Protein AF-0000000074461617 (afdb_homodimer)

Radius of gyration: 36.19 Å; Cα contacts (8 Å, |Δi|>4): 1253; chains: 2; bounding box: 117×108×117 Å

Foldseek 3Di:
DDDPDDVPDDDDDDPPVPQPPAPFAFPPPSAHNDPPADPVCVVVVHDRDRDQDQQAQDDPPPPPPDDDDPDPDPDDPPPPPPCPPPPCVVPVVVVVVVPDPPPPDDPPPDDPDDPDPPDPPDPPDPPDPPPPVPPPPPPPPDQDFADDDPLLVLLLVCQLPPVLLLLCLLPPVSCSNPPLSVVCRRDVLSSLLSSLLSLLLQQLDDPVVQQVSQVVVVDVRGDHHHDVSNVVSVVSNSVVLNVCSRPSCLLQDLSSLLSLLSNVVVLCLVPLQDLPSVHSSLVVNQSSLQVHLQVLQQPVPDDPPPDDSNVSSNLSSLLVQLLSCLNNLAARSHDLVSLVSHDDDDPPDDLSSLLSVLSSLSNLLSCLQRPPPHDVDLVSLVVSVVVLVVSVVRRDPLLAFPDWAPQPDPPAQIAGHHPGSSSLSSLLSSLSSQLSSLVSNPVLPDPDDCNVVSVVVSLVSLLNSLSHLLNSCVNCVVRLSSLVSSLSSCQSSLLSDQDPVSLVVNLVSLVCSCVSVVSVCSVVSSVSSCVNRVVVVD/DDDPDDDDPPPPDPPVPPQPPAPFQFPPPSAHNDPPADPVCVVVVHDRDRDQPQQAQDDPPPPPPDDPPPDPDPDDDPPPCPCPPPPCVVVVVVVVVVPDPDPPDDPPPDDPDDPDPPDPPDPPDPDDPDPPPPPPPPPPPDQDFADDDPLLVLLLVCQLVPVLLLLCLLPPVSCSNPPLSVVCRRDVLSSLLSSLLSLLLQQLDDPVVQQVSQVVVVDVRGDGHHPVSNVVSVVSNSVVLNVCSRPSCSLQDLSSLLSLLSNVVVLCLVPLQDLPSPHSSLVVNQSSLQVHLQVLQQPPPDDPPDDDSNVSSNLSSLLVQLLSCLNNLAARSHDLVSLVSHDDDDPPDDLSSLLSVLSSLSNLLSCLQRPPPHDVDLVSLVVSVVVLVVSVVRRDPLLAFPDWDPQPDPPAQIAGHHPGSSSLSSLLSSLSSQLSSLVSNPVLPDPDDCNVVSVVVSLVSLLNSLSHLLNSCVNPVVRLSSLVSSLSSCQSSLLSDQDPVSLVVNLVSLVVSCVSSVSVCSVVSSVSSCVNRVVVVD

Structure (mmCIF, N/CA/C/O backbone):
data_AF-0000000074461617-model_v1
#
loop_
_entity.id
_entity.type
_entity.pdbx_description
1 polymer 'Zn(2)-C6 fungal-type domain-containing protein'
#
loop_
_atom_site.group_PDB
_atom_site.id
_atom_site.type_symbol
_atom_site.label_atom_id
_atom_site.label_alt_id
_atom_site.label_comp_id
_atom_site.label_asym_id
_atom_site.label_entity_id
_atom_site.label_seq_id
_atom_site.pdbx_PDB_ins_code
_atom_site.Cartn_x
_atom_site.Cartn_y
_atom_site.Cartn_z
_atom_site.occupancy
_atom_site.B_iso_or_equiv
_atom_site.auth_seq_id
_atom_site.auth_comp_id
_atom_site.auth_asym_id
_atom_site.auth_atom_id
_atom_site.pdbx_PDB_model_num
ATOM 1 N N . MET A 1 1 ? -35.188 -60 38.125 1 20.08 1 MET A N 1
ATOM 2 C CA . MET A 1 1 ? -34.5 -59.219 39.156 1 20.08 1 MET A CA 1
ATOM 3 C C . MET A 1 1 ? -33.406 -58.344 38.531 1 20.08 1 MET A C 1
ATOM 5 O O . MET A 1 1 ? -33.344 -57.156 38.781 1 20.08 1 MET A O 1
ATOM 9 N N . SER A 1 2 ? -32.188 -59 38.5 1 19.2 2 SER A N 1
ATOM 10 C CA . SER A 1 2 ? -30.984 -58.344 39 1 19.2 2 SER A CA 1
ATOM 11 C C . SER A 1 2 ? -30.547 -57.219 38.062 1 19.2 2 SER A C 1
ATOM 13 O O . SER A 1 2 ? -31.094 -57.062 36.969 1 19.2 2 SER A O 1
ATOM 15 N N . THR A 1 3 ? -29.203 -57.219 37.875 1 21.91 3 THR A N 1
ATOM 16 C CA . THR A 1 3 ? -28.031 -56.344 38.062 1 21.91 3 THR A CA 1
ATOM 17 C C . THR A 1 3 ? -27.703 -55.625 36.75 1 21.91 3 THR A C 1
ATOM 19 O O . THR A 1 3 ? -27.281 -56.219 35.781 1 21.91 3 THR A O 1
ATOM 22 N N . LEU A 1 4 ? -28.391 -54.562 36.5 1 23.88 4 LEU A N 1
ATOM 23 C CA . LEU A 1 4 ? -28.547 -53.688 35.312 1 23.88 4 LEU A CA 1
ATOM 24 C C . LEU A 1 4 ? -27.234 -53 35 1 23.88 4 LEU A C 1
ATOM 26 O O . LEU A 1 4 ? -26.844 -52.062 35.688 1 23.88 4 LEU A O 1
ATOM 30 N N . CYS A 1 5 ? -26.172 -53.844 34.844 1 21.27 5 CYS A N 1
ATOM 31 C CA . CYS A 1 5 ? -24.812 -53.344 34.875 1 21.27 5 CYS A CA 1
ATOM 32 C C . CYS A 1 5 ? -24.672 -52.125 33.938 1 21.27 5 CYS A C 1
ATOM 34 O O . CYS A 1 5 ? -25.312 -52.062 32.906 1 21.27 5 CYS A O 1
ATOM 36 N N . SER A 1 6 ? -23.969 -51.031 34.406 1 22.27 6 SER A N 1
ATOM 37 C CA . SER A 1 6 ? -23.609 -49.625 34.312 1 22.27 6 SER A CA 1
ATOM 38 C C . SER A 1 6 ? -22.812 -49.312 33.062 1 22.27 6 SER A C 1
ATOM 40 O O . SER A 1 6 ? -21.594 -49.5 33.031 1 22.27 6 SER A O 1
ATOM 42 N N . THR A 1 7 ? -23.297 -49.719 31.891 1 24.53 7 THR A N 1
ATOM 43 C CA . THR A 1 7 ? -22.438 -49.719 30.703 1 24.53 7 THR A CA 1
ATOM 44 C C . THR A 1 7 ? -21.953 -48.312 30.391 1 24.53 7 THR A C 1
ATOM 46 O O . THR A 1 7 ? -22.75 -47.438 30.078 1 24.53 7 THR A O 1
ATOM 49 N N . CYS A 1 8 ? -20.875 -47.875 31.203 1 22.62 8 CYS A N 1
ATOM 50 C CA . CYS A 1 8 ? -20.234 -46.562 31.281 1 22.62 8 CYS A CA 1
ATOM 51 C C . CYS A 1 8 ? -19.828 -46.062 29.906 1 22.62 8 CYS A C 1
ATOM 53 O O . CYS A 1 8 ? -19.016 -46.688 29.234 1 22.62 8 CYS A O 1
ATOM 55 N N . PRO A 1 9 ? -20.719 -45.375 29.281 1 22.5 9 PRO A N 1
ATOM 56 C CA . PRO A 1 9 ? -20.609 -45.125 27.844 1 22.5 9 PRO A CA 1
ATOM 57 C C . PRO A 1 9 ? -19.312 -44.406 27.469 1 22.5 9 PRO A C 1
ATOM 59 O O . PRO A 1 9 ? -18.734 -44.688 26.422 1 22.5 9 PRO A O 1
ATOM 62 N N . HIS A 1 10 ? -18.984 -43.25 28.297 1 21.36 10 HIS A N 1
ATOM 63 C CA . HIS A 1 10 ? -18.875 -42.031 27.531 1 21.36 10 HIS A CA 1
ATOM 64 C C . HIS A 1 10 ? -17.547 -41.938 26.797 1 21.36 10 HIS A C 1
ATOM 66 O O . HIS A 1 10 ? -16.578 -42.625 27.172 1 21.36 10 HIS A O 1
ATOM 72 N N . GLN A 1 11 ? -17.25 -40.719 26.125 1 20.42 11 GLN A N 1
ATOM 73 C CA . GLN A 1 11 ? -16.781 -40.25 24.828 1 20.42 11 GLN A CA 1
ATOM 74 C C . GLN A 1 11 ? -15.258 -40.125 24.797 1 20.42 11 GLN A C 1
ATOM 76 O O . GLN A 1 11 ? -14.609 -40.594 23.859 1 20.42 11 GLN A O 1
ATOM 81 N N . SER A 1 12 ? -14.766 -39.062 25.5 1 21.86 12 SER A N 1
ATOM 82 C CA . SER A 1 12 ? -14.047 -38 24.828 1 21.86 12 SER A CA 1
ATOM 83 C C . SER A 1 12 ? -12.547 -38.25 24.828 1 21.86 12 SER A C 1
ATOM 85 O O . SER A 1 12 ? -11.875 -38.062 25.844 1 21.86 12 SER A O 1
ATOM 87 N N . HIS A 1 13 ? -11.945 -39.219 24.359 1 19.83 13 HIS A N 1
ATOM 88 C CA . HIS A 1 13 ? -10.594 -39.719 24.594 1 19.83 13 HIS A CA 1
ATOM 89 C C . HIS A 1 13 ? -9.547 -38.781 24.031 1 19.83 13 HIS A C 1
ATOM 91 O O . HIS A 1 13 ? -8.383 -38.781 24.453 1 19.83 13 HIS A O 1
ATOM 97 N N . LYS A 1 14 ? -9.648 -38.312 22.75 1 23.22 14 LYS A N 1
ATOM 98 C CA . LYS A 1 14 ? -8.398 -38.531 22.031 1 23.22 14 LYS A CA 1
ATOM 99 C C . LYS A 1 14 ? -7.332 -37.531 22.469 1 23.22 14 LYS A C 1
ATOM 101 O O . LYS A 1 14 ? -7.504 -36.312 22.297 1 23.22 14 LYS A O 1
ATOM 106 N N . HIS A 1 15 ? -6.609 -37.656 23.5 1 21.31 15 HIS A N 1
ATOM 107 C CA . HIS A 1 15 ? -5.465 -36.844 23.891 1 21.31 15 HIS A CA 1
ATOM 108 C C . HIS A 1 15 ? -4.453 -36.719 22.75 1 21.31 15 HIS A C 1
ATOM 110 O O . HIS A 1 15 ? -3.721 -37.656 22.469 1 21.31 15 HIS A O 1
ATOM 116 N N . LEU A 1 16 ? -4.867 -36.062 21.578 1 22.48 16 LEU A N 1
ATOM 117 C CA . LEU A 1 16 ? -3.859 -35.844 20.547 1 22.48 16 LEU A CA 1
ATOM 118 C C . LEU A 1 16 ? -2.588 -35.25 21.141 1 22.48 16 LEU A C 1
ATOM 120 O O . LEU A 1 16 ? -2.594 -34.125 21.625 1 22.48 16 LEU A O 1
ATOM 124 N N . LEU A 1 17 ? -1.819 -36.062 21.812 1 22.77 17 LEU A N 1
ATOM 125 C CA . LEU A 1 17 ? -0.512 -35.75 22.375 1 22.77 17 LEU A CA 1
ATOM 126 C C . LEU A 1 17 ? 0.348 -35 21.359 1 22.77 17 LEU A C 1
ATOM 128 O O . LEU A 1 17 ? 0.674 -35.531 20.297 1 22.77 17 LEU A O 1
ATOM 132 N N . LEU A 1 18 ? 0.084 -33.719 21.188 1 24.7 18 LEU A N 1
ATOM 133 C CA . LEU A 1 18 ? 0.88 -32.75 20.453 1 24.7 18 LEU A CA 1
ATOM 134 C C . LEU A 1 18 ? 2.365 -32.906 20.766 1 24.7 18 LEU A C 1
ATOM 136 O O . LEU A 1 18 ? 2.795 -32.688 21.891 1 24.7 18 LEU A O 1
ATOM 140 N N . MET A 1 19 ? 2.967 -33.969 20.188 1 26.11 19 MET A N 1
ATOM 141 C CA . MET A 1 19 ? 4.391 -34.219 20.406 1 26.11 19 MET A CA 1
ATOM 142 C C . MET A 1 19 ? 5.207 -32.969 20.078 1 26.11 19 MET A C 1
ATOM 144 O O . MET A 1 19 ? 4.984 -32.344 19.047 1 26.11 19 MET A O 1
ATOM 148 N N . PRO A 1 20 ? 5.895 -32.344 20.984 1 27.81 20 PRO A N 1
ATOM 149 C CA . PRO A 1 20 ? 6.734 -31.141 20.891 1 27.81 20 PRO A CA 1
ATOM 150 C C . PRO A 1 20 ? 7.77 -31.234 19.766 1 27.81 20 PRO A C 1
ATOM 152 O O . PRO A 1 20 ? 8.289 -32.312 19.484 1 27.81 20 PRO A O 1
ATOM 155 N N . THR A 1 21 ? 7.617 -30.516 18.656 1 31.34 21 THR A N 1
ATOM 156 C CA . THR A 1 21 ? 8.453 -30.375 17.469 1 31.34 21 THR A CA 1
ATOM 157 C C . THR A 1 21 ? 9.914 -30.188 17.859 1 31.34 21 THR A C 1
ATOM 159 O O . THR A 1 21 ? 10.266 -29.234 18.547 1 31.34 21 THR A O 1
ATOM 162 N N . ARG A 1 22 ? 10.82 -31.234 17.828 1 36.44 22 ARG A N 1
ATOM 163 C CA . ARG A 1 22 ? 12.141 -31.562 18.359 1 36.44 22 ARG A CA 1
ATOM 164 C C . ARG A 1 22 ? 13.227 -30.75 17.656 1 36.44 22 ARG A C 1
ATOM 166 O O . ARG A 1 22 ? 13.234 -30.641 16.422 1 36.44 22 ARG A O 1
ATOM 173 N N . ARG A 1 23 ? 13.977 -29.859 18.281 1 39.16 23 ARG A N 1
ATOM 174 C CA . ARG A 1 23 ? 14.969 -28.859 17.906 1 39.16 23 ARG A CA 1
ATOM 175 C C . ARG A 1 23 ? 16.078 -29.469 17.078 1 39.16 23 ARG A C 1
ATOM 177 O O . ARG A 1 23 ? 16.609 -28.844 16.156 1 39.16 23 ARG A O 1
ATOM 184 N N . ASP A 1 24 ? 16.812 -30.547 17.609 1 41.47 24 ASP A N 1
ATOM 185 C CA . ASP A 1 24 ? 17.984 -31.25 17.109 1 41.47 24 ASP A CA 1
ATOM 186 C C . ASP A 1 24 ? 17.703 -32.75 16.969 1 41.47 24 ASP A C 1
ATOM 188 O O . ASP A 1 24 ? 17.953 -33.531 17.891 1 41.47 24 ASP A O 1
ATOM 192 N N . PRO A 1 25 ? 16.938 -33.25 15.977 1 44.81 25 PRO A N 1
ATOM 193 C CA . PRO A 1 25 ? 16.547 -34.656 16.016 1 44.81 25 PRO A CA 1
ATOM 194 C C . PRO A 1 25 ? 17.719 -35.594 15.797 1 44.81 25 PRO A C 1
ATOM 196 O O . PRO A 1 25 ? 18.719 -35.219 15.18 1 44.81 25 PRO A O 1
ATOM 199 N N . CYS A 1 26 ? 17.875 -36.656 16.453 1 51.97 26 CYS A N 1
ATOM 200 C CA . CYS A 1 26 ? 18.875 -37.719 16.375 1 51.97 26 CYS A CA 1
ATOM 201 C C . CYS A 1 26 ? 18.906 -38.344 14.977 1 51.97 26 CYS A C 1
ATOM 203 O O . CYS A 1 26 ? 17.875 -38.562 14.367 1 51.97 26 CYS A O 1
ATOM 205 N N . GLN A 1 27 ? 19.969 -38.281 14.164 1 53.84 27 GLN A N 1
ATOM 206 C CA . GLN A 1 27 ? 20.156 -38.75 12.805 1 53.84 27 GLN A CA 1
ATOM 207 C C . GLN A 1 27 ? 19.641 -40.188 12.656 1 53.84 27 GLN A C 1
ATOM 209 O O . GLN A 1 27 ? 19.25 -40.594 11.562 1 53.84 27 GLN A O 1
ATOM 214 N N . HIS A 1 28 ? 19.625 -41 13.773 1 50.78 28 HIS A N 1
ATOM 215 C CA . HIS A 1 28 ? 19.266 -42.406 13.672 1 50.78 28 HIS A CA 1
ATOM 216 C C . HIS A 1 28 ? 17.766 -42.594 13.844 1 50.78 28 HIS A C 1
ATOM 218 O O . HIS A 1 28 ? 17.172 -43.438 13.172 1 50.78 28 HIS A O 1
ATOM 224 N N . CYS A 1 29 ? 16.969 -42.125 14.961 1 48.44 29 CYS A N 1
ATOM 225 C CA . CYS A 1 29 ? 15.586 -42.5 15.242 1 48.44 29 CYS A CA 1
ATOM 226 C C . CYS A 1 29 ? 14.719 -41.25 15.344 1 48.44 29 CYS A C 1
ATOM 228 O O . CYS A 1 29 ? 13.516 -41.344 15.594 1 48.44 29 CYS A O 1
ATOM 230 N N . ARG A 1 30 ? 14.773 -40.219 14.703 1 48.31 30 ARG A N 1
ATOM 231 C CA . ARG A 1 30 ? 13.992 -38.969 14.578 1 48.31 30 ARG A CA 1
ATOM 232 C C . ARG A 1 30 ? 13.094 -38.781 15.781 1 48.31 30 ARG A C 1
ATOM 234 O O . ARG A 1 30 ? 11.969 -38.281 15.648 1 48.31 30 ARG A O 1
ATOM 241 N N . SER A 1 31 ? 13.398 -39.344 16.984 1 47.41 31 SER A N 1
ATOM 242 C CA . SER A 1 31 ? 12.469 -39.406 18.109 1 47.41 31 SER A CA 1
ATOM 243 C C . SER A 1 31 ? 12.453 -38.094 18.906 1 47.41 31 SER A C 1
ATOM 245 O O . SER A 1 31 ? 12.953 -37.094 18.438 1 47.41 31 SER A O 1
ATOM 247 N N . ASP A 1 32 ? 12.547 -38.031 20.5 1 54.69 32 ASP A N 1
ATOM 248 C CA . ASP A 1 32 ? 12.281 -36.969 21.484 1 54.69 32 ASP A CA 1
ATOM 249 C C . ASP A 1 32 ? 13.484 -36.031 21.641 1 54.69 32 ASP A C 1
ATOM 251 O O . ASP A 1 32 ? 14.586 -36.375 21.203 1 54.69 32 ASP A O 1
ATOM 255 N N . ASP A 1 33 ? 13.477 -34.688 22.031 1 53.91 33 ASP A N 1
ATOM 256 C CA . ASP A 1 33 ? 14.438 -33.625 22.219 1 53.91 33 ASP A CA 1
ATOM 257 C C . ASP A 1 33 ? 15.156 -33.75 23.562 1 53.91 33 ASP A C 1
ATOM 259 O O . ASP A 1 33 ? 15.703 -32.75 24.078 1 53.91 33 ASP A O 1
ATOM 263 N N . ASN A 1 34 ? 15.211 -34.844 24.234 1 61.09 34 ASN A N 1
ATOM 264 C CA . ASN A 1 34 ? 15.953 -34.969 25.484 1 61.09 34 ASN A CA 1
ATOM 265 C C . ASN A 1 34 ? 17.469 -34.938 25.25 1 61.09 34 ASN A C 1
ATOM 267 O O . ASN A 1 34 ? 17.953 -35.5 24.266 1 61.09 34 ASN A O 1
ATOM 271 N N . ARG A 1 35 ? 18.281 -33.938 25.922 1 63.94 35 ARG A N 1
ATOM 272 C CA . ARG A 1 35 ? 19.734 -33.781 25.922 1 63.94 35 ARG A CA 1
ATOM 273 C C . ARG A 1 35 ? 20.344 -34.5 27.109 1 63.94 35 ARG A C 1
ATOM 275 O O . ARG A 1 35 ? 19.688 -34.688 28.141 1 63.94 35 ARG A O 1
ATOM 282 N N . PRO A 1 36 ? 21.578 -34.969 26.781 1 63.28 36 PRO A N 1
ATOM 283 C CA . PRO A 1 36 ? 22.469 -34.875 25.625 1 63.28 36 PRO A CA 1
ATOM 284 C C . PRO A 1 36 ? 22.125 -35.906 24.547 1 63.28 36 PRO A C 1
ATOM 286 O O . PRO A 1 36 ? 22.609 -35.781 23.422 1 63.28 36 PRO A O 1
ATOM 289 N N . ALA A 1 37 ? 21.281 -36.938 24.766 1 64.19 37 ALA A N 1
ATOM 290 C CA . ALA A 1 37 ? 20.891 -37.969 23.828 1 64.19 37 ALA A CA 1
ATOM 291 C C . ALA A 1 37 ? 19.375 -38.156 23.828 1 64.19 37 ALA A C 1
ATOM 293 O O . ALA A 1 37 ? 18.719 -37.969 24.844 1 64.19 37 ALA A O 1
ATOM 294 N N . CYS A 1 38 ? 18.734 -38.344 22.609 1 63.41 38 CYS A N 1
ATOM 295 C CA . CYS A 1 38 ? 17.312 -38.625 22.562 1 63.41 38 CYS A CA 1
ATOM 296 C C . CYS A 1 38 ? 17 -39.938 23.266 1 63.41 38 CYS A C 1
ATOM 298 O O . CYS A 1 38 ? 17.875 -40.781 23.438 1 63.41 38 CYS A O 1
ATOM 300 N N . THR A 1 39 ? 15.758 -40.094 23.891 1 69.44 39 THR A N 1
ATOM 301 C CA . THR A 1 39 ? 15.359 -41.25 24.719 1 69.44 39 THR A CA 1
ATOM 302 C C . THR A 1 39 ? 15.562 -42.562 23.969 1 69.44 39 THR A C 1
ATOM 304 O O . THR A 1 39 ? 15.969 -43.562 24.562 1 69.44 39 THR A O 1
ATOM 307 N N . ARG A 1 40 ? 15.375 -42.531 22.672 1 64.62 40 ARG A N 1
ATOM 308 C CA . ARG A 1 40 ? 15.461 -43.75 21.922 1 64.62 40 ARG A CA 1
ATOM 309 C C . ARG A 1 40 ? 16.922 -44.156 21.688 1 64.62 40 ARG A C 1
ATOM 311 O O . ARG A 1 40 ? 17.266 -45.344 21.781 1 64.62 40 ARG A O 1
ATOM 318 N N . CYS A 1 41 ? 17.688 -43.125 21.328 1 66.06 41 CYS A N 1
ATOM 319 C CA . CYS A 1 41 ? 19.109 -43.406 21.188 1 66.06 41 CYS A CA 1
ATOM 320 C C . CYS A 1 41 ? 19.719 -43.844 22.516 1 66.06 41 CYS A C 1
ATOM 322 O O . CYS A 1 41 ? 20.547 -44.75 22.547 1 66.06 41 CYS A O 1
ATOM 324 N N . ARG A 1 42 ? 19.25 -43.312 23.656 1 69.69 42 ARG A N 1
ATOM 325 C CA . ARG A 1 42 ? 19.703 -43.719 25 1 69.69 42 ARG A CA 1
ATOM 326 C C . ARG A 1 42 ? 19.328 -45.156 25.281 1 69.69 42 ARG A C 1
ATOM 328 O O . ARG A 1 42 ? 20.141 -45.938 25.828 1 69.69 42 ARG A O 1
ATOM 335 N N . THR A 1 43 ? 18.094 -45.562 24.906 1 67.94 43 THR A N 1
ATOM 336 C CA . THR A 1 43 ? 17.625 -46.938 25.188 1 67.94 43 THR A CA 1
ATOM 337 C C . THR A 1 43 ? 18.281 -47.938 24.25 1 67.94 43 THR A C 1
ATOM 339 O O . THR A 1 43 ? 18.547 -49.062 24.656 1 67.94 43 THR A O 1
ATOM 342 N N . SER A 1 44 ? 18.438 -47.531 22.984 1 64.62 44 SER A N 1
ATOM 343 C CA . SER A 1 44 ? 18.969 -48.469 22 1 64.62 44 SER A CA 1
ATOM 344 C C . SER A 1 44 ? 20.5 -48.469 22.031 1 64.62 44 SER A C 1
ATOM 346 O O . SER A 1 44 ? 21.125 -49.312 21.391 1 64.62 44 SER A O 1
ATOM 348 N N . GLY A 1 45 ? 21.203 -47.812 22.797 1 64.69 45 GLY A N 1
ATOM 349 C CA . GLY A 1 45 ? 22.656 -47.812 23 1 64.69 45 GLY A CA 1
ATOM 350 C C . GLY A 1 45 ? 23.406 -47.188 21.844 1 64.69 45 GLY A C 1
ATOM 351 O O . GLY A 1 45 ? 24.594 -47.469 21.656 1 64.69 45 GLY A O 1
ATOM 352 N N . ARG A 1 46 ? 22.719 -46.562 20.812 1 58.97 46 ARG A N 1
ATOM 353 C CA . ARG A 1 46 ? 23.375 -45.969 19.656 1 58.97 46 ARG A CA 1
ATOM 354 C C . ARG A 1 46 ? 23.75 -44.531 19.938 1 58.97 46 ARG A C 1
ATOM 356 O O . ARG A 1 46 ? 23.141 -43.875 20.766 1 58.97 46 ARG A O 1
ATOM 363 N N . LYS A 1 47 ? 24.922 -43.969 19.438 1 64.25 47 LYS A N 1
ATOM 364 C CA . LYS A 1 47 ? 25.391 -42.594 19.578 1 64.25 47 LYS A CA 1
ATOM 365 C C . LYS A 1 47 ? 24.484 -41.625 18.828 1 64.25 47 LYS A C 1
ATOM 367 O O . LYS A 1 47 ? 24.312 -41.75 17.609 1 64.25 47 LYS A O 1
ATOM 372 N N . CYS A 1 48 ? 23.703 -40.75 19.438 1 55.44 48 CYS A N 1
ATOM 373 C CA . CYS A 1 48 ? 22.781 -39.75 18.891 1 55.44 48 CYS A CA 1
ATOM 374 C C . CYS A 1 48 ? 23.531 -38.688 18.109 1 55.44 48 CYS A C 1
ATOM 376 O O . CYS A 1 48 ? 24.328 -37.938 18.672 1 55.44 48 CYS A O 1
ATOM 378 N N . ILE A 1 49 ? 23.781 -38.812 16.766 1 56.62 49 ILE A N 1
ATOM 379 C CA . ILE A 1 49 ? 24.484 -37.844 15.938 1 56.62 49 ILE A CA 1
ATOM 380 C C . ILE A 1 49 ? 23.484 -36.812 15.391 1 56.62 49 ILE A C 1
ATOM 382 O O . ILE A 1 49 ? 22.5 -37.188 14.742 1 56.62 49 ILE A O 1
ATOM 386 N N . ARG A 1 50 ? 23.516 -35.688 15.859 1 45.38 50 ARG A N 1
ATOM 387 C CA . ARG A 1 50 ? 22.656 -34.594 15.453 1 45.38 50 ARG A CA 1
ATOM 388 C C . ARG A 1 50 ? 23.375 -33.656 14.469 1 45.38 50 ARG A C 1
ATOM 390 O O . ARG A 1 50 ? 24.5 -33.25 14.719 1 45.38 50 ARG A O 1
ATOM 397 N N . SER A 1 51 ? 23.359 -33.938 13.133 1 41.59 51 SER A N 1
ATOM 398 C CA . SER A 1 51 ? 24.078 -33.156 12.156 1 41.59 51 SER A CA 1
ATOM 399 C C . SER A 1 51 ? 23.281 -31.922 11.727 1 41.59 51 SER A C 1
ATOM 401 O O . SER A 1 51 ? 22.062 -32 11.539 1 41.59 51 SER A O 1
ATOM 403 N N . ARG A 1 52 ? 23.844 -30.812 11.906 1 38.53 52 ARG A N 1
ATOM 404 C CA . ARG A 1 52 ? 23.344 -29.531 11.398 1 38.53 52 ARG A CA 1
ATOM 405 C C . ARG A 1 52 ? 23.469 -29.469 9.883 1 38.53 52 ARG A C 1
ATOM 407 O O . ARG A 1 52 ? 24.531 -29.734 9.328 1 38.53 52 ARG A O 1
ATOM 414 N N . PRO A 1 53 ? 22.438 -29.453 9.102 1 33.75 53 PRO A N 1
ATOM 415 C CA . PRO A 1 53 ? 22.594 -29.406 7.645 1 33.75 53 PRO A CA 1
ATOM 416 C C . PRO A 1 53 ? 23.359 -28.172 7.172 1 33.75 53 PRO A C 1
ATOM 418 O O . PRO A 1 53 ? 23.125 -27.062 7.668 1 33.75 53 PRO A O 1
ATOM 421 N N . LYS A 1 54 ? 24.625 -28.297 6.633 1 30.98 54 LYS A N 1
ATOM 422 C CA . LYS A 1 54 ? 25.469 -27.25 6.062 1 30.98 54 LYS A CA 1
ATOM 423 C C . LYS A 1 54 ? 24.906 -26.75 4.738 1 30.98 54 LYS A C 1
ATOM 425 O O . LYS A 1 54 ? 24.656 -27.531 3.824 1 30.98 54 LYS A O 1
ATOM 430 N N . LEU A 1 55 ? 24.344 -25.609 4.629 1 34.53 55 LEU A N 1
ATOM 431 C CA . LEU A 1 55 ? 23.797 -24.922 3.461 1 34.53 55 LEU A CA 1
ATOM 432 C C . LEU A 1 55 ? 24.922 -24.344 2.611 1 34.53 55 LEU A C 1
ATOM 434 O O . LEU A 1 55 ? 25.734 -23.562 3.107 1 34.53 55 LEU A O 1
ATOM 438 N N . ARG A 1 56 ? 25.547 -25 1.521 1 30.89 56 ARG A N 1
ATOM 439 C CA . ARG A 1 56 ? 26.547 -24.391 0.648 1 30.89 56 ARG A CA 1
ATOM 440 C C . ARG A 1 56 ? 25.906 -23.766 -0.576 1 30.89 56 ARG A C 1
ATOM 442 O O . ARG A 1 56 ? 25.156 -24.422 -1.307 1 30.89 56 ARG A O 1
ATOM 449 N N . PHE A 1 57 ? 25.938 -22.422 -0.708 1 30.5 57 PHE A N 1
ATOM 450 C CA . PHE A 1 57 ? 25.438 -21.656 -1.845 1 30.5 57 PHE A CA 1
ATOM 451 C C . PHE A 1 57 ? 26.422 -21.719 -3.01 1 30.5 57 PHE A C 1
ATOM 453 O O . PHE A 1 57 ? 27.609 -21.469 -2.84 1 30.5 57 PHE A O 1
ATOM 460 N N . LEU A 1 58 ? 26.234 -22.5 -4.191 1 29.16 58 LEU A N 1
ATOM 461 C CA . LEU A 1 58 ? 27.125 -22.672 -5.344 1 29.16 58 LEU A CA 1
ATOM 462 C C . LEU A 1 58 ? 26.969 -21.5 -6.316 1 29.16 58 LEU A C 1
ATOM 464 O O . LEU A 1 58 ? 25.891 -20.906 -6.418 1 29.16 58 LEU A O 1
ATOM 468 N N . ASN A 1 59 ? 28.094 -20.875 -6.887 1 26.78 59 ASN A N 1
ATOM 469 C CA . ASN A 1 59 ? 28.281 -19.781 -7.832 1 26.78 59 ASN A CA 1
ATOM 470 C C . ASN A 1 59 ? 27.844 -20.172 -9.242 1 26.78 59 ASN A C 1
ATOM 472 O O . ASN A 1 59 ? 28.484 -21.016 -9.883 1 26.78 59 ASN A O 1
ATOM 476 N N . SER A 1 60 ? 26.797 -20.453 -9.852 1 28.95 60 SER A N 1
ATOM 477 C CA . SER A 1 60 ? 26.609 -20.797 -11.258 1 28.95 60 SER A CA 1
ATOM 478 C C . SER A 1 60 ? 26.406 -19.547 -12.102 1 28.95 60 SER A C 1
ATOM 480 O O . SER A 1 60 ? 25.344 -18.906 -12.039 1 28.95 60 SER A O 1
ATOM 482 N N . THR A 1 61 ? 27.438 -18.641 -12.477 1 26.95 61 THR A N 1
ATOM 483 C CA . THR A 1 61 ? 27.297 -17.484 -13.352 1 26.95 61 THR A CA 1
ATOM 484 C C . THR A 1 61 ? 27.141 -17.922 -14.805 1 26.95 61 THR A C 1
ATOM 486 O O . THR A 1 61 ? 28.109 -18.359 -15.438 1 26.95 61 THR A O 1
ATOM 489 N N . SER A 1 62 ? 26.203 -18.422 -15.508 1 27.61 62 SER A N 1
ATOM 490 C CA . SER A 1 62 ? 26.188 -18.656 -16.953 1 27.61 62 SER A CA 1
ATOM 491 C C . SER A 1 62 ? 25.984 -17.344 -17.719 1 27.61 62 SER A C 1
ATOM 493 O O . SER A 1 62 ? 25.719 -17.359 -18.922 1 27.61 62 SER A O 1
ATOM 495 N N . ALA A 1 63 ? 25.953 -16.047 -17.375 1 29.58 63 ALA A N 1
ATOM 496 C CA . ALA A 1 63 ? 25.562 -14.969 -18.281 1 29.58 63 ALA A CA 1
ATOM 497 C C . ALA A 1 63 ? 26.656 -14.695 -19.297 1 29.58 63 ALA A C 1
ATOM 499 O O . ALA A 1 63 ? 27.672 -14.062 -18.984 1 29.58 63 ALA A O 1
ATOM 500 N N . GLU A 1 64 ? 27.047 -15.508 -20.328 1 26.95 64 GLU A N 1
ATOM 501 C CA . GLU A 1 64 ? 27.812 -15.008 -21.469 1 26.95 64 GLU A CA 1
ATOM 502 C C . GLU A 1 64 ? 27.016 -13.984 -22.266 1 26.95 64 GLU A C 1
ATOM 504 O O . GLU A 1 64 ? 26.016 -14.328 -22.906 1 26.95 64 GLU A O 1
ATOM 509 N N . TYR A 1 65 ? 26.875 -12.789 -21.906 1 25.12 65 TYR A N 1
ATOM 510 C CA . TYR A 1 65 ? 26.25 -11.727 -22.672 1 25.12 65 TYR A CA 1
ATOM 511 C C . TYR A 1 65 ? 27.062 -11.398 -23.922 1 25.12 65 TYR A C 1
ATOM 513 O O . TYR A 1 65 ? 28.266 -11.133 -23.828 1 25.12 65 TYR A O 1
ATOM 521 N N . GLU A 1 66 ? 26.828 -11.805 -25.266 1 25.03 66 GLU A N 1
ATOM 522 C CA . GLU A 1 66 ? 27.391 -11.523 -26.578 1 25.03 66 GLU A CA 1
ATOM 523 C C . GLU A 1 66 ? 27.406 -10.031 -26.875 1 25.03 66 GLU A C 1
ATOM 525 O O . GLU A 1 66 ? 26.375 -9.359 -26.703 1 25.03 66 GLU A O 1
ATOM 530 N N . HIS A 1 67 ? 28.516 -9.344 -26.953 1 22.3 67 HIS A N 1
ATOM 531 C CA . HIS A 1 67 ? 28.922 -8.016 -27.391 1 22.3 67 HIS A CA 1
ATOM 532 C C . HIS A 1 67 ? 28.547 -7.773 -28.844 1 22.3 67 HIS A C 1
ATOM 534 O O . HIS A 1 67 ? 28.875 -8.578 -29.719 1 22.3 67 HIS A O 1
ATOM 540 N N . ALA A 1 68 ? 27.547 -6.957 -29.234 1 24.56 68 ALA A N 1
ATOM 541 C CA . ALA A 1 68 ? 27.156 -6.48 -30.562 1 24.56 68 ALA A CA 1
ATOM 542 C C . ALA A 1 68 ? 28.281 -5.664 -31.188 1 24.56 68 ALA A C 1
ATOM 544 O O . ALA A 1 68 ? 28.609 -4.57 -30.719 1 24.56 68 ALA A O 1
ATOM 545 N N . SER A 1 69 ? 29.359 -6.27 -32.062 1 24.22 69 SER A N 1
ATOM 546 C CA . SER A 1 69 ? 30.391 -5.688 -32.938 1 24.22 69 SER A CA 1
ATOM 547 C C . SER A 1 69 ? 29.766 -4.859 -34.031 1 24.22 69 SER A C 1
ATOM 549 O O . SER A 1 69 ? 28.906 -5.348 -34.781 1 24.22 69 SER A O 1
ATOM 551 N N . GLY A 1 70 ? 29.812 -3.615 -34.188 1 23.83 70 GLY A N 1
ATOM 552 C CA . GLY A 1 70 ? 29.453 -2.654 -35.219 1 23.83 70 GLY A CA 1
ATOM 553 C C . GLY A 1 70 ? 30.344 -2.725 -36.438 1 23.83 70 GLY A C 1
ATOM 554 O O . GLY A 1 70 ? 30.391 -1.778 -37.219 1 23.83 70 GLY A O 1
ATOM 555 N N . GLY A 1 71 ? 31.266 -3.779 -36.812 1 21.69 71 GLY A N 1
ATOM 556 C CA . GLY A 1 71 ? 32.156 -3.557 -37.938 1 21.69 71 GLY A CA 1
ATOM 557 C C . GLY A 1 71 ? 31.406 -3.465 -39.25 1 21.69 71 GLY A C 1
ATOM 558 O O . GLY A 1 71 ? 30.266 -3.934 -39.375 1 21.69 71 GLY A O 1
ATOM 559 N N . GLN A 1 72 ? 31.719 -2.512 -40.281 1 24.73 72 GLN A N 1
ATOM 560 C CA . GLN A 1 72 ? 31.5 -2.25 -41.719 1 24.73 72 GLN A CA 1
ATOM 561 C C . GLN A 1 72 ? 31.906 -3.443 -42.562 1 24.73 72 GLN A C 1
ATOM 563 O O . GLN A 1 72 ? 31.547 -3.529 -43.75 1 24.73 72 GLN A O 1
ATOM 568 N N . LYS A 1 73 ? 33.062 -4.172 -42.375 1 23.88 73 LYS A N 1
ATOM 569 C CA . LYS A 1 73 ? 33.781 -4.793 -43.5 1 23.88 73 LYS A CA 1
ATOM 570 C C . LYS A 1 73 ? 32.875 -5.789 -44.219 1 23.88 73 LYS A C 1
ATOM 572 O O . LYS A 1 73 ? 31.922 -6.309 -43.656 1 23.88 73 LYS A O 1
ATOM 577 N N . HIS A 1 74 ? 33.031 -5.969 -45.688 1 23.86 74 HIS A N 1
ATOM 578 C CA . HIS A 1 74 ? 32.844 -6.918 -46.781 1 23.86 74 HIS A CA 1
ATOM 579 C C . HIS A 1 74 ? 33.312 -8.312 -46.406 1 23.86 74 HIS A C 1
ATOM 581 O O . HIS A 1 74 ? 33.562 -9.156 -47.281 1 23.86 74 HIS A O 1
ATOM 587 N N . ARG A 1 75 ? 33.375 -8.703 -45.094 1 20.55 75 ARG A N 1
ATOM 588 C CA . ARG A 1 75 ? 34.062 -9.953 -44.781 1 20.55 75 ARG A CA 1
ATOM 589 C C . ARG A 1 75 ? 33.438 -11.125 -45.531 1 20.55 75 ARG A C 1
ATOM 591 O O . ARG A 1 75 ? 32.219 -11.242 -45.594 1 20.55 75 ARG A O 1
ATOM 598 N N . SER A 1 76 ? 34.25 -11.688 -46.562 1 22.56 76 SER A N 1
ATOM 599 C CA . SER A 1 76 ? 34.375 -12.961 -47.281 1 22.56 76 SER A CA 1
ATOM 600 C C . SER A 1 76 ? 34 -14.133 -46.375 1 22.56 76 SER A C 1
ATOM 602 O O . SER A 1 76 ? 34.188 -14.07 -45.156 1 22.56 76 SER A O 1
ATOM 604 N N . PRO A 1 77 ? 33.312 -15.219 -46.938 1 23.33 77 PRO A N 1
ATOM 605 C CA . PRO A 1 77 ? 32.562 -16.328 -46.375 1 23.33 77 PRO A CA 1
ATOM 606 C C . PRO A 1 77 ? 33.406 -17.234 -45.5 1 23.33 77 PRO A C 1
ATOM 608 O O . PRO A 1 77 ? 32.969 -18.312 -45.094 1 23.33 77 PRO A O 1
ATOM 611 N N . THR A 1 78 ? 34.719 -16.891 -45.25 1 20.66 78 THR A N 1
ATOM 612 C CA . THR A 1 78 ? 35.531 -18.047 -44.906 1 20.66 78 THR A CA 1
ATOM 613 C C . THR A 1 78 ? 34.969 -18.75 -43.688 1 20.66 78 THR A C 1
ATOM 615 O O . THR A 1 78 ? 34.562 -18.094 -42.719 1 20.66 78 THR A O 1
ATOM 618 N N . THR A 1 79 ? 34.75 -20.125 -43.781 1 21.52 79 THR A N 1
ATOM 619 C CA . THR A 1 79 ? 34.125 -21.25 -43.094 1 21.52 79 THR A CA 1
ATOM 620 C C . THR A 1 79 ? 34.75 -21.484 -41.719 1 21.52 79 THR A C 1
ATOM 622 O O . THR A 1 79 ? 34.438 -22.484 -41.062 1 21.52 79 THR A O 1
ATOM 625 N N . SER A 1 80 ? 35.562 -20.531 -41.188 1 21.61 80 SER A N 1
ATOM 626 C CA . SER A 1 80 ? 36.531 -21.078 -40.219 1 21.61 80 SER A CA 1
ATOM 627 C C . SER A 1 80 ? 35.812 -21.797 -39.062 1 21.61 80 SER A C 1
ATOM 629 O O . SER A 1 80 ? 34.844 -21.281 -38.5 1 21.61 80 SER A O 1
ATOM 631 N N . ASP A 1 81 ? 36 -23.188 -39 1 21.27 81 ASP A N 1
ATOM 632 C CA . ASP A 1 81 ? 35.594 -24.375 -38.25 1 21.27 81 ASP A CA 1
ATOM 633 C C . ASP A 1 81 ? 35.906 -24.234 -36.781 1 21.27 81 ASP A C 1
ATOM 635 O O . ASP A 1 81 ? 37.062 -24.453 -36.375 1 21.27 81 ASP A O 1
ATOM 639 N N . VAL A 1 82 ? 35.812 -23.141 -36.25 1 23.58 82 VAL A N 1
ATOM 640 C CA . VAL A 1 82 ? 36.406 -23.016 -34.938 1 23.58 82 VAL A CA 1
ATOM 641 C C . VAL A 1 82 ? 35.844 -24.078 -34 1 23.58 82 VAL A C 1
ATOM 643 O O . VAL A 1 82 ? 34.625 -24.094 -33.719 1 23.58 82 VAL A O 1
ATOM 646 N N . SER A 1 83 ? 36.469 -25.359 -34 1 20.8 83 SER A N 1
ATOM 647 C CA . SER A 1 83 ? 36.125 -26.594 -33.281 1 20.8 83 SER A CA 1
ATOM 648 C C . SER A 1 83 ? 36.156 -26.375 -31.781 1 20.8 83 SER A C 1
ATOM 650 O O . SER A 1 83 ? 37.188 -26.094 -31.203 1 20.8 83 SER A O 1
ATOM 652 N N . LEU A 1 84 ? 35.406 -25.578 -31.359 1 22.22 84 LEU A N 1
ATOM 653 C CA . LEU A 1 84 ? 35.438 -25.328 -29.922 1 22.22 84 LEU A CA 1
ATOM 654 C C . LEU A 1 84 ? 35.188 -26.609 -29.141 1 22.22 84 LEU A C 1
ATOM 656 O O . LEU A 1 84 ? 34.156 -27.266 -29.312 1 22.22 84 LEU A O 1
ATOM 660 N N . GLU A 1 85 ? 36.312 -27.406 -29.031 1 22.3 85 GLU A N 1
ATOM 661 C CA . GLU A 1 85 ? 36.281 -28.703 -28.359 1 22.3 85 GLU A CA 1
ATOM 662 C C . GLU A 1 85 ? 35.812 -28.578 -26.922 1 22.3 85 GLU A C 1
ATOM 664 O O . GLU A 1 85 ? 36.344 -27.75 -26.156 1 22.3 85 GLU A O 1
ATOM 669 N N . TYR A 1 86 ? 34.688 -28.828 -26.812 1 23.14 86 TYR A N 1
ATOM 670 C CA . TYR A 1 86 ? 33.969 -28.891 -25.547 1 23.14 86 TYR A CA 1
ATOM 671 C C . TYR A 1 86 ? 34.594 -29.938 -24.609 1 23.14 86 TYR A C 1
ATOM 673 O O . TYR A 1 86 ? 34.625 -31.125 -24.953 1 23.14 86 TYR A O 1
ATOM 681 N N . VAL A 1 87 ? 35.812 -29.609 -24.078 1 25.92 87 VAL A N 1
ATOM 682 C CA . VAL A 1 87 ? 36.406 -30.672 -23.281 1 25.92 87 VAL A CA 1
ATOM 683 C C . VAL A 1 87 ? 35.438 -31.047 -22.141 1 25.92 87 VAL A C 1
ATOM 685 O O . VAL A 1 87 ? 35 -30.172 -21.375 1 25.92 87 VAL A O 1
ATOM 688 N N . ASP A 1 88 ? 34.719 -32.094 -22.312 1 25.64 88 ASP A N 1
ATOM 689 C CA . ASP A 1 88 ? 33.812 -32.875 -21.5 1 25.64 88 ASP A CA 1
ATOM 690 C C . ASP A 1 88 ? 34.469 -33.281 -20.172 1 25.64 88 ASP A C 1
ATOM 692 O O . ASP A 1 88 ? 35.344 -34.156 -20.156 1 25.64 88 ASP A O 1
ATOM 696 N N . GLU A 1 89 ? 34.969 -32.25 -19.5 1 26.78 89 GLU A N 1
ATOM 697 C CA . GLU A 1 89 ? 35.781 -32.719 -18.359 1 26.78 89 GLU A CA 1
ATOM 698 C C . GLU A 1 89 ? 34.938 -33.531 -17.391 1 26.78 89 GLU A C 1
ATOM 700 O O . GLU A 1 89 ? 35.312 -33.75 -16.234 1 26.78 89 GLU A O 1
ATOM 705 N N . THR A 1 90 ? 33.938 -34.156 -17.891 1 26.91 90 THR A N 1
ATOM 706 C CA . THR A 1 90 ? 33.062 -35.031 -17.094 1 26.91 90 THR A CA 1
ATOM 707 C C . THR A 1 90 ? 33.875 -36.094 -16.375 1 26.91 90 THR A C 1
ATOM 709 O O . THR A 1 90 ? 33.5 -36.562 -15.297 1 26.91 90 THR A O 1
ATOM 712 N N . PRO A 1 91 ? 34.875 -36.562 -17.219 1 25.56 91 PRO A N 1
ATOM 713 C CA . PRO A 1 91 ? 35.312 -37.844 -16.625 1 25.56 91 PRO A CA 1
ATOM 714 C C . PRO A 1 91 ? 36 -37.656 -15.273 1 25.56 91 PRO A C 1
ATOM 716 O O . PRO A 1 91 ? 35.969 -38.531 -14.422 1 25.56 91 PRO A O 1
ATOM 719 N N . ALA A 1 92 ? 36.812 -36.562 -15.305 1 26.25 92 ALA A N 1
ATOM 720 C CA . ALA A 1 92 ? 37.812 -36.531 -14.219 1 26.25 92 ALA A CA 1
ATOM 721 C C . ALA A 1 92 ? 37.125 -36.375 -12.867 1 26.25 92 ALA A C 1
ATOM 723 O O . ALA A 1 92 ? 37.594 -36.906 -11.859 1 26.25 92 ALA A O 1
ATOM 724 N N . LEU A 1 93 ? 36.125 -35.438 -12.914 1 24.56 93 LEU A N 1
ATOM 725 C CA . LEU A 1 93 ? 35.562 -35.25 -11.578 1 24.56 93 LEU A CA 1
ATOM 726 C C . LEU A 1 93 ? 34.875 -36.531 -11.086 1 24.56 93 LEU A C 1
ATOM 728 O O . LEU A 1 93 ? 34.594 -36.656 -9.898 1 24.56 93 LEU A O 1
ATOM 732 N N . ALA A 1 94 ? 34.531 -37.281 -12.117 1 24.16 94 ALA A N 1
ATOM 733 C CA . ALA A 1 94 ? 34 -38.594 -11.766 1 24.16 94 ALA A CA 1
ATOM 734 C C . ALA A 1 94 ? 35 -39.438 -11 1 24.16 94 ALA A C 1
ATOM 736 O O . ALA A 1 94 ? 34.656 -40.281 -10.188 1 24.16 94 ALA A O 1
ATOM 737 N N . ALA A 1 95 ? 36.281 -39.25 -11.586 1 24.22 95 ALA A N 1
ATOM 738 C CA . ALA A 1 95 ? 37.312 -40.188 -11.109 1 24.22 95 ALA A CA 1
ATOM 739 C C . ALA A 1 95 ? 37.594 -39.969 -9.633 1 24.22 95 ALA A C 1
ATOM 741 O O . ALA A 1 95 ? 38.188 -40.812 -8.984 1 24.22 95 ALA A O 1
ATOM 742 N N . LEU A 1 96 ? 37.531 -38.594 -9.414 1 23.98 96 LEU A N 1
ATOM 743 C CA . LEU A 1 96 ? 38.062 -38.344 -8.086 1 23.98 96 LEU A CA 1
ATOM 744 C C . LEU A 1 96 ? 37.25 -39.125 -7.027 1 23.98 96 LEU A C 1
ATOM 746 O O . LEU A 1 96 ? 37.75 -39.312 -5.906 1 23.98 96 LEU A O 1
ATOM 750 N N . TYR A 1 97 ? 35.906 -39.188 -7.434 1 22.94 97 TYR A N 1
ATOM 751 C CA . TYR A 1 97 ? 35.188 -39.781 -6.312 1 22.94 97 TYR A CA 1
ATOM 752 C C . TYR A 1 97 ? 35.562 -41.25 -6.164 1 22.94 97 TYR A C 1
ATOM 754 O O . TYR A 1 97 ? 34.938 -41.969 -5.375 1 22.94 97 TYR A O 1
ATOM 762 N N . GLN A 1 98 ? 36.188 -41.656 -7.285 1 22.28 98 GLN A N 1
ATOM 763 C CA . GLN A 1 98 ? 36.281 -43.094 -7.168 1 22.28 98 GLN A CA 1
ATOM 764 C C . GLN A 1 98 ? 37.25 -43.5 -6.059 1 22.28 98 GLN A C 1
ATOM 766 O O . GLN A 1 98 ? 37.625 -44.656 -5.938 1 22.28 98 GLN A O 1
ATOM 771 N N . HIS A 1 99 ? 38.062 -42.375 -5.598 1 22.23 99 HIS A N 1
ATOM 772 C CA . HIS A 1 99 ? 39.219 -42.969 -4.949 1 22.23 99 HIS A CA 1
ATOM 773 C C . HIS A 1 99 ? 38.844 -43.875 -3.793 1 22.23 99 HIS A C 1
ATOM 775 O O . HIS A 1 99 ? 38.094 -43.469 -2.898 1 22.23 99 HIS A O 1
ATOM 781 N N . GLY A 1 100 ? 38.625 -45.094 -4.07 1 19.97 100 GLY A N 1
ATOM 782 C CA . GLY A 1 100 ? 38.438 -46.156 -3.123 1 19.97 100 GLY A CA 1
ATOM 783 C C . GLY A 1 100 ? 39.469 -46.156 -1.992 1 19.97 100 GLY A C 1
ATOM 784 O O . GLY A 1 100 ? 40.562 -45.562 -2.135 1 19.97 100 GLY A O 1
ATOM 785 N N . PRO A 1 101 ? 38.969 -46.125 -0.736 1 22.38 101 PRO A N 1
ATOM 786 C CA . PRO A 1 101 ? 39.75 -46.031 0.511 1 22.38 101 PRO A CA 1
ATOM 787 C C . PRO A 1 101 ? 40.969 -46.969 0.5 1 22.38 101 PRO A C 1
ATOM 789 O O . PRO A 1 101 ? 40.844 -48.188 0.379 1 22.38 101 PRO A O 1
ATOM 792 N N . SER A 1 102 ? 41.875 -46.75 -0.428 1 19.56 102 SER A N 1
ATOM 793 C CA . SER A 1 102 ? 42.906 -47.75 -0.188 1 19.56 102 SER A CA 1
ATOM 794 C C . SER A 1 102 ? 43.375 -47.688 1.259 1 19.56 102 SER A C 1
ATOM 796 O O . SER A 1 102 ? 43.406 -46.625 1.883 1 19.56 102 SER A O 1
ATOM 798 N N . HIS A 1 103 ? 43.438 -48.875 1.913 1 19.83 103 HIS A N 1
ATOM 799 C CA . HIS A 1 103 ? 43.719 -49.375 3.254 1 19.83 103 HIS A CA 1
ATOM 800 C C . HIS A 1 103 ? 45.094 -48.906 3.738 1 19.83 103 HIS A C 1
ATOM 802 O O . HIS A 1 103 ? 45.625 -49.438 4.73 1 19.83 103 HIS A O 1
ATOM 808 N N . PRO A 1 104 ? 45.438 -47.594 3.367 1 20.14 104 PRO A N 1
ATOM 809 C CA . PRO A 1 104 ? 46.875 -47.625 3.66 1 20.14 104 PRO A CA 1
ATOM 810 C C . PRO A 1 104 ? 47.188 -48.094 5.078 1 20.14 104 PRO A C 1
ATOM 812 O O . PRO A 1 104 ? 46.312 -48.031 5.957 1 20.14 104 PRO A O 1
ATOM 815 N N . ALA A 1 105 ? 48.344 -48.844 5.18 1 19.78 105 ALA A N 1
ATOM 816 C CA . ALA A 1 105 ? 49.031 -49.625 6.215 1 19.78 105 ALA A CA 1
ATOM 817 C C . ALA A 1 105 ? 49.281 -48.781 7.457 1 19.78 105 ALA A C 1
ATOM 819 O O . ALA A 1 105 ? 49.406 -47.531 7.371 1 19.78 105 ALA A O 1
ATOM 820 N N . THR A 1 106 ? 49.094 -49.312 8.648 1 20.06 106 THR A N 1
ATOM 821 C CA . THR A 1 106 ? 49 -49.125 10.094 1 20.06 106 THR A CA 1
ATOM 822 C C . THR A 1 106 ? 50.219 -48.469 10.664 1 20.06 106 THR A C 1
ATOM 824 O O . THR A 1 106 ? 50.375 -48.344 11.883 1 20.06 106 THR A O 1
ATOM 827 N N . SER A 1 107 ? 51.062 -47.625 9.797 1 19.36 107 SER A N 1
ATOM 828 C CA . SER A 1 107 ? 52.312 -47.625 10.516 1 19.36 107 SER A CA 1
ATOM 829 C C . SER A 1 107 ? 52.156 -46.969 11.891 1 19.36 107 SER A C 1
ATOM 831 O O . SER A 1 107 ? 51.281 -46.125 12.086 1 19.36 107 SER A O 1
ATOM 833 N N . THR A 1 108 ? 52.875 -47.531 12.875 1 20.3 108 THR A N 1
ATOM 834 C CA . THR A 1 108 ? 52.969 -47.625 14.336 1 20.3 108 THR A CA 1
ATOM 835 C C . THR A 1 108 ? 53.438 -46.281 14.93 1 20.3 108 THR A C 1
ATOM 837 O O . THR A 1 108 ? 53.594 -46.156 16.141 1 20.3 108 THR A O 1
ATOM 840 N N . PRO A 1 109 ? 52.906 -45.125 14.297 1 20.09 109 PRO A N 1
ATOM 841 C CA . PRO A 1 109 ? 53.812 -44.031 14.688 1 20.09 109 PRO A CA 1
ATOM 842 C C . PRO A 1 109 ? 54 -43.906 16.203 1 20.09 109 PRO A C 1
ATOM 844 O O . PRO A 1 109 ? 53.125 -44.344 16.953 1 20.09 109 PRO A O 1
ATOM 847 N N . GLN A 1 110 ? 55.25 -43.594 16.656 1 20.31 110 GLN A N 1
ATOM 848 C CA . GLN A 1 110 ? 55.969 -43.594 17.922 1 20.31 110 GLN A CA 1
ATOM 849 C C . GLN A 1 110 ? 55.344 -42.656 18.922 1 20.31 110 GLN A C 1
ATOM 851 O O . GLN A 1 110 ? 54.719 -41.656 18.547 1 20.31 110 GLN A O 1
ATOM 856 N N . PRO A 1 111 ? 55.438 -43.031 20.25 1 20.3 111 PRO A N 1
ATOM 857 C CA . PRO A 1 111 ? 54.781 -42.656 21.5 1 20.3 111 PRO A CA 1
ATOM 858 C C . PRO A 1 111 ? 55.094 -41.219 21.922 1 20.3 111 PRO A C 1
ATOM 860 O O . PRO A 1 111 ? 56.25 -40.906 22.188 1 20.3 111 PRO A O 1
ATOM 863 N N . ILE A 1 112 ? 54.812 -40.219 21.016 1 19.94 112 ILE A N 1
ATOM 864 C CA . ILE A 1 112 ? 55.438 -38.938 21.344 1 19.94 112 ILE A CA 1
ATOM 865 C C . ILE A 1 112 ? 55.156 -38.594 22.812 1 19.94 112 ILE A C 1
ATOM 867 O O . ILE A 1 112 ? 54.031 -38.781 23.312 1 19.94 112 ILE A O 1
ATOM 871 N N . THR A 1 113 ? 56.219 -38.219 23.5 1 19.69 113 THR A N 1
ATOM 872 C CA . THR A 1 113 ? 56.656 -38 24.875 1 19.69 113 THR A CA 1
ATOM 873 C C . THR A 1 113 ? 55.75 -36.938 25.547 1 19.69 113 THR A C 1
ATOM 875 O O . THR A 1 113 ? 55.125 -36.125 24.875 1 19.69 113 THR A O 1
ATOM 878 N N . SER A 1 114 ? 55.562 -37.156 26.875 1 19.5 114 SER A N 1
ATOM 879 C CA . SER A 1 114 ? 54.688 -36.781 27.984 1 19.5 114 SER A CA 1
ATOM 880 C C . SER A 1 114 ? 54.781 -35.312 28.328 1 19.5 114 SER A C 1
ATOM 882 O O . SER A 1 114 ? 55.812 -34.844 28.812 1 19.5 114 SER A O 1
ATOM 884 N N . PRO A 1 115 ? 54.438 -34.375 27.297 1 20.45 115 PRO A N 1
ATOM 885 C CA . PRO A 1 115 ? 54.844 -33 27.641 1 20.45 115 PRO A CA 1
ATOM 886 C C . PRO A 1 115 ? 54.438 -32.625 29.062 1 20.45 115 PRO A C 1
ATOM 888 O O . PRO A 1 115 ? 53.5 -33.188 29.625 1 20.45 115 PRO A O 1
ATOM 891 N N . THR A 1 116 ? 55.344 -31.969 29.766 1 20.16 116 THR A N 1
ATOM 892 C CA . THR A 1 116 ? 55.594 -31.516 31.141 1 20.16 116 THR A CA 1
ATOM 893 C C . THR A 1 116 ? 54.438 -30.625 31.625 1 20.16 116 THR A C 1
ATOM 895 O O . THR A 1 116 ? 53.938 -29.797 30.875 1 20.16 116 THR A O 1
ATOM 898 N N . THR A 1 117 ? 53.969 -30.938 32.844 1 20.31 117 THR A N 1
ATOM 899 C CA . THR A 1 117 ? 52.844 -30.625 33.719 1 20.31 117 THR A CA 1
ATOM 900 C C . THR A 1 117 ? 52.875 -29.156 34.125 1 20.31 117 THR A C 1
ATOM 902 O O . THR A 1 117 ? 53.719 -28.734 34.938 1 20.31 117 THR A O 1
ATOM 905 N N . THR A 1 118 ? 53.125 -28.156 33.188 1 22.19 118 THR A N 1
ATOM 906 C CA . THR A 1 118 ? 53.438 -26.875 33.812 1 22.19 118 THR A CA 1
ATOM 907 C C . THR A 1 118 ? 52.375 -26.469 34.812 1 22.19 118 THR A C 1
ATOM 909 O O . THR A 1 118 ? 51.188 -26.578 34.5 1 22.19 118 THR A O 1
ATOM 912 N N . PRO A 1 119 ? 52.781 -26.172 36.062 1 22.16 119 PRO A N 1
ATOM 913 C CA . PRO A 1 119 ? 52.062 -25.969 37.344 1 22.16 119 PRO A CA 1
ATOM 914 C C . PRO A 1 119 ? 51 -24.891 37.25 1 22.16 119 PRO A C 1
ATOM 916 O O . PRO A 1 119 ? 51.188 -23.859 36.594 1 22.16 119 PRO A O 1
ATOM 919 N N . LEU A 1 120 ? 49.75 -25.297 37.312 1 20.83 120 LEU A N 1
ATOM 920 C CA . LEU A 1 120 ? 48.562 -24.5 37.188 1 20.83 120 LEU A CA 1
ATOM 921 C C . LEU A 1 120 ? 48.531 -23.391 38.25 1 20.83 120 LEU A C 1
ATOM 923 O O . LEU A 1 120 ? 48.656 -23.656 39.438 1 20.83 120 LEU A O 1
ATOM 927 N N . ILE A 1 121 ? 49.156 -22.234 37.938 1 22.38 121 ILE A N 1
ATOM 928 C CA . ILE A 1 121 ? 49.281 -21.094 38.844 1 22.38 121 ILE A CA 1
ATOM 929 C C . ILE A 1 121 ? 47.938 -20.797 39.5 1 22.38 121 ILE A C 1
ATOM 931 O O . ILE A 1 121 ? 46.906 -20.781 38.812 1 22.38 121 ILE A O 1
ATOM 935 N N . PRO A 1 122 ? 47.875 -20.812 40.812 1 21.38 122 PRO A N 1
ATOM 936 C CA . PRO A 1 122 ? 46.719 -20.75 41.719 1 21.38 122 PRO A CA 1
ATOM 937 C C . PRO A 1 122 ? 45.844 -19.531 41.469 1 21.38 122 PRO A C 1
ATOM 939 O O . PRO A 1 122 ? 46.344 -18.453 41.156 1 21.38 122 PRO A O 1
ATOM 942 N N . CYS A 1 123 ? 44.656 -19.75 40.938 1 20.45 123 CYS A N 1
ATOM 943 C CA . CYS A 1 123 ? 43.656 -18.766 40.531 1 20.45 123 CYS A CA 1
ATOM 944 C C . CYS A 1 123 ? 43.281 -17.844 41.688 1 20.45 123 CYS A C 1
ATOM 946 O O . CYS A 1 123 ? 42.75 -18.312 42.719 1 20.45 123 CYS A O 1
ATOM 948 N N . ALA A 1 124 ? 44.125 -16.875 42 1 22.28 124 ALA A N 1
ATOM 949 C CA . ALA A 1 124 ? 43.906 -15.898 43.062 1 22.28 124 ALA A CA 1
ATOM 950 C C . ALA A 1 124 ? 42.438 -15.438 43.125 1 22.28 124 ALA A C 1
ATOM 952 O O . ALA A 1 124 ? 41.781 -15.43 42.094 1 22.28 124 ALA A O 1
ATOM 953 N N . ALA A 1 125 ? 41.844 -15.375 44.281 1 23.14 125 ALA A N 1
ATOM 954 C CA . ALA A 1 125 ? 40.531 -15.172 44.844 1 23.14 125 ALA A CA 1
ATOM 955 C C . ALA A 1 125 ? 39.906 -13.867 44.344 1 23.14 125 ALA A C 1
ATOM 957 O O . ALA A 1 125 ? 40.5 -12.797 44.531 1 23.14 125 ALA A O 1
ATOM 958 N N . PRO A 1 126 ? 39.25 -13.82 43.188 1 21.81 126 PRO A N 1
ATOM 959 C CA . PRO A 1 126 ? 38.906 -12.5 42.656 1 21.81 126 PRO A CA 1
ATOM 960 C C . PRO A 1 126 ? 38.156 -11.633 43.656 1 21.81 126 PRO A C 1
ATOM 962 O O . PRO A 1 126 ? 37.469 -12.156 44.531 1 21.81 126 PRO A O 1
ATOM 965 N N . SER A 1 127 ? 38.688 -10.57 44.094 1 23.33 127 SER A N 1
ATOM 966 C CA . SER A 1 127 ? 38.219 -9.57 45.062 1 23.33 127 SER A CA 1
ATOM 967 C C . SER A 1 127 ? 36.781 -9.164 44.75 1 23.33 127 SER A C 1
ATOM 969 O O . SER A 1 127 ? 36.344 -9.273 43.594 1 23.33 127 SER A O 1
ATOM 971 N N . PRO A 1 128 ? 35.906 -8.914 45.812 1 25.12 128 PRO A N 1
ATOM 972 C CA . PRO A 1 128 ? 34.469 -8.672 45.812 1 25.12 128 PRO A CA 1
ATOM 973 C C . PRO A 1 128 ? 34.062 -7.496 44.938 1 25.12 128 PRO A C 1
ATOM 975 O O . PRO A 1 128 ? 34.562 -6.383 45.094 1 25.12 128 PRO A O 1
ATOM 978 N N . ASN A 1 129 ? 33.906 -7.637 43.688 1 23.03 129 ASN A N 1
ATOM 979 C CA . ASN A 1 129 ? 33.688 -6.566 42.719 1 23.03 129 ASN A CA 1
ATOM 980 C C . ASN A 1 129 ? 32.531 -5.652 43.125 1 23.03 129 ASN A C 1
ATOM 982 O O . ASN A 1 129 ? 31.453 -6.125 43.438 1 23.03 129 ASN A O 1
ATOM 986 N N . THR A 1 130 ? 32.781 -4.602 43.781 1 25.11 130 THR A N 1
ATOM 987 C CA . THR A 1 130 ? 31.922 -3.477 44.094 1 25.11 130 THR A CA 1
ATOM 988 C C . THR A 1 130 ? 31.062 -3.119 42.875 1 25.11 130 THR A C 1
ATOM 990 O O . THR A 1 130 ? 31.594 -2.766 41.812 1 25.11 130 THR A O 1
ATOM 993 N N . PHE A 1 131 ? 29.891 -3.668 42.812 1 24.55 131 PHE A N 1
ATOM 994 C CA . PHE A 1 131 ? 28.844 -3.486 41.812 1 24.55 131 PHE A CA 1
ATOM 995 C C . PHE A 1 131 ? 28.562 -2.008 41.594 1 24.55 131 PHE A C 1
ATOM 997 O O . PHE A 1 131 ? 27.953 -1.358 42.438 1 24.55 131 PHE A O 1
ATOM 1004 N N . LEU A 1 132 ? 29.516 -1.214 41.219 1 26.23 132 LEU A N 1
ATOM 1005 C CA . LEU A 1 132 ? 29.078 0.123 40.844 1 26.23 132 LEU A CA 1
ATOM 1006 C C . LEU A 1 132 ? 27.891 0.051 39.875 1 26.23 132 LEU A C 1
ATOM 1008 O O . LEU A 1 132 ? 27.938 -0.662 38.875 1 26.23 132 LEU A O 1
ATOM 1012 N N . GLU A 1 133 ? 26.734 0.288 40.375 1 27.7 133 GLU A N 1
ATOM 1013 C CA . GLU A 1 133 ? 25.469 0.491 39.656 1 27.7 133 GLU A CA 1
ATOM 1014 C C . GLU A 1 133 ? 25.656 1.374 38.438 1 27.7 13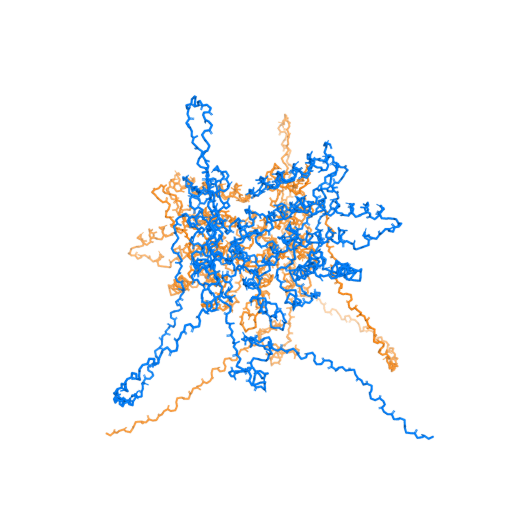3 GLU A C 1
ATOM 1016 O O . GLU A 1 133 ? 25.859 2.584 38.562 1 27.7 133 GLU A O 1
ATOM 1021 N N . THR A 1 134 ? 26.516 0.974 37.562 1 28.03 134 THR A N 1
ATOM 1022 C CA . THR A 1 134 ? 26.703 1.785 36.344 1 28.03 134 THR A CA 1
ATOM 1023 C C . THR A 1 134 ? 25.375 2.055 35.656 1 28.03 134 THR A C 1
ATOM 1025 O O . THR A 1 134 ? 24.688 1.122 35.25 1 28.03 134 THR A O 1
ATOM 1028 N N . ASN A 1 135 ? 24.672 3.057 36.062 1 28.27 135 ASN A N 1
ATOM 1029 C CA . ASN A 1 135 ? 23.562 3.703 35.375 1 28.27 135 ASN A CA 1
ATOM 1030 C C . ASN A 1 135 ? 23.797 3.781 33.875 1 28.27 135 ASN A C 1
ATOM 1032 O O . ASN A 1 135 ? 24.375 4.758 33.375 1 28.27 135 ASN A O 1
ATOM 1036 N N . THR A 1 136 ? 24.375 2.721 33.312 1 30.58 136 THR A N 1
ATOM 1037 C CA . THR A 1 136 ? 24.516 2.689 31.875 1 30.58 136 THR A CA 1
ATOM 1038 C C . THR A 1 136 ? 23.188 2.977 31.188 1 30.58 136 THR A C 1
ATOM 1040 O O . THR A 1 136 ? 22.234 2.197 31.312 1 30.58 136 THR A O 1
ATOM 1043 N N . SER A 1 137 ? 22.844 4.168 31.094 1 33.88 137 SER A N 1
ATOM 1044 C CA . SER A 1 137 ? 21.766 4.496 30.156 1 33.88 137 SER A CA 1
ATOM 1045 C C . SER A 1 137 ? 21.859 3.662 28.891 1 33.88 137 SER A C 1
ATOM 1047 O O . SER A 1 137 ? 22.906 3.639 28.234 1 33.88 137 SER A O 1
ATOM 1049 N N . PRO A 1 138 ? 21.344 2.49 28.875 1 34.59 138 PRO A N 1
ATOM 1050 C CA . PRO A 1 138 ? 21.438 1.673 27.672 1 34.59 138 PRO A CA 1
ATOM 1051 C C . PRO A 1 138 ? 21.359 2.506 26.391 1 34.59 138 PRO A C 1
ATOM 1053 O O . PRO A 1 138 ? 20.359 3.176 26.141 1 34.59 138 PRO A O 1
ATOM 1056 N N . THR A 1 139 ? 22.375 3.156 26.016 1 35.81 139 THR A N 1
ATOM 1057 C CA . THR A 1 139 ? 22.422 3.697 24.672 1 35.81 139 THR A CA 1
ATOM 1058 C C . THR A 1 139 ? 21.828 2.711 23.672 1 35.81 139 THR A C 1
ATOM 1060 O O . THR A 1 139 ? 22.344 1.608 23.484 1 35.81 139 THR A O 1
ATOM 1063 N N . THR A 1 140 ? 20.578 2.605 23.562 1 39.53 140 THR A N 1
ATOM 1064 C CA . THR A 1 140 ? 19.969 1.856 22.469 1 39.53 140 THR A CA 1
ATOM 1065 C C . THR A 1 140 ? 20.797 1.989 21.188 1 39.53 140 THR A C 1
ATOM 1067 O O . THR A 1 140 ? 20.875 3.074 20.609 1 39.53 140 THR A O 1
ATOM 1070 N N . ILE A 1 141 ? 21.938 1.301 21.094 1 37.66 141 ILE A N 1
ATOM 1071 C CA . ILE A 1 141 ? 22.719 1.243 19.859 1 37.66 141 ILE A CA 1
ATOM 1072 C C . ILE A 1 141 ? 21.812 0.845 18.703 1 37.66 141 ILE A C 1
ATOM 1074 O O . ILE A 1 141 ? 21.328 -0.285 18.641 1 37.66 141 ILE A O 1
ATOM 1078 N N . HIS A 1 142 ? 21.188 1.734 18.109 1 51.22 142 HIS A N 1
ATOM 1079 C CA . HIS A 1 142 ? 20.5 1.466 16.859 1 51.22 142 HIS A CA 1
ATOM 1080 C C . HIS A 1 142 ? 21.484 0.976 15.789 1 51.22 142 HIS A C 1
ATOM 1082 O O . HIS A 1 142 ? 22.594 1.502 15.672 1 51.22 142 HIS A O 1
ATOM 1088 N N . PRO A 1 143 ? 21.406 -0.241 15.32 1 54.16 143 PRO A N 1
ATOM 1089 C CA . PRO A 1 143 ? 22.297 -0.67 14.25 1 54.16 143 PRO A CA 1
ATOM 1090 C C . PRO A 1 143 ? 22.531 0.419 13.203 1 54.16 143 PRO A C 1
ATOM 1092 O O . PRO A 1 143 ? 21.625 1.212 12.922 1 54.16 143 PRO A O 1
ATOM 1095 N N . PRO A 1 144 ? 23.781 0.638 12.883 1 58.16 144 PRO A N 1
ATOM 1096 C CA . PRO A 1 144 ? 24.078 1.711 11.938 1 58.16 144 PRO A CA 1
ATOM 1097 C C . PRO A 1 144 ? 23.391 1.522 10.586 1 58.16 144 PRO A C 1
ATOM 1099 O O . PRO A 1 144 ? 23.266 0.394 10.102 1 58.16 144 PRO A O 1
ATOM 1102 N N . GLN A 1 145 ? 22.719 2.537 10.078 1 70.12 145 GLN A N 1
ATOM 1103 C CA . GLN A 1 145 ? 22.094 2.545 8.758 1 70.12 145 GLN A CA 1
ATOM 1104 C C . GLN A 1 145 ? 23.141 2.488 7.652 1 70.12 145 GLN A C 1
ATOM 1106 O O . GLN A 1 145 ? 24.219 3.059 7.781 1 70.12 145 GLN A O 1
ATOM 1111 N N . ALA A 1 146 ? 22.875 1.734 6.645 1 74.62 146 ALA A N 1
ATOM 1112 C CA . ALA A 1 146 ? 23.766 1.595 5.504 1 74.62 146 ALA A CA 1
ATOM 1113 C C . ALA A 1 146 ? 24 2.939 4.824 1 74.62 146 ALA A C 1
ATOM 1115 O O . ALA A 1 146 ? 23.078 3.746 4.691 1 74.62 146 ALA A O 1
ATOM 1116 N N . HIS A 1 147 ? 25.188 3.234 4.566 1 82.44 147 HIS A N 1
ATOM 1117 C CA . HIS A 1 147 ? 25.516 4.359 3.695 1 82.44 147 HIS A CA 1
ATOM 1118 C C . HIS A 1 147 ? 25.344 3.988 2.227 1 82.44 147 HIS A C 1
ATOM 1120 O O . HIS A 1 147 ? 26.062 3.143 1.701 1 82.44 147 HIS A O 1
ATOM 1126 N N . LEU A 1 148 ? 24.375 4.512 1.624 1 91.12 148 LEU A N 1
ATOM 1127 C CA . LEU A 1 148 ? 24.016 4.137 0.259 1 91.12 148 LEU A CA 1
ATOM 1128 C C . LEU A 1 148 ? 24.562 5.148 -0.741 1 91.12 148 LEU A C 1
ATOM 1130 O O . LEU A 1 148 ? 24.531 6.355 -0.488 1 91.12 148 LEU A O 1
ATOM 1134 N N . THR A 1 149 ? 25.172 4.621 -1.803 1 91.75 149 THR A N 1
ATOM 1135 C CA . THR A 1 149 ? 25.438 5.484 -2.947 1 91.75 149 THR A CA 1
ATOM 1136 C C . THR A 1 149 ? 24.141 5.969 -3.572 1 91.75 149 THR A C 1
ATOM 1138 O O . THR A 1 149 ? 23.062 5.438 -3.273 1 91.75 149 THR A O 1
ATOM 1141 N N . LEU A 1 150 ? 24.234 6.965 -4.406 1 92.38 150 LEU A N 1
ATOM 1142 C CA . LEU A 1 150 ? 23.047 7.477 -5.082 1 92.38 150 LEU A CA 1
ATOM 1143 C C . LEU A 1 150 ? 22.359 6.383 -5.895 1 92.38 150 LEU A C 1
ATOM 1145 O O . LEU A 1 150 ? 21.141 6.262 -5.875 1 92.38 150 LEU A O 1
ATOM 1149 N N . GLU A 1 151 ? 23.172 5.57 -6.582 1 93.94 151 GLU A N 1
ATOM 1150 C CA . GLU A 1 151 ? 22.641 4.473 -7.379 1 93.94 151 GLU A CA 1
ATOM 1151 C C . GLU A 1 151 ? 21.906 3.461 -6.504 1 93.94 151 GLU A C 1
ATOM 1153 O O . GLU A 1 151 ? 20.797 3.021 -6.844 1 93.94 151 GLU A O 1
ATOM 1158 N N . GLU A 1 152 ? 22.531 3.135 -5.418 1 95.44 152 GLU A N 1
ATOM 1159 C CA . GLU A 1 152 ? 21.922 2.176 -4.496 1 95.44 152 GLU A CA 1
ATOM 1160 C C . GLU A 1 152 ? 20.641 2.73 -3.885 1 95.44 152 GLU A C 1
ATOM 1162 O O . GLU A 1 152 ? 19.656 2.006 -3.734 1 95.44 152 GLU A O 1
ATOM 1167 N N . ALA A 1 153 ? 20.656 4.008 -3.555 1 95.31 153 ALA A N 1
ATOM 1168 C CA . ALA A 1 153 ? 19.453 4.648 -3.006 1 95.31 153 ALA A CA 1
ATOM 1169 C C . ALA A 1 153 ? 18.312 4.641 -4.02 1 95.31 153 ALA A C 1
ATOM 1171 O O . ALA A 1 153 ? 17.156 4.402 -3.658 1 95.31 153 ALA A O 1
ATOM 1172 N N . CYS A 1 154 ? 18.656 4.863 -5.273 1 95.31 154 CYS A N 1
ATOM 1173 C CA . CYS A 1 154 ? 17.656 4.844 -6.34 1 95.31 154 CYS A CA 1
ATOM 1174 C C . CYS A 1 154 ? 17.047 3.455 -6.488 1 95.31 154 CYS A C 1
ATOM 1176 O O . CYS A 1 154 ? 15.836 3.322 -6.633 1 95.31 154 CYS A O 1
ATOM 1178 N N . LEU A 1 155 ? 17.906 2.467 -6.43 1 96.25 155 LEU A N 1
ATOM 1179 C CA . LEU A 1 155 ? 17.438 1.096 -6.602 1 96.25 155 LEU A CA 1
ATOM 1180 C C . LEU A 1 155 ? 16.594 0.657 -5.418 1 96.25 155 LEU A C 1
ATOM 1182 O O . LEU A 1 155 ? 15.586 -0.04 -5.59 1 96.25 155 LEU A O 1
ATOM 1186 N N . LEU A 1 156 ? 17.031 1.062 -4.23 1 96.94 156 LEU A N 1
ATOM 1187 C CA . LEU A 1 156 ? 16.234 0.771 -3.041 1 96.94 156 LEU A CA 1
ATOM 1188 C C . LEU A 1 156 ? 14.875 1.448 -3.119 1 96.94 156 LEU A C 1
ATOM 1190 O O . LEU A 1 156 ? 13.852 0.842 -2.779 1 96.94 156 LEU A O 1
ATOM 1194 N N . ARG A 1 157 ? 14.836 2.674 -3.547 1 95.94 157 ARG A N 1
ATOM 1195 C CA . ARG A 1 157 ? 13.594 3.418 -3.719 1 95.94 157 ARG A CA 1
ATOM 1196 C C . ARG A 1 157 ? 12.719 2.781 -4.793 1 95.94 157 ARG A C 1
ATOM 1198 O O . ARG A 1 157 ? 11.5 2.682 -4.629 1 95.94 157 ARG A O 1
ATOM 1205 N N . TYR A 1 158 ? 13.328 2.41 -5.863 1 95.88 158 TYR A N 1
ATOM 1206 C CA . TYR A 1 158 ? 12.609 1.727 -6.93 1 95.88 158 TYR A CA 1
ATOM 1207 C C . TYR A 1 158 ? 11.93 0.467 -6.406 1 95.88 158 TYR A C 1
ATOM 1209 O O . TYR A 1 158 ? 10.789 0.166 -6.777 1 95.88 158 TYR A O 1
ATOM 1217 N N . PHE A 1 159 ? 12.664 -0.287 -5.566 1 96.56 159 PHE A N 1
ATOM 1218 C CA . PHE A 1 159 ? 12.07 -1.473 -4.953 1 96.56 159 PHE A CA 1
ATOM 1219 C C . PHE A 1 159 ? 10.852 -1.104 -4.125 1 96.56 159 PHE A C 1
ATOM 1221 O O . PHE A 1 159 ? 9.789 -1.72 -4.266 1 96.56 159 PHE A O 1
ATOM 1228 N N . SER A 1 160 ? 10.953 -0.151 -3.324 1 94.94 160 SER A N 1
ATOM 1229 C CA . SER A 1 160 ? 9.898 0.249 -2.398 1 94.94 160 SER A CA 1
ATOM 1230 C C . SER A 1 160 ? 8.672 0.76 -3.145 1 94.94 160 SER A C 1
ATOM 1232 O O . SER A 1 160 ? 7.535 0.499 -2.74 1 94.94 160 SER A O 1
ATOM 1234 N N . GLU A 1 161 ? 8.859 1.422 -4.227 1 93.25 161 GLU A N 1
ATOM 1235 C CA . GLU A 1 161 ? 7.75 2.086 -4.91 1 93.25 161 GLU A CA 1
ATOM 1236 C C . GLU A 1 161 ? 7.141 1.185 -5.977 1 93.25 161 GLU A C 1
ATOM 1238 O O . GLU A 1 161 ? 5.961 1.323 -6.312 1 93.25 161 GLU A O 1
ATOM 1243 N N . THR A 1 162 ? 7.934 0.246 -6.477 1 92.31 162 THR A N 1
ATOM 1244 C CA . THR A 1 162 ? 7.449 -0.468 -7.652 1 92.31 162 THR A CA 1
ATOM 1245 C C . THR A 1 162 ? 7.469 -1.975 -7.418 1 92.31 162 THR A C 1
ATOM 1247 O O . THR A 1 162 ? 6.438 -2.641 -7.535 1 92.31 162 THR A O 1
ATOM 1250 N N . LEU A 1 163 ? 8.578 -2.533 -7.02 1 92.69 163 LEU A N 1
ATOM 1251 C CA . LEU A 1 163 ? 8.742 -3.982 -7.047 1 92.69 163 LEU A CA 1
ATOM 1252 C C . LEU A 1 163 ? 8.117 -4.625 -5.812 1 92.69 163 LEU A C 1
ATOM 1254 O O . LEU A 1 163 ? 7.652 -5.766 -5.871 1 92.69 163 LEU A O 1
ATOM 1258 N N . GLY A 1 164 ? 8.203 -3.889 -4.688 1 93.44 164 GLY A N 1
ATOM 1259 C CA . GLY A 1 164 ? 7.637 -4.445 -3.467 1 93.44 164 GLY A CA 1
ATOM 1260 C C . GLY A 1 164 ? 6.215 -4.941 -3.639 1 93.44 164 GLY A C 1
ATOM 1261 O O . GLY A 1 164 ? 5.84 -5.977 -3.086 1 93.44 164 GLY A O 1
ATOM 1262 N N . LYS A 1 165 ? 5.438 -4.324 -4.469 1 90.56 165 LYS A N 1
ATOM 1263 C CA . LYS A 1 165 ? 4.023 -4.629 -4.684 1 90.56 165 LYS A CA 1
ATOM 1264 C C . LYS A 1 165 ? 3.852 -5.992 -5.348 1 90.56 165 LYS A C 1
ATOM 1266 O O . LYS A 1 165 ? 2.809 -6.633 -5.203 1 90.56 165 LYS A O 1
ATOM 1271 N N . TRP A 1 166 ? 4.828 -6.395 -6.051 1 89.62 166 TRP A N 1
ATOM 1272 C CA . TRP A 1 166 ? 4.777 -7.691 -6.719 1 89.62 166 TRP A CA 1
ATOM 1273 C C . TRP A 1 166 ? 4.734 -8.828 -5.703 1 89.62 166 TRP A C 1
ATOM 1275 O O . TRP A 1 166 ? 4.129 -9.867 -5.953 1 89.62 166 TRP A O 1
ATOM 1285 N N . PHE A 1 167 ? 5.355 -8.562 -4.613 1 92.56 167 PHE A N 1
ATOM 1286 C CA . PHE A 1 167 ? 5.438 -9.578 -3.574 1 92.56 167 PHE A CA 1
ATOM 1287 C C . PHE A 1 167 ? 4.23 -9.508 -2.648 1 92.56 167 PHE A C 1
ATOM 1289 O O . PHE A 1 167 ? 3.838 -10.516 -2.053 1 92.56 167 PHE A O 1
ATOM 1296 N N . ASP A 1 168 ? 3.613 -8.352 -2.57 1 92.25 168 ASP A N 1
ATOM 1297 C CA . ASP A 1 168 ? 2.652 -8.062 -1.512 1 92.25 168 ASP A CA 1
ATOM 1298 C C . ASP A 1 168 ? 1.233 -8.422 -1.942 1 92.25 168 ASP A C 1
ATOM 1300 O O . ASP A 1 168 ? 0.278 -8.219 -1.19 1 92.25 168 ASP A O 1
ATOM 1304 N N . ILE A 1 169 ? 0.903 -8.883 -3.094 1 89.62 169 ILE A N 1
ATOM 1305 C CA . ILE A 1 169 ? -0.443 -9.102 -3.613 1 89.62 169 ILE A CA 1
ATOM 1306 C C . ILE A 1 169 ? -1.233 -9.977 -2.645 1 89.62 169 ILE A C 1
ATOM 1308 O O . ILE A 1 169 ? -2.443 -9.797 -2.48 1 89.62 169 ILE A O 1
ATOM 1312 N N . GLY A 1 170 ? -0.749 -10.836 -1.87 1 86.94 170 GLY A N 1
ATOM 1313 C CA . GLY A 1 170 ? -1.455 -11.672 -0.915 1 86.94 170 GLY A CA 1
ATOM 1314 C C . GLY A 1 170 ? -1.083 -11.383 0.526 1 86.94 170 GLY A C 1
ATOM 1315 O O . GLY A 1 170 ? -1.442 -12.133 1.433 1 86.94 170 GLY A O 1
ATOM 1316 N N . ASP A 1 171 ? -0.394 -10.289 0.704 1 88.38 171 ASP A N 1
ATOM 1317 C CA . ASP A 1 171 ? 0.119 -9.938 2.025 1 88.38 171 ASP A CA 1
ATOM 1318 C C . ASP A 1 171 ? -0.71 -8.828 2.66 1 88.38 171 ASP A C 1
ATOM 1320 O O . ASP A 1 171 ? -0.744 -7.703 2.15 1 88.38 171 ASP A O 1
ATOM 1324 N N . PRO A 1 172 ? -1.263 -9.094 3.803 1 82.81 172 PRO A N 1
ATOM 1325 C CA . PRO A 1 172 ? -2.104 -8.078 4.438 1 82.81 172 PRO A CA 1
ATOM 1326 C C . PRO A 1 172 ? -1.301 -6.875 4.93 1 82.81 172 PRO A C 1
ATOM 1328 O O . PRO A 1 172 ? -1.852 -5.781 5.09 1 82.81 172 PRO A O 1
ATOM 1331 N N . SER A 1 173 ? -0.01 -7.016 5.133 1 83.81 173 SER A N 1
ATOM 1332 C CA . SER A 1 173 ? 0.797 -5.957 5.73 1 83.81 173 SER A CA 1
ATOM 1333 C C . SER A 1 173 ? 1.676 -5.273 4.688 1 83.81 173 SER A C 1
ATOM 1335 O O . SER A 1 173 ? 2.439 -4.363 5.008 1 83.81 173 SER A O 1
ATOM 1337 N N . GLN A 1 174 ? 1.607 -5.668 3.494 1 89.25 174 GLN A N 1
ATOM 1338 C CA . GLN A 1 174 ? 2.455 -5.125 2.438 1 89.25 174 GLN A CA 1
ATOM 1339 C C . GLN A 1 174 ? 3.904 -5.008 2.902 1 89.25 174 GLN A C 1
ATOM 1341 O O . GLN A 1 174 ? 4.516 -3.943 2.787 1 89.25 174 GLN A O 1
ATOM 1346 N N . SER A 1 175 ? 4.43 -6.062 3.404 1 92.62 175 SER A N 1
ATOM 1347 C CA . SER A 1 175 ? 5.711 -6.094 4.105 1 92.62 175 SER A CA 1
ATOM 1348 C C . SER A 1 175 ? 6.867 -5.805 3.156 1 92.62 175 SER A C 1
ATOM 1350 O O . SER A 1 175 ? 7.859 -5.188 3.549 1 92.62 175 SER A O 1
ATOM 1352 N N . PHE A 1 176 ? 6.789 -6.184 2 1 95 176 PHE A N 1
ATOM 1353 C CA . PHE A 1 176 ? 7.91 -6.004 1.083 1 95 176 PHE A CA 1
ATOM 1354 C C . PHE A 1 176 ? 7.984 -4.562 0.595 1 95 176 PHE A C 1
ATOM 1356 O O . PHE A 1 176 ? 9.055 -4.086 0.209 1 95 176 PHE A O 1
ATOM 1363 N N . THR A 1 177 ? 6.906 -3.891 0.641 1 92.38 177 THR A N 1
ATOM 1364 C CA . THR A 1 177 ? 6.887 -2.477 0.283 1 92.38 177 THR A CA 1
ATOM 1365 C C . THR A 1 177 ? 7.289 -1.612 1.475 1 92.38 177 THR A C 1
ATOM 1367 O O . THR A 1 177 ? 7.973 -0.6 1.311 1 92.38 177 THR A O 1
ATOM 1370 N N . THR A 1 178 ? 6.91 -2.062 2.652 1 89 178 THR A N 1
ATOM 1371 C CA . THR A 1 178 ? 7.008 -1.141 3.777 1 89 178 THR A CA 1
ATOM 1372 C C . THR A 1 178 ? 8.109 -1.581 4.742 1 89 178 THR A C 1
ATOM 1374 O O . THR A 1 178 ? 8.812 -0.745 5.316 1 89 178 THR A O 1
ATOM 1377 N N . ILE A 1 179 ? 8.297 -2.844 4.926 1 92.12 179 ILE A N 1
ATOM 1378 C CA . ILE A 1 179 ? 9.188 -3.34 5.969 1 92.12 179 ILE A CA 1
ATOM 1379 C C . ILE A 1 179 ? 10.539 -3.701 5.363 1 92.12 179 ILE A C 1
ATOM 1381 O O . ILE A 1 179 ? 11.586 -3.328 5.902 1 92.12 179 ILE A O 1
ATOM 1385 N N . VAL A 1 180 ? 10.562 -4.34 4.266 1 96.19 180 VAL A N 1
ATOM 1386 C CA . VAL A 1 180 ? 11.789 -4.879 3.676 1 96.19 180 VAL A CA 1
ATOM 1387 C C . VAL A 1 180 ? 12.758 -3.742 3.357 1 96.19 180 VAL A C 1
ATOM 1389 O O . VAL A 1 180 ? 13.938 -3.811 3.701 1 96.19 180 VAL A O 1
ATOM 1392 N N . PRO A 1 181 ? 12.266 -2.643 2.756 1 95 181 PRO A N 1
ATOM 1393 C CA . PRO A 1 181 ? 13.219 -1.568 2.475 1 95 181 PRO A CA 1
ATOM 1394 C C . PRO A 1 181 ? 13.844 -0.987 3.74 1 95 181 PRO A C 1
ATOM 1396 O O . PRO A 1 181 ? 15.031 -0.641 3.746 1 95 181 PRO A O 1
ATOM 1399 N N . GLN A 1 182 ? 13.102 -0.932 4.773 1 91.75 182 GLN A N 1
ATOM 1400 C CA . GLN A 1 182 ? 13.625 -0.421 6.035 1 91.75 182 GLN A CA 1
ATOM 1401 C C . GLN A 1 182 ? 14.633 -1.394 6.648 1 91.75 182 GLN A C 1
ATOM 1403 O O . GLN A 1 182 ? 15.695 -0.981 7.121 1 91.75 182 GLN A O 1
ATOM 1408 N N . ARG A 1 183 ? 14.289 -2.645 6.613 1 93.5 183 ARG A N 1
ATOM 1409 C CA . ARG A 1 183 ? 15.18 -3.67 7.152 1 93.5 183 ARG A CA 1
ATOM 1410 C C . ARG A 1 183 ? 16.453 -3.777 6.324 1 93.5 183 ARG A C 1
ATOM 1412 O O . ARG A 1 183 ? 17.516 -4.09 6.855 1 93.5 183 ARG A O 1
ATOM 1419 N N . ALA A 1 184 ? 16.328 -3.562 5.055 1 95.5 184 ALA A N 1
ATOM 1420 C CA . ALA A 1 184 ? 17.469 -3.648 4.145 1 95.5 184 ALA A CA 1
ATOM 1421 C C . ALA A 1 184 ? 18.547 -2.643 4.523 1 95.5 184 ALA A C 1
ATOM 1423 O O . ALA A 1 184 ? 19.734 -2.867 4.262 1 95.5 184 ALA A O 1
ATOM 1424 N N . ARG A 1 185 ? 18.156 -1.573 5.133 1 93.19 185 ARG A N 1
ATOM 1425 C CA . ARG A 1 185 ? 19.125 -0.548 5.52 1 93.19 185 ARG A CA 1
ATOM 1426 C C . ARG A 1 185 ? 20.047 -1.051 6.625 1 93.19 185 ARG A C 1
ATOM 1428 O O . ARG A 1 185 ? 21.125 -0.503 6.832 1 93.19 185 ARG A O 1
ATOM 1435 N N . THR A 1 186 ? 19.641 -2.098 7.398 1 91.56 186 THR A N 1
ATOM 1436 C CA . THR A 1 186 ? 20.438 -2.596 8.516 1 91.56 186 THR A CA 1
ATOM 1437 C C . THR A 1 186 ? 20.844 -4.051 8.289 1 91.56 186 THR A C 1
ATOM 1439 O O . THR A 1 186 ? 21.469 -4.668 9.156 1 91.56 186 THR A O 1
ATOM 1442 N N . SER A 1 187 ? 20.422 -4.707 7.23 1 91.69 187 SER A N 1
ATOM 1443 C CA . SER A 1 187 ? 20.781 -6.074 6.859 1 91.69 187 SER A CA 1
ATOM 1444 C C . SER A 1 187 ? 21.438 -6.125 5.488 1 91.69 187 SER A C 1
ATOM 1446 O O . SER A 1 187 ? 20.75 -6.141 4.461 1 91.69 187 SER A O 1
ATOM 1448 N N . PRO A 1 188 ? 22.734 -6.312 5.5 1 91.62 188 PRO A N 1
ATOM 1449 C CA . PRO A 1 188 ? 23.453 -6.27 4.227 1 91.62 188 PRO A CA 1
ATOM 1450 C C . PRO A 1 188 ? 22.984 -7.336 3.242 1 91.62 188 PRO A C 1
ATOM 1452 O O . PRO A 1 188 ? 22.781 -7.047 2.062 1 91.62 188 PRO A O 1
ATOM 1455 N N . PRO A 1 189 ? 22.75 -8.586 3.688 1 90.25 189 PRO A N 1
ATOM 1456 C CA . PRO A 1 189 ? 22.266 -9.57 2.715 1 90.25 189 PRO A CA 1
ATOM 1457 C C . PRO A 1 189 ? 20.906 -9.195 2.113 1 90.25 189 PRO A C 1
ATOM 1459 O O . PRO A 1 189 ? 20.672 -9.422 0.922 1 90.25 189 PRO A O 1
ATOM 1462 N N . LEU A 1 190 ? 20.031 -8.68 2.936 1 94.5 190 LEU A N 1
ATOM 1463 C CA . LEU A 1 190 ? 18.734 -8.258 2.436 1 94.5 190 LEU A CA 1
ATOM 1464 C C . LEU A 1 190 ? 18.859 -7.062 1.498 1 94.5 190 LEU A C 1
ATOM 1466 O O . LEU A 1 190 ? 18.203 -6.996 0.464 1 94.5 190 LEU A O 1
ATOM 1470 N N . LEU A 1 191 ? 19.781 -6.129 1.851 1 96.5 191 LEU A N 1
ATOM 1471 C CA . LEU A 1 191 ? 20.031 -4.98 0.99 1 96.5 191 LEU A CA 1
ATOM 1472 C C . LEU A 1 191 ? 20.531 -5.43 -0.38 1 96.5 191 LEU A C 1
ATOM 1474 O O . LEU A 1 191 ? 20.047 -4.961 -1.408 1 96.5 191 LEU A O 1
ATOM 1478 N N . ASP A 1 192 ? 21.422 -6.344 -0.375 1 94.62 192 ASP A N 1
ATOM 1479 C CA . ASP A 1 192 ? 22.016 -6.809 -1.626 1 94.62 192 ASP A CA 1
ATOM 1480 C C . ASP A 1 192 ? 20.969 -7.523 -2.492 1 94.62 192 ASP A C 1
ATOM 1482 O O . ASP A 1 192 ? 21 -7.402 -3.719 1 94.62 192 ASP A O 1
ATOM 1486 N N . ALA A 1 193 ? 20.125 -8.297 -1.867 1 94.12 193 ALA A N 1
ATOM 1487 C CA . ALA A 1 193 ? 19.062 -8.969 -2.615 1 94.12 193 ALA A CA 1
ATOM 1488 C C . ALA A 1 193 ? 18.125 -7.957 -3.268 1 94.12 193 ALA A C 1
ATOM 1490 O O . ALA A 1 193 ? 17.75 -8.109 -4.43 1 94.12 193 ALA A O 1
ATOM 1491 N N . VAL A 1 194 ? 17.766 -6.918 -2.498 1 96.31 194 VAL A N 1
ATOM 1492 C CA . VAL A 1 194 ? 16.875 -5.871 -2.982 1 96.31 194 VAL A CA 1
ATOM 1493 C C . VAL A 1 194 ? 17.531 -5.121 -4.137 1 96.31 194 VAL A C 1
ATOM 1495 O O . VAL A 1 194 ? 16.922 -4.902 -5.18 1 96.31 194 VAL A O 1
ATOM 1498 N N . LEU A 1 195 ? 18.812 -4.824 -3.967 1 96.12 195 LEU A N 1
ATOM 1499 C CA . LEU A 1 195 ? 19.547 -4.094 -5 1 96.12 195 LEU A CA 1
ATOM 1500 C C . LEU A 1 195 ? 19.688 -4.941 -6.258 1 96.12 195 LEU A C 1
ATOM 1502 O O . LEU A 1 195 ? 19.516 -4.441 -7.371 1 96.12 195 LEU A O 1
ATOM 1506 N N . SER A 1 196 ? 19.984 -6.18 -6.066 1 93.19 196 SER A N 1
ATOM 1507 C CA . SER A 1 196 ? 20.156 -7.086 -7.195 1 93.19 196 SER A CA 1
ATOM 1508 C C . SER A 1 196 ? 18.875 -7.203 -8.008 1 93.19 196 SER A C 1
ATOM 1510 O O . SER A 1 196 ? 18.891 -7.059 -9.227 1 93.19 196 SER A O 1
ATOM 1512 N N . THR A 1 197 ? 17.812 -7.426 -7.344 1 92.5 197 THR A N 1
ATOM 1513 C CA . THR A 1 197 ? 16.516 -7.609 -8 1 92.5 197 THR A CA 1
ATOM 1514 C C . THR A 1 197 ? 16.062 -6.316 -8.672 1 92.5 197 THR A C 1
ATOM 1516 O O . THR A 1 197 ? 15.57 -6.34 -9.805 1 92.5 197 THR A O 1
ATOM 1519 N N . SER A 1 198 ? 16.219 -5.199 -7.992 1 94.12 198 SER A N 1
ATOM 1520 C CA . SER A 1 198 ? 15.859 -3.902 -8.547 1 94.12 198 SER A CA 1
ATOM 1521 C C . SER A 1 198 ? 16.688 -3.578 -9.781 1 94.12 198 SER A C 1
ATOM 1523 O O . SER A 1 198 ? 16.172 -3.1 -10.789 1 94.12 198 SER A O 1
ATOM 1525 N N . ALA A 1 199 ? 17.984 -3.846 -9.656 1 93.25 199 ALA A N 1
ATOM 1526 C CA . ALA A 1 199 ? 18.875 -3.551 -10.781 1 93.25 199 ALA A CA 1
ATOM 1527 C C . ALA A 1 199 ? 18.5 -4.375 -12.008 1 93.25 199 ALA A C 1
ATOM 1529 O O . ALA A 1 199 ? 18.5 -3.861 -13.133 1 93.25 199 ALA A O 1
ATOM 1530 N N . ARG A 1 200 ? 18.188 -5.586 -11.789 1 88.81 200 ARG A N 1
ATOM 1531 C CA . ARG A 1 200 ? 17.828 -6.465 -12.898 1 88.81 200 ARG A CA 1
ATOM 1532 C C . ARG A 1 200 ? 16.562 -5.977 -13.594 1 88.81 200 ARG A C 1
ATOM 1534 O O . ARG A 1 200 ? 16.531 -5.844 -14.82 1 88.81 200 ARG A O 1
ATOM 1541 N N . HIS A 1 201 ? 15.516 -5.719 -12.898 1 89.44 201 HIS A N 1
ATOM 1542 C CA . HIS A 1 201 ? 14.273 -5.262 -13.5 1 89.44 201 HIS A CA 1
ATOM 1543 C C . HIS A 1 201 ? 14.438 -3.883 -14.125 1 89.44 201 HIS A C 1
ATOM 1545 O O . HIS A 1 201 ? 13.945 -3.633 -15.227 1 89.44 201 HIS A O 1
ATOM 1551 N N . PHE A 1 202 ? 15.117 -3.033 -13.375 1 92.06 202 PHE A N 1
ATOM 1552 C CA . PHE A 1 202 ? 15.312 -1.663 -13.836 1 92.06 202 PHE A CA 1
ATOM 1553 C C . PHE A 1 202 ? 16.078 -1.639 -15.156 1 92.06 202 PHE A C 1
ATOM 1555 O O . PHE A 1 202 ? 15.766 -0.833 -16.047 1 92.06 202 PHE A O 1
ATOM 1562 N N . SER A 1 203 ? 17 -2.504 -15.312 1 89.12 203 SER A N 1
ATOM 1563 C CA . SER A 1 203 ? 17.844 -2.541 -16.5 1 89.12 203 SER A CA 1
ATOM 1564 C C . SER A 1 203 ? 17.062 -3.008 -17.719 1 89.12 203 SER A C 1
ATOM 1566 O O . SER A 1 203 ? 17.484 -2.779 -18.859 1 89.12 203 SER A O 1
ATOM 1568 N N . THR A 1 204 ? 15.969 -3.693 -17.484 1 83.75 204 THR A N 1
ATOM 1569 C CA . THR A 1 204 ? 15.164 -4.184 -18.594 1 83.75 204 THR A CA 1
ATOM 1570 C C . THR A 1 204 ? 14.25 -3.084 -19.125 1 83.75 204 THR A C 1
ATOM 1572 O O . THR A 1 204 ? 13.695 -3.205 -20.234 1 83.75 204 THR A O 1
ATOM 1575 N N . LEU A 1 205 ? 14.062 -2.029 -18.359 1 89.56 205 LEU A N 1
ATOM 1576 C CA . LEU A 1 205 ? 13.234 -0.917 -18.812 1 89.56 205 LEU A CA 1
ATOM 1577 C C . LEU A 1 205 ? 13.906 -0.162 -19.938 1 89.56 205 LEU A C 1
ATOM 1579 O O . LEU A 1 205 ? 15.133 -0.037 -19.969 1 89.56 205 LEU A O 1
ATOM 1583 N N . PRO A 1 206 ? 13.055 0.333 -20.859 1 88.56 206 PRO A N 1
ATOM 1584 C CA . PRO A 1 206 ? 13.641 1.239 -21.844 1 88.56 206 PRO A CA 1
ATOM 1585 C C . PRO A 1 206 ? 14.367 2.42 -21.219 1 88.56 206 PRO A C 1
ATOM 1587 O O . PRO A 1 206 ? 13.961 2.904 -20.156 1 88.56 206 PRO A O 1
ATOM 1590 N N . ARG A 1 207 ? 15.406 2.869 -21.859 1 90.31 207 ARG A N 1
ATOM 1591 C CA . ARG A 1 207 ? 16.266 3.932 -21.328 1 90.31 207 ARG A CA 1
ATOM 1592 C C . ARG A 1 207 ? 15.438 5.168 -20.984 1 90.31 207 ARG A C 1
ATOM 1594 O O . ARG A 1 207 ? 15.68 5.812 -19.969 1 90.31 207 ARG A O 1
ATOM 1601 N N . ASP A 1 208 ? 14.531 5.484 -21.812 1 92.56 208 ASP A N 1
ATOM 1602 C CA . ASP A 1 208 ? 13.703 6.668 -21.578 1 92.56 208 ASP A CA 1
ATOM 1603 C C . ASP A 1 208 ? 12.883 6.523 -20.297 1 92.56 208 ASP A C 1
ATOM 1605 O O . ASP A 1 208 ? 12.68 7.5 -19.578 1 92.56 208 ASP A O 1
ATOM 1609 N N . GLN A 1 209 ? 12.422 5.352 -20.031 1 92.75 209 GLN A N 1
ATOM 1610 C CA . GLN A 1 209 ? 11.641 5.105 -18.828 1 92.75 209 GLN A CA 1
ATOM 1611 C C . GLN A 1 209 ? 12.516 5.176 -17.578 1 92.75 209 GLN A C 1
ATOM 1613 O O . GLN A 1 209 ? 12.078 5.668 -16.531 1 92.75 209 GLN A O 1
ATOM 1618 N N . GLN A 1 210 ? 13.719 4.656 -17.672 1 93.75 210 GLN A N 1
ATOM 1619 C CA . GLN A 1 210 ? 14.656 4.762 -16.562 1 93.75 210 GLN A CA 1
ATOM 1620 C C . GLN A 1 210 ? 14.898 6.223 -16.188 1 93.75 210 GLN A C 1
ATOM 1622 O O . GLN A 1 210 ? 14.852 6.586 -15.016 1 93.75 210 GLN A O 1
ATOM 1627 N N . LEU A 1 211 ? 15.109 7.035 -17.219 1 94.5 211 LEU A N 1
ATOM 1628 C CA . LEU A 1 211 ? 15.383 8.453 -17 1 94.5 211 LEU A CA 1
ATOM 1629 C C . LEU A 1 211 ? 14.156 9.156 -16.422 1 94.5 211 LEU A C 1
ATOM 1631 O O . LEU A 1 211 ? 14.289 10 -15.531 1 94.5 211 LEU A O 1
ATOM 1635 N N . GLN A 1 212 ? 13.031 8.844 -16.938 1 92.69 212 GLN A N 1
ATOM 1636 C CA . GLN A 1 212 ? 11.812 9.461 -16.438 1 92.69 212 GLN A CA 1
ATOM 1637 C C . GLN A 1 212 ? 11.594 9.141 -14.953 1 92.69 212 GLN A C 1
ATOM 1639 O O . GLN A 1 212 ? 11.227 10.023 -14.172 1 92.69 212 GLN A O 1
ATOM 1644 N N . ILE A 1 213 ? 11.836 7.887 -14.578 1 93.12 213 ILE A N 1
ATOM 1645 C CA . ILE A 1 213 ? 11.648 7.445 -13.195 1 93.12 213 ILE A CA 1
ATOM 1646 C C . ILE A 1 213 ? 12.617 8.195 -12.281 1 93.12 213 ILE A C 1
ATOM 1648 O O . ILE A 1 213 ? 12.211 8.719 -11.242 1 93.12 213 ILE A O 1
ATOM 1652 N N . THR A 1 214 ? 13.844 8.375 -12.641 1 92.62 214 THR A N 1
ATOM 1653 C CA . THR A 1 214 ? 14.836 8.992 -11.773 1 92.62 214 THR A CA 1
ATOM 1654 C C . THR A 1 214 ? 14.703 10.508 -11.781 1 92.62 214 THR A C 1
ATOM 1656 O O . THR A 1 214 ? 15.07 11.172 -10.805 1 92.62 214 THR A O 1
ATOM 1659 N N . ARG A 1 215 ? 14.164 11.031 -12.828 1 89.38 215 ARG A N 1
ATOM 1660 C CA . ARG A 1 215 ? 13.844 12.461 -12.82 1 89.38 215 ARG A CA 1
ATOM 1661 C C . ARG A 1 215 ? 12.719 12.758 -11.836 1 89.38 215 ARG A C 1
ATOM 1663 O O . ARG A 1 215 ? 12.727 13.805 -11.18 1 89.38 215 ARG A O 1
ATOM 1670 N N . ARG A 1 216 ? 11.852 11.867 -11.75 1 87.81 216 ARG A N 1
ATOM 1671 C CA . ARG A 1 216 ? 10.766 12.023 -10.789 1 87.81 216 ARG A CA 1
ATOM 1672 C C . ARG A 1 216 ? 11.289 11.961 -9.352 1 87.81 216 ARG A C 1
ATOM 1674 O O . ARG A 1 216 ? 10.656 12.484 -8.43 1 87.81 216 ARG A O 1
ATOM 1681 N N . TYR A 1 217 ? 12.461 11.312 -9.219 1 88.94 217 TYR A N 1
ATOM 1682 C CA . TYR A 1 217 ? 13.094 11.273 -7.91 1 88.94 217 TYR A CA 1
ATOM 1683 C C . TYR A 1 217 ? 13.766 12.602 -7.586 1 88.94 217 TYR A C 1
ATOM 1685 O O . TYR A 1 217 ? 14.281 12.789 -6.484 1 88.94 217 TYR A O 1
ATOM 1693 N N . GLY A 1 218 ? 13.797 13.5 -8.531 1 85.19 218 GLY A N 1
ATOM 1694 C CA . GLY A 1 218 ? 14.414 14.805 -8.336 1 85.19 218 GLY A CA 1
ATOM 1695 C C . GLY A 1 218 ? 15.797 14.906 -8.945 1 85.19 218 GLY A C 1
ATOM 1696 O O . GLY A 1 218 ? 16.516 15.875 -8.695 1 85.19 218 GLY A O 1
ATOM 1697 N N . LEU A 1 219 ? 16.172 13.883 -9.734 1 87.5 219 LEU A N 1
ATOM 1698 C CA . LEU A 1 219 ? 17.469 13.906 -10.383 1 87.5 219 LEU A CA 1
ATOM 1699 C C . LEU A 1 219 ? 17.375 14.523 -11.773 1 87.5 219 LEU A C 1
ATOM 1701 O O . LEU A 1 219 ? 16.906 13.875 -12.711 1 87.5 219 LEU A O 1
ATOM 1705 N N . SER A 1 220 ? 17.812 15.688 -11.898 1 82.81 220 SER A N 1
ATOM 1706 C CA . SER A 1 220 ? 17.656 16.469 -13.117 1 82.81 220 SER A CA 1
ATOM 1707 C C . SER A 1 220 ? 18.281 15.758 -14.312 1 82.81 220 SER A C 1
ATOM 1709 O O . SER A 1 220 ? 17.719 15.773 -15.414 1 82.81 220 SER A O 1
ATOM 1711 N N . HIS A 1 221 ? 19.406 15.156 -14.086 1 85.88 221 HIS A N 1
ATOM 1712 C CA . HIS A 1 221 ? 20.109 14.516 -15.203 1 85.88 221 HIS A CA 1
ATOM 1713 C C . HIS A 1 221 ? 19.719 13.047 -15.312 1 85.8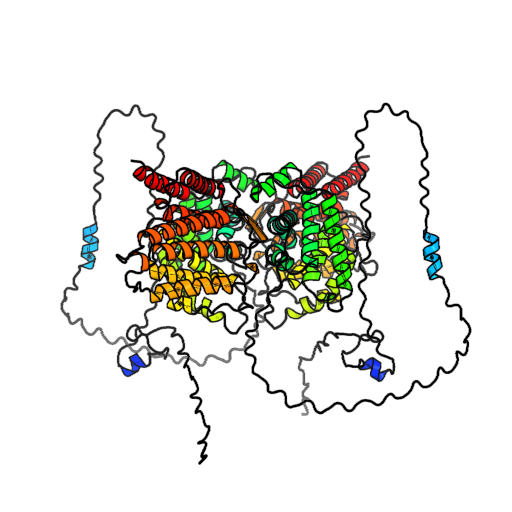8 221 HIS A C 1
ATOM 1715 O O . HIS A 1 221 ? 20.141 12.352 -16.25 1 85.88 221 HIS A O 1
ATOM 1721 N N . GLY A 1 222 ? 18.922 12.586 -14.438 1 86.06 222 GLY A N 1
ATOM 1722 C CA . GLY A 1 222 ? 18.484 11.195 -14.43 1 86.06 222 GLY A CA 1
ATOM 1723 C C . GLY A 1 222 ? 19.609 10.219 -14.141 1 86.06 222 GLY A C 1
ATOM 1724 O O . GLY A 1 222 ? 20.75 10.633 -13.906 1 86.06 222 GLY A O 1
ATOM 1725 N N . LEU A 1 223 ? 19.328 8.945 -14 1 89 223 LEU A N 1
ATOM 1726 C CA . LEU A 1 223 ? 20.266 7.855 -13.766 1 89 223 LEU A CA 1
ATOM 1727 C C . LEU A 1 223 ? 19.828 6.59 -14.5 1 89 223 LEU A C 1
ATOM 1729 O O . LEU A 1 223 ? 18.641 6.273 -14.547 1 89 223 LEU A O 1
ATOM 1733 N N . THR A 1 224 ? 20.797 5.961 -15.125 1 89.5 224 THR A N 1
ATOM 1734 C CA . THR A 1 224 ? 20.531 4.699 -15.805 1 89.5 224 THR A CA 1
ATOM 1735 C C . THR A 1 224 ? 21.375 3.574 -15.219 1 89.5 224 THR A C 1
ATOM 1737 O O . THR A 1 224 ? 22.453 3.822 -14.68 1 89.5 224 THR A O 1
ATOM 1740 N N . ILE A 1 225 ? 20.812 2.449 -15.25 1 90.31 225 ILE A N 1
ATOM 1741 C CA . ILE A 1 225 ? 21.5 1.256 -14.781 1 90.31 225 ILE A CA 1
ATOM 1742 C C . ILE A 1 225 ? 21.703 0.289 -15.945 1 90.31 225 ILE A C 1
ATOM 1744 O O . ILE A 1 225 ? 20.781 0.009 -16.703 1 90.31 225 ILE A O 1
ATOM 1748 N N . ASP A 1 226 ? 22.953 -0.179 -16.047 1 85.12 226 ASP A N 1
ATOM 1749 C CA . ASP A 1 226 ? 23.297 -1.059 -17.156 1 85.12 226 ASP A CA 1
ATOM 1750 C C . ASP A 1 226 ? 23.531 -2.488 -16.672 1 85.12 226 ASP A C 1
ATOM 1752 O O . ASP A 1 226 ? 23.391 -2.779 -15.484 1 85.12 226 ASP A O 1
ATOM 1756 N N . GLU A 1 227 ? 23.859 -3.357 -17.594 1 85.25 227 GLU A N 1
ATOM 1757 C CA . GLU A 1 227 ? 24 -4.785 -17.328 1 85.25 227 GLU A CA 1
ATOM 1758 C C . GLU A 1 227 ? 25.188 -5.059 -16.406 1 85.25 227 GLU A C 1
ATOM 1760 O O . GLU A 1 227 ? 25.094 -5.891 -15.5 1 85.25 227 GLU A O 1
ATOM 1765 N N . PRO A 1 228 ? 26.25 -4.355 -16.5 1 86 228 PRO A N 1
ATOM 1766 C CA . PRO A 1 228 ? 27.359 -4.594 -15.578 1 86 228 PRO A CA 1
ATOM 1767 C C . PRO A 1 228 ? 26.984 -4.293 -14.133 1 86 228 PRO A C 1
ATOM 1769 O O . PRO A 1 228 ? 27.391 -5.023 -13.219 1 86 228 PRO A O 1
ATOM 1772 N N . SER A 1 229 ? 26.266 -3.248 -13.977 1 88.19 229 SER A N 1
ATOM 1773 C CA . SER A 1 229 ? 25.828 -2.934 -12.625 1 88.19 229 SER A CA 1
ATOM 1774 C C . SER A 1 229 ? 24.922 -4.031 -12.062 1 88.19 229 SER A C 1
ATOM 1776 O O . SER A 1 229 ? 25 -4.363 -10.883 1 88.19 229 SER A O 1
ATOM 1778 N N . THR A 1 230 ? 24.125 -4.523 -12.875 1 88.81 230 THR A N 1
ATOM 1779 C CA . THR A 1 230 ? 23.219 -5.602 -12.469 1 88.81 230 THR A CA 1
ATOM 1780 C C . THR A 1 230 ? 24.016 -6.82 -12.008 1 88.81 230 THR A C 1
ATOM 1782 O O . THR A 1 230 ? 23.703 -7.418 -10.977 1 88.81 230 THR A O 1
ATOM 1785 N N . LEU A 1 231 ? 25.016 -7.164 -12.766 1 88.81 231 LEU A N 1
ATOM 1786 C CA . LEU A 1 231 ? 25.859 -8.305 -12.43 1 88.81 231 LEU A CA 1
ATOM 1787 C C . LEU A 1 231 ? 26.625 -8.055 -11.133 1 88.81 231 LEU A C 1
ATOM 1789 O O . LEU A 1 231 ? 26.812 -8.969 -10.328 1 88.81 231 LEU A O 1
ATOM 1793 N N . HIS A 1 232 ? 27 -6.867 -11.008 1 91.75 232 HIS A N 1
ATOM 1794 C CA . HIS A 1 232 ? 27.719 -6.492 -9.797 1 91.75 232 HIS A CA 1
ATOM 1795 C C . HIS A 1 232 ? 26.875 -6.73 -8.555 1 91.75 232 HIS A C 1
ATOM 1797 O O . HIS A 1 232 ? 27.344 -7.367 -7.602 1 91.75 232 HIS A O 1
ATOM 1803 N N . TYR A 1 233 ? 25.688 -6.211 -8.539 1 90.88 233 TYR A N 1
ATOM 1804 C CA . TYR A 1 233 ? 24.812 -6.359 -7.379 1 90.88 233 TYR A CA 1
ATOM 1805 C C . TYR A 1 233 ? 24.453 -7.824 -7.16 1 90.88 233 TYR A C 1
ATOM 1807 O O . TYR A 1 233 ? 24.328 -8.273 -6.02 1 90.88 233 TYR A O 1
ATOM 1815 N N . HIS A 1 234 ? 24.266 -8.539 -8.195 1 87.56 234 HIS A N 1
ATOM 1816 C CA . HIS A 1 234 ? 23.938 -9.953 -8.07 1 87.56 234 HIS A CA 1
ATOM 1817 C C . HIS A 1 234 ? 25.078 -10.727 -7.414 1 87.56 234 HIS A C 1
ATOM 1819 O O . HIS A 1 234 ? 24.859 -11.508 -6.492 1 87.56 234 HIS A O 1
ATOM 1825 N N . ASN A 1 235 ? 26.266 -10.469 -7.906 1 87.94 235 ASN A N 1
ATOM 1826 C CA . ASN A 1 235 ? 27.422 -11.141 -7.355 1 87.94 235 ASN A CA 1
ATOM 1827 C C . ASN A 1 235 ? 27.641 -10.797 -5.883 1 87.94 235 ASN A C 1
ATOM 1829 O O . ASN A 1 235 ? 27.984 -11.664 -5.078 1 87.94 235 ASN A O 1
ATOM 1833 N N . ARG A 1 236 ? 27.422 -9.594 -5.633 1 90.25 236 ARG A N 1
ATOM 1834 C CA . ARG A 1 236 ? 27.516 -9.148 -4.246 1 90.25 236 ARG A CA 1
ATOM 1835 C C . ARG A 1 236 ? 26.5 -9.867 -3.365 1 90.25 236 ARG A C 1
ATOM 1837 O O . ARG A 1 236 ? 26.812 -10.258 -2.238 1 90.25 236 ARG A O 1
ATOM 1844 N N . CYS A 1 237 ? 25.328 -10.008 -3.848 1 87.75 237 CYS A N 1
ATOM 1845 C CA . CYS A 1 237 ? 24.266 -10.68 -3.119 1 87.75 237 CYS A CA 1
ATOM 1846 C C . CYS A 1 237 ? 24.625 -12.141 -2.854 1 87.75 237 CYS A C 1
ATOM 1848 O O . CYS A 1 237 ? 24.516 -12.609 -1.723 1 87.75 237 CYS A O 1
ATOM 1850 N N . ILE A 1 238 ? 25.062 -12.773 -3.834 1 84.06 238 ILE A N 1
ATOM 1851 C CA . ILE A 1 238 ? 25.422 -14.188 -3.721 1 84.06 238 ILE A CA 1
ATOM 1852 C C . ILE A 1 238 ? 26.562 -14.359 -2.729 1 84.06 238 ILE A C 1
ATOM 1854 O O . ILE A 1 238 ? 26.547 -15.266 -1.899 1 84.06 238 ILE A O 1
ATOM 1858 N N . ALA A 1 239 ? 27.562 -13.484 -2.83 1 83.94 239 ALA A N 1
ATOM 1859 C CA . ALA A 1 239 ? 28.703 -13.531 -1.937 1 83.94 239 ALA A CA 1
ATOM 1860 C C . ALA A 1 239 ? 28.281 -13.375 -0.48 1 83.94 239 ALA A C 1
ATOM 1862 O O . ALA A 1 239 ? 28.75 -14.102 0.396 1 83.94 239 ALA A O 1
ATOM 1863 N N . HIS A 1 240 ? 27.406 -12.461 -0.277 1 84 240 HIS A N 1
ATOM 1864 C CA . HIS A 1 240 ? 26.938 -12.211 1.083 1 84 240 HIS A CA 1
ATOM 1865 C C . HIS A 1 240 ? 26.109 -13.375 1.605 1 84 240 HIS A C 1
ATOM 1867 O O . HIS A 1 240 ? 26.234 -13.758 2.773 1 84 240 HIS A O 1
ATOM 1873 N N . LEU A 1 241 ? 25.234 -13.867 0.823 1 81.06 241 LEU A N 1
ATOM 1874 C CA . LEU A 1 241 ? 24.406 -15 1.232 1 81.06 241 LEU A CA 1
ATOM 1875 C C . LEU A 1 241 ? 25.266 -16.219 1.546 1 81.06 241 LEU A C 1
ATOM 1877 O O . LEU A 1 241 ? 24.984 -16.953 2.502 1 81.06 241 LEU A O 1
ATOM 1881 N N . ARG A 1 242 ? 26.297 -16.391 0.798 1 77.25 242 ARG A N 1
ATOM 1882 C CA . ARG A 1 242 ? 27.219 -17.484 1.032 1 77.25 242 ARG A CA 1
ATOM 1883 C C . ARG A 1 242 ? 27.938 -17.328 2.365 1 77.25 242 ARG A C 1
ATOM 1885 O O . ARG A 1 242 ? 28.141 -18.297 3.096 1 77.25 242 ARG A O 1
ATOM 1892 N N . SER A 1 243 ? 28.281 -16.156 2.613 1 81.81 243 SER A N 1
ATOM 1893 C CA . SER A 1 243 ? 29.031 -15.883 3.832 1 81.81 243 SER A CA 1
ATOM 1894 C C . SER A 1 243 ? 28.188 -16.141 5.074 1 81.81 243 SER A C 1
ATOM 1896 O O . SER A 1 243 ? 28.703 -16.594 6.098 1 81.81 243 SER A O 1
ATOM 1898 N N . VAL A 1 244 ? 26.859 -15.883 5.004 1 79.38 244 VAL A N 1
ATOM 1899 C CA . VAL A 1 244 ? 26.016 -16 6.184 1 79.38 244 VAL A CA 1
ATOM 1900 C C . VAL A 1 244 ? 25.438 -17.406 6.262 1 79.38 244 VAL A C 1
ATOM 1902 O O . VAL A 1 244 ? 24.969 -17.828 7.324 1 79.38 244 VAL A O 1
ATOM 1905 N N . SER A 1 245 ? 25.453 -18.094 5.168 1 72.5 245 SER A N 1
ATOM 1906 C CA . SER A 1 245 ? 24.859 -19.422 5.098 1 72.5 245 SER A CA 1
ATOM 1907 C C . SER A 1 245 ? 25.547 -20.391 6.043 1 72.5 245 SER A C 1
ATOM 1909 O O . SER A 1 245 ? 24.969 -21.406 6.426 1 72.5 245 SER A O 1
ATOM 1911 N N . THR A 1 246 ? 26.719 -19.984 6.469 1 71 246 THR A N 1
ATOM 1912 C CA . THR A 1 246 ? 27.5 -20.859 7.336 1 71 246 THR A CA 1
ATOM 1913 C C . THR A 1 246 ? 27.141 -20.625 8.805 1 71 246 THR A C 1
ATOM 1915 O O . THR A 1 246 ? 27.5 -21.422 9.672 1 71 246 THR A O 1
ATOM 1918 N N . GLU A 1 247 ? 26.375 -19.625 9 1 74.75 247 GLU A N 1
ATOM 1919 C CA . GLU A 1 247 ? 25.984 -19.328 10.375 1 74.75 247 GLU A CA 1
ATOM 1920 C C . GLU A 1 247 ? 24.812 -20.203 10.82 1 74.75 247 GLU A C 1
ATOM 1922 O O . GLU A 1 247 ? 23.828 -20.359 10.102 1 74.75 247 GLU A O 1
ATOM 1927 N N . PRO A 1 248 ? 24.922 -20.891 11.93 1 68.81 248 PRO A N 1
ATOM 1928 C CA . PRO A 1 248 ? 23.906 -21.844 12.375 1 68.81 248 PRO A CA 1
ATOM 1929 C C . PRO A 1 248 ? 22.516 -21.234 12.477 1 68.81 248 PRO A C 1
ATOM 1931 O O . PRO A 1 248 ? 21.531 -21.859 12.086 1 68.81 248 PRO A O 1
ATOM 1934 N N . ASN A 1 249 ? 22.359 -20.031 12.969 1 79.19 249 ASN A N 1
ATOM 1935 C CA . ASN A 1 249 ? 21.016 -19.484 13.18 1 79.19 249 ASN A CA 1
ATOM 1936 C C . ASN A 1 249 ? 20.547 -18.656 11.977 1 79.19 249 ASN A C 1
ATOM 1938 O O . ASN A 1 249 ? 19.484 -18.047 12.023 1 79.19 249 ASN A O 1
ATOM 1942 N N . ALA A 1 250 ? 21.203 -18.891 10.945 1 79.69 250 ALA A N 1
ATOM 1943 C CA . ALA A 1 250 ? 20.891 -18.094 9.75 1 79.69 250 ALA A CA 1
ATOM 1944 C C . ALA A 1 250 ? 19.609 -18.578 9.086 1 79.69 250 ALA A C 1
ATOM 1946 O O . ALA A 1 250 ? 18.844 -17.781 8.531 1 79.69 250 ALA A O 1
ATOM 1947 N N . ILE A 1 251 ? 19.375 -19.844 9.266 1 79.19 251 ILE A N 1
ATOM 1948 C CA . ILE A 1 251 ? 18.25 -20.438 8.562 1 79.19 251 ILE A CA 1
ATOM 1949 C C . ILE A 1 251 ? 16.938 -19.969 9.195 1 79.19 251 ILE A C 1
ATOM 1951 O O . ILE A 1 251 ? 15.891 -20.016 8.555 1 79.19 251 ILE A O 1
ATOM 1955 N N . LEU A 1 252 ? 17.031 -19.453 10.352 1 83.19 252 LEU A N 1
ATOM 1956 C CA . LEU A 1 252 ? 15.82 -19 11.023 1 83.19 252 LEU A CA 1
ATOM 1957 C C . LEU A 1 252 ? 15.68 -17.484 10.93 1 83.19 252 LEU A C 1
ATOM 1959 O O . LEU A 1 252 ? 14.711 -16.922 11.43 1 83.19 252 LEU A O 1
ATOM 1963 N N . ASP A 1 253 ? 16.594 -16.906 10.312 1 87.5 253 ASP A N 1
ATOM 1964 C CA . ASP A 1 253 ? 16.578 -15.445 10.172 1 87.5 253 ASP A CA 1
ATOM 1965 C C . ASP A 1 253 ? 15.555 -15.008 9.125 1 87.5 253 ASP A C 1
ATOM 1967 O O . ASP A 1 253 ? 15.664 -15.367 7.953 1 87.5 253 ASP A O 1
ATOM 1971 N N . GLU A 1 254 ? 14.602 -14.18 9.555 1 89.88 254 GLU A N 1
ATOM 1972 C CA . GLU A 1 254 ? 13.531 -13.75 8.656 1 89.88 254 GLU A CA 1
ATOM 1973 C C . GLU A 1 254 ? 14.062 -12.82 7.566 1 89.88 254 GLU A C 1
ATOM 1975 O O . GLU A 1 254 ? 13.523 -12.789 6.457 1 89.88 254 GLU A O 1
ATOM 1980 N N . ASN A 1 255 ? 15.164 -12.086 7.824 1 91.75 255 ASN A N 1
ATOM 1981 C CA . ASN A 1 255 ? 15.758 -11.219 6.812 1 91.75 255 ASN A CA 1
ATOM 1982 C C . ASN A 1 255 ? 16.406 -12.023 5.695 1 91.75 255 ASN A C 1
ATOM 1984 O O . ASN A 1 255 ? 16.344 -11.641 4.527 1 91.75 255 ASN A O 1
ATOM 1988 N N . LEU A 1 256 ? 16.969 -13.133 6.09 1 89.94 256 LEU A N 1
ATOM 1989 C CA . LEU A 1 256 ? 17.594 -13.992 5.09 1 89.94 256 LEU A CA 1
ATOM 1990 C C . LEU A 1 256 ? 16.531 -14.695 4.242 1 89.94 256 LEU A C 1
ATOM 1992 O O . LEU A 1 256 ? 16.719 -14.867 3.035 1 89.94 256 LEU A O 1
ATOM 1996 N N . LEU A 1 257 ? 15.484 -15.07 4.867 1 90.31 257 LEU A N 1
ATOM 1997 C CA . LEU A 1 257 ? 14.383 -15.648 4.102 1 90.31 257 LEU A CA 1
ATOM 1998 C C . LEU A 1 257 ? 13.844 -14.648 3.084 1 90.31 257 LEU A C 1
ATOM 2000 O O . LEU A 1 257 ? 13.633 -14.992 1.919 1 90.31 257 LEU A O 1
ATOM 2004 N N . ALA A 1 258 ? 13.633 -13.414 3.566 1 93.31 258 ALA A N 1
ATOM 2005 C CA . ALA A 1 258 ? 13.164 -12.359 2.668 1 93.31 258 ALA A CA 1
ATOM 2006 C C . ALA A 1 258 ? 14.156 -12.125 1.53 1 93.31 258 ALA A C 1
ATOM 2008 O O . ALA A 1 258 ? 13.758 -11.875 0.392 1 93.31 258 ALA A O 1
ATOM 2009 N N . ALA A 1 259 ? 15.453 -12.258 1.84 1 92.31 259 ALA A N 1
ATOM 2010 C CA . ALA A 1 259 ? 16.484 -12.07 0.826 1 92.31 259 ALA A CA 1
ATOM 2011 C C . ALA A 1 259 ? 16.422 -13.164 -0.238 1 92.31 259 ALA A C 1
ATOM 2013 O O . ALA A 1 259 ? 16.469 -12.875 -1.436 1 92.31 259 ALA A O 1
ATOM 2014 N N . VAL A 1 260 ? 16.219 -14.336 0.15 1 89.19 260 VAL A N 1
ATOM 2015 C CA . VAL A 1 260 ? 16.203 -15.461 -0.773 1 89.19 260 VAL A CA 1
ATOM 2016 C C . VAL A 1 260 ? 14.945 -15.406 -1.64 1 89.19 260 VAL A C 1
ATOM 2018 O O . VAL A 1 260 ? 15.008 -15.641 -2.848 1 89.19 260 VAL A O 1
ATOM 2021 N N . VAL A 1 261 ? 13.836 -15.07 -1.001 1 90.88 261 VAL A N 1
ATOM 2022 C CA . VAL A 1 261 ? 12.578 -14.938 -1.734 1 90.88 261 VAL A CA 1
ATOM 2023 C C . VAL A 1 261 ? 12.703 -13.82 -2.775 1 90.88 261 VAL A C 1
ATOM 2025 O O . VAL A 1 261 ? 12.211 -13.961 -3.898 1 90.88 261 VAL A O 1
ATOM 2028 N N . THR A 1 262 ? 13.32 -12.742 -2.42 1 92.06 262 THR A N 1
ATOM 2029 C CA . THR A 1 262 ? 13.523 -11.602 -3.311 1 92.06 262 THR A CA 1
ATOM 2030 C C . THR A 1 262 ? 14.43 -11.984 -4.473 1 92.06 262 THR A C 1
ATOM 2032 O O . THR A 1 262 ? 14.148 -11.648 -5.625 1 92.06 262 THR A O 1
ATOM 2035 N N . LEU A 1 263 ? 15.438 -12.711 -4.148 1 87.31 263 LEU A N 1
ATOM 2036 C CA . LEU A 1 263 ? 16.391 -13.117 -5.18 1 87.31 263 LEU A CA 1
ATOM 2037 C C . LEU A 1 263 ? 15.758 -14.125 -6.129 1 87.31 263 LEU A C 1
ATOM 2039 O O . LEU A 1 263 ? 16.047 -14.125 -7.328 1 87.31 263 LEU A O 1
ATOM 2043 N N . ARG A 1 264 ? 14.938 -15 -5.574 1 83.94 264 ARG A N 1
ATOM 2044 C CA . ARG A 1 264 ? 14.266 -16.016 -6.387 1 83.94 264 ARG A CA 1
ATOM 2045 C C . ARG A 1 264 ? 13.375 -15.359 -7.441 1 83.94 264 ARG A C 1
ATOM 2047 O O . ARG A 1 264 ? 13.227 -15.891 -8.547 1 83.94 264 ARG A O 1
ATOM 2054 N N . PHE A 1 265 ? 12.711 -14.367 -7.078 1 79.06 265 PHE A N 1
ATOM 2055 C CA . PHE A 1 265 ? 11.906 -13.617 -8.047 1 79.06 265 PHE A CA 1
ATOM 2056 C C . PHE A 1 265 ? 12.727 -13.289 -9.289 1 79.06 265 PHE A C 1
ATOM 2058 O O . PHE A 1 265 ? 12.242 -13.422 -10.414 1 79.06 265 PHE A O 1
ATOM 2065 N N . TYR A 1 266 ? 13.922 -13.055 -9.047 1 66.06 266 TYR A N 1
ATOM 2066 C CA . TYR A 1 266 ? 14.867 -12.719 -10.109 1 66.06 266 TYR A CA 1
ATOM 2067 C C . TYR A 1 266 ? 15.141 -13.922 -11 1 66.06 266 TYR A C 1
ATOM 2069 O O . TYR A 1 266 ? 15.148 -13.812 -12.227 1 66.06 266 TYR A O 1
ATOM 2077 N N . GLU A 1 267 ? 15.359 -14.945 -10.305 1 66.69 267 GLU A N 1
ATOM 2078 C CA . GLU A 1 267 ? 15.719 -16.141 -11.047 1 66.69 267 GLU A CA 1
ATOM 2079 C C . GLU A 1 267 ? 14.531 -16.656 -11.859 1 66.69 267 GLU A C 1
ATOM 2081 O O . GLU A 1 267 ? 14.711 -17.219 -12.945 1 66.69 267 GLU A O 1
ATOM 2086 N N . GLU A 1 268 ? 13.375 -16.391 -11.266 1 63.06 268 GLU A N 1
ATOM 2087 C CA . GLU A 1 268 ? 12.148 -16.719 -11.992 1 63.06 268 GLU A CA 1
ATOM 2088 C C . GLU A 1 268 ? 11.977 -15.836 -13.219 1 63.06 268 GLU A C 1
ATOM 2090 O O . GLU A 1 268 ? 11.477 -16.281 -14.25 1 63.06 268 GLU A O 1
ATOM 2095 N N . LEU A 1 269 ? 12.359 -14.688 -13.047 1 58.06 269 LEU A N 1
ATOM 2096 C CA . LEU A 1 269 ? 12.25 -13.734 -14.148 1 58.06 269 LEU A CA 1
ATOM 2097 C C . LEU A 1 269 ? 13.141 -14.156 -15.32 1 58.06 269 LEU A C 1
ATOM 2099 O O . LEU A 1 269 ? 12.82 -13.867 -16.469 1 58.06 269 LEU A O 1
ATOM 2103 N N . ASP A 1 270 ? 14.047 -14.961 -14.992 1 58.62 270 ASP A N 1
ATOM 2104 C CA . ASP A 1 270 ? 14.969 -15.289 -16.078 1 58.62 270 ASP A CA 1
ATOM 2105 C C . ASP A 1 270 ? 14.547 -16.578 -16.766 1 58.62 270 ASP A C 1
ATOM 2107 O O . ASP A 1 270 ? 14.703 -16.719 -17.984 1 58.62 270 ASP A O 1
ATOM 2111 N N . THR A 1 271 ? 14.008 -17.594 -16.031 1 61.69 271 THR A N 1
ATOM 2112 C CA . THR A 1 271 ? 13.727 -18.844 -16.734 1 61.69 271 THR A CA 1
ATOM 2113 C C . THR A 1 271 ? 12.562 -19.578 -16.094 1 61.69 271 THR A C 1
ATOM 2115 O O . THR A 1 271 ? 12.719 -20.703 -15.602 1 61.69 271 THR A O 1
ATOM 2118 N N . PRO A 1 272 ? 11.328 -19.016 -16.266 1 55.59 272 PRO A N 1
ATOM 2119 C CA . PRO A 1 272 ? 10.227 -19.656 -15.539 1 55.59 272 PRO A CA 1
ATOM 2120 C C . PRO A 1 272 ? 9.875 -21.031 -16.109 1 55.59 272 PRO A C 1
ATOM 2122 O O . PRO A 1 272 ? 9.273 -21.859 -15.406 1 55.59 272 PRO A O 1
ATOM 2125 N N . PHE A 1 273 ? 10.242 -21.312 -17.266 1 57.31 273 PHE A N 1
ATOM 2126 C CA . PHE A 1 273 ? 9.758 -22.531 -17.922 1 57.31 273 PHE A CA 1
ATOM 2127 C C . PHE A 1 273 ? 10.867 -23.562 -18.062 1 57.31 273 PHE A C 1
ATOM 2129 O O . PHE A 1 273 ? 10.68 -24.594 -18.703 1 57.31 273 PHE A O 1
ATOM 2136 N N . HIS A 1 274 ? 12.047 -23.203 -17.438 1 58.56 274 HIS A N 1
ATOM 2137 C CA . HIS A 1 274 ? 13.125 -24.188 -17.484 1 58.56 274 HIS A CA 1
ATOM 2138 C C . HIS A 1 274 ? 13.078 -25.125 -16.297 1 58.56 274 HIS A C 1
ATOM 2140 O O . HIS A 1 274 ? 13.094 -24.672 -15.148 1 58.56 274 HIS A O 1
ATOM 2146 N N . PRO A 1 275 ? 12.68 -26.438 -16.484 1 55.38 275 PRO A N 1
ATOM 2147 C CA . PRO A 1 275 ? 12.445 -27.406 -15.422 1 55.38 275 PRO A CA 1
ATOM 2148 C C . PRO A 1 275 ? 13.602 -27.484 -14.438 1 55.38 275 PRO A C 1
ATOM 2150 O O . PRO A 1 275 ? 13.414 -27.891 -13.281 1 55.38 275 PRO A O 1
ATOM 2153 N N . HIS A 1 276 ? 14.898 -27.484 -14.859 1 52.59 276 HIS A N 1
ATOM 2154 C CA . HIS A 1 276 ? 16.031 -27.75 -13.977 1 52.59 276 HIS A CA 1
ATOM 2155 C C . HIS A 1 276 ? 16.75 -26.453 -13.609 1 52.59 276 HIS A C 1
ATOM 2157 O O . HIS A 1 276 ? 17.844 -26.188 -14.109 1 52.59 276 HIS A O 1
ATOM 2163 N N . PRO A 1 277 ? 15.922 -25.625 -12.93 1 52.19 277 PRO A N 1
ATOM 2164 C CA . PRO A 1 277 ? 16.672 -24.375 -12.68 1 52.19 277 PRO A CA 1
ATOM 2165 C C . PRO A 1 277 ? 17.859 -24.594 -11.742 1 52.19 277 PRO A C 1
ATOM 2167 O O . PRO A 1 277 ? 17.719 -25.203 -10.688 1 52.19 277 PRO A O 1
ATOM 2170 N N . THR A 1 278 ? 19.062 -24.844 -12.18 1 47.44 278 THR A N 1
ATOM 2171 C CA . THR A 1 278 ? 20.297 -25 -11.422 1 47.44 278 THR A CA 1
ATOM 2172 C C . THR A 1 278 ? 20.531 -23.781 -10.523 1 47.44 278 THR A C 1
ATOM 2174 O O . 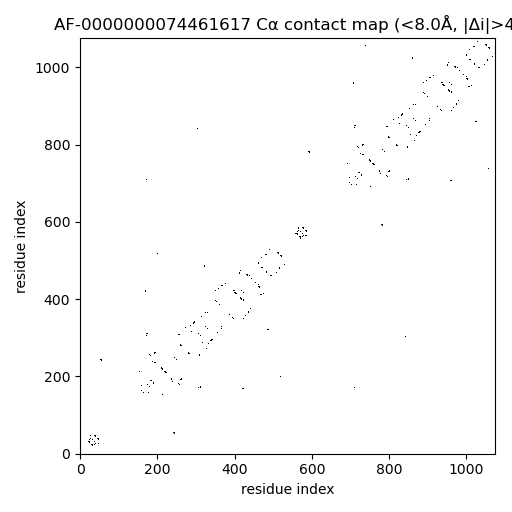THR A 1 278 ? 21.656 -23.547 -10.07 1 47.44 278 THR A O 1
ATOM 2177 N N . THR A 1 279 ? 19.469 -22.969 -10.211 1 56.34 279 THR A N 1
ATOM 2178 C CA . THR A 1 279 ? 19.969 -21.719 -9.656 1 56.34 279 THR A CA 1
ATOM 2179 C C . THR A 1 279 ? 19.969 -21.766 -8.133 1 56.34 279 THR A C 1
ATOM 2181 O O . THR A 1 279 ? 19.172 -22.469 -7.527 1 56.34 279 THR A O 1
ATOM 2184 N N . THR A 1 280 ? 21.078 -21.328 -7.508 1 56.72 280 THR A N 1
ATOM 2185 C CA . THR A 1 280 ? 21.484 -21.203 -6.109 1 56.72 280 THR A CA 1
ATOM 2186 C C . THR A 1 280 ? 20.328 -20.703 -5.254 1 56.72 280 THR A C 1
ATOM 2188 O O . THR A 1 280 ? 20.062 -21.25 -4.176 1 56.72 280 THR A O 1
ATOM 2191 N N . ALA A 1 281 ? 19.531 -19.844 -5.75 1 60 281 ALA A N 1
ATOM 2192 C CA . ALA A 1 281 ? 18.547 -19.234 -4.875 1 60 281 ALA A CA 1
ATOM 2193 C C . ALA A 1 281 ? 17.312 -20.125 -4.711 1 60 281 ALA A C 1
ATOM 2195 O O . ALA A 1 281 ? 16.688 -20.141 -3.652 1 60 281 ALA A O 1
ATOM 2196 N N . ILE A 1 282 ? 17.203 -21.031 -5.582 1 60.62 282 ILE A N 1
ATOM 2197 C CA . ILE A 1 282 ? 16.047 -21.906 -5.535 1 60.62 282 ILE A CA 1
ATOM 2198 C C . ILE A 1 282 ? 16.25 -22.969 -4.461 1 60.62 282 ILE A C 1
ATOM 2200 O O . ILE A 1 282 ? 15.359 -23.219 -3.639 1 60.62 282 ILE A O 1
ATOM 2204 N N . ARG A 1 283 ? 17.422 -23.5 -4.527 1 65.38 283 ARG A N 1
ATOM 2205 C CA . ARG A 1 283 ? 17.719 -24.5 -3.506 1 65.38 283 ARG A CA 1
ATOM 2206 C C . ARG A 1 283 ? 17.781 -23.875 -2.119 1 65.38 283 ARG A C 1
ATOM 2208 O O . ARG A 1 283 ? 17.312 -24.469 -1.142 1 65.38 283 ARG A O 1
ATOM 2215 N N . GLY A 1 284 ? 18.312 -22.766 -2.139 1 65.25 284 GLY A N 1
ATOM 2216 C CA . GLY A 1 284 ? 18.359 -22.031 -0.882 1 65.25 284 GLY A CA 1
ATOM 2217 C C . GLY A 1 284 ? 16.984 -21.734 -0.314 1 65.25 284 GLY A C 1
ATOM 2218 O O . GLY A 1 284 ? 16.766 -21.891 0.888 1 65.25 284 GLY A O 1
ATOM 2219 N N . LEU A 1 285 ? 16.125 -21.438 -1.141 1 71.69 285 LEU A N 1
ATOM 2220 C CA . LEU A 1 285 ? 14.789 -21.094 -0.69 1 71.69 285 LEU A CA 1
ATOM 2221 C C . LEU A 1 285 ? 14.117 -22.297 -0.02 1 71.69 285 LEU A C 1
ATOM 2223 O O . LEU A 1 285 ? 13.461 -22.141 1.011 1 71.69 285 LEU A O 1
ATOM 2227 N N . GLN A 1 286 ? 14.336 -23.422 -0.595 1 74.94 286 GLN A N 1
ATOM 2228 C CA . GLN A 1 286 ? 13.703 -24.625 -0.047 1 74.94 286 GLN A CA 1
ATOM 2229 C C . GLN A 1 286 ? 14.164 -24.891 1.384 1 74.94 286 GLN A C 1
ATOM 2231 O O . GLN A 1 286 ? 13.352 -25.203 2.256 1 74.94 286 GLN A O 1
ATOM 2236 N N . VAL A 1 287 ? 15.406 -24.672 1.541 1 75.44 287 VAL A N 1
ATOM 2237 C CA . VAL A 1 287 ? 15.984 -24.938 2.859 1 75.44 287 VAL A CA 1
ATOM 2238 C C . VAL A 1 287 ? 15.422 -23.938 3.867 1 75.44 287 VAL A C 1
ATOM 2240 O O . VAL A 1 287 ? 15.047 -24.312 4.98 1 75.44 287 VAL A O 1
ATOM 2243 N N . PHE A 1 288 ? 15.312 -22.734 3.436 1 77.69 288 PHE A N 1
ATOM 2244 C CA . PHE A 1 288 ? 14.805 -21.703 4.328 1 77.69 288 PHE A CA 1
ATOM 2245 C C . PHE A 1 288 ? 13.328 -21.922 4.625 1 77.69 288 PHE A C 1
ATOM 2247 O O . PHE A 1 288 ? 12.891 -21.766 5.77 1 77.69 288 PHE A O 1
ATOM 2254 N N . LEU A 1 289 ? 12.594 -22.281 3.705 1 76.81 289 LEU A N 1
ATOM 2255 C CA . LEU A 1 289 ? 11.164 -22.5 3.879 1 76.81 289 LEU A CA 1
ATOM 2256 C C . LEU A 1 289 ? 10.891 -23.656 4.824 1 76.81 289 LEU A C 1
ATOM 2258 O O . LEU A 1 289 ? 10.039 -23.562 5.707 1 76.81 289 LEU A O 1
ATOM 2262 N N . GLU A 1 290 ? 11.617 -24.625 4.582 1 77.5 290 GLU A N 1
ATOM 2263 C CA . GLU A 1 290 ? 11.438 -25.797 5.441 1 77.5 290 GLU A CA 1
ATOM 2264 C C . GLU A 1 290 ? 11.781 -25.484 6.891 1 77.5 290 GLU A C 1
ATOM 2266 O O . GLU A 1 290 ? 11.055 -25.859 7.809 1 77.5 290 GLU A O 1
ATOM 2271 N N . ALA A 1 291 ? 12.828 -24.766 7.016 1 76.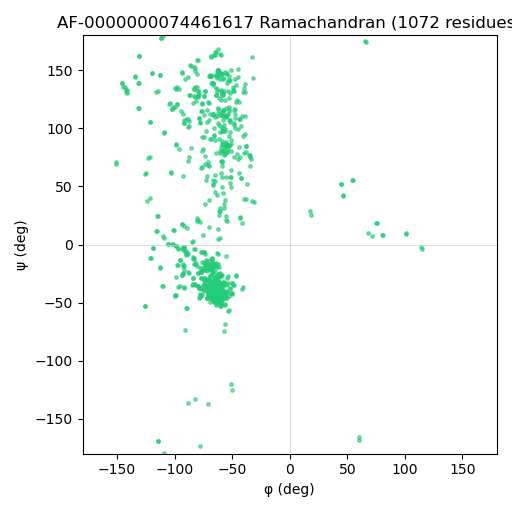12 291 ALA A N 1
ATOM 2272 C CA . ALA A 1 291 ? 13.305 -24.453 8.359 1 76.12 291 ALA A CA 1
ATOM 2273 C C . ALA A 1 291 ? 12.344 -23.5 9.07 1 76.12 291 ALA A C 1
ATOM 2275 O O . ALA A 1 291 ? 12.141 -23.625 10.281 1 76.12 291 ALA A O 1
ATOM 2276 N N . GLN A 1 292 ? 11.758 -22.672 8.336 1 77.94 292 GLN A N 1
ATOM 2277 C CA . GLN A 1 292 ? 10.961 -21.625 8.969 1 77.94 292 GLN A CA 1
ATOM 2278 C C . GLN A 1 292 ? 9.477 -22 8.953 1 77.94 292 GLN A C 1
ATOM 2280 O O . GLN A 1 292 ? 8.648 -21.281 9.523 1 77.94 292 GLN A O 1
ATOM 2285 N N . ALA A 1 293 ? 9.133 -23.031 8.438 1 79.06 293 ALA A N 1
ATOM 2286 C CA . ALA A 1 293 ? 7.738 -23.422 8.289 1 79.06 293 ALA A CA 1
ATOM 2287 C C . ALA A 1 293 ? 7.09 -23.672 9.648 1 79.06 293 ALA A C 1
ATOM 2289 O O . ALA A 1 293 ? 6.035 -23.094 9.953 1 79.06 293 ALA A O 1
ATOM 2290 N N . ARG A 1 294 ? 7.715 -24.391 10.453 1 77 294 ARG A N 1
ATOM 2291 C CA . ARG A 1 294 ? 7.109 -24.766 11.727 1 77 294 ARG A CA 1
ATOM 2292 C C . ARG A 1 294 ? 6.91 -23.547 12.617 1 77 294 ARG A C 1
ATOM 2294 O O . ARG A 1 294 ? 5.812 -23.328 13.133 1 77 294 ARG A O 1
ATOM 2301 N N . PRO A 1 295 ? 7.926 -22.797 12.75 1 76.38 295 PRO A N 1
ATOM 2302 C CA . PRO A 1 295 ? 7.711 -21.609 13.594 1 76.38 295 PRO A CA 1
ATOM 2303 C C . PRO A 1 295 ? 6.664 -20.656 13.016 1 76.38 295 PRO A C 1
ATOM 2305 O O . PRO A 1 295 ? 6.02 -19.922 13.766 1 76.38 295 PRO A O 1
ATOM 2308 N N . THR A 1 296 ? 6.527 -20.625 11.734 1 79.25 296 THR A N 1
ATOM 2309 C CA . THR A 1 296 ? 5.602 -19.703 11.07 1 79.25 296 THR A CA 1
ATOM 2310 C C . THR A 1 296 ? 4.168 -20.234 11.156 1 79.25 296 THR A C 1
ATOM 2312 O O . THR A 1 296 ? 3.23 -19.453 11.359 1 79.25 296 THR A O 1
ATOM 2315 N N . LEU A 1 297 ? 4.047 -21.547 11.039 1 79.94 297 LEU A N 1
ATOM 2316 C CA . LEU A 1 297 ? 2.719 -22.125 10.898 1 79.94 297 LEU A CA 1
ATOM 2317 C C . LEU A 1 297 ? 2.143 -22.5 12.258 1 79.94 297 LEU A C 1
ATOM 2319 O O . LEU A 1 297 ? 0.923 -22.578 12.422 1 79.94 297 LEU A O 1
ATOM 2323 N N . SER A 1 298 ? 3.008 -23 13.211 1 62.09 298 SER A N 1
ATOM 2324 C CA . SER A 1 298 ? 2.537 -23.391 14.531 1 62.09 298 SER A CA 1
ATOM 2325 C C . SER A 1 298 ? 2.01 -22.203 15.32 1 62.09 298 SER A C 1
ATOM 2327 O O . SER A 1 298 ? 1.245 -22.359 16.266 1 62.09 298 SER A O 1
ATOM 2329 N N . LEU A 1 299 ? 2.48 -21.109 15.188 1 51.97 299 LEU A N 1
ATOM 2330 C CA . LEU A 1 299 ? 2.168 -19.953 16.016 1 51.97 299 LEU A CA 1
ATOM 2331 C C . LEU A 1 299 ? 0.739 -19.469 15.766 1 51.97 299 LEU A C 1
ATOM 2333 O O . LEU A 1 299 ? 0.273 -18.531 16.406 1 51.97 299 LEU A O 1
ATOM 2337 N N . THR A 1 300 ? 0.111 -19.828 14.695 1 48.91 300 THR A N 1
ATOM 2338 C CA . THR A 1 300 ? -1.234 -19.281 14.555 1 48.91 300 THR A CA 1
ATOM 2339 C C . THR A 1 300 ? -2.123 -19.734 15.711 1 48.91 300 THR A C 1
ATOM 2341 O O . THR A 1 300 ? -3.287 -19.344 15.797 1 48.91 300 THR A O 1
ATOM 2344 N N . GLY A 1 301 ? -1.904 -20.828 16.406 1 40.31 301 GLY A N 1
ATOM 2345 C CA . GLY A 1 301 ? -2.848 -21.125 17.484 1 40.31 301 GLY A CA 1
ATOM 2346 C C . GLY A 1 301 ? -3.078 -19.953 18.406 1 40.31 301 GLY A C 1
ATOM 2347 O O . GLY A 1 301 ? -2.812 -18.797 18.047 1 40.31 301 GLY A O 1
ATOM 2348 N N . GLY A 1 302 ? -2.85 -20.203 19.844 1 39.72 302 GLY A N 1
ATOM 2349 C CA . GLY A 1 302 ? -3.346 -19.406 20.953 1 39.72 302 GLY A CA 1
ATOM 2350 C C . GLY A 1 302 ? -2.93 -17.938 20.875 1 39.72 302 GLY A C 1
ATOM 2351 O O . GLY A 1 302 ? -3.658 -17.062 21.328 1 39.72 302 GLY A O 1
ATOM 2352 N N . GLY A 1 303 ? -1.602 -17.594 21.047 1 39.34 303 GLY A N 1
ATOM 2353 C CA . GLY A 1 303 ? -1.25 -16.219 21.359 1 39.34 303 GLY A CA 1
ATOM 2354 C C . GLY A 1 303 ? -1.233 -15.305 20.141 1 39.34 303 GLY A C 1
ATOM 2355 O O . GLY A 1 303 ? -1.211 -15.789 19.016 1 39.34 303 GLY A O 1
ATOM 2356 N N . SER A 1 304 ? -1.812 -14.172 20.125 1 45.12 304 SER A N 1
ATOM 2357 C CA . SER A 1 304 ? -1.991 -13.008 19.266 1 45.12 304 SER A CA 1
ATOM 2358 C C . SER A 1 304 ? -0.751 -12.758 18.422 1 45.12 304 SER A C 1
ATOM 2360 O O . SER A 1 304 ? 0.146 -12.016 18.812 1 45.12 304 SER A O 1
ATOM 2362 N N . THR A 1 305 ? 0.047 -13.789 17.859 1 51.34 305 THR A N 1
ATOM 2363 C CA . THR A 1 305 ? 1.309 -13.352 17.281 1 51.34 305 THR A CA 1
ATOM 2364 C C . THR A 1 305 ? 1.061 -12.445 16.078 1 51.34 305 THR A C 1
ATOM 2366 O O . THR A 1 305 ? 0.233 -12.75 15.219 1 51.34 305 THR A O 1
ATOM 2369 N N . SER A 1 306 ? 1.332 -11.156 16.125 1 62.94 306 SER A N 1
ATOM 2370 C CA . SER A 1 306 ? 1.284 -10.07 15.148 1 62.94 306 SER A CA 1
ATOM 2371 C C . SER A 1 306 ? 1.951 -10.477 13.844 1 62.94 306 SER A C 1
ATOM 2373 O O . SER A 1 306 ? 2.951 -11.203 13.844 1 62.94 306 SER A O 1
ATOM 2375 N N . TRP A 1 307 ? 1.271 -10.57 12.664 1 70.88 307 TRP A N 1
ATOM 2376 C CA . TRP A 1 307 ? 1.786 -10.797 11.32 1 70.88 307 TRP A CA 1
ATOM 2377 C C . TRP A 1 307 ? 3.027 -9.953 11.062 1 70.88 307 TRP A C 1
ATOM 2379 O O . TRP A 1 307 ? 2.973 -8.719 11.125 1 70.88 307 TRP A O 1
ATOM 2389 N N . GLY A 1 308 ? 4.184 -10.664 11.016 1 81.94 308 GLY A N 1
ATOM 2390 C CA . GLY A 1 308 ? 5.438 -9.969 10.773 1 81.94 308 GLY A CA 1
ATOM 2391 C C . GLY A 1 308 ? 6.09 -10.344 9.453 1 81.94 308 GLY A C 1
ATOM 2392 O O . GLY A 1 308 ? 5.445 -10.938 8.594 1 81.94 308 GLY A O 1
ATOM 2393 N N . LEU A 1 309 ? 7.246 -9.977 9.242 1 89.25 309 LEU A N 1
ATOM 2394 C CA . LEU A 1 309 ? 7.996 -10.188 8.008 1 89.25 309 LEU A CA 1
ATOM 2395 C C . LEU A 1 309 ? 8.203 -11.672 7.746 1 89.25 309 LEU A C 1
ATOM 2397 O O . LEU A 1 309 ? 8.18 -12.109 6.594 1 89.25 309 LEU A O 1
ATOM 2401 N N . ARG A 1 310 ? 8.352 -12.469 8.727 1 90.31 310 ARG A N 1
ATOM 2402 C CA . ARG A 1 310 ? 8.555 -13.906 8.57 1 90.31 310 ARG A CA 1
ATOM 2403 C C . ARG A 1 310 ? 7.363 -14.547 7.871 1 90.31 310 ARG A C 1
ATOM 2405 O O . ARG A 1 310 ? 7.539 -15.32 6.922 1 90.31 310 ARG A O 1
ATOM 2412 N N . GLN A 1 311 ? 6.207 -14.211 8.406 1 90.88 311 GLN A N 1
ATOM 2413 C CA . GLN A 1 311 ? 4.996 -14.766 7.809 1 90.88 311 GLN A CA 1
ATOM 2414 C C . GLN A 1 311 ? 4.84 -14.32 6.359 1 90.88 311 GLN A C 1
ATOM 2416 O O . GLN A 1 311 ? 4.527 -15.133 5.484 1 90.88 311 GLN A O 1
ATOM 2421 N N . SER A 1 312 ? 5.082 -13.07 6.141 1 93 312 SER A N 1
ATOM 2422 C CA . SER A 1 312 ? 4.945 -12.531 4.793 1 93 312 SER A CA 1
ATOM 2423 C C . SER A 1 312 ? 5.91 -13.211 3.824 1 93 312 SER A C 1
ATOM 2425 O O . SER A 1 312 ? 5.504 -13.672 2.758 1 93 312 SER A O 1
ATOM 2427 N N . ALA A 1 313 ? 7.191 -13.305 4.234 1 93.06 313 ALA A N 1
ATOM 2428 C CA . ALA A 1 313 ? 8.211 -13.898 3.375 1 93.06 313 ALA A CA 1
ATOM 2429 C C . ALA A 1 313 ? 7.926 -15.375 3.131 1 93.06 313 ALA A C 1
ATOM 2431 O O . ALA A 1 313 ? 8.102 -15.875 2.016 1 93.06 313 ALA A O 1
ATOM 2432 N N . PHE A 1 314 ? 7.469 -16.062 4.105 1 92.88 314 PHE A N 1
ATOM 2433 C CA . PHE A 1 314 ? 7.168 -17.484 3.994 1 92.88 314 PHE A CA 1
ATOM 2434 C C . PHE A 1 314 ? 6.086 -17.734 2.949 1 92.88 314 PHE A C 1
ATOM 2436 O O . PHE A 1 314 ? 6.246 -18.578 2.066 1 92.88 314 PHE A O 1
ATOM 2443 N N . TRP A 1 315 ? 5.047 -17.031 3.037 1 93.56 315 TRP A N 1
ATOM 2444 C CA . TRP A 1 315 ? 3.91 -17.281 2.158 1 93.56 315 TRP A CA 1
ATOM 2445 C C . TRP A 1 315 ? 4.191 -16.781 0.748 1 93.56 315 TRP A C 1
ATOM 2447 O O . TRP A 1 315 ? 3.658 -17.312 -0.227 1 93.56 315 TRP A O 1
ATOM 2457 N N . VAL A 1 316 ? 5 -15.719 0.601 1 93.12 316 VAL A N 1
ATOM 2458 C CA . VAL A 1 316 ? 5.465 -15.344 -0.731 1 93.12 316 VAL A CA 1
ATOM 2459 C C . VAL A 1 316 ? 6.242 -16.5 -1.351 1 93.12 316 VAL A C 1
ATOM 2461 O O . VAL A 1 316 ? 6.059 -16.812 -2.529 1 93.12 316 VAL A O 1
ATOM 2464 N N . GLY A 1 317 ? 7.098 -17.141 -0.504 1 90.88 317 GLY A N 1
ATOM 2465 C CA . GLY A 1 317 ? 7.84 -18.297 -0.969 1 90.88 317 GLY A CA 1
ATOM 2466 C C . GLY A 1 317 ? 6.945 -19.453 -1.402 1 90.88 317 GLY A C 1
ATOM 2467 O O . GLY A 1 317 ? 7.195 -20.078 -2.432 1 90.88 317 GLY A O 1
ATOM 2468 N N . VAL A 1 318 ? 5.91 -19.672 -0.679 1 92.31 318 VAL A N 1
ATOM 2469 C CA . VAL A 1 318 ? 4.973 -20.75 -0.995 1 92.31 318 VAL A CA 1
ATOM 2470 C C . VAL A 1 318 ? 4.262 -20.453 -2.312 1 92.31 318 VAL A C 1
ATOM 2472 O O . VAL A 1 318 ? 4.109 -21.328 -3.158 1 92.31 318 VAL A O 1
ATOM 2475 N N . ARG A 1 319 ? 3.789 -19.25 -2.453 1 92.81 319 ARG A N 1
ATOM 2476 C CA . ARG A 1 319 ? 3.107 -18.844 -3.68 1 92.81 319 ARG A CA 1
ATOM 2477 C C . ARG A 1 319 ? 4.035 -18.969 -4.887 1 92.81 319 ARG A C 1
ATOM 2479 O O . ARG A 1 319 ? 3.625 -19.453 -5.941 1 92.81 319 ARG A O 1
ATOM 2486 N N . GLN A 1 320 ? 5.27 -18.531 -4.723 1 89.38 320 GLN A N 1
ATOM 2487 C CA . GLN A 1 320 ? 6.25 -18.656 -5.797 1 89.38 320 GLN A CA 1
ATOM 2488 C C . GLN A 1 320 ? 6.477 -20.125 -6.164 1 89.38 320 GLN A C 1
ATOM 2490 O O . GLN A 1 320 ? 6.551 -20.469 -7.344 1 89.38 320 GLN A O 1
ATOM 2495 N N . GLU A 1 321 ? 6.586 -20.922 -5.156 1 89.12 321 GLU A N 1
ATOM 2496 C CA . GLU A 1 321 ? 6.77 -22.344 -5.387 1 89.12 321 GLU A CA 1
ATOM 2497 C C . GLU A 1 321 ? 5.582 -22.938 -6.145 1 89.12 321 GLU A C 1
ATOM 2499 O O . GLU A 1 321 ? 5.758 -23.75 -7.051 1 89.12 321 GLU A O 1
ATOM 2504 N N . PHE A 1 322 ? 4.426 -22.578 -5.766 1 93 322 PHE A N 1
ATOM 2505 C CA . PHE A 1 322 ? 3.227 -23.047 -6.445 1 93 322 PHE A CA 1
ATOM 2506 C C . PHE A 1 322 ? 3.281 -22.719 -7.93 1 93 322 PHE A C 1
ATOM 2508 O O . PHE A 1 322 ? 3.047 -23.594 -8.773 1 93 322 PHE A O 1
ATOM 2515 N N . HIS A 1 323 ? 3.535 -21.5 -8.266 1 90.75 323 HIS A N 1
ATOM 2516 C CA . HIS A 1 323 ? 3.545 -21.078 -9.664 1 90.75 323 HIS A CA 1
ATOM 2517 C C . HIS A 1 323 ? 4.656 -21.766 -10.445 1 90.75 323 HIS A C 1
ATOM 2519 O O . HIS A 1 323 ? 4.457 -22.172 -11.594 1 90.75 323 HIS A O 1
ATOM 2525 N N . MET A 1 324 ? 5.773 -21.953 -9.781 1 87.38 324 MET A N 1
ATOM 2526 C CA . MET A 1 324 ? 6.871 -22.641 -10.461 1 87.38 324 MET A CA 1
ATOM 2527 C C . MET A 1 324 ? 6.535 -24.109 -10.68 1 87.38 324 MET A C 1
ATOM 2529 O O . MET A 1 324 ? 6.812 -24.656 -11.75 1 87.38 324 MET A O 1
ATOM 2533 N N . ALA A 1 325 ? 6.016 -24.672 -9.633 1 90.12 325 ALA A N 1
ATOM 2534 C CA . ALA A 1 325 ? 5.621 -26.078 -9.773 1 90.12 325 ALA A CA 1
ATOM 2535 C C . ALA A 1 325 ? 4.574 -26.234 -10.875 1 90.12 325 ALA A C 1
ATOM 2537 O O . ALA A 1 325 ? 4.602 -27.219 -11.617 1 90.12 325 ALA A O 1
ATOM 2538 N N . PHE A 1 326 ? 3.674 -25.359 -11.016 1 93.12 326 PHE A N 1
ATOM 2539 C CA . PHE A 1 326 ? 2.645 -25.391 -12.047 1 93.12 326 PHE A CA 1
ATOM 2540 C C . PHE A 1 326 ? 3.266 -25.266 -13.43 1 93.12 326 PHE A C 1
ATOM 2542 O O . PHE A 1 326 ? 2.957 -26.047 -14.328 1 93.12 326 PHE A O 1
ATOM 2549 N N . THR A 1 327 ? 4.148 -24.281 -13.586 1 88.75 327 THR A N 1
ATOM 2550 C CA . THR A 1 327 ? 4.711 -23.984 -14.898 1 88.75 327 THR A CA 1
ATOM 2551 C C . THR A 1 327 ? 5.688 -25.062 -15.328 1 88.75 327 THR A C 1
ATOM 2553 O O . THR A 1 327 ? 5.75 -25.422 -16.516 1 88.75 327 THR A O 1
ATOM 2556 N N . GLN A 1 328 ? 6.414 -25.594 -14.336 1 86.5 328 GLN A N 1
ATOM 2557 C CA . GLN A 1 328 ? 7.414 -26.609 -14.648 1 86.5 328 GLN A CA 1
ATOM 2558 C C . GLN A 1 328 ? 6.812 -28 -14.586 1 86.5 328 GLN A C 1
ATOM 2560 O O . GLN A 1 328 ? 7.477 -28.984 -14.922 1 86.5 328 GLN A O 1
ATOM 2565 N N . GLN A 1 329 ? 5.602 -28.109 -14.125 1 90.25 329 GLN A N 1
ATOM 2566 C CA . GLN A 1 329 ? 4.887 -29.375 -14.023 1 90.25 329 GLN A CA 1
ATOM 2567 C C . GLN A 1 329 ? 5.695 -30.406 -13.227 1 90.25 329 GLN A C 1
ATOM 2569 O O . GLN A 1 329 ? 5.941 -31.516 -13.703 1 90.25 329 GLN A O 1
ATOM 2574 N N . ARG A 1 330 ? 6.031 -30 -12.07 1 89.94 330 ARG A N 1
ATOM 2575 C CA . ARG A 1 330 ? 6.789 -30.844 -11.141 1 89.94 330 ARG A CA 1
ATOM 2576 C C . ARG A 1 330 ? 6.133 -30.844 -9.758 1 89.94 330 ARG A C 1
ATOM 2578 O O . ARG A 1 330 ? 5.281 -30.016 -9.469 1 89.94 330 ARG A O 1
ATOM 2585 N N . PRO A 1 331 ? 6.492 -31.812 -8.969 1 91.19 331 PRO A N 1
ATOM 2586 C CA . PRO A 1 331 ? 5.902 -31.875 -7.629 1 91.19 331 PRO A CA 1
ATOM 2587 C C . PRO A 1 331 ? 6.305 -30.688 -6.754 1 91.19 331 PRO A C 1
ATOM 2589 O O . PRO A 1 331 ? 7.238 -29.953 -7.09 1 91.19 331 PRO A O 1
ATOM 2592 N N . PHE A 1 332 ? 5.555 -30.531 -5.734 1 88.75 332 PHE A N 1
ATOM 2593 C CA . PHE A 1 332 ? 5.785 -29.438 -4.793 1 88.75 332 PHE A CA 1
ATOM 2594 C C . PHE A 1 332 ? 7.016 -29.719 -3.936 1 88.75 332 PHE A C 1
ATOM 2596 O O . PHE A 1 332 ? 7.18 -30.812 -3.41 1 88.75 332 PHE A O 1
ATOM 2603 N N . ARG A 1 333 ? 7.926 -28.766 -3.775 1 82.38 333 ARG A N 1
ATOM 2604 C CA . ARG A 1 333 ? 9.211 -29 -3.121 1 82.38 333 ARG A CA 1
ATOM 2605 C C . ARG A 1 333 ? 9.078 -28.891 -1.606 1 82.38 333 ARG A C 1
ATOM 2607 O O . ARG A 1 333 ? 9.875 -29.484 -0.867 1 82.38 333 ARG A O 1
ATOM 2614 N N . ILE A 1 334 ? 8.156 -28.109 -1.139 1 83.62 334 ILE A N 1
ATOM 2615 C CA . ILE A 1 334 ? 7.938 -27.984 0.298 1 83.62 334 ILE A CA 1
ATOM 2616 C C . ILE A 1 334 ? 7.129 -29.172 0.802 1 83.62 334 ILE A C 1
ATOM 2618 O O . ILE A 1 334 ? 6.086 -29.516 0.238 1 83.62 334 ILE A O 1
ATOM 2622 N N . PRO A 1 335 ? 7.613 -29.828 1.853 1 85.94 335 PRO A N 1
ATOM 2623 C CA . PRO A 1 335 ? 6.863 -30.984 2.367 1 85.94 335 PRO A CA 1
ATOM 2624 C C . PRO A 1 335 ? 5.445 -30.609 2.797 1 85.94 335 PRO A C 1
ATOM 2626 O O . PRO A 1 335 ? 5.258 -29.703 3.617 1 85.94 335 PRO A O 1
ATOM 2629 N N . LEU A 1 336 ? 4.5 -31.375 2.314 1 90.56 336 LEU A N 1
ATOM 2630 C CA . LEU A 1 336 ? 3.092 -31.062 2.539 1 90.56 336 LEU A CA 1
ATOM 2631 C C . LEU A 1 336 ? 2.707 -31.297 3.996 1 90.56 336 LEU A C 1
ATOM 2633 O O . LEU A 1 336 ? 1.806 -30.641 4.52 1 90.56 336 LEU A O 1
ATOM 2637 N N . GLY A 1 337 ? 3.42 -32.281 4.59 1 87.12 337 GLY A N 1
ATOM 2638 C CA . GLY A 1 337 ? 3.156 -32.531 5.992 1 87.12 337 GLY A CA 1
ATOM 2639 C C . GLY A 1 337 ? 3.344 -31.312 6.879 1 87.12 337 GLY A C 1
ATOM 2640 O O . GLY A 1 337 ? 2.59 -31.109 7.832 1 87.12 337 GLY A O 1
ATOM 2641 N N . ILE A 1 338 ? 4.262 -30.516 6.484 1 85.75 338 ILE A N 1
ATOM 2642 C CA . ILE A 1 338 ? 4.535 -29.297 7.258 1 85.75 338 ILE A CA 1
ATOM 2643 C C . ILE A 1 338 ? 3.465 -28.25 6.969 1 85.75 338 ILE A C 1
ATOM 2645 O O . ILE A 1 338 ? 3.006 -27.562 7.879 1 85.75 338 ILE A O 1
ATOM 2649 N N . LEU A 1 339 ? 3.068 -28.062 5.727 1 90.38 339 LEU A N 1
ATOM 2650 C CA . LEU A 1 339 ? 2.059 -27.094 5.344 1 90.38 339 LEU A CA 1
ATOM 2651 C C . LEU A 1 339 ? 0.716 -27.406 5.992 1 90.38 339 LEU A C 1
ATOM 2653 O O . LEU A 1 339 ? -0.063 -26.5 6.301 1 90.38 339 LEU A O 1
ATOM 2657 N N . ASP A 1 340 ? 0.525 -28.703 6.277 1 91.12 340 ASP A N 1
ATOM 2658 C CA . ASP A 1 340 ? -0.749 -29.156 6.832 1 91.12 340 ASP A CA 1
ATOM 2659 C C . ASP A 1 340 ? -0.876 -28.766 8.305 1 91.12 340 ASP A C 1
ATOM 2661 O O . ASP A 1 340 ? -1.95 -28.891 8.891 1 91.12 340 ASP A O 1
ATOM 2665 N N . LEU A 1 341 ? 0.187 -28.234 8.836 1 86.56 341 LEU A N 1
ATOM 2666 C CA . LEU A 1 341 ? 0.133 -27.75 10.211 1 86.56 341 LEU A CA 1
ATOM 2667 C C . LEU A 1 341 ? -0.664 -26.453 10.297 1 86.56 341 LEU A C 1
ATOM 2669 O O . LEU A 1 341 ? -1.063 -26.031 11.383 1 86.56 341 LEU A O 1
ATOM 2673 N N . TYR A 1 342 ? -0.855 -25.812 9.172 1 89.88 342 TYR A N 1
ATOM 2674 C CA . TYR A 1 342 ? -1.621 -24.562 9.133 1 89.88 342 TYR A CA 1
ATOM 2675 C C . TYR A 1 342 ? -3.072 -24.812 9.531 1 89.88 342 TYR A C 1
ATOM 2677 O O . TYR A 1 342 ? -3.738 -25.688 8.977 1 89.88 342 TYR A O 1
ATOM 2685 N N . PRO A 1 343 ? -3.564 -24.078 10.438 1 88.12 343 PRO A N 1
ATOM 2686 C CA . PRO A 1 343 ? -4.938 -24.312 10.891 1 88.12 343 PRO A CA 1
ATOM 2687 C C . PRO A 1 343 ? -5.977 -23.969 9.828 1 88.12 343 PRO A C 1
ATOM 2689 O O . PRO A 1 343 ? -5.777 -23.031 9.047 1 88.12 343 PRO A O 1
ATOM 2692 N N . ALA A 1 344 ? -7.047 -24.75 9.812 1 89.25 344 ALA A N 1
ATOM 2693 C CA . ALA A 1 344 ? -8.156 -24.438 8.914 1 89.25 344 ALA A CA 1
ATOM 2694 C C . ALA A 1 344 ? -8.789 -23.094 9.258 1 89.25 344 ALA A C 1
ATOM 2696 O O . ALA A 1 344 ? -8.977 -22.766 10.43 1 89.25 344 ALA A O 1
ATOM 2697 N N . PRO A 1 345 ? -8.992 -22.359 8.172 1 91.88 345 PRO A N 1
ATOM 2698 C CA . PRO A 1 345 ? -9.594 -21.062 8.445 1 91.88 345 PRO A CA 1
ATOM 2699 C C . PRO A 1 345 ? -11.008 -21.172 9.023 1 91.88 345 PRO A C 1
ATOM 2701 O O . PRO A 1 345 ? -11.742 -22.094 8.688 1 91.88 345 PRO A O 1
ATOM 2704 N N . ARG A 1 346 ? -11.305 -20.203 9.93 1 88.19 346 ARG A N 1
ATOM 2705 C CA . ARG A 1 346 ? -12.617 -20.078 10.547 1 88.19 346 ARG A CA 1
ATOM 2706 C C . ARG A 1 346 ? -13.32 -18.812 10.07 1 88.19 346 ARG A C 1
ATOM 2708 O O . ARG A 1 346 ? -12.758 -18.031 9.289 1 88.19 346 ARG A O 1
ATOM 2715 N N . ALA A 1 347 ? -14.492 -18.641 10.531 1 83.19 347 ALA A N 1
ATOM 2716 C CA . ALA A 1 347 ? -15.305 -17.5 10.125 1 83.19 347 ALA A CA 1
ATOM 2717 C C . ALA A 1 347 ? -14.656 -16.188 10.562 1 83.19 347 ALA A C 1
ATOM 2719 O O . ALA A 1 347 ? -14.812 -15.156 9.898 1 83.19 347 ALA A O 1
ATOM 2720 N N . THR A 1 348 ? -13.883 -16.219 11.586 1 84.12 348 THR A N 1
ATOM 2721 C CA . THR A 1 348 ? -13.281 -15.016 12.141 1 84.12 348 THR A CA 1
ATOM 2722 C C . THR A 1 348 ? -11.891 -14.789 11.547 1 84.12 348 THR A C 1
ATOM 2724 O O . THR A 1 348 ? -11.242 -13.781 11.836 1 84.12 348 THR A O 1
ATOM 2727 N N . SER A 1 349 ? -11.484 -15.797 10.703 1 89.12 349 SER A N 1
ATOM 2728 C CA . SER A 1 349 ? -10.156 -15.672 10.094 1 89.12 349 SER A CA 1
ATOM 2729 C C . SER A 1 349 ? -10.125 -14.547 9.07 1 89.12 349 SER A C 1
ATOM 2731 O O . SER A 1 349 ? -11.133 -14.273 8.406 1 89.12 349 SER A O 1
ATOM 2733 N N . GLY A 1 350 ? -9 -13.906 9.016 1 88.06 350 GLY A N 1
ATOM 2734 C CA . GLY A 1 350 ? -8.828 -12.898 7.98 1 88.06 350 GLY A CA 1
ATOM 2735 C C . GLY A 1 350 ? -8.758 -13.477 6.582 1 88.06 350 GLY A C 1
ATOM 2736 O O . GLY A 1 350 ? -8.562 -14.68 6.414 1 88.06 350 GLY A O 1
ATOM 2737 N N . ASP A 1 351 ? -8.969 -12.703 5.617 1 91.81 351 ASP A N 1
ATOM 2738 C CA . ASP A 1 351 ? -8.984 -13.148 4.227 1 91.81 351 ASP A CA 1
ATOM 2739 C C . ASP A 1 351 ? -7.648 -13.789 3.844 1 91.81 351 ASP A C 1
ATOM 2741 O O . ASP A 1 351 ? -7.613 -14.742 3.062 1 91.81 351 ASP A O 1
ATOM 2745 N N . HIS A 1 352 ? -6.531 -13.203 4.348 1 92.44 352 HIS A N 1
ATOM 2746 C CA . HIS A 1 352 ? -5.223 -13.75 4.008 1 92.44 352 HIS A CA 1
ATOM 2747 C C . HIS A 1 352 ? -5.082 -15.188 4.504 1 92.44 352 HIS A C 1
ATOM 2749 O O . HIS A 1 352 ? -4.41 -16 3.871 1 92.44 352 HIS A O 1
ATOM 2755 N N . GLU A 1 353 ? -5.691 -15.516 5.582 1 93.5 353 GLU A N 1
ATOM 2756 C CA . GLU A 1 353 ? -5.648 -16.875 6.109 1 93.5 353 GLU A CA 1
ATOM 2757 C C . GLU A 1 353 ? -6.387 -17.844 5.188 1 93.5 353 GLU A C 1
ATOM 2759 O O . GLU A 1 353 ? -5.957 -18.984 5.008 1 93.5 353 GLU A O 1
ATOM 2764 N N . TRP A 1 354 ? -7.496 -17.375 4.652 1 95.81 354 TRP A N 1
ATOM 2765 C CA . TRP A 1 354 ? -8.242 -18.172 3.686 1 95.81 354 TRP A CA 1
ATOM 2766 C C . TRP A 1 354 ? -7.418 -18.422 2.428 1 95.81 354 TRP A C 1
ATOM 2768 O O . TRP A 1 354 ? -7.434 -19.531 1.872 1 95.81 354 TRP A O 1
ATOM 2778 N N . VAL A 1 355 ? -6.742 -17.406 1.999 1 96.56 355 VAL A N 1
ATOM 2779 C CA . VAL A 1 355 ? -5.91 -17.531 0.808 1 96.56 355 VAL A CA 1
ATOM 2780 C C . VAL A 1 355 ? -4.773 -18.516 1.072 1 96.56 355 VAL A C 1
ATOM 2782 O O . VAL A 1 355 ? -4.445 -19.344 0.214 1 96.56 355 VAL A O 1
ATOM 2785 N N . ASN A 1 356 ? -4.152 -18.422 2.266 1 94.94 356 ASN A N 1
ATOM 2786 C CA . ASN A 1 356 ? -3.098 -19.375 2.623 1 94.94 356 ASN A CA 1
ATOM 2787 C C . ASN A 1 356 ? -3.605 -20.812 2.6 1 94.94 356 ASN A C 1
ATOM 2789 O O . ASN A 1 356 ? -2.918 -21.703 2.107 1 94.94 356 ASN A O 1
ATOM 2793 N N . ALA A 1 357 ? -4.754 -21.016 3.102 1 96.69 357 ALA A N 1
ATOM 2794 C CA . ALA A 1 357 ? -5.352 -22.344 3.076 1 96.69 357 ALA A CA 1
ATOM 2795 C C . ALA A 1 357 ? -5.574 -22.828 1.644 1 96.69 357 ALA A C 1
ATOM 2797 O O . ALA A 1 357 ? -5.402 -24.016 1.341 1 96.69 357 ALA A O 1
ATOM 2798 N N . LEU A 1 358 ? -6.023 -21.953 0.841 1 97.94 358 LEU A N 1
ATOM 2799 C CA . LEU A 1 358 ? -6.219 -22.281 -0.565 1 97.94 358 LEU A CA 1
ATOM 2800 C C . LEU A 1 358 ? -4.898 -22.672 -1.222 1 97.94 358 LEU A C 1
ATOM 2802 O O . LEU A 1 358 ? -4.852 -23.594 -2.033 1 97.94 358 LEU A O 1
ATOM 2806 N N . LEU A 1 359 ? -3.836 -21.984 -0.888 1 97.06 359 LEU A N 1
ATOM 2807 C CA . LEU A 1 359 ? -2.518 -22.297 -1.432 1 97.06 359 LEU A CA 1
ATOM 2808 C C . LEU A 1 359 ? -2.053 -23.672 -0.981 1 97.06 359 LEU A C 1
ATOM 2810 O O . LEU A 1 359 ? -1.392 -24.391 -1.738 1 97.06 359 LEU A O 1
ATOM 2814 N N . ILE A 1 360 ? -2.365 -24.016 0.207 1 96.88 360 ILE A N 1
ATOM 2815 C CA . ILE A 1 360 ? -2.039 -25.359 0.694 1 96.88 360 ILE A CA 1
ATOM 2816 C C . ILE A 1 360 ? -2.82 -26.406 -0.102 1 96.88 360 ILE A C 1
ATOM 2818 O O . ILE A 1 360 ? -2.27 -27.438 -0.493 1 96.88 360 ILE A O 1
ATOM 2822 N N . LEU A 1 361 ? -4.09 -26.125 -0.294 1 98.12 361 LEU A N 1
ATOM 2823 C CA . LEU A 1 361 ? -4.871 -27.016 -1.152 1 98.12 361 LEU A CA 1
ATOM 2824 C C . LEU A 1 361 ? -4.238 -27.125 -2.535 1 98.12 361 LEU A C 1
ATOM 2826 O O . LEU A 1 361 ? -4.16 -28.219 -3.1 1 98.12 361 LEU A O 1
ATOM 2830 N N . ALA A 1 362 ? -3.814 -26 -3.055 1 98.19 362 ALA A N 1
ATOM 2831 C CA . ALA A 1 362 ? -3.156 -25.984 -4.359 1 98.19 362 ALA A CA 1
ATOM 2832 C C . ALA A 1 362 ? -1.899 -26.844 -4.352 1 98.19 362 ALA A C 1
ATOM 2834 O O . ALA A 1 362 ? -1.604 -27.531 -5.332 1 98.19 362 ALA A O 1
ATOM 2835 N N . ALA A 1 363 ? -1.194 -26.781 -3.271 1 97 363 ALA A N 1
ATOM 2836 C CA . ALA A 1 363 ? -0.006 -27.625 -3.133 1 97 363 ALA A CA 1
ATOM 2837 C C . ALA A 1 363 ? -0.37 -29.109 -3.197 1 97 363 ALA A C 1
ATOM 2839 O O . ALA A 1 363 ? 0.319 -29.891 -3.852 1 97 363 ALA A O 1
ATOM 2840 N N . HIS A 1 364 ? -1.374 -29.469 -2.555 1 97.06 364 HIS A N 1
ATOM 2841 C CA . HIS A 1 364 ? -1.842 -30.859 -2.594 1 97.06 364 HIS A CA 1
ATOM 2842 C C . HIS A 1 364 ? -2.252 -31.266 -4.008 1 97.06 364 HIS A C 1
ATOM 2844 O O . HIS A 1 364 ? -2 -32.375 -4.434 1 97.06 364 HIS A O 1
ATOM 2850 N N . VAL A 1 365 ? -2.9 -30.391 -4.672 1 97.75 365 VAL A N 1
ATOM 2851 C CA . VAL A 1 365 ? -3.322 -30.656 -6.043 1 97.75 365 VAL A CA 1
ATOM 2852 C C . VAL A 1 365 ? -2.098 -30.844 -6.938 1 97.75 365 VAL A C 1
ATOM 2854 O O . VAL A 1 365 ? -2.053 -31.766 -7.754 1 97.75 365 VAL A O 1
ATOM 2857 N N . ILE A 1 366 ? -1.116 -29.984 -6.754 1 97.19 366 ILE A N 1
ATOM 2858 C CA . ILE A 1 366 ? 0.128 -30.109 -7.504 1 97.19 366 ILE A CA 1
ATOM 2859 C C . ILE A 1 366 ? 0.764 -31.469 -7.246 1 97.19 366 ILE A C 1
ATOM 2861 O O . ILE A 1 366 ? 1.208 -32.156 -8.18 1 97.19 366 ILE A O 1
ATOM 2865 N N . GLN A 1 367 ? 0.74 -31.812 -6.02 1 95.19 367 GLN A N 1
ATOM 2866 C CA . GLN A 1 367 ? 1.333 -33.094 -5.641 1 95.19 367 GLN A CA 1
ATOM 2867 C C . GLN A 1 367 ? 0.591 -34.25 -6.289 1 95.19 367 GLN A C 1
ATOM 2869 O O . GLN A 1 367 ? 1.214 -35.219 -6.762 1 95.19 367 GLN A O 1
ATOM 2874 N N . PHE A 1 368 ? -0.63 -34.25 -6.305 1 95.88 368 PHE A N 1
ATOM 2875 C CA . PHE A 1 368 ? -1.454 -35.281 -6.922 1 95.88 368 PHE A CA 1
ATOM 2876 C C . PHE A 1 368 ? -1.166 -35.375 -8.414 1 95.88 368 PHE A C 1
ATOM 2878 O O . PHE A 1 368 ? -1.062 -36.469 -8.961 1 95.88 368 PHE A O 1
ATOM 2885 N N . CYS A 1 369 ? -0.974 -34.281 -9.039 1 95 369 CYS A N 1
ATOM 2886 C CA . CYS A 1 369 ? -0.841 -34.219 -10.492 1 95 369 CYS A CA 1
ATOM 2887 C C . CYS A 1 369 ? 0.559 -34.625 -10.93 1 95 369 CYS A C 1
ATOM 2889 O O . CYS A 1 369 ? 0.719 -35.344 -11.93 1 95 369 CYS A O 1
ATOM 2891 N N . PHE A 1 370 ? 1.566 -34.281 -10.164 1 93.88 370 PHE A N 1
ATOM 2892 C CA . PHE A 1 370 ? 2.896 -34.344 -10.758 1 93.88 370 PHE A CA 1
ATOM 2893 C C . PHE A 1 370 ? 3.789 -35.312 -9.977 1 93.88 370 PHE A C 1
ATOM 2895 O O . PHE A 1 370 ? 4.902 -35.625 -10.406 1 93.88 370 PHE A O 1
ATOM 2902 N N . ASP A 1 371 ? 3.318 -35.688 -8.852 1 90.5 371 ASP A N 1
ATOM 2903 C CA . ASP A 1 371 ? 4.105 -36.656 -8.125 1 90.5 371 ASP A CA 1
ATOM 2904 C C . ASP A 1 371 ? 3.934 -38.062 -8.727 1 90.5 371 ASP A C 1
ATOM 2906 O O . ASP A 1 371 ? 2.844 -38.625 -8.68 1 90.5 371 ASP A O 1
ATOM 2910 N N . GLU A 1 372 ? 4.938 -38.625 -9.258 1 83.25 372 GLU A N 1
ATOM 2911 C CA . GLU A 1 372 ? 4.895 -39.906 -9.922 1 83.25 372 GLU A CA 1
ATOM 2912 C C . GLU A 1 372 ? 4.555 -41.031 -8.93 1 83.25 372 GLU A C 1
ATOM 2914 O O . GLU A 1 372 ? 3.973 -42.031 -9.312 1 83.25 372 GLU A O 1
ATOM 2919 N N . GLY A 1 373 ? 4.918 -40.812 -7.73 1 76.88 373 GLY A N 1
ATOM 2920 C CA . GLY A 1 373 ? 4.668 -41.812 -6.719 1 76.88 373 GLY A CA 1
ATOM 2921 C C . GLY A 1 373 ? 3.271 -41.75 -6.129 1 76.88 373 GLY A C 1
ATOM 2922 O O . GLY A 1 373 ? 2.838 -42.656 -5.422 1 76.88 373 GLY A O 1
ATOM 2923 N N . ALA A 1 374 ? 2.623 -40.75 -6.43 1 69.06 374 ALA A N 1
ATOM 2924 C CA . ALA A 1 374 ? 1.304 -40.562 -5.828 1 69.06 374 ALA A CA 1
ATOM 2925 C C . ALA A 1 374 ? 0.255 -41.406 -6.547 1 69.06 374 ALA A C 1
ATOM 2927 O O . ALA A 1 374 ? 0.338 -41.625 -7.762 1 69.06 374 ALA A O 1
ATOM 2928 N N . ALA A 1 375 ? -0.433 -42.156 -5.824 1 69.12 375 ALA A N 1
ATOM 2929 C CA . ALA A 1 375 ? -1.547 -42.906 -6.375 1 69.12 375 ALA A CA 1
ATOM 2930 C C . ALA A 1 375 ? -2.619 -42 -6.945 1 69.12 375 ALA A C 1
ATOM 2932 O O . ALA A 1 375 ? -3.188 -41.156 -6.227 1 69.12 375 ALA A O 1
ATOM 2933 N N . ARG A 1 376 ? -2.707 -41.844 -8.195 1 82.75 376 ARG A N 1
ATOM 2934 C CA . ARG A 1 376 ? -3.758 -41.062 -8.852 1 82.75 376 ARG A CA 1
ATOM 2935 C C . ARG A 1 376 ? -5.074 -41.844 -8.875 1 82.75 376 ARG A C 1
ATOM 2937 O O . ARG A 1 376 ? -5.602 -42.125 -9.953 1 82.75 376 ARG A O 1
ATOM 2944 N N . SER A 1 377 ? -5.5 -41.969 -7.602 1 89.81 377 SER A N 1
ATOM 2945 C CA . SER A 1 377 ? -6.75 -42.719 -7.453 1 89.81 377 SER A CA 1
ATOM 2946 C C . SER A 1 377 ? -7.957 -41.812 -7.609 1 89.81 377 SER A C 1
ATOM 2948 O O . SER A 1 377 ? -7.852 -40.594 -7.414 1 89.81 377 SER A O 1
ATOM 2950 N N . VAL A 1 378 ? -9.008 -42.406 -8 1 92 378 VAL A N 1
ATOM 2951 C CA . VAL A 1 378 ? -10.258 -41.688 -8.156 1 92 378 VAL A CA 1
ATOM 2952 C C . VAL A 1 378 ? -10.703 -41.125 -6.809 1 92 378 VAL A C 1
ATOM 2954 O O . VAL A 1 378 ? -11.242 -40 -6.73 1 92 378 VAL A O 1
ATOM 2957 N N . SER A 1 379 ? -10.484 -41.844 -5.781 1 94.25 379 SER A N 1
ATOM 2958 C CA . SER A 1 379 ? -10.867 -41.406 -4.445 1 94.25 379 SER A CA 1
ATOM 2959 C C . SER A 1 379 ? -10.086 -40.156 -4.023 1 94.25 379 SER A C 1
ATOM 2961 O O . SER A 1 379 ? -10.664 -39.219 -3.469 1 94.25 379 SER A O 1
ATOM 2963 N N . ALA A 1 380 ? -8.789 -40.188 -4.27 1 94.81 380 ALA A N 1
ATOM 2964 C CA . ALA A 1 380 ? -7.965 -39 -3.947 1 94.81 380 ALA A CA 1
ATOM 2965 C C . ALA A 1 380 ? -8.398 -37.781 -4.75 1 94.81 380 ALA A C 1
ATOM 2967 O O . ALA A 1 380 ? -8.445 -36.688 -4.219 1 94.81 380 ALA A O 1
ATOM 2968 N N . TYR A 1 381 ? -8.688 -38 -5.98 1 95.75 381 TYR A N 1
ATOM 2969 C CA . TYR A 1 381 ? -9.172 -36.938 -6.859 1 95.75 381 TYR A CA 1
ATOM 2970 C C . TYR A 1 381 ? -10.461 -36.344 -6.32 1 95.75 381 TYR A C 1
ATOM 2972 O O . TYR A 1 381 ? -10.586 -35.125 -6.215 1 95.75 381 TYR A O 1
ATOM 2980 N N . LYS A 1 382 ? -11.398 -37.188 -6.02 1 96.44 382 LYS A N 1
ATOM 2981 C CA . LYS A 1 382 ? -12.695 -36.75 -5.531 1 96.44 382 LYS A CA 1
ATOM 2982 C C . LYS A 1 382 ? -12.555 -35.969 -4.223 1 96.44 382 LYS A C 1
ATOM 2984 O O . LYS A 1 382 ? -13.289 -35 -3.982 1 96.44 382 LYS A O 1
ATOM 2989 N N . ARG A 1 383 ? -11.656 -36.344 -3.416 1 96.88 383 ARG A N 1
ATOM 2990 C CA . ARG A 1 383 ? -11.406 -35.656 -2.16 1 96.88 383 ARG A CA 1
ATOM 2991 C C . ARG A 1 383 ? -10.898 -34.25 -2.416 1 96.88 383 ARG A C 1
ATOM 2993 O O . ARG A 1 383 ? -11.305 -33.281 -1.731 1 96.88 383 ARG A O 1
ATOM 3000 N N . LEU A 1 384 ? -9.977 -34.094 -3.359 1 97.75 384 LEU A N 1
ATOM 3001 C CA . LEU A 1 384 ? -9.43 -32.781 -3.693 1 97.75 384 LEU A CA 1
ATOM 3002 C C . LEU A 1 384 ? -10.508 -31.875 -4.281 1 97.75 384 LEU A C 1
ATOM 3004 O O . LEU A 1 384 ? -10.57 -30.688 -3.959 1 97.75 384 LEU A O 1
ATOM 3008 N N . VAL A 1 385 ? -11.359 -32.438 -5.117 1 97.88 385 VAL A N 1
ATOM 3009 C CA . VAL A 1 385 ? -12.469 -31.688 -5.695 1 97.88 385 VAL A CA 1
ATOM 3010 C C . VAL A 1 385 ? -13.406 -31.234 -4.586 1 97.88 385 VAL A C 1
ATOM 3012 O O . VAL A 1 385 ? -13.859 -30.078 -4.59 1 97.88 385 VAL A O 1
ATOM 3015 N N . GLU A 1 386 ? -13.656 -32.094 -3.691 1 98.06 386 GLU A N 1
ATOM 3016 C CA . GLU A 1 386 ? -14.539 -31.75 -2.576 1 98.06 386 GLU A CA 1
ATOM 3017 C C . GLU A 1 386 ? -13.938 -30.641 -1.713 1 98.06 386 GLU A C 1
ATOM 3019 O O . GLU A 1 386 ? -14.648 -29.75 -1.246 1 98.06 386 GLU A O 1
ATOM 3024 N N . ARG A 1 387 ? -12.688 -30.75 -1.465 1 97.69 387 ARG A N 1
ATOM 3025 C CA . ARG A 1 387 ? -12 -29.719 -0.677 1 97.69 387 ARG A CA 1
ATOM 3026 C C . ARG A 1 387 ? -12.07 -28.359 -1.366 1 97.69 387 ARG A C 1
ATOM 3028 O O . ARG A 1 387 ? -12.266 -27.344 -0.711 1 97.69 387 ARG A O 1
ATOM 3035 N N . ARG A 1 388 ? -11.852 -28.359 -2.666 1 98.19 388 ARG A N 1
ATOM 3036 C CA . ARG A 1 388 ? -11.977 -27.125 -3.43 1 98.19 388 ARG A CA 1
ATOM 3037 C C . ARG A 1 388 ? -13.383 -26.547 -3.311 1 98.19 388 ARG A C 1
ATOM 3039 O O . ARG A 1 388 ? -13.547 -25.359 -3.055 1 98.19 388 ARG A O 1
ATOM 3046 N N . ASP A 1 389 ? -14.367 -27.391 -3.504 1 97.94 389 ASP A N 1
ATOM 3047 C CA . ASP A 1 389 ? -15.758 -26.953 -3.447 1 97.94 389 ASP A CA 1
ATOM 3048 C C . ASP A 1 389 ? -16.109 -26.438 -2.053 1 97.94 389 ASP A C 1
ATOM 3050 O O . ASP A 1 389 ? -16.875 -25.484 -1.917 1 97.94 389 ASP A O 1
ATOM 3054 N N . GLU A 1 390 ? -15.609 -27.109 -1.113 1 96.94 390 GLU A N 1
ATOM 3055 C CA . GLU A 1 390 ? -15.836 -26.672 0.261 1 96.94 390 GLU A CA 1
ATOM 3056 C C . GLU A 1 390 ? -15.234 -25.297 0.517 1 96.94 390 GLU A C 1
ATOM 3058 O O . GLU A 1 390 ? -15.852 -24.453 1.166 1 96.94 390 GLU A O 1
ATOM 3063 N N . TRP A 1 391 ? -14.023 -25.078 0.091 1 97.12 391 TRP A N 1
ATOM 3064 C CA . TRP A 1 391 ? -13.391 -23.781 0.233 1 97.12 391 TRP A CA 1
ATOM 3065 C C . TRP A 1 391 ? -14.234 -22.688 -0.41 1 97.12 391 TRP A C 1
ATOM 3067 O O . TRP A 1 391 ? -14.461 -21.625 0.189 1 97.12 391 TRP A O 1
ATOM 3077 N N . VAL A 1 392 ? -14.773 -22.906 -1.618 1 96.81 392 VAL A N 1
ATOM 3078 C CA . VAL A 1 392 ? -15.57 -21.922 -2.355 1 96.81 392 VAL A CA 1
ATOM 3079 C C . VAL A 1 392 ? -16.859 -21.641 -1.597 1 96.81 392 VAL A C 1
ATOM 3081 O O . VAL A 1 392 ? -17.297 -20.484 -1.521 1 96.81 392 VAL A O 1
ATOM 3084 N N . ARG A 1 393 ? -17.375 -22.641 -1.041 1 95.12 393 ARG A N 1
ATOM 3085 C CA . ARG A 1 393 ? -18.641 -22.5 -0.331 1 95.12 393 ARG A CA 1
ATOM 3086 C C . ARG A 1 393 ? -18.453 -21.766 0.985 1 95.12 393 ARG A C 1
ATOM 3088 O O . ARG A 1 393 ? -19.312 -20.969 1.388 1 95.12 393 ARG A O 1
ATOM 3095 N N . MET A 1 394 ? -17.312 -21.953 1.605 1 94.81 394 MET A N 1
ATOM 3096 C CA . MET A 1 394 ? -17.141 -21.469 2.977 1 94.81 394 MET A CA 1
ATOM 3097 C C . MET A 1 394 ? -16.438 -20.125 3.002 1 94.81 394 MET A C 1
ATOM 3099 O O . MET A 1 394 ? -16.438 -19.438 4.023 1 94.81 394 MET A O 1
ATOM 3103 N N . CYS A 1 395 ? -15.773 -19.75 1.914 1 93.75 395 CYS A N 1
ATOM 3104 C CA . CYS A 1 395 ? -15.016 -18.5 1.947 1 93.75 395 CYS A CA 1
ATOM 3105 C C . CYS A 1 395 ? -15.93 -17.312 2.205 1 93.75 395 CYS A C 1
ATOM 3107 O O . CYS A 1 395 ? -17.094 -17.312 1.801 1 93.75 395 CYS A O 1
ATOM 3109 N N . PRO A 1 396 ? -15.453 -16.281 2.936 1 92.12 396 PRO A N 1
ATOM 3110 C CA . PRO A 1 396 ? -16.266 -15.117 3.279 1 92.12 396 PRO A CA 1
ATOM 3111 C C . PRO A 1 396 ? -16.766 -14.359 2.051 1 92.12 396 PRO A C 1
ATOM 3113 O O . PRO A 1 396 ? -16.203 -14.523 0.958 1 92.12 396 PRO A O 1
ATOM 3116 N N . GLY A 1 397 ? -17.75 -13.523 2.266 1 90.25 397 GLY A N 1
ATOM 3117 C CA . GLY A 1 397 ? -18.344 -12.727 1.198 1 90.25 397 GLY A CA 1
ATOM 3118 C C . GLY A 1 397 ? -17.391 -11.695 0.626 1 90.25 397 GLY A C 1
ATOM 3119 O O . GLY A 1 397 ? -17.594 -11.195 -0.482 1 90.25 397 GLY A O 1
ATOM 3120 N N . SER A 1 398 ? -16.344 -11.406 1.364 1 90.12 398 SER A N 1
ATOM 3121 C CA . SER A 1 398 ? -15.359 -10.438 0.908 1 90.12 398 SER A CA 1
ATOM 3122 C C . SER A 1 398 ? -14.672 -10.906 -0.375 1 90.12 398 SER A C 1
ATOM 3124 O O . SER A 1 398 ? -14.094 -10.094 -1.104 1 90.12 398 SER A O 1
ATOM 3126 N N . PHE A 1 399 ? -14.75 -12.211 -0.679 1 94.25 399 PHE A N 1
ATOM 3127 C CA . PHE A 1 399 ? -14.07 -12.766 -1.845 1 94.25 399 PHE A CA 1
ATOM 3128 C C . PHE A 1 399 ? -14.898 -12.562 -3.104 1 94.25 399 PHE A C 1
ATOM 3130 O O . PHE A 1 399 ? -14.438 -12.844 -4.211 1 94.25 399 PHE A O 1
ATOM 3137 N N . GLU A 1 400 ? -16.047 -12.023 -2.945 1 91.88 400 GLU A N 1
ATOM 3138 C CA . GLU A 1 400 ? -16.875 -11.688 -4.105 1 91.88 400 GLU A CA 1
ATOM 3139 C C . GLU A 1 400 ? -16.469 -10.344 -4.707 1 91.88 400 GLU A C 1
ATOM 3141 O O . GLU A 1 400 ? -16.281 -9.367 -3.98 1 91.88 400 GLU A O 1
ATOM 3146 N N . GLY A 1 401 ? -16.344 -10.32 -6.004 1 92.25 401 GLY A N 1
ATOM 3147 C CA . GLY A 1 401 ? -16 -9.07 -6.668 1 92.25 401 GLY A CA 1
ATOM 3148 C C . GLY A 1 401 ? -17.047 -7.984 -6.473 1 92.25 401 GLY A C 1
ATOM 3149 O O . GLY A 1 401 ? -18.234 -8.281 -6.324 1 92.25 401 GLY A O 1
ATOM 3150 N N . VAL A 1 402 ? -16.641 -6.73 -6.469 1 92.75 402 VAL A N 1
ATOM 3151 C CA . VAL A 1 402 ? -17.562 -5.609 -6.281 1 92.75 402 VAL A CA 1
ATOM 3152 C C . VAL A 1 402 ? -18.328 -5.352 -7.574 1 92.75 402 VAL A C 1
ATOM 3154 O O . VAL A 1 402 ? -19.391 -4.715 -7.555 1 92.75 402 VAL A O 1
ATOM 3157 N N . TYR A 1 403 ? -17.719 -5.797 -8.633 1 91.62 403 TYR A N 1
ATOM 3158 C CA . TYR A 1 403 ? -18.344 -5.727 -9.945 1 91.62 403 TYR A CA 1
ATOM 3159 C C . TYR A 1 403 ? -17.969 -6.926 -10.805 1 91.62 403 TYR A C 1
ATOM 3161 O O . TYR A 1 403 ? -16.828 -7.395 -10.742 1 91.62 403 TYR A O 1
ATOM 3169 N N . SER A 1 404 ? -18.938 -7.453 -11.523 1 90.69 404 SER A N 1
ATOM 3170 C CA . SER A 1 404 ? -18.688 -8.57 -12.422 1 90.69 404 SER A CA 1
ATOM 3171 C C . SER A 1 404 ? -19.484 -8.438 -13.719 1 90.69 404 SER A C 1
ATOM 3173 O O . SER A 1 404 ? -20.656 -8.031 -13.695 1 90.69 404 SER A O 1
ATOM 3175 N N . ASP A 1 405 ? -18.719 -8.664 -14.789 1 87.12 405 ASP A N 1
ATOM 3176 C CA . ASP A 1 405 ? -19.297 -8.688 -16.125 1 87.12 405 ASP A CA 1
ATOM 3177 C C . ASP A 1 405 ? -18.672 -9.773 -17 1 87.12 405 ASP A C 1
ATOM 3179 O O . ASP A 1 405 ? -17.438 -9.898 -17.047 1 87.12 405 ASP A O 1
ATOM 3183 N N . ASP A 1 406 ? -19.406 -10.602 -17.656 1 83.25 406 ASP A N 1
ATOM 3184 C CA . ASP A 1 406 ? -18.906 -11.758 -18.391 1 83.25 406 ASP A CA 1
ATOM 3185 C C . ASP A 1 406 ? -18.344 -11.344 -19.75 1 83.25 406 ASP A C 1
ATOM 3187 O O . ASP A 1 406 ? -18.016 -12.195 -20.578 1 83.25 406 ASP A O 1
ATOM 3191 N N . GLY A 1 407 ? -17.938 -10.062 -20.016 1 72.19 407 GLY A N 1
ATOM 3192 C CA . GLY A 1 407 ? -17.219 -9.617 -21.203 1 72.19 407 GLY A CA 1
ATOM 3193 C C . GLY A 1 407 ? -18.109 -9.391 -22.391 1 72.19 407 GLY A C 1
ATOM 3194 O O . GLY A 1 407 ? -17.656 -8.914 -23.438 1 72.19 407 GLY A O 1
ATOM 3195 N N . GLY A 1 408 ? -19.344 -9.438 -22.281 1 64.31 408 GLY A N 1
ATOM 3196 C CA . GLY A 1 408 ? -20.297 -9.18 -23.344 1 64.31 408 GLY A CA 1
ATOM 3197 C C . GLY A 1 408 ? -20.156 -10.117 -24.531 1 64.31 408 GLY A C 1
ATOM 3198 O O . GLY A 1 408 ? -19.438 -11.117 -24.453 1 64.31 408 GLY A O 1
ATOM 3199 N N . ASP A 1 409 ? -20.781 -9.836 -25.625 1 61.53 409 ASP A N 1
ATOM 3200 C CA . ASP A 1 409 ? -20.891 -10.641 -26.844 1 61.53 409 ASP A CA 1
ATOM 3201 C C . ASP A 1 409 ? -19.594 -10.625 -27.641 1 61.53 409 ASP A C 1
ATOM 3203 O O . ASP A 1 409 ? -19.422 -11.445 -28.547 1 61.53 409 ASP A O 1
ATOM 3207 N N . GLY A 1 410 ? -18.672 -9.758 -27.422 1 61.59 410 GLY A N 1
ATOM 3208 C CA . GLY A 1 410 ? -17.531 -9.594 -28.312 1 61.59 410 GLY A CA 1
ATOM 3209 C C . GLY A 1 410 ? -16.359 -10.469 -27.953 1 61.59 410 GLY A C 1
ATOM 3210 O O . GLY A 1 410 ? -15.273 -10.344 -28.531 1 61.59 410 GLY A O 1
ATOM 3211 N N . GLY A 1 411 ? -16.594 -11.438 -27.109 1 66.69 411 GLY A N 1
ATOM 3212 C CA . GLY A 1 411 ? -15.539 -12.398 -26.844 1 66.69 411 GLY A CA 1
ATOM 3213 C C . GLY A 1 411 ? -14.453 -11.859 -25.953 1 66.69 411 GLY A C 1
ATOM 3214 O O . GLY A 1 411 ? -13.312 -12.336 -25.984 1 66.69 411 GLY A O 1
ATOM 3215 N N . GLY A 1 412 ? -14.633 -10.859 -25.234 1 84.38 412 GLY A N 1
ATOM 3216 C CA . GLY A 1 412 ? -13.625 -10.312 -24.344 1 84.38 412 GLY A CA 1
ATOM 3217 C C . GLY A 1 412 ? -13.516 -11.062 -23.031 1 84.38 412 GLY A C 1
ATOM 3218 O O . GLY A 1 412 ? -14.336 -11.938 -22.75 1 84.38 412 GLY A O 1
ATOM 3219 N N . PHE A 1 413 ? -12.383 -10.93 -22.359 1 92.25 413 PHE A N 1
ATOM 3220 C CA . PHE A 1 413 ? -12.203 -11.539 -21.047 1 92.25 413 PHE A CA 1
ATOM 3221 C C . PHE A 1 413 ? -13.258 -11.039 -20.078 1 92.25 413 PHE A C 1
ATOM 3223 O O . PHE A 1 413 ? -13.711 -9.898 -20.172 1 92.25 413 PHE A O 1
ATOM 3230 N N . PRO A 1 414 ? -13.75 -11.859 -19.203 1 92.69 414 PRO A N 1
ATOM 3231 C CA . PRO A 1 414 ? -14.695 -11.383 -18.188 1 92.69 414 PRO A CA 1
ATOM 3232 C C . PRO A 1 414 ? -14.102 -10.305 -17.281 1 92.69 414 PRO A C 1
ATOM 3234 O O . PRO A 1 414 ? -12.891 -10.289 -17.047 1 92.69 414 PRO A O 1
ATOM 3237 N N . ASN A 1 415 ? -14.953 -9.398 -16.844 1 91.12 415 ASN A N 1
ATOM 3238 C CA . ASN A 1 415 ? -14.531 -8.328 -15.945 1 91.12 415 ASN A CA 1
ATOM 3239 C C . ASN A 1 415 ? -14.898 -8.641 -14.492 1 91.12 415 ASN A C 1
ATOM 3241 O O . ASN A 1 415 ? -16.062 -8.891 -14.195 1 91.12 415 ASN A O 1
ATOM 3245 N N . ARG A 1 416 ? -13.945 -8.742 -13.656 1 93.81 416 ARG A N 1
ATOM 3246 C CA . ARG A 1 416 ? -14.125 -8.945 -12.219 1 93.81 416 ARG A CA 1
ATOM 3247 C C . ARG A 1 416 ? -13.273 -7.965 -11.422 1 93.81 416 ARG A C 1
ATOM 3249 O O . ARG A 1 416 ? -12.047 -8.008 -11.492 1 93.81 416 ARG A O 1
ATOM 3256 N N . TRP A 1 417 ? -13.953 -7.062 -10.617 1 95.19 417 TRP A N 1
ATOM 3257 C CA . TRP A 1 417 ? -13.219 -6.066 -9.836 1 95.19 417 TRP A CA 1
ATOM 3258 C C . TRP A 1 417 ? -13.031 -6.531 -8.398 1 95.19 417 TRP A C 1
ATOM 3260 O O . TRP A 1 417 ? -14.008 -6.824 -7.699 1 95.19 417 TRP A O 1
ATOM 3270 N N . TYR A 1 418 ? -11.789 -6.625 -8 1 94.44 418 TYR A N 1
ATOM 3271 C CA . TYR A 1 418 ? -11.469 -6.934 -6.613 1 94.44 418 TYR A CA 1
ATOM 3272 C C . TYR A 1 418 ? -10.805 -5.742 -5.93 1 94.44 418 TYR A C 1
ATOM 3274 O O . TYR A 1 418 ? -10.047 -5.004 -6.559 1 94.44 418 TYR A O 1
ATOM 3282 N N . LEU A 1 419 ? -11.062 -5.547 -4.648 1 91.69 419 LEU A N 1
ATOM 3283 C CA . LEU A 1 419 ? -10.547 -4.391 -3.922 1 91.69 419 LEU A CA 1
ATOM 3284 C C . LEU A 1 419 ? -9.25 -4.738 -3.193 1 91.69 419 LEU A C 1
ATOM 3286 O O . LEU A 1 419 ? -8.539 -3.846 -2.729 1 91.69 419 LEU A O 1
ATOM 3290 N N . ASP A 1 420 ? -8.992 -6.031 -3.117 1 91.25 420 ASP A N 1
ATOM 3291 C CA . ASP A 1 420 ? -7.82 -6.488 -2.371 1 91.25 420 ASP A CA 1
ATOM 3292 C C . ASP A 1 420 ? -7.043 -7.535 -3.16 1 91.25 420 ASP A C 1
ATOM 3294 O O . ASP A 1 420 ? -7.633 -8.383 -3.838 1 91.25 420 ASP A O 1
ATOM 3298 N N . GLY A 1 421 ? -5.723 -7.473 -3.012 1 92.81 421 GLY A N 1
ATOM 3299 C CA . GLY A 1 421 ? -4.867 -8.422 -3.715 1 92.81 421 GLY A CA 1
ATOM 3300 C C . GLY A 1 421 ? -5.109 -9.859 -3.307 1 92.81 421 GLY A C 1
ATOM 3301 O O . GLY A 1 421 ? -4.945 -10.773 -4.113 1 92.81 421 GLY A O 1
ATOM 3302 N N . CYS A 1 422 ? -5.531 -10.062 -2.068 1 93 422 CYS A N 1
ATOM 3303 C CA . CYS A 1 422 ? -5.836 -11.406 -1.591 1 93 422 CYS A CA 1
ATOM 3304 C C . CYS A 1 422 ? -6.914 -12.062 -2.445 1 93 422 CYS A C 1
ATOM 3306 O O . CYS A 1 422 ? -6.848 -13.258 -2.73 1 93 422 CYS A O 1
ATOM 3308 N N . HIS A 1 423 ? -7.82 -11.312 -2.836 1 95.75 423 HIS A N 1
ATOM 3309 C CA . HIS A 1 423 ? -8.93 -11.844 -3.611 1 95.75 423 HIS A CA 1
ATOM 3310 C C . HIS A 1 423 ? -8.508 -12.164 -5.039 1 95.75 423 HIS A C 1
ATOM 3312 O O . HIS A 1 423 ? -8.992 -13.125 -5.641 1 95.75 423 HIS A O 1
ATOM 3318 N N . ILE A 1 424 ? -7.613 -11.352 -5.562 1 96.44 424 ILE A N 1
ATOM 3319 C CA . ILE A 1 424 ? -7.059 -11.617 -6.883 1 96.44 424 ILE A CA 1
ATOM 3320 C C . ILE A 1 424 ? -6.293 -12.938 -6.863 1 96.44 424 ILE A C 1
ATOM 3322 O O . ILE A 1 424 ? -6.504 -13.797 -7.723 1 96.44 424 ILE A O 1
ATOM 3326 N N . VAL A 1 425 ? -5.426 -13.086 -5.816 1 96.88 425 VAL A N 1
ATOM 3327 C CA . VAL A 1 425 ? -4.633 -14.305 -5.672 1 96.88 425 VAL A CA 1
ATOM 3328 C C . VAL A 1 425 ? -5.555 -15.508 -5.535 1 96.88 425 VAL A C 1
ATOM 3330 O O . VAL A 1 425 ? -5.305 -16.562 -6.133 1 96.88 425 VAL A O 1
ATOM 3333 N N . ALA A 1 426 ? -6.57 -15.344 -4.758 1 97.81 426 ALA A N 1
ATOM 3334 C CA . ALA A 1 426 ? -7.508 -16.438 -4.559 1 97.81 426 ALA A CA 1
ATOM 3335 C C . ALA A 1 426 ? -8.188 -16.828 -5.871 1 97.81 426 ALA A C 1
ATOM 3337 O O . ALA A 1 426 ? -8.25 -18.016 -6.219 1 97.81 426 ALA A O 1
ATOM 3338 N N . ALA A 1 427 ? -8.688 -15.875 -6.594 1 97.5 427 ALA A N 1
ATOM 3339 C CA . ALA A 1 427 ? -9.391 -16.141 -7.848 1 97.5 427 ALA A CA 1
ATOM 3340 C C . ALA A 1 427 ? -8.477 -16.828 -8.852 1 97.5 427 ALA A C 1
ATOM 3342 O O . ALA A 1 427 ? -8.883 -17.781 -9.516 1 97.5 427 ALA A O 1
ATOM 3343 N N . GLN A 1 428 ? -7.301 -16.375 -8.938 1 97.56 428 GLN A N 1
ATOM 3344 C CA . GLN A 1 428 ? -6.367 -16.953 -9.891 1 97.56 428 GLN A CA 1
ATOM 3345 C C . GLN A 1 428 ? -5.926 -18.344 -9.453 1 97.56 428 GLN A C 1
ATOM 3347 O O . GLN A 1 428 ? -5.82 -19.266 -10.273 1 97.56 428 GLN A O 1
ATOM 3352 N N . SER A 1 429 ? -5.648 -18.516 -8.156 1 98.19 429 SER A N 1
ATOM 3353 C CA . SER A 1 429 ? -5.277 -19.828 -7.648 1 98.19 429 SER A CA 1
ATOM 3354 C C . SER A 1 429 ? -6.387 -20.844 -7.875 1 98.19 429 SER A C 1
ATOM 3356 O O . SER A 1 429 ? -6.121 -22 -8.227 1 98.19 429 SER A O 1
ATOM 3358 N N . LEU A 1 430 ? -7.594 -20.422 -7.676 1 98.31 430 LEU A N 1
ATOM 3359 C CA . LEU A 1 430 ? -8.727 -21.297 -7.973 1 98.31 430 LEU A CA 1
ATOM 3360 C C . LEU A 1 430 ? -8.742 -21.672 -9.445 1 98.31 430 LEU A C 1
ATOM 3362 O O . LEU A 1 430 ? -9.055 -22.812 -9.789 1 98.31 430 LEU A O 1
ATOM 3366 N N . GLY A 1 431 ? -8.469 -20.688 -10.281 1 98.31 431 GLY A N 1
ATOM 3367 C CA . GLY A 1 431 ? -8.367 -20.984 -11.695 1 98.31 431 GLY A CA 1
ATOM 3368 C C . GLY A 1 431 ? -7.332 -22.047 -12.016 1 98.31 431 GLY A C 1
ATOM 3369 O O . GLY A 1 431 ? -7.594 -22.969 -12.797 1 98.31 431 GLY A O 1
ATOM 3370 N N . PHE A 1 432 ? -6.172 -21.969 -11.398 1 98.44 432 PHE A N 1
ATOM 3371 C CA . PHE A 1 432 ? -5.105 -22.938 -11.602 1 98.44 432 PHE A CA 1
ATOM 3372 C C . PHE A 1 432 ? -5.516 -24.312 -11.102 1 98.44 432 PHE A C 1
ATOM 3374 O O . PHE A 1 432 ? -5.242 -25.328 -11.75 1 98.44 432 PHE A O 1
ATOM 3381 N N . ILE A 1 433 ? -6.145 -24.312 -9.961 1 98.5 433 ILE A N 1
ATOM 3382 C CA . ILE A 1 433 ? -6.621 -25.578 -9.391 1 98.5 433 ILE A CA 1
ATOM 3383 C C . ILE A 1 433 ? -7.625 -26.219 -10.344 1 98.5 433 ILE A C 1
ATOM 3385 O O . ILE A 1 433 ? -7.566 -27.438 -10.586 1 98.5 433 ILE A O 1
ATOM 3389 N N . ARG A 1 434 ? -8.531 -25.438 -10.914 1 98.06 434 ARG A N 1
ATOM 3390 C CA . ARG A 1 434 ? -9.516 -25.922 -11.875 1 98.06 434 ARG A CA 1
ATOM 3391 C C . ARG A 1 434 ? -8.836 -26.531 -13.102 1 98.06 434 ARG A C 1
ATOM 3393 O O . ARG A 1 434 ? -9.227 -27.594 -13.578 1 98.06 434 ARG A O 1
ATOM 3400 N N . ILE A 1 435 ? -7.875 -25.891 -13.57 1 98 435 ILE A N 1
ATOM 3401 C CA . ILE A 1 435 ? -7.129 -26.344 -14.734 1 98 435 ILE A CA 1
ATOM 3402 C C . ILE A 1 435 ? -6.496 -27.703 -14.438 1 98 435 ILE A C 1
ATOM 3404 O O . ILE A 1 435 ? -6.676 -28.672 -15.195 1 98 435 ILE A O 1
ATOM 3408 N N . LEU A 1 436 ? -5.82 -27.828 -13.305 1 97.75 436 LEU A N 1
ATOM 3409 C CA . LEU A 1 436 ? -5.09 -29.031 -12.938 1 97.75 436 LEU A CA 1
ATOM 3410 C C . LEU A 1 436 ? -6.043 -30.203 -12.695 1 97.75 436 LEU A C 1
ATOM 3412 O O . LEU A 1 436 ? -5.816 -31.297 -13.188 1 97.75 436 LEU A O 1
ATOM 3416 N N . LEU A 1 437 ? -7.098 -29.922 -11.969 1 97.12 437 LEU A N 1
ATOM 3417 C CA . LEU A 1 437 ? -8.039 -30.984 -11.664 1 97.12 437 LEU A CA 1
ATOM 3418 C C . LEU A 1 437 ? -8.758 -31.453 -12.922 1 97.12 437 LEU A C 1
ATOM 3420 O O . LEU A 1 437 ? -9.078 -32.656 -13.055 1 97.12 437 LEU A O 1
ATOM 3424 N N . ALA A 1 438 ? -8.992 -30.547 -13.836 1 96 438 ALA A N 1
ATOM 3425 C CA . ALA A 1 438 ? -9.617 -30.938 -15.094 1 96 438 ALA A CA 1
ATOM 3426 C C . ALA A 1 438 ? -8.664 -31.781 -15.938 1 96 438 ALA A C 1
ATOM 3428 O O . ALA A 1 438 ? -9.047 -32.844 -16.438 1 96 438 ALA A O 1
ATOM 3429 N N . MET A 1 439 ? -7.449 -31.438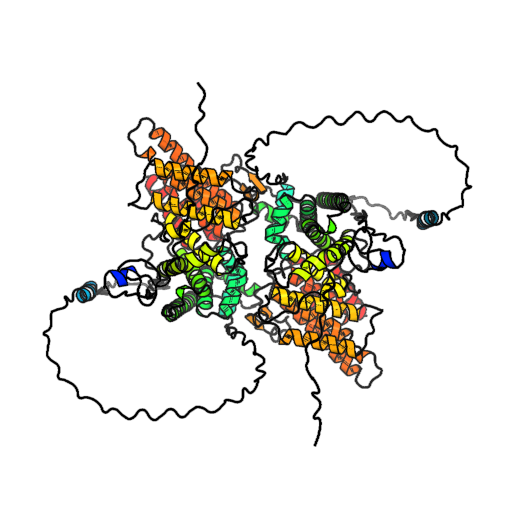 -16.047 1 93.62 439 MET A N 1
ATOM 3430 C CA . MET A 1 439 ? -6.469 -32.062 -16.922 1 93.62 439 MET A CA 1
ATOM 3431 C C . MET A 1 439 ? -6.051 -33.438 -16.359 1 93.62 439 MET A C 1
ATOM 3433 O O . MET A 1 439 ? -5.754 -34.344 -17.125 1 93.62 439 MET A O 1
ATOM 3437 N N . TYR A 1 440 ? -6.086 -33.594 -15.078 1 93.12 440 TYR A N 1
ATOM 3438 C CA . TYR A 1 440 ? -5.531 -34.781 -14.477 1 93.12 440 TYR A CA 1
ATOM 3439 C C . TYR A 1 440 ? -6.625 -35.594 -13.797 1 93.12 440 TYR A C 1
ATOM 3441 O O . TYR A 1 440 ? -6.352 -36.344 -12.844 1 93.12 440 TYR A O 1
ATOM 3449 N N . ASN A 1 441 ? -7.781 -35.406 -14.25 1 91.75 441 ASN A N 1
ATOM 3450 C CA . ASN A 1 441 ? -8.898 -36.25 -13.828 1 91.75 441 ASN A CA 1
ATOM 3451 C C . ASN A 1 441 ? -8.68 -37.719 -14.219 1 91.75 441 ASN A C 1
ATOM 3453 O O . ASN A 1 441 ? -8.633 -38.031 -15.406 1 91.75 441 ASN A O 1
ATOM 3457 N N . PRO A 1 442 ? -8.578 -38.594 -13.234 1 90.06 442 PRO A N 1
ATOM 3458 C CA . PRO A 1 442 ? -8.297 -39.969 -13.555 1 90.06 442 PRO A CA 1
ATOM 3459 C C . PRO A 1 442 ? -9.422 -40.656 -14.352 1 90.06 442 PRO A C 1
ATOM 3461 O O . PRO A 1 442 ? -9.203 -41.656 -14.992 1 90.06 442 PRO A O 1
ATOM 3464 N N . LEU A 1 443 ? -10.539 -40.094 -14.352 1 85.31 443 LEU A N 1
ATOM 3465 C CA . LEU A 1 443 ? -11.672 -40.656 -15.086 1 85.31 443 LEU A CA 1
ATOM 3466 C C . LEU A 1 443 ? -11.477 -40.5 -16.594 1 85.31 443 LEU A C 1
ATOM 3468 O O . LEU A 1 443 ? -12.156 -41.188 -17.375 1 85.31 443 LEU A O 1
ATOM 3472 N N . LEU A 1 444 ? -10.602 -39.656 -16.984 1 84.81 444 LEU A N 1
ATOM 3473 C CA . LEU A 1 444 ? -10.312 -39.438 -18.406 1 84.81 444 LEU A CA 1
ATOM 3474 C C . LEU A 1 444 ? -9.492 -40.625 -18.969 1 84.81 444 LEU A C 1
ATOM 3476 O O . LEU A 1 444 ? -9.453 -40.812 -20.188 1 84.81 444 LEU A O 1
ATOM 3480 N N . LEU A 1 445 ? -8.648 -41.375 -18.297 1 74.31 445 LEU A N 1
ATOM 3481 C CA . LEU A 1 445 ? -7.754 -42.438 -18.766 1 74.31 445 LEU A CA 1
ATOM 3482 C C . LEU A 1 445 ? -8.531 -43.688 -19.078 1 74.31 445 LEU A C 1
ATOM 3484 O O . LEU A 1 445 ? -8.109 -44.5 -19.922 1 74.31 445 LEU A O 1
ATOM 3488 N N . GLY A 1 446 ? -9.664 -44 -18.656 1 60.91 446 GLY A N 1
ATOM 3489 C CA . GLY A 1 446 ? -10.344 -45.281 -18.891 1 60.91 446 GLY A CA 1
ATOM 3490 C C . GLY A 1 446 ? -11.125 -45.312 -20.188 1 60.91 446 GLY A C 1
ATOM 3491 O O . GLY A 1 446 ? -11.406 -44.25 -20.766 1 60.91 446 GLY A O 1
ATOM 3492 N N . VAL A 1 447 ? -10.898 -46.438 -21.141 1 57.03 447 VAL A N 1
ATOM 3493 C CA . VAL A 1 447 ? -11.531 -46.812 -22.406 1 57.03 447 VAL A CA 1
ATOM 3494 C C . VAL A 1 447 ? -13.039 -46.656 -22.297 1 57.03 447 VAL A C 1
ATOM 3496 O O . VAL A 1 447 ? -13.797 -47.219 -23.109 1 57.03 447 VAL A O 1
ATOM 3499 N N . ARG A 1 448 ? -13.508 -45.938 -21.5 1 57.69 448 ARG A N 1
ATOM 3500 C CA . ARG A 1 448 ? -14.945 -46.062 -21.266 1 57.69 448 ARG A CA 1
ATOM 3501 C C . ARG A 1 448 ? -15.75 -45.312 -22.297 1 57.69 448 ARG A C 1
ATOM 3503 O O . ARG A 1 448 ? -15.25 -44.344 -22.891 1 57.69 448 ARG A O 1
ATOM 3510 N N . VAL A 1 449 ? -16.781 -45.688 -22.594 1 62.28 449 VAL A N 1
ATOM 3511 C CA . VAL A 1 449 ? -17.922 -45.062 -23.266 1 62.28 449 VAL A CA 1
ATOM 3512 C C . VAL A 1 449 ? -18.109 -43.625 -22.719 1 62.28 449 VAL A C 1
ATOM 3514 O O . VAL A 1 449 ? -18.219 -43.438 -21.516 1 62.28 449 VAL A O 1
ATOM 3517 N N . GLY A 1 450 ? -17.844 -42.531 -23.531 1 72.44 450 GLY A N 1
ATOM 3518 C CA . GLY A 1 450 ? -18.094 -41.156 -23.156 1 72.44 450 GLY A CA 1
ATOM 3519 C C . GLY A 1 450 ? -16.828 -40.312 -23 1 72.44 450 GLY A C 1
ATOM 3520 O O . GLY A 1 450 ? -16.891 -39.156 -22.641 1 72.44 450 GLY A O 1
ATOM 3521 N N . ARG A 1 451 ? -15.648 -41.062 -23.203 1 77.19 451 ARG A N 1
ATOM 3522 C CA . ARG A 1 451 ? -14.359 -40.406 -23.078 1 77.19 451 ARG A CA 1
ATOM 3523 C C . ARG A 1 451 ? -14.297 -39.125 -23.938 1 77.19 451 ARG A C 1
ATOM 3525 O O . ARG A 1 451 ? -13.766 -38.094 -23.5 1 77.19 451 ARG A O 1
ATOM 3532 N N . SER A 1 452 ? -14.938 -39.312 -25.094 1 82 452 SER A N 1
ATOM 3533 C CA . SER A 1 452 ? -14.93 -38.156 -26 1 82 452 SER A CA 1
ATOM 3534 C C . SER A 1 452 ? -15.664 -36.969 -25.375 1 82 452 SER A C 1
ATOM 3536 O O . SER A 1 452 ? -15.195 -35.844 -25.453 1 82 452 SER A O 1
ATOM 3538 N N . VAL A 1 453 ? -16.75 -37.312 -24.797 1 84.88 453 VAL A N 1
ATOM 3539 C CA . VAL A 1 453 ? -17.547 -36.281 -24.172 1 84.88 453 VAL A CA 1
ATOM 3540 C C . VAL A 1 453 ? -16.781 -35.688 -22.984 1 84.88 453 VAL A C 1
ATOM 3542 O O . VAL A 1 453 ? -16.781 -34.469 -22.797 1 84.88 453 VAL A O 1
ATOM 3545 N N . MET A 1 454 ? -16.125 -36.531 -22.281 1 86.25 454 MET A N 1
ATOM 3546 C CA . MET A 1 454 ? -15.359 -36.094 -21.109 1 86.25 454 MET A CA 1
ATOM 3547 C C . MET A 1 454 ? -14.172 -35.219 -21.531 1 86.25 454 MET A C 1
ATOM 3549 O O . MET A 1 454 ? -13.812 -34.281 -20.844 1 86.25 454 MET A O 1
ATOM 3553 N N . MET A 1 455 ? -13.656 -35.625 -22.625 1 88.19 455 MET A N 1
ATOM 3554 C CA . MET A 1 455 ? -12.516 -34.844 -23.141 1 88.19 455 MET A CA 1
ATOM 3555 C C . MET A 1 455 ? -12.953 -33.469 -23.594 1 88.19 455 MET A C 1
ATOM 3557 O O . MET A 1 455 ? -12.234 -32.469 -23.375 1 88.19 455 MET A O 1
ATOM 3561 N N . VAL A 1 456 ? -14.102 -33.406 -24.172 1 90.44 456 VAL A N 1
ATOM 3562 C CA . VAL A 1 456 ? -14.641 -32.125 -24.609 1 90.44 456 VAL A CA 1
ATOM 3563 C C . VAL A 1 456 ? -14.945 -31.266 -23.391 1 90.44 456 VAL A C 1
ATOM 3565 O O . VAL A 1 456 ? -14.68 -30.062 -23.406 1 90.44 456 VAL A O 1
ATOM 3568 N N . GLU A 1 457 ? -15.492 -31.875 -22.422 1 91 457 GLU A N 1
ATOM 3569 C CA . GLU A 1 457 ? -15.812 -31.141 -21.203 1 91 457 GLU A CA 1
ATOM 3570 C C . GLU A 1 457 ? -14.547 -30.656 -20.5 1 91 457 GLU A C 1
ATOM 3572 O O . GLU A 1 457 ? -14.523 -29.547 -19.938 1 91 457 GLU A O 1
ATOM 3577 N N . MET A 1 458 ? -13.57 -31.5 -20.469 1 92.5 458 MET A N 1
ATOM 3578 C CA . MET A 1 458 ? -12.281 -31.125 -19.891 1 92.5 458 MET A CA 1
ATOM 3579 C C . MET A 1 458 ? -11.68 -29.938 -20.641 1 92.5 458 MET A C 1
ATOM 3581 O O . MET A 1 458 ? -11.219 -28.984 -20.016 1 92.5 458 MET A O 1
ATOM 3585 N N . GLU A 1 459 ? -11.695 -29.984 -21.938 1 93.25 459 GLU A N 1
ATOM 3586 C CA . GLU A 1 459 ? -11.172 -28.891 -22.766 1 93.25 459 GLU A CA 1
ATOM 3587 C C . GLU A 1 459 ? -11.922 -27.594 -22.484 1 93.25 459 GLU A C 1
ATOM 3589 O O . GLU A 1 459 ? -11.312 -26.531 -22.375 1 93.25 459 GLU A O 1
ATOM 3594 N N . LYS A 1 460 ? -13.195 -27.719 -22.375 1 94.94 460 LYS A N 1
ATOM 3595 C CA . LYS A 1 460 ? -14.031 -26.547 -22.094 1 94.94 460 LYS A CA 1
ATOM 3596 C C . LYS A 1 460 ? -13.688 -25.953 -20.719 1 94.94 460 LYS A C 1
ATOM 3598 O O . LYS A 1 460 ? -13.609 -24.734 -20.578 1 94.94 460 LYS A O 1
ATOM 3603 N N . GLU A 1 461 ? -13.492 -26.828 -19.766 1 96 461 GLU A N 1
ATOM 3604 C CA . GLU A 1 461 ? -13.172 -26.391 -18.422 1 96 461 GLU A CA 1
ATOM 3605 C C . GLU A 1 461 ? -11.82 -25.672 -18.375 1 96 461 GLU A C 1
ATOM 3607 O O . GLU A 1 461 ? -11.688 -24.625 -17.734 1 96 461 GLU A O 1
ATOM 3612 N N . VAL A 1 462 ? -10.875 -26.219 -19.031 1 96.88 462 VAL A N 1
ATOM 3613 C CA . VAL A 1 462 ? -9.531 -25.641 -19.062 1 96.88 462 VAL A CA 1
ATOM 3614 C C . VAL A 1 462 ? -9.57 -24.281 -19.75 1 96.88 462 VAL A C 1
ATOM 3616 O O . VAL A 1 462 ? -9.031 -23.312 -19.234 1 96.88 462 VAL A O 1
ATOM 3619 N N . LYS A 1 463 ? -10.25 -24.203 -20.891 1 96.25 463 LYS A N 1
ATOM 3620 C CA . LYS A 1 463 ? -10.344 -22.953 -21.641 1 96.25 463 LYS A CA 1
ATOM 3621 C C . LYS A 1 463 ? -11.062 -21.875 -20.828 1 96.25 463 LYS A C 1
ATOM 3623 O O . LYS A 1 463 ? -10.617 -20.719 -20.781 1 96.25 463 LYS A O 1
ATOM 3628 N N . GLN A 1 464 ? -12.117 -22.312 -20.188 1 95.62 464 GLN A N 1
ATOM 3629 C CA . GLN A 1 464 ? -12.883 -21.359 -19.391 1 95.62 464 GLN A CA 1
ATOM 3630 C C . GLN A 1 464 ? -12.062 -20.844 -18.203 1 95.62 464 GLN A C 1
ATOM 3632 O O . GLN A 1 464 ? -12.117 -19.672 -17.859 1 95.62 464 GLN A O 1
ATOM 3637 N N . ALA A 1 465 ? -11.352 -21.703 -17.578 1 97.56 465 ALA A N 1
ATOM 3638 C CA . ALA A 1 465 ? -10.523 -21.328 -16.438 1 97.56 465 ALA A CA 1
ATOM 3639 C C . ALA A 1 465 ? -9.438 -20.344 -16.844 1 97.56 465 ALA A C 1
ATOM 3641 O O . ALA A 1 465 ? -9.188 -19.359 -16.156 1 97.56 465 ALA A O 1
ATOM 3642 N N . VAL A 1 466 ? -8.773 -20.641 -17.969 1 97.88 466 VAL A N 1
ATOM 3643 C CA . VAL A 1 466 ? -7.73 -19.75 -18.469 1 97.88 466 VAL A CA 1
ATOM 3644 C C . VAL A 1 466 ? -8.328 -18.375 -18.797 1 97.88 466 VAL A C 1
ATOM 3646 O O . VAL A 1 466 ? -7.754 -17.344 -18.453 1 97.88 466 VAL A O 1
ATOM 3649 N N . TRP A 1 467 ? -9.508 -18.406 -19.422 1 96.12 467 TRP A N 1
ATOM 3650 C CA . TRP A 1 467 ? -10.18 -17.172 -19.797 1 96.12 467 TRP A CA 1
ATOM 3651 C C . TRP A 1 467 ? -10.523 -16.328 -18.562 1 96.12 467 TRP A C 1
ATOM 3653 O O . TRP A 1 467 ? -10.359 -15.109 -18.562 1 96.12 467 TRP A O 1
ATOM 3663 N N . GLU A 1 468 ? -10.945 -16.969 -17.531 1 96.12 468 GLU A N 1
ATOM 3664 C CA . GLU A 1 468 ? -11.305 -16.297 -16.281 1 96.12 468 GLU A CA 1
ATOM 3665 C C . GLU A 1 468 ? -10.07 -15.742 -15.586 1 96.12 468 GLU A C 1
ATOM 3667 O O . GLU A 1 468 ? -10.102 -14.633 -15.047 1 96.12 468 GLU A O 1
ATOM 3672 N N . VAL A 1 469 ? -9.008 -16.516 -15.547 1 97.62 469 VAL A N 1
ATOM 3673 C CA . VAL A 1 469 ? -7.766 -16.078 -14.922 1 97.62 469 VAL A CA 1
ATOM 3674 C C . VAL A 1 469 ? -7.246 -14.828 -15.633 1 97.62 469 VAL A C 1
ATOM 3676 O O . VAL A 1 469 ? -6.805 -13.875 -14.984 1 97.62 469 VAL A O 1
ATOM 3679 N N . CYS A 1 470 ? -7.324 -14.828 -16.969 1 96.94 470 CYS A N 1
ATOM 3680 C CA . CYS A 1 470 ? -6.922 -13.656 -17.734 1 96.94 470 CYS A CA 1
ATOM 3681 C C . CYS A 1 470 ? -7.852 -12.477 -17.469 1 96.94 470 CYS A C 1
ATOM 3683 O O . CYS A 1 470 ? -7.395 -11.344 -17.328 1 96.94 470 CYS A O 1
ATOM 3685 N N . GLY A 1 471 ? -9.148 -12.766 -17.422 1 95.62 471 GLY A N 1
ATOM 3686 C CA . GLY A 1 471 ? -10.117 -11.727 -17.109 1 95.62 471 GLY A CA 1
ATOM 3687 C C . GLY A 1 471 ? -9.859 -11.055 -15.773 1 95.62 471 GLY A C 1
ATOM 3688 O O . GLY A 1 471 ? -9.945 -9.828 -15.656 1 95.62 471 GLY A O 1
ATOM 3689 N N . VAL A 1 472 ? -9.539 -11.812 -14.734 1 96.12 472 VAL A N 1
ATOM 3690 C CA . VAL A 1 472 ? -9.211 -11.289 -13.406 1 96.12 472 VAL A CA 1
ATOM 3691 C C . VAL A 1 472 ? -7.992 -10.375 -13.5 1 96.12 472 VAL A C 1
ATOM 3693 O O . VAL A 1 472 ? -7.965 -9.297 -12.906 1 96.12 472 VAL A O 1
ATOM 3696 N N . ALA A 1 473 ? -7.008 -10.758 -14.258 1 95.62 473 ALA A N 1
ATOM 3697 C CA . ALA A 1 473 ? -5.777 -9.992 -14.406 1 95.62 473 ALA A CA 1
ATOM 3698 C C . ALA A 1 473 ? -6.035 -8.664 -15.109 1 95.62 473 ALA A C 1
ATOM 3700 O O . ALA A 1 473 ? -5.633 -7.605 -14.625 1 95.62 473 ALA A O 1
ATOM 3701 N N . VAL A 1 474 ? -6.785 -8.688 -16.234 1 93.38 474 VAL A N 1
ATOM 3702 C CA . VAL A 1 474 ? -7.023 -7.5 -17.047 1 93.38 474 VAL A CA 1
ATOM 3703 C C . VAL A 1 474 ? -7.922 -6.523 -16.297 1 93.38 474 VAL A C 1
ATOM 3705 O O . VAL A 1 474 ? -7.766 -5.305 -16.422 1 93.38 474 VAL A O 1
ATOM 3708 N N . SER A 1 475 ? -8.82 -7.105 -15.492 1 93.25 475 SER A N 1
ATOM 3709 C CA . SER A 1 475 ? -9.766 -6.277 -14.75 1 93.25 475 SER A CA 1
ATOM 3710 C C . SER A 1 475 ? -9.094 -5.617 -13.547 1 93.25 475 SER A C 1
ATOM 3712 O O . SER A 1 475 ? -9.625 -4.66 -12.984 1 93.25 475 SER A O 1
ATOM 3714 N N . ASN A 1 476 ? -8.016 -6.117 -13.109 1 93.56 476 ASN A N 1
ATOM 3715 C CA . ASN A 1 476 ? -7.316 -5.621 -11.93 1 93.56 476 ASN A CA 1
ATOM 3716 C C . ASN A 1 476 ? -5.863 -5.281 -12.242 1 93.56 476 ASN A C 1
ATOM 3718 O O . ASN A 1 476 ? -4.949 -5.738 -11.555 1 93.56 476 ASN A O 1
ATOM 3722 N N . ARG A 1 477 ? -5.641 -4.367 -13.125 1 89.31 477 ARG A N 1
ATOM 3723 C CA . ARG A 1 477 ? -4.336 -4.051 -13.695 1 89.31 477 ARG A CA 1
ATOM 3724 C C . ARG A 1 477 ? -3.449 -3.334 -12.688 1 89.31 477 ARG A C 1
ATOM 3726 O O . ARG A 1 477 ? -2.234 -3.248 -12.867 1 89.31 477 ARG A O 1
ATOM 3733 N N . GLN A 1 478 ? -4.094 -2.885 -11.617 1 87.31 478 GLN A N 1
ATOM 3734 C CA . GLN A 1 478 ? -3.295 -2.223 -10.594 1 87.31 478 GLN A CA 1
ATOM 3735 C C . GLN A 1 478 ? -2.361 -3.211 -9.898 1 87.31 478 GLN A C 1
ATOM 3737 O O . GLN A 1 478 ? -1.425 -2.809 -9.203 1 87.31 478 GLN A O 1
ATOM 3742 N N . SER A 1 479 ? -2.59 -4.512 -10.133 1 88.88 479 SER A N 1
ATOM 3743 C CA . SER A 1 479 ? -1.727 -5.566 -9.609 1 88.88 479 SER A CA 1
ATOM 3744 C C . SER A 1 479 ? -0.914 -6.219 -10.727 1 88.88 479 SER A C 1
ATOM 3746 O O . SER A 1 479 ? -1.342 -7.215 -11.312 1 88.88 479 SER A O 1
ATOM 3748 N N . PRO A 1 480 ? 0.261 -5.777 -10.898 1 87.38 480 PRO A N 1
ATOM 3749 C CA . PRO A 1 480 ? 1.073 -6.336 -11.977 1 87.38 480 PRO A CA 1
ATOM 3750 C C . PRO A 1 480 ? 1.359 -7.824 -11.789 1 87.38 480 PRO A C 1
ATOM 3752 O O . PRO A 1 480 ? 1.444 -8.57 -12.773 1 87.38 480 PRO A O 1
ATOM 3755 N N . ALA A 1 481 ? 1.5 -8.25 -10.602 1 90.19 481 ALA A N 1
ATOM 3756 C CA . ALA A 1 481 ? 1.738 -9.664 -10.336 1 90.19 481 ALA A CA 1
ATOM 3757 C C . ALA A 1 481 ? 0.619 -10.523 -10.906 1 90.19 481 ALA A C 1
ATOM 3759 O O . ALA A 1 481 ? 0.87 -11.625 -11.406 1 90.19 481 ALA A O 1
ATOM 3760 N N . GLY A 1 482 ? -0.611 -9.984 -10.859 1 92.75 482 GLY A N 1
ATOM 3761 C CA . GLY A 1 482 ? -1.739 -10.727 -11.406 1 92.75 482 GLY A CA 1
ATOM 3762 C C . GLY A 1 482 ? -1.62 -10.992 -12.891 1 92.75 482 GLY A C 1
ATOM 3763 O O . GLY A 1 482 ? -2.012 -12.055 -13.375 1 92.75 482 GLY A O 1
ATOM 3764 N N . MET A 1 483 ? -1.078 -10.039 -13.641 1 92.88 483 MET A N 1
ATOM 3765 C CA . MET A 1 483 ? -0.884 -10.172 -15.086 1 92.88 483 MET A CA 1
ATOM 3766 C C . MET A 1 483 ? 0.15 -11.25 -15.391 1 92.88 483 MET A C 1
ATOM 3768 O O . MET A 1 483 ? -0.058 -12.086 -16.281 1 92.88 483 MET A O 1
ATOM 3772 N N . VAL A 1 484 ? 1.187 -11.227 -14.648 1 90.75 484 VAL A N 1
ATOM 3773 C CA . VAL A 1 484 ? 2.266 -12.188 -14.859 1 90.75 484 VAL A CA 1
ATOM 3774 C C . VAL A 1 484 ? 1.777 -13.594 -14.531 1 90.75 484 VAL A C 1
ATOM 3776 O O . VAL A 1 484 ? 2.002 -14.531 -15.297 1 90.75 484 VAL A O 1
ATOM 3779 N N . ILE A 1 485 ? 1.125 -13.734 -13.453 1 92.12 485 ILE A N 1
ATOM 3780 C CA . ILE A 1 485 ? 0.624 -15.031 -13.008 1 92.12 485 ILE A CA 1
ATOM 378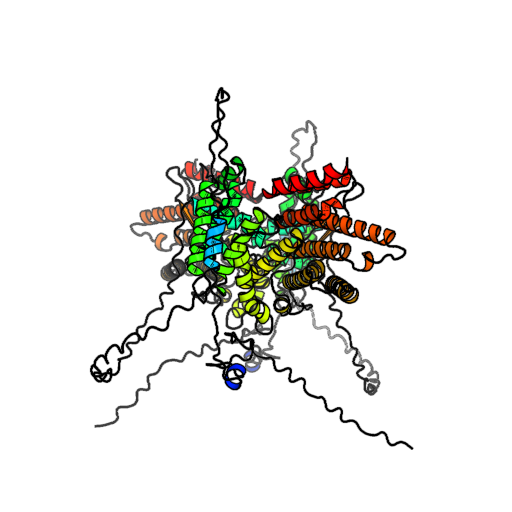1 C C . ILE A 1 485 ? -0.351 -15.586 -14.047 1 92.12 485 ILE A C 1
ATOM 3783 O O . ILE A 1 485 ? -0.295 -16.766 -14.383 1 92.12 485 ILE A O 1
ATOM 3787 N N . ALA A 1 486 ? -1.226 -14.75 -14.547 1 96 486 ALA A N 1
ATOM 3788 C CA . ALA A 1 486 ? -2.191 -15.188 -15.547 1 96 486 ALA A CA 1
ATOM 3789 C C . ALA A 1 486 ? -1.485 -15.672 -16.812 1 96 486 ALA A C 1
ATOM 3791 O O . ALA A 1 486 ? -1.966 -16.578 -17.484 1 96 486 ALA A O 1
ATOM 3792 N N . SER A 1 487 ? -0.391 -15.094 -17.141 1 94.31 487 SER A N 1
ATOM 3793 C CA . SER A 1 487 ? 0.349 -15.469 -18.344 1 94.31 487 SER A CA 1
ATOM 3794 C C . SER A 1 487 ? 0.891 -16.891 -18.25 1 94.31 487 SER A C 1
ATOM 3796 O O . SER A 1 487 ? 1.046 -17.578 -19.266 1 94.31 487 SER A O 1
ATOM 3798 N N . PHE A 1 488 ? 1.19 -17.344 -17.031 1 92.56 488 PHE A N 1
ATOM 3799 C CA . PHE A 1 488 ? 1.623 -18.734 -16.844 1 92.56 488 PHE A CA 1
ATOM 3800 C C . PHE A 1 488 ? 0.551 -19.703 -17.312 1 92.56 488 PHE A C 1
ATOM 3802 O O . PHE A 1 488 ? 0.857 -20.703 -17.969 1 92.56 488 PHE A O 1
ATOM 3809 N N . ALA A 1 489 ? -0.671 -19.391 -16.938 1 95.88 489 ALA A N 1
ATOM 3810 C CA . ALA A 1 489 ? -1.776 -20.25 -17.359 1 95.88 489 ALA A CA 1
ATOM 3811 C C . ALA A 1 489 ? -1.914 -20.266 -18.875 1 95.88 489 ALA A C 1
ATOM 3813 O O . ALA A 1 489 ? -2.174 -21.328 -19.469 1 95.88 489 ALA A O 1
ATOM 3814 N N . VAL A 1 490 ? -1.731 -19.125 -19.484 1 96.38 490 VAL A N 1
ATOM 3815 C CA . VAL A 1 490 ? -1.849 -19.016 -20.922 1 96.38 490 VAL A CA 1
ATOM 3816 C C . VAL A 1 490 ? -0.799 -19.891 -21.609 1 96.38 490 VAL A C 1
ATOM 3818 O O . VAL A 1 490 ? -1.116 -20.656 -22.516 1 96.38 490 VAL A O 1
ATOM 3821 N N . VAL A 1 491 ? 0.399 -19.844 -21.141 1 93.38 491 VAL A N 1
ATOM 3822 C CA . VAL A 1 491 ? 1.507 -20.547 -21.781 1 93.38 491 VAL A CA 1
ATOM 3823 C C . VAL A 1 491 ? 1.364 -22.047 -21.547 1 93.38 491 VAL A C 1
ATOM 3825 O O . VAL A 1 491 ? 1.51 -22.844 -22.469 1 93.38 491 VAL A O 1
ATOM 3828 N N . VAL A 1 492 ? 1.081 -22.453 -20.359 1 93.44 492 VAL A N 1
ATOM 3829 C CA . VAL A 1 492 ? 0.996 -23.875 -20 1 93.44 492 VAL A CA 1
ATOM 3830 C C . VAL A 1 492 ? -0.171 -24.531 -20.734 1 93.44 492 VAL A C 1
ATOM 3832 O O . VAL A 1 492 ? -0.083 -25.688 -21.141 1 93.44 492 VAL A O 1
ATOM 3835 N N . CYS A 1 493 ? -1.289 -23.797 -20.953 1 95.94 493 CYS A N 1
ATOM 3836 C CA . CYS A 1 493 ? -2.494 -24.375 -21.531 1 95.94 493 CYS A CA 1
ATOM 3837 C C . CYS A 1 493 ? -2.611 -24.016 -23.016 1 95.94 493 CYS A C 1
ATOM 3839 O O . CYS A 1 493 ? -3.664 -24.219 -23.625 1 95.94 493 CYS A O 1
ATOM 3841 N N . ALA A 1 494 ? -1.628 -23.516 -23.625 1 95.19 494 ALA A N 1
ATOM 3842 C CA . ALA A 1 494 ? -1.652 -23.016 -25 1 95.19 494 ALA A CA 1
ATOM 3843 C C . ALA A 1 494 ? -2.139 -24.078 -25.969 1 95.19 494 ALA A C 1
ATOM 3845 O O . ALA A 1 494 ? -2.857 -23.781 -26.922 1 95.19 494 ALA A O 1
ATOM 3846 N N . GLU A 1 495 ? -1.866 -25.312 -25.766 1 92.12 495 GLU A N 1
ATOM 3847 C CA . GLU A 1 495 ? -2.143 -26.406 -26.688 1 92.12 495 GLU A CA 1
ATOM 3848 C C . GLU A 1 495 ? -3.643 -26.656 -26.812 1 92.12 495 GLU A C 1
ATOM 3850 O O . GLU A 1 495 ? -4.102 -27.234 -27.797 1 92.12 495 GLU A O 1
ATOM 3855 N N . TRP A 1 496 ? -4.355 -26.188 -25.922 1 93.12 496 TRP A N 1
ATOM 3856 C CA . TRP A 1 496 ? -5.781 -26.5 -25.891 1 93.12 496 TRP A CA 1
ATOM 3857 C C . TRP A 1 496 ? -6.578 -25.469 -26.672 1 93.12 496 TRP A C 1
ATOM 3859 O O . TRP A 1 496 ? -7.789 -25.625 -26.859 1 93.12 496 TRP A O 1
ATOM 3869 N N . PHE A 1 497 ? -5.906 -24.453 -27.125 1 94.12 497 PHE A N 1
ATOM 3870 C CA . PHE A 1 497 ? -6.598 -23.422 -27.859 1 94.12 497 PHE A CA 1
ATOM 3871 C C . PHE A 1 497 ? -6.355 -23.562 -29.359 1 94.12 497 PHE A C 1
ATOM 3873 O O . PHE A 1 497 ? -5.23 -23.375 -29.844 1 94.12 497 PHE A O 1
ATOM 3880 N N . ASP A 1 498 ? -7.496 -23.828 -30.047 1 90.31 498 ASP A N 1
ATOM 3881 C CA . ASP A 1 498 ? -7.391 -24.062 -31.484 1 90.31 498 ASP A CA 1
ATOM 3882 C C . ASP A 1 498 ? -8.055 -22.953 -32.281 1 90.31 498 ASP A C 1
ATOM 3884 O O . ASP A 1 498 ? -7.777 -22.766 -33.469 1 90.31 498 ASP A O 1
ATOM 3888 N N . ASP A 1 499 ? -8.883 -22.25 -31.672 1 91.62 499 ASP A N 1
ATOM 3889 C CA . ASP A 1 499 ? -9.555 -21.141 -32.344 1 91.62 499 ASP A CA 1
ATOM 3890 C C . ASP A 1 499 ? -8.609 -19.953 -32.531 1 91.62 499 ASP A C 1
ATOM 3892 O O . ASP A 1 499 ? -7.992 -19.484 -31.578 1 91.62 499 ASP A O 1
ATOM 3896 N N . GLU A 1 500 ? -8.531 -19.484 -33.781 1 92.19 500 GLU A N 1
ATOM 3897 C CA . GLU A 1 500 ? -7.59 -18.422 -34.094 1 92.19 500 GLU A CA 1
ATOM 3898 C C . GLU A 1 500 ? -7.941 -17.125 -33.375 1 92.19 500 GLU A C 1
ATOM 3900 O O . GLU A 1 500 ? -7.055 -16.375 -32.969 1 92.19 500 GLU A O 1
ATOM 3905 N N . GLY A 1 501 ? -9.195 -16.859 -33.25 1 92.06 501 GLY A N 1
ATOM 3906 C CA . GLY A 1 501 ? -9.602 -15.688 -32.5 1 92.06 501 GLY A CA 1
ATOM 3907 C C . GLY A 1 501 ? -9.125 -15.711 -31.062 1 92.06 501 GLY A C 1
ATOM 3908 O O . GLY A 1 501 ? -8.656 -14.695 -30.547 1 92.06 501 GLY A O 1
ATOM 3909 N N . GLU A 1 502 ? -9.266 -16.875 -30.438 1 93.5 502 GLU A N 1
ATOM 3910 C CA . GLU A 1 502 ? -8.805 -17.047 -29.062 1 93.5 502 GLU A CA 1
ATOM 3911 C C . GLU A 1 502 ? -7.285 -16.922 -28.969 1 93.5 502 GLU A C 1
ATOM 3913 O O . GLU A 1 502 ? -6.766 -16.281 -28.047 1 93.5 502 GLU A O 1
ATOM 3918 N N . ARG A 1 503 ? -6.602 -17.484 -29.938 1 94.75 503 ARG A N 1
ATOM 3919 C CA . ARG A 1 503 ? -5.141 -17.438 -29.953 1 94.75 503 ARG A CA 1
ATOM 3920 C C . ARG A 1 503 ? -4.641 -16.016 -30.094 1 94.75 503 ARG A C 1
ATOM 3922 O O . ARG A 1 503 ? -3.695 -15.609 -29.406 1 94.75 503 ARG A O 1
ATOM 3929 N N . VAL A 1 504 ? -5.316 -15.234 -30.922 1 94.44 504 VAL A N 1
ATOM 3930 C CA . VAL A 1 504 ? -4.938 -13.844 -31.141 1 94.44 504 VAL A CA 1
ATOM 3931 C C . VAL A 1 504 ? -5.141 -13.047 -29.844 1 94.44 504 VAL A C 1
ATOM 3933 O O . VAL A 1 504 ? -4.301 -12.227 -29.484 1 94.44 504 VAL A O 1
ATOM 3936 N N . ARG A 1 505 ? -6.164 -13.297 -29.188 1 94.56 505 ARG A N 1
ATOM 3937 C CA . ARG A 1 505 ? -6.465 -12.594 -27.938 1 94.56 505 ARG A CA 1
ATOM 3938 C C . ARG A 1 505 ? -5.461 -12.961 -26.844 1 94.56 505 ARG A C 1
ATOM 3940 O O . ARG A 1 505 ? -5.016 -12.094 -26.094 1 94.56 505 ARG A O 1
ATOM 3947 N N . LEU A 1 506 ? -5.16 -14.219 -26.75 1 96.69 506 LEU A N 1
ATOM 3948 C CA . LEU A 1 506 ? -4.215 -14.672 -25.734 1 96.69 506 LEU A CA 1
ATOM 3949 C C . LEU A 1 506 ? -2.811 -14.164 -26.031 1 96.69 506 LEU A C 1
ATOM 3951 O O . LEU A 1 506 ? -2.076 -13.781 -25.125 1 96.69 506 LEU A O 1
ATOM 3955 N N . ARG A 1 507 ? -2.422 -14.141 -27.312 1 95.31 507 ARG A N 1
ATOM 3956 C CA . ARG A 1 507 ? -1.151 -13.539 -27.703 1 95.31 507 ARG A CA 1
ATOM 3957 C C . ARG A 1 507 ? -1.106 -12.062 -27.328 1 95.31 507 ARG A C 1
ATOM 3959 O O . ARG A 1 507 ? -0.082 -11.57 -26.859 1 95.31 507 ARG A O 1
ATOM 3966 N N . GLY A 1 508 ? -2.211 -11.422 -27.609 1 94.88 508 GLY A N 1
ATOM 3967 C CA . GLY A 1 508 ? -2.324 -10.016 -27.234 1 94.88 508 GLY A CA 1
ATOM 3968 C C . GLY A 1 508 ? -2.193 -9.781 -25.734 1 94.88 508 GLY A C 1
ATOM 3969 O O . GLY A 1 508 ? -1.572 -8.812 -25.312 1 94.88 508 GLY A O 1
ATOM 3970 N N . PHE A 1 509 ? -2.74 -10.695 -25 1 95.44 509 PHE A N 1
ATOM 3971 C CA . PHE A 1 509 ? -2.656 -10.609 -23.547 1 95.44 509 PHE A CA 1
ATOM 3972 C C . PHE A 1 509 ? -1.205 -10.68 -23.078 1 95.44 509 PHE A C 1
ATOM 3974 O O . PHE A 1 509 ? -0.769 -9.867 -22.266 1 95.44 509 PHE A O 1
ATOM 3981 N N . VAL A 1 510 ? -0.464 -11.633 -23.562 1 95.5 510 VAL A N 1
ATOM 3982 C CA . VAL A 1 510 ? 0.922 -11.828 -23.156 1 95.5 510 VAL A CA 1
ATOM 3983 C C . VAL A 1 510 ? 1.77 -10.641 -23.609 1 95.5 510 VAL A C 1
ATOM 3985 O O . VAL A 1 510 ? 2.641 -10.18 -22.859 1 95.5 510 VAL A O 1
ATOM 3988 N N . ARG A 1 511 ? 1.497 -10.109 -24.734 1 94.19 511 ARG A N 1
ATOM 3989 C CA . ARG A 1 511 ? 2.205 -8.93 -25.234 1 94.19 511 ARG A CA 1
ATOM 3990 C C . ARG A 1 511 ? 1.945 -7.723 -24.359 1 94.19 511 ARG A C 1
ATOM 3992 O O . ARG A 1 511 ? 2.865 -6.961 -24.047 1 94.19 511 ARG A O 1
ATOM 3999 N N . GLU A 1 512 ? 0.738 -7.594 -23.984 1 92.69 512 GLU A N 1
ATOM 4000 C CA . GLU A 1 512 ? 0.366 -6.484 -23.109 1 92.69 512 GLU A CA 1
ATOM 4001 C C . GLU A 1 512 ? 1.026 -6.617 -21.734 1 92.69 512 GLU A C 1
ATOM 4003 O O . GLU A 1 512 ? 1.497 -5.629 -21.172 1 92.69 512 GLU A O 1
ATOM 4008 N N . MET A 1 513 ? 0.952 -7.812 -21.234 1 92.38 513 MET A N 1
ATOM 4009 C CA . MET A 1 513 ? 1.614 -8.078 -19.953 1 92.38 513 MET A CA 1
ATOM 4010 C C . MET A 1 513 ? 3.096 -7.723 -20.031 1 92.38 513 MET A C 1
ATOM 4012 O O . MET A 1 513 ? 3.619 -7.047 -19.141 1 92.38 513 MET A O 1
ATOM 4016 N N . ARG A 1 514 ? 3.791 -8.117 -21.078 1 89.62 514 ARG A N 1
ATOM 4017 C CA . ARG A 1 514 ? 5.211 -7.832 -21.266 1 89.62 514 ARG A CA 1
ATOM 4018 C C . ARG A 1 514 ? 5.465 -6.332 -21.328 1 89.62 514 ARG A C 1
ATOM 4020 O O . ARG A 1 514 ? 6.383 -5.82 -20.688 1 89.62 514 ARG A O 1
ATOM 4027 N N . ARG A 1 515 ? 4.652 -5.66 -22 1 88.31 515 ARG A N 1
ATOM 4028 C CA . ARG A 1 515 ? 4.824 -4.227 -22.219 1 88.31 515 ARG A CA 1
ATOM 4029 C C . ARG A 1 515 ? 4.547 -3.449 -20.938 1 88.31 515 ARG A C 1
ATOM 4031 O O . ARG A 1 515 ? 5.332 -2.586 -20.547 1 88.31 515 ARG A O 1
ATOM 4038 N N . GLU A 1 516 ? 3.471 -3.811 -20.312 1 86.5 516 GLU A N 1
ATOM 4039 C CA . GLU A 1 516 ? 3.021 -3.039 -19.156 1 86.5 516 GLU A CA 1
ATOM 4040 C C . GLU A 1 516 ? 3.863 -3.354 -17.922 1 86.5 516 GLU A C 1
ATOM 4042 O O . GLU A 1 516 ? 4.117 -2.475 -17.094 1 86.5 516 GLU A O 1
ATOM 4047 N N . CYS A 1 517 ? 4.23 -4.59 -17.766 1 82.88 517 CYS A N 1
ATOM 4048 C CA . CYS A 1 517 ? 4.941 -5.008 -16.562 1 82.88 517 CYS A CA 1
ATOM 4049 C C . CYS A 1 517 ? 6.445 -5.043 -16.812 1 82.88 517 CYS A C 1
ATOM 4051 O O . CYS A 1 517 ? 7.227 -5.227 -15.867 1 82.88 517 CYS A O 1
ATOM 4053 N N . ASN A 1 518 ? 6.883 -4.754 -18.078 1 74.94 518 ASN A N 1
ATOM 4054 C CA . ASN A 1 518 ? 8.289 -4.883 -18.453 1 74.94 518 ASN A CA 1
ATOM 4055 C C . ASN A 1 518 ? 8.875 -6.199 -17.953 1 74.94 518 ASN A C 1
ATOM 4057 O O . ASN A 1 518 ? 9.953 -6.215 -17.344 1 74.94 518 ASN A O 1
ATOM 4061 N N . TYR A 1 519 ? 8.078 -7.215 -18.109 1 75.81 519 TYR A N 1
ATOM 4062 C CA . TYR A 1 519 ? 8.461 -8.578 -17.75 1 75.81 519 TYR A CA 1
ATOM 4063 C C . TYR A 1 519 ? 9.172 -9.266 -18.906 1 75.81 519 TYR A C 1
ATOM 4065 O O . TYR A 1 519 ? 8.523 -9.781 -19.828 1 75.81 519 TYR A O 1
ATOM 4073 N N . TRP A 1 520 ? 10.445 -9.359 -18.859 1 71.19 520 TRP A N 1
ATOM 4074 C CA . TRP A 1 520 ? 11.258 -9.727 -20.031 1 71.19 520 TRP A CA 1
ATOM 4075 C C . TRP A 1 520 ? 11.062 -11.195 -20.391 1 71.19 520 TRP A C 1
ATOM 4077 O O . TRP A 1 520 ? 11.133 -11.57 -21.562 1 71.19 520 TRP A O 1
ATOM 4087 N N . PRO A 1 521 ? 10.805 -11.992 -19.422 1 75.56 521 PRO A N 1
ATOM 4088 C CA . PRO A 1 521 ? 10.539 -13.359 -19.875 1 75.56 521 PRO A CA 1
ATOM 4089 C C . PRO A 1 521 ? 9.312 -13.469 -20.766 1 75.56 521 PRO A C 1
ATOM 4091 O O . PRO A 1 521 ? 9.07 -14.516 -21.375 1 75.56 521 PRO A O 1
ATOM 4094 N N . GLY A 1 522 ? 8.664 -12.391 -20.844 1 82.5 522 GLY A N 1
ATOM 4095 C CA . GLY A 1 522 ? 7.52 -12.336 -21.734 1 82.5 522 GLY A CA 1
ATOM 4096 C C . GLY A 1 522 ? 7.875 -12.609 -23.188 1 82.5 522 GLY A C 1
ATOM 4097 O O . GLY A 1 522 ? 7.047 -13.109 -23.953 1 82.5 522 GLY A O 1
ATOM 4098 N N . VAL A 1 523 ? 9.109 -12.312 -23.5 1 83.69 523 VAL A N 1
ATOM 4099 C CA . VAL A 1 523 ? 9.555 -12.578 -24.859 1 83.69 523 VAL A CA 1
ATOM 4100 C C . VAL A 1 523 ? 9.578 -14.078 -25.109 1 83.69 523 VAL A C 1
ATOM 4102 O O . VAL A 1 523 ? 9.094 -14.547 -26.156 1 83.69 523 VAL A O 1
ATOM 4105 N N . GLU A 1 524 ? 10.133 -14.766 -24.156 1 84.81 524 GLU A N 1
ATOM 4106 C CA . GLU A 1 524 ? 10.18 -16.219 -24.281 1 84.81 524 GLU A CA 1
ATOM 4107 C C . GLU A 1 524 ? 8.773 -16.828 -24.25 1 84.81 524 GLU A C 1
ATOM 4109 O O . GLU A 1 524 ? 8.508 -17.828 -24.906 1 84.81 524 GLU A O 1
ATOM 4114 N N . MET A 1 525 ? 7.914 -16.234 -23.516 1 89 525 MET A N 1
ATOM 4115 C CA . MET A 1 525 ? 6.535 -16.703 -23.453 1 89 525 MET A CA 1
ATOM 4116 C C . MET A 1 525 ? 5.844 -16.562 -24.797 1 89 525 MET A C 1
ATOM 4118 O O . MET A 1 525 ? 5.145 -17.469 -25.25 1 89 525 MET A O 1
ATOM 4122 N N . GLU A 1 526 ? 6.09 -15.469 -25.438 1 91.38 526 GLU A N 1
ATOM 4123 C CA . GLU A 1 526 ? 5.52 -15.242 -26.766 1 91.38 526 GLU A CA 1
ATOM 4124 C C . GLU A 1 526 ? 6.07 -16.25 -27.766 1 91.38 526 GLU A C 1
ATOM 4126 O O . GLU A 1 526 ? 5.328 -16.75 -28.609 1 91.38 526 GLU A O 1
ATOM 4131 N N . ARG A 1 527 ? 7.316 -16.547 -27.688 1 89.56 527 ARG A N 1
ATOM 4132 C CA . ARG A 1 527 ? 7.945 -17.516 -28.594 1 89.56 527 ARG A CA 1
ATOM 4133 C C . ARG A 1 527 ? 7.367 -18.906 -28.391 1 89.56 527 ARG A C 1
ATOM 4135 O O . ARG A 1 527 ? 7.156 -19.641 -29.359 1 89.56 527 ARG A O 1
ATOM 4142 N N . ARG A 1 528 ? 7.172 -19.203 -27.219 1 89.12 528 ARG A N 1
ATOM 4143 C CA . ARG A 1 528 ? 6.613 -20.516 -26.906 1 89.12 528 ARG A CA 1
ATOM 4144 C C . ARG A 1 528 ? 5.203 -20.656 -27.469 1 89.12 528 ARG A C 1
ATOM 4146 O O . ARG A 1 528 ? 4.832 -21.719 -27.969 1 89.12 528 ARG A O 1
ATOM 4153 N N . LEU A 1 529 ? 4.43 -19.578 -27.328 1 93.31 529 LEU A N 1
ATOM 4154 C CA . LEU A 1 529 ? 3.084 -19.609 -27.891 1 93.31 529 LEU A CA 1
ATOM 4155 C C . LEU A 1 529 ? 3.129 -19.766 -29.406 1 93.31 529 LEU A C 1
ATOM 4157 O O . LEU A 1 529 ? 2.367 -20.562 -29.969 1 93.31 529 LEU A O 1
ATOM 4161 N N . GLU A 1 530 ? 4.066 -19.109 -30.016 1 91.88 530 GLU A N 1
ATOM 4162 C CA . GLU A 1 530 ? 4.203 -19.188 -31.469 1 91.88 530 GLU A CA 1
ATOM 4163 C C . GLU A 1 530 ? 4.621 -20.594 -31.906 1 91.88 530 GLU A C 1
ATOM 4165 O O . GLU A 1 530 ? 4.098 -21.109 -32.875 1 91.88 530 GLU A O 1
ATOM 4170 N N . ARG A 1 531 ? 5.527 -21.156 -31.219 1 90.38 531 ARG A N 1
ATOM 4171 C CA . ARG A 1 531 ? 5.98 -22.516 -31.547 1 90.38 531 ARG A CA 1
ATOM 4172 C C . ARG A 1 531 ? 4.84 -23.516 -31.406 1 90.38 531 ARG A C 1
ATOM 4174 O O . ARG A 1 531 ? 4.672 -24.391 -32.25 1 90.38 531 ARG A O 1
ATOM 4181 N N . MET A 1 532 ? 4.078 -23.328 -30.391 1 90.69 532 MET A N 1
ATOM 4182 C CA . MET A 1 532 ? 2.988 -24.25 -30.125 1 90.69 532 MET A CA 1
ATOM 4183 C C . MET A 1 532 ? 1.871 -24.109 -31.141 1 90.69 532 MET A C 1
ATOM 4185 O O . MET A 1 532 ? 1.264 -25.094 -31.562 1 90.69 532 MET A O 1
ATOM 4189 N N . TRP A 1 533 ? 1.615 -22.938 -31.578 1 91.88 533 TRP A N 1
ATOM 4190 C CA . TRP A 1 533 ? 0.473 -22.688 -32.438 1 91.88 533 TRP A CA 1
ATOM 4191 C C . TRP A 1 533 ? 0.882 -22.75 -33.906 1 91.88 533 TRP A C 1
ATOM 4193 O O . TRP A 1 533 ? 0.036 -22.922 -34.781 1 91.88 533 TRP A O 1
ATOM 4203 N N . SER A 1 534 ? 2.131 -22.5 -34.312 1 84.44 534 SER A N 1
ATOM 4204 C CA . SER A 1 534 ? 2.59 -22.688 -35.656 1 84.44 534 SER A CA 1
ATOM 4205 C C . SER A 1 534 ? 2.676 -24.172 -36.031 1 84.44 534 SER A C 1
ATOM 4207 O O . SER A 1 534 ? 2.494 -24.547 -37.188 1 84.44 534 SER A O 1
ATOM 4209 N N . SER A 1 535 ? 3.119 -25 -35.188 1 70.38 535 SER A N 1
ATOM 4210 C CA . SER A 1 535 ? 3.24 -26.438 -35.438 1 70.38 535 SER A CA 1
ATOM 4211 C C . SER A 1 535 ? 1.878 -27.062 -35.719 1 70.38 535 SER A C 1
ATOM 4213 O O . SER A 1 535 ? 1.777 -28.047 -36.438 1 70.38 535 SER A O 1
ATOM 4215 N N . ARG A 1 536 ? 0.797 -26.594 -35.281 1 59.78 536 ARG A N 1
ATOM 4216 C CA . ARG A 1 536 ? -0.513 -27.219 -35.438 1 59.78 536 ARG A CA 1
ATOM 4217 C C . ARG A 1 536 ? -1.197 -26.688 -36.719 1 59.78 536 ARG A C 1
ATOM 4219 O O . ARG A 1 536 ? -2.197 -27.25 -37.156 1 59.78 536 ARG A O 1
ATOM 4226 N N . GLY A 1 537 ? -0.931 -25.594 -37.312 1 49.75 537 GLY A N 1
ATOM 4227 C CA . GLY A 1 537 ? -1.442 -25.203 -38.625 1 49.75 537 GLY A CA 1
ATOM 4228 C C . GLY A 1 537 ? -0.822 -25.984 -39.781 1 49.75 537 GLY A C 1
ATOM 4229 O O . GLY A 1 537 ? -1.233 -25.844 -40.938 1 49.75 537 GLY A O 1
ATOM 4230 N N . GLY A 1 538 ? 0.362 -26.594 -39.688 1 38.5 538 GLY A N 1
ATOM 4231 C CA . GLY A 1 538 ? 0.693 -27.438 -40.812 1 38.5 538 GLY A CA 1
ATOM 4232 C C . GLY A 1 538 ? 0.002 -28.797 -40.75 1 38.5 538 GLY A C 1
ATOM 4233 O O . GLY A 1 538 ? -0.452 -29.219 -39.688 1 38.5 538 GLY A O 1
ATOM 4234 N N . MET B 1 1 ? 33.344 11.602 69.5 1 20.3 1 MET B N 1
ATOM 4235 C CA . MET B 1 1 ? 32.562 10.359 69.625 1 20.3 1 MET B CA 1
ATOM 4236 C C . MET B 1 1 ? 31.469 10.312 68.562 1 20.3 1 MET B C 1
ATOM 4238 O O . MET B 1 1 ? 30.906 11.352 68.188 1 20.3 1 MET B O 1
ATOM 4242 N N . SER B 1 2 ? 31.062 9.047 68.062 1 20.22 2 SER B N 1
ATOM 4243 C CA . SER B 1 2 ? 30.828 8.172 66.938 1 20.22 2 SER B CA 1
ATOM 4244 C C . SER B 1 2 ? 29.344 8.148 66.562 1 20.22 2 SER B C 1
ATOM 4246 O O . SER B 1 2 ? 28.969 7.535 65.562 1 20.22 2 SER B O 1
ATOM 4248 N N . THR B 1 3 ? 28.453 8.359 67.438 1 23.31 3 THR B N 1
ATOM 4249 C CA . THR B 1 3 ? 27.312 7.469 67.375 1 23.31 3 THR B CA 1
ATOM 4250 C C . THR B 1 3 ? 26.438 7.797 66.188 1 23.31 3 THR B C 1
ATOM 4252 O O . THR B 1 3 ? 25.891 8.906 66.062 1 23.31 3 THR B O 1
ATOM 4255 N N . LEU B 1 4 ? 26.594 7.043 65 1 24.2 4 LEU B N 1
ATOM 4256 C CA . LEU B 1 4 ? 26.25 7.02 63.625 1 24.2 4 LEU B CA 1
ATOM 4257 C C . LEU B 1 4 ? 24.766 6.691 63.406 1 24.2 4 LEU B C 1
ATOM 4259 O O . LEU B 1 4 ? 24.344 5.559 63.656 1 24.2 4 LEU B O 1
ATOM 4263 N N . CYS B 1 5 ? 23.906 7.566 64 1 22.41 5 CYS B N 1
ATOM 4264 C CA . CYS B 1 5 ? 22.516 7.152 64.188 1 22.41 5 CYS B CA 1
ATOM 4265 C C . CYS B 1 5 ? 21.938 6.656 62.844 1 22.41 5 CYS B C 1
ATOM 4267 O O . CYS B 1 5 ? 22.297 7.16 61.781 1 22.41 5 CYS B O 1
ATOM 4269 N N . SER B 1 6 ? 21.094 5.586 62.812 1 21.38 6 SER B N 1
ATOM 4270 C CA . SER B 1 6 ? 20.453 4.484 62.094 1 21.38 6 SER B CA 1
ATOM 4271 C C . SER B 1 6 ? 19.578 4.992 60.969 1 21.38 6 SER B C 1
ATOM 4273 O O . SER B 1 6 ? 19.156 6.152 61 1 21.38 6 SER B O 1
ATOM 4275 N N . THR B 1 7 ? 19.078 4.066 60 1 21.23 7 THR B N 1
ATOM 4276 C CA . THR B 1 7 ? 18.859 3.588 58.656 1 21.23 7 THR B CA 1
ATOM 4277 C C . THR B 1 7 ? 17.453 3.92 58.188 1 21.23 7 THR B C 1
ATOM 4279 O O . THR B 1 7 ? 17.203 4.109 57 1 21.23 7 THR B O 1
ATOM 4282 N N . CYS B 1 8 ? 16.266 3.775 58.906 1 22.45 8 CYS B N 1
ATOM 4283 C CA . CYS B 1 8 ? 15.219 2.963 58.281 1 22.45 8 CYS B CA 1
ATOM 4284 C C . CYS B 1 8 ? 14.375 3.795 57.344 1 22.45 8 CYS B C 1
ATOM 4286 O O . CYS B 1 8 ? 13.703 4.738 57.75 1 22.45 8 CYS B O 1
ATOM 4288 N N . PRO B 1 9 ? 14.75 4.062 56.031 1 24.55 9 PRO B N 1
ATOM 4289 C CA . PRO B 1 9 ? 14.062 5.051 55.219 1 24.55 9 PRO B CA 1
ATOM 4290 C C . PRO B 1 9 ? 12.648 4.625 54.844 1 24.55 9 PRO B C 1
ATOM 4292 O O . PRO B 1 9 ? 12.43 3.477 54.438 1 24.55 9 PRO B O 1
ATOM 4295 N N . HIS B 1 10 ? 11.57 4.945 55.625 1 22.11 10 HIS B N 1
ATOM 4296 C CA . HIS B 1 10 ? 10.172 4.574 55.469 1 22.11 10 HIS B CA 1
ATOM 4297 C C . HIS B 1 10 ? 9.68 4.926 54.062 1 22.11 10 HIS B C 1
ATOM 4299 O O . HIS B 1 10 ? 9.711 6.09 53.656 1 22.11 10 HIS B O 1
ATOM 4305 N N . GLN B 1 11 ? 9.891 4.012 53.062 1 21.39 11 GLN B N 1
ATOM 4306 C CA . GLN B 1 11 ? 9.547 4.055 51.656 1 21.39 11 GLN B CA 1
ATOM 4307 C C . GLN B 1 11 ? 8.039 4.199 51.469 1 21.39 11 GLN B C 1
ATOM 4309 O O . GLN B 1 11 ? 7.273 3.303 51.812 1 21.39 11 GLN B O 1
ATOM 4314 N N . SER B 1 12 ? 7.41 5.352 51.75 1 21.41 12 SER B N 1
ATOM 4315 C CA . SER B 1 12 ? 5.98 5.59 51.594 1 21.41 12 SER B CA 1
ATOM 4316 C C . SER B 1 12 ? 5.508 5.207 50.188 1 21.41 12 SER B C 1
ATOM 4318 O O . SER B 1 12 ? 6.125 5.59 49.188 1 21.41 12 SER B O 1
ATOM 4320 N N . HIS B 1 13 ? 4.961 3.979 50.031 1 19.91 13 HIS B N 1
ATOM 4321 C CA . HIS B 1 13 ? 4.312 3.295 48.906 1 19.91 13 HIS B CA 1
ATOM 4322 C C . HIS B 1 13 ? 3.27 4.191 48.25 1 19.91 13 HIS B C 1
ATOM 4324 O O . HIS B 1 13 ? 2.445 4.801 48.938 1 19.91 13 HIS B O 1
ATOM 4330 N N . LYS B 1 14 ? 3.537 4.621 46.969 1 23.06 14 LYS B N 1
ATOM 4331 C CA . LYS B 1 14 ? 2.91 5.434 45.938 1 23.06 14 LYS B CA 1
ATOM 4332 C C . LYS B 1 14 ? 1.538 4.887 45.562 1 23.06 14 LYS B C 1
ATOM 4334 O O . LYS B 1 14 ? 1.427 4.023 44.688 1 23.06 14 LYS B O 1
ATOM 4339 N N . HIS B 1 15 ? 0.643 4.473 46.469 1 21.44 15 HIS B N 1
ATOM 4340 C CA . HIS B 1 15 ? -0.602 3.906 45.969 1 21.44 15 HIS B CA 1
ATOM 4341 C C . HIS B 1 15 ? -1.31 4.879 45.031 1 21.44 15 HIS B C 1
ATOM 4343 O O . HIS B 1 15 ? -1.946 5.832 45.469 1 21.44 15 HIS B O 1
ATOM 4349 N N . LEU B 1 16 ? -0.659 5.312 43.938 1 21.42 16 LEU B N 1
ATOM 4350 C CA . LEU B 1 16 ? -1.371 6.16 43 1 21.42 16 LEU B CA 1
ATOM 4351 C C . LEU B 1 16 ? -2.67 5.5 42.531 1 21.42 16 LEU B C 1
ATOM 4353 O O . LEU B 1 16 ? -2.645 4.445 41.906 1 21.42 16 LEU B O 1
ATOM 4357 N N . LEU B 1 17 ? -3.723 5.566 43.375 1 22.55 17 LEU B N 1
ATOM 4358 C CA . LEU B 1 17 ? -5.105 5.152 43.156 1 22.55 17 LEU B CA 1
ATOM 4359 C C . LEU B 1 17 ? -5.598 5.605 41.781 1 22.55 17 LEU B C 1
ATOM 4361 O O . LEU B 1 17 ? -5.617 6.801 41.469 1 22.55 17 LEU B O 1
ATOM 4365 N N . LEU B 1 18 ? -5.312 4.84 40.75 1 24.88 18 LEU B N 1
ATOM 4366 C CA . LEU B 1 18 ? -5.844 4.863 39.406 1 24.88 18 LEU B CA 1
ATOM 4367 C C . LEU B 1 18 ? -7.363 5.008 39.406 1 24.88 18 LEU B C 1
ATOM 4369 O O . LEU B 1 18 ? -8.07 4.117 39.875 1 24.88 18 LEU B O 1
ATOM 4373 N N . MET B 1 19 ? -7.863 6.203 39.719 1 26.08 19 MET B N 1
ATOM 4374 C CA . MET B 1 19 ? -9.312 6.395 39.719 1 26.08 19 MET B CA 1
ATOM 4375 C C . MET B 1 19 ? -9.922 5.965 38.406 1 26.08 19 MET B C 1
ATOM 4377 O O . MET B 1 19 ? -9.422 6.336 37.344 1 26.08 19 MET B O 1
ATOM 4381 N N . PRO B 1 20 ? -10.727 4.898 38.281 1 27.94 20 PRO B N 1
ATOM 4382 C CA . PRO B 1 20 ? -11.438 4.316 37.156 1 27.94 20 PRO B CA 1
ATOM 4383 C C . PRO B 1 20 ? -12.211 5.352 36.344 1 27.94 20 PRO B C 1
ATOM 4385 O O . PRO B 1 20 ? -12.719 6.328 36.906 1 27.94 20 PRO B O 1
ATOM 4388 N N . THR B 1 21 ? -11.797 5.672 35.156 1 31.02 21 THR B N 1
ATOM 4389 C CA . THR B 1 21 ? -12.375 6.578 34.188 1 31.02 21 THR B CA 1
ATOM 4390 C C . THR B 1 21 ? -13.867 6.305 34 1 31.02 21 THR B C 1
ATOM 4392 O O . THR B 1 21 ? -14.266 5.184 33.688 1 31.02 21 THR B O 1
ATOM 4395 N N . ARG B 1 22 ? -14.836 7.109 34.531 1 35.78 22 ARG B N 1
ATOM 4396 C CA . ARG B 1 22 ? -16.25 7.055 34.906 1 35.78 22 ARG B CA 1
ATOM 4397 C C . ARG B 1 22 ? -17.125 7.082 33.656 1 35.78 22 ARG B C 1
ATOM 4399 O O . ARG B 1 22 ? -16.938 7.918 32.75 1 35.78 22 ARG B O 1
ATOM 4406 N N . ARG B 1 23 ? -17.859 6.012 33.25 1 39.53 23 ARG B N 1
ATOM 4407 C CA . ARG B 1 23 ? -18.688 5.703 32.062 1 39.53 23 ARG B CA 1
ATOM 4408 C C . ARG B 1 23 ? -19.719 6.789 31.844 1 39.53 23 ARG B C 1
ATOM 4410 O O . ARG B 1 23 ? -20.062 7.098 30.688 1 39.53 23 ARG B O 1
ATOM 4417 N N . ASP B 1 24 ? -20.578 7.086 32.875 1 41.47 24 ASP B N 1
ATOM 4418 C CA . ASP B 1 24 ? -21.734 7.977 32.906 1 41.47 24 ASP B CA 1
ATOM 4419 C C . ASP B 1 24 ? -21.547 9.055 33.969 1 41.47 24 ASP B C 1
ATOM 4421 O O . ASP B 1 24 ? -21.953 8.875 35.125 1 41.47 24 ASP B O 1
ATOM 4425 N N . PRO B 1 25 ? -20.734 10.086 33.781 1 44.59 25 PRO B N 1
ATOM 4426 C CA . PRO B 1 25 ? -20.5 10.992 34.906 1 44.59 25 PRO B CA 1
ATOM 4427 C C . PRO B 1 25 ? -21.734 11.781 35.312 1 44.59 25 PRO B C 1
ATOM 4429 O O . PRO B 1 25 ? -22.625 12 34.5 1 44.59 25 PRO B O 1
ATOM 4432 N N . CYS B 1 26 ? -22.062 11.969 36.531 1 51.53 26 CYS B N 1
ATOM 4433 C CA . CYS B 1 26 ? -23.141 12.742 37.125 1 51.53 26 CYS B CA 1
ATOM 4434 C C . CYS B 1 26 ? -23.094 14.195 36.656 1 51.53 26 CYS B C 1
ATOM 4436 O O . CYS B 1 26 ? -22.016 14.797 36.594 1 51.53 26 CYS B O 1
ATOM 4438 N N . GLN B 1 27 ? -24.016 14.797 35.969 1 54.56 27 GLN B N 1
ATOM 4439 C CA . GLN B 1 27 ? -24.109 16.156 35.438 1 54.56 27 GLN B CA 1
ATOM 4440 C C . GLN B 1 27 ? -23.719 17.188 36.469 1 54.56 27 GLN B C 1
ATOM 4442 O O . GLN B 1 27 ? -23.25 18.281 36.125 1 54.56 27 GLN B O 1
ATOM 4447 N N . HIS B 1 28 ? -23.906 16.859 37.781 1 52.84 28 HIS B N 1
ATOM 4448 C CA . HIS B 1 28 ? -23.688 17.859 38.812 1 52.84 28 HIS B CA 1
ATOM 4449 C C . HIS B 1 28 ? -22.234 17.844 39.312 1 52.84 28 HIS B C 1
ATOM 4451 O O . HIS B 1 28 ? -21.656 18.906 39.562 1 52.84 28 HIS B O 1
ATOM 4457 N N . CYS B 1 29 ? -21.578 16.672 39.812 1 50.62 29 CYS B N 1
ATOM 4458 C CA . CYS B 1 29 ? -20.266 16.703 40.438 1 50.62 29 CYS B CA 1
ATOM 4459 C C . CYS B 1 29 ? -19.266 15.82 39.719 1 50.62 29 CYS B C 1
ATOM 4461 O O . CYS B 1 29 ? -18.109 15.727 40.094 1 50.62 29 CYS B O 1
ATOM 4463 N N . ARG B 1 30 ? -19.141 15.672 38.469 1 49.5 30 ARG B N 1
ATOM 4464 C CA . ARG B 1 30 ? -18.203 14.977 37.594 1 49.5 30 ARG B CA 1
ATOM 4465 C C . ARG B 1 30 ? -17.406 13.938 38.375 1 49.5 30 ARG B C 1
ATOM 4467 O O . ARG B 1 30 ? -16.203 13.766 38.125 1 49.5 30 ARG B O 1
ATOM 4474 N N . SER B 1 31 ? -17.891 13.273 39.531 1 47.75 31 SER B N 1
ATOM 4475 C CA . SER B 1 31 ? -17.125 12.453 40.438 1 47.75 31 SER B CA 1
ATOM 4476 C C . SER B 1 31 ? -17.094 10.992 40 1 47.75 31 SER B C 1
ATOM 4478 O O . SER B 1 31 ? -17.438 10.68 38.844 1 47.75 31 SER B O 1
ATOM 4480 N N . ASP B 1 32 ? -17.297 9.742 41 1 54.81 32 ASP B N 1
ATOM 4481 C CA . ASP B 1 32 ? -17.016 8.312 40.906 1 54.81 32 ASP B CA 1
ATOM 4482 C C . ASP B 1 32 ? -18.125 7.594 40.156 1 54.81 32 ASP B C 1
ATOM 4484 O O . ASP B 1 32 ? -19.203 8.141 39.938 1 54.81 32 ASP B O 1
ATOM 4488 N N . ASP B 1 33 ? -18.031 6.387 39.375 1 53.16 33 ASP B N 1
ATOM 4489 C CA . ASP B 1 33 ? -18.875 5.547 38.562 1 53.16 33 ASP B CA 1
ATOM 4490 C C . ASP B 1 33 ? -19.766 4.648 39.406 1 53.16 33 ASP B C 1
ATOM 4492 O O . ASP B 1 33 ? -20.266 3.621 38.938 1 53.16 33 ASP B O 1
ATOM 4496 N N . ASN B 1 34 ? -20.016 4.898 40.625 1 61.22 34 ASN B N 1
ATOM 4497 C CA . ASN B 1 34 ? -20.922 4.078 41.438 1 61.22 34 ASN B CA 1
ATOM 4498 C C . ASN B 1 34 ? -22.375 4.25 41 1 61.22 34 ASN B C 1
ATOM 4500 O O . ASN B 1 34 ? -22.797 5.359 40.688 1 61.22 34 ASN B O 1
ATOM 4504 N N . ARG B 1 35 ? -23.141 3.068 40.562 1 63.72 35 ARG B N 1
ATOM 4505 C CA . ARG B 1 35 ? -24.562 3.004 40.25 1 63.72 35 ARG B CA 1
ATOM 4506 C C . ARG B 1 35 ? -25.375 2.578 41.469 1 63.72 35 ARG B C 1
ATOM 4508 O O . ARG B 1 35 ? -24.859 1.903 42.375 1 63.72 35 ARG B O 1
ATOM 4515 N N . PRO B 1 36 ? -26.578 3.164 41.406 1 63.34 36 PRO B N 1
ATOM 4516 C CA . PRO B 1 36 ? -27.328 3.994 40.438 1 63.34 36 PRO B CA 1
ATOM 4517 C C . PRO B 1 36 ? -26.969 5.473 40.562 1 63.34 36 PRO B C 1
ATOM 4519 O O . PRO B 1 36 ? -27.312 6.258 39.656 1 63.34 36 PRO B O 1
ATOM 4522 N N . ALA B 1 37 ? -26.266 5.965 41.594 1 64.12 37 ALA B N 1
ATOM 4523 C CA . ALA B 1 37 ? -25.875 7.352 41.812 1 64.12 37 ALA B CA 1
ATOM 4524 C C . ALA B 1 37 ? -24.391 7.453 42.156 1 64.12 37 ALA B C 1
ATOM 4526 O O . ALA B 1 37 ? -23.828 6.535 42.781 1 64.12 37 ALA B O 1
ATOM 4527 N N . CYS B 1 38 ? -23.672 8.477 41.594 1 63.5 38 CYS B N 1
ATOM 4528 C CA . CYS B 1 38 ? -22.281 8.68 42 1 63.5 38 CYS B CA 1
ATOM 4529 C C . CYS B 1 38 ? -22.188 9.023 43.469 1 63.5 38 CYS B C 1
ATOM 4531 O O . CYS B 1 38 ? -23.156 9.453 44.094 1 63.5 38 CYS B O 1
ATOM 4533 N N . THR B 1 39 ? -21.031 8.633 44.188 1 69.19 39 THR B N 1
ATOM 4534 C CA . THR B 1 39 ? -20.844 8.758 45.656 1 69.19 39 THR B CA 1
ATOM 4535 C C . THR B 1 39 ? -21.094 10.195 46.094 1 69.19 39 THR B C 1
ATOM 4537 O O . THR B 1 39 ? -21.672 10.422 47.156 1 69.19 39 THR B O 1
ATOM 4540 N N . ARG B 1 40 ? -20.734 11.141 45.25 1 64.62 40 ARG B N 1
ATOM 4541 C CA . ARG B 1 40 ? -20.859 12.531 45.656 1 64.62 40 ARG B CA 1
ATOM 4542 C C . ARG B 1 40 ? -22.312 12.992 45.594 1 64.62 40 ARG B C 1
ATOM 4544 O O . ARG B 1 40 ? -22.781 13.703 46.5 1 64.62 40 ARG B O 1
ATOM 4551 N N . CYS B 1 41 ? -22.922 12.578 44.5 1 66.25 41 CYS B N 1
ATOM 4552 C CA . CYS B 1 41 ? -24.344 12.906 44.406 1 66.25 41 CYS B CA 1
ATOM 4553 C C . CYS B 1 41 ? -25.125 12.195 45.5 1 66.25 41 CYS B C 1
ATOM 4555 O O . CYS B 1 41 ? -26.047 12.773 46.094 1 66.25 41 CYS B O 1
ATOM 4557 N N . ARG B 1 42 ? -24.75 10.992 45.875 1 69.5 42 ARG B N 1
ATOM 4558 C CA . ARG B 1 42 ? -25.375 10.258 47 1 69.5 42 ARG B CA 1
ATOM 4559 C C . ARG B 1 42 ? -25.188 10.992 48.312 1 69.5 42 ARG B C 1
ATOM 4561 O O . ARG B 1 42 ? -26.109 11.094 49.094 1 69.5 42 ARG B O 1
ATOM 4568 N N . THR B 1 43 ? -23.969 11.516 48.531 1 68.19 43 THR B N 1
ATOM 4569 C CA . THR B 1 43 ? -23.656 12.188 49.781 1 68.19 43 THR B CA 1
ATOM 4570 C C . THR B 1 43 ? -24.312 13.57 49.844 1 68.19 43 THR B C 1
ATOM 4572 O O . THR B 1 43 ? -24.719 14.031 50.906 1 68.19 43 THR B O 1
ATOM 4575 N N . SER B 1 44 ? -24.281 14.25 48.656 1 65.31 44 SER B N 1
ATOM 4576 C CA . SER B 1 44 ? -24.797 15.609 48.625 1 65.31 44 SER B CA 1
ATOM 4577 C C . SER B 1 44 ? -26.312 15.617 48.438 1 65.31 44 SER B C 1
ATOM 4579 O O . SER B 1 44 ? -26.953 16.656 48.562 1 65.31 44 SER B O 1
ATOM 4581 N N . GLY B 1 45 ? -27.031 14.602 48.375 1 64.31 45 GLY B N 1
ATOM 4582 C CA . GLY B 1 45 ? -28.469 14.461 48.281 1 64.31 45 GLY B CA 1
ATOM 4583 C C . GLY B 1 45 ? -29.047 14.945 46.969 1 64.31 45 GLY B C 1
ATOM 4584 O O . GLY B 1 45 ? -30.219 15.297 46.875 1 64.31 45 GLY B O 1
ATOM 4585 N N . ARG B 1 46 ? -28.188 15.258 45.938 1 59.25 46 ARG B N 1
ATOM 4586 C CA . ARG B 1 46 ? -28.656 15.75 44.656 1 59.25 46 ARG B CA 1
ATOM 4587 C C . ARG B 1 46 ? -28.906 14.602 43.688 1 59.25 46 ARG B C 1
ATOM 4589 O O . ARG B 1 46 ? -28.312 13.531 43.812 1 59.25 46 ARG B O 1
ATOM 4596 N N . LYS B 1 47 ? -29.938 14.602 42.812 1 64.19 47 LYS B N 1
ATOM 4597 C CA . LYS B 1 47 ? -30.281 13.602 41.812 1 64.19 47 LYS B CA 1
ATOM 4598 C C . LYS B 1 47 ? -29.203 13.539 40.719 1 64.19 47 LYS B C 1
ATOM 4600 O O . LYS B 1 47 ? -28.922 14.531 40.062 1 64.19 47 LYS B O 1
ATOM 4605 N N . CYS B 1 48 ? -28.422 12.43 40.594 1 55.5 48 CYS B N 1
ATOM 4606 C CA . CYS B 1 48 ? -27.344 12.203 39.625 1 55.5 48 CYS B CA 1
ATOM 4607 C C . CYS B 1 48 ? -27.891 12.078 38.219 1 55.5 48 CYS B C 1
ATOM 4609 O O . CYS B 1 48 ? -28.672 11.172 37.906 1 55.5 48 CYS B O 1
ATOM 4611 N N . ILE B 1 49 ? -28.016 13.156 37.438 1 56.97 49 ILE B N 1
ATOM 4612 C CA . ILE B 1 49 ? -28.516 13.156 36.062 1 56.97 49 ILE B CA 1
ATOM 4613 C C . ILE B 1 49 ? -27.375 12.891 35.094 1 56.97 49 ILE B C 1
ATOM 4615 O O . ILE B 1 49 ? -26.375 13.609 35.094 1 56.97 49 ILE B O 1
ATOM 4619 N N . ARG B 1 50 ? -27.344 11.773 34.562 1 44.97 50 ARG B N 1
ATOM 4620 C CA . ARG B 1 50 ? -26.328 11.352 33.594 1 44.97 50 ARG B CA 1
ATOM 4621 C C . ARG B 1 50 ? -26.844 11.484 32.156 1 44.97 50 ARG B C 1
ATOM 4623 O O . ARG B 1 50 ? -27.953 11.039 31.859 1 44.97 50 ARG B O 1
ATOM 4630 N N . SER B 1 51 ? -26.734 12.648 31.547 1 39.88 51 SER B N 1
ATOM 4631 C CA . SER B 1 51 ? -27.266 12.844 30.203 1 39.88 51 SER B CA 1
ATOM 4632 C C . SER B 1 51 ? -26.312 12.312 29.141 1 39.88 51 SER B C 1
ATOM 4634 O O . SER B 1 51 ? -25.109 12.492 29.234 1 39.88 51 SER B O 1
ATOM 4636 N N . ARG B 1 52 ? -26.797 11.438 28.344 1 39.66 52 ARG B N 1
ATOM 4637 C CA . ARG B 1 52 ? -26.125 10.992 27.125 1 39.66 52 ARG B CA 1
ATOM 4638 C C . ARG B 1 52 ? -26.047 12.117 26.109 1 39.66 52 ARG B C 1
ATOM 4640 O O . ARG B 1 52 ? -27.047 12.766 25.812 1 39.66 52 ARG B O 1
ATOM 4647 N N . PRO B 1 53 ? -24.859 12.68 25.75 1 31.69 53 PRO B N 1
ATOM 4648 C CA . PRO B 1 53 ? -24.812 13.758 24.766 1 31.69 53 PRO B CA 1
ATOM 4649 C C . PRO B 1 53 ? -25.469 13.375 23.438 1 31.69 53 PRO B C 1
ATOM 4651 O O . PRO B 1 53 ? -25.234 12.273 22.938 1 31.69 53 PRO B O 1
ATOM 4654 N N . LYS B 1 54 ? -26.656 13.961 23.047 1 30.7 54 LYS B N 1
ATOM 4655 C CA . LYS B 1 54 ? -27.344 13.75 21.781 1 30.7 54 LYS B CA 1
ATOM 4656 C C . LYS B 1 54 ? -26.594 14.422 20.641 1 30.7 54 LYS B C 1
ATOM 4658 O O . LYS B 1 54 ? -26.312 15.617 20.688 1 30.7 54 LYS B O 1
ATOM 4663 N N . LEU B 1 55 ? -25.922 13.766 19.812 1 34.59 55 LEU B N 1
ATOM 4664 C CA . LEU B 1 55 ? -25.203 14.195 18.609 1 34.59 55 LEU B CA 1
ATOM 4665 C C . LEU B 1 55 ? -26.172 14.508 17.484 1 34.59 55 LEU B C 1
ATOM 4667 O O . LEU B 1 55 ? -27 13.664 17.109 1 34.59 55 LEU B O 1
ATOM 4671 N N . ARG B 1 56 ? -26.719 15.766 17.203 1 30.88 56 ARG B N 1
ATOM 4672 C CA . ARG B 1 56 ? -27.578 16.062 16.047 1 30.88 56 ARG B CA 1
ATOM 4673 C C . ARG B 1 56 ? -26.75 16.609 14.883 1 30.88 56 ARG B C 1
ATOM 4675 O O . ARG B 1 56 ? -25.984 17.547 15.039 1 30.88 56 ARG B O 1
ATOM 4682 N N . PHE B 1 57 ? -26.672 15.891 13.758 1 30.45 57 PHE B N 1
ATOM 4683 C CA . PHE B 1 57 ? -26 16.266 12.523 1 30.45 57 PHE B CA 1
ATOM 4684 C C . PHE B 1 57 ? -26.828 17.25 11.727 1 30.45 57 PHE B C 1
ATOM 4686 O O . PHE B 1 57 ? -28.016 17.031 11.477 1 30.45 57 PHE B O 1
ATOM 4693 N N . LEU B 1 58 ? -26.547 18.641 11.648 1 29.16 58 LEU B N 1
ATOM 4694 C CA . LEU B 1 58 ? -27.281 19.672 10.938 1 29.16 58 LEU B CA 1
ATOM 4695 C C . LEU B 1 58 ? -26.922 19.688 9.453 1 29.16 58 LEU B C 1
ATOM 4697 O O . LEU B 1 58 ? -25.797 19.344 9.086 1 29.16 58 LEU B O 1
ATOM 4701 N N . ASN B 1 59 ? -27.875 19.797 8.477 1 26.83 59 ASN B N 1
ATOM 4702 C CA . ASN B 1 59 ? -27.844 19.844 7.023 1 26.83 59 ASN B CA 1
ATOM 4703 C C . ASN B 1 59 ? -27.266 21.172 6.523 1 26.83 59 ASN B C 1
ATOM 4705 O O . ASN B 1 59 ? -27.875 22.219 6.695 1 26.83 59 ASN B O 1
ATOM 4709 N N . SER B 1 60 ? -26.172 21.734 6.527 1 28.77 60 SER B N 1
ATOM 4710 C CA . SER B 1 60 ? -25.828 23.047 5.965 1 28.77 60 SER B CA 1
ATOM 4711 C C . SER B 1 60 ? -25.422 22.922 4.5 1 28.77 60 SER B C 1
ATOM 4713 O O . SER B 1 60 ? -24.344 22.422 4.184 1 28.77 60 SER B O 1
ATOM 4715 N N . THR B 1 61 ? -26.281 22.641 3.439 1 27.61 61 THR B N 1
ATOM 4716 C CA . THR B 1 61 ? -25.938 22.609 2.023 1 27.61 61 THR B CA 1
ATOM 4717 C C . THR B 1 61 ? -25.672 24.016 1.5 1 27.61 61 THR B C 1
ATOM 4719 O O . THR B 1 61 ? -26.594 24.812 1.336 1 27.61 61 THR B O 1
ATOM 4722 N N . SER B 1 62 ? -24.688 24.828 1.71 1 28.97 62 SER B N 1
ATOM 4723 C CA . SER B 1 62 ? -24.547 26.141 1.08 1 28.97 62 SER B CA 1
ATOM 4724 C C . SER B 1 62 ? -24.141 26 -0.384 1 28.97 62 SER B C 1
ATOM 4726 O O . SER B 1 62 ? -23.875 27 -1.053 1 28.97 62 SER B O 1
ATOM 4728 N N . ALA B 1 63 ? -23.781 24.969 -1.103 1 28.62 63 ALA B N 1
ATOM 4729 C CA . ALA B 1 63 ? -23.125 25.156 -2.387 1 28.62 63 ALA B CA 1
ATOM 4730 C C . ALA B 1 63 ? -24.109 25.578 -3.465 1 28.62 63 ALA B C 1
ATOM 4732 O O . ALA B 1 63 ? -24.969 24.781 -3.881 1 28.62 63 ALA B O 1
ATOM 4733 N N . GLU B 1 64 ? -24.531 26.828 -3.615 1 27.36 64 GLU B N 1
ATOM 4734 C CA . GLU B 1 64 ? -25.109 27.375 -4.836 1 27.36 64 GLU B CA 1
ATOM 4735 C C . GLU B 1 64 ? -24.172 27.219 -6.02 1 27.36 64 GLU B C 1
ATOM 4737 O O . GLU B 1 64 ? -23.094 27.828 -6.051 1 27.36 64 GLU B O 1
ATOM 4742 N N . TYR B 1 65 ? -24.016 26.094 -6.633 1 25.36 65 TYR B N 1
ATOM 4743 C CA . TYR B 1 65 ? -23.25 25.938 -7.867 1 25.36 65 TYR B CA 1
ATOM 4744 C C . TYR B 1 65 ? -23.844 26.781 -8.992 1 25.36 65 TYR B C 1
ATOM 4746 O O . TYR B 1 65 ? -25.047 26.672 -9.289 1 25.36 65 TYR B O 1
ATOM 4754 N N . GLU B 1 66 ? -23.438 28.016 -9.375 1 25.22 66 GLU B N 1
ATOM 4755 C CA . GLU B 1 66 ? -23.797 28.906 -10.484 1 25.22 66 GLU B CA 1
ATOM 4756 C C . GLU B 1 66 ? -23.688 28.188 -11.82 1 25.22 66 GLU B C 1
ATOM 4758 O O . GLU B 1 66 ? -22.656 27.562 -12.117 1 25.22 66 GLU B O 1
ATOM 4763 N N . HIS B 1 67 ? -24.734 27.828 -12.492 1 22.89 67 HIS B N 1
ATOM 4764 C CA . HIS B 1 67 ? -24.969 27.391 -13.859 1 22.89 67 HIS B CA 1
ATOM 4765 C C . HIS B 1 67 ? -24.375 28.359 -14.875 1 22.89 67 HIS B C 1
ATOM 4767 O O . HIS B 1 67 ? -24.594 29.562 -14.781 1 22.89 67 HIS B O 1
ATOM 4773 N N . ALA B 1 68 ? -23.266 28.062 -15.547 1 23.94 68 ALA B N 1
ATOM 4774 C CA . ALA B 1 68 ? -22.75 28.781 -16.703 1 23.94 68 ALA B CA 1
ATOM 4775 C C . ALA B 1 68 ? -23.797 28.859 -17.812 1 23.94 68 ALA B C 1
ATOM 4777 O O . ALA B 1 68 ? -24.156 27.844 -18.406 1 23.94 68 ALA B O 1
ATOM 4778 N N . SER B 1 69 ? -24.844 29.922 -17.969 1 25.03 69 SER B N 1
ATOM 4779 C CA . SER B 1 69 ? -25.75 30.312 -19.047 1 25.03 69 SER B CA 1
ATOM 4780 C C . SER B 1 69 ? -24.969 30.641 -20.312 1 25.03 69 SER B C 1
ATOM 4782 O O . SER B 1 69 ? -24.047 31.453 -20.297 1 25.03 69 SER B O 1
ATOM 4784 N N . GLY B 1 70 ? -24.875 29.859 -21.312 1 23.75 70 GLY B N 1
ATOM 4785 C CA . GLY B 1 70 ? -24.516 30.141 -22.688 1 23.75 70 GLY B CA 1
ATOM 4786 C C . GLY B 1 70 ? -25.438 31.141 -23.344 1 23.75 70 GLY B C 1
ATOM 4787 O O . GLY B 1 70 ? -25.703 31.062 -24.547 1 23.75 70 GLY B O 1
ATOM 4788 N N . GLY B 1 71 ? -25.859 32.438 -22.828 1 23.52 71 GLY B N 1
ATOM 4789 C CA . GLY B 1 71 ? -26.688 33.375 -23.562 1 23.52 71 GLY B CA 1
ATOM 4790 C C . GLY B 1 71 ? -26.047 33.875 -24.844 1 23.52 71 GLY B C 1
ATOM 4791 O O . GLY B 1 71 ? -24.828 34.031 -24.906 1 23.52 71 GLY B O 1
ATOM 4792 N N . GLN B 1 72 ? -26.469 33.625 -26.078 1 25.14 72 GLN B N 1
ATOM 4793 C CA . GLN B 1 72 ? -26.438 34.531 -27.234 1 25.14 72 GLN B CA 1
ATOM 4794 C C . GLN B 1 72 ? -27.156 35.844 -26.922 1 25.14 72 GLN B C 1
ATOM 4796 O O . GLN B 1 72 ? -27.234 36.719 -27.781 1 25.14 72 GLN B O 1
ATOM 4801 N N . LYS B 1 73 ? -27.891 36.25 -25.969 1 22.73 73 LYS B N 1
ATOM 4802 C CA . LYS B 1 73 ? -28.781 37.375 -26.141 1 22.73 73 LYS B CA 1
ATOM 4803 C C . LYS B 1 73 ? -28 38.656 -26.484 1 22.73 73 LYS B C 1
ATOM 4805 O O . LYS B 1 73 ? -26.828 38.781 -26.109 1 22.73 73 LYS B O 1
ATOM 4810 N N . HIS B 1 74 ? -28.375 39.469 -27.75 1 23.28 74 HIS B N 1
ATOM 4811 C CA . HIS B 1 74 ? -28.594 40.906 -27.812 1 23.28 74 HIS B CA 1
ATOM 4812 C C . HIS B 1 74 ? -29.297 41.438 -26.562 1 23.28 74 HIS B C 1
ATOM 4814 O O . HIS B 1 74 ? -30.516 41.312 -26.438 1 23.28 74 HIS B O 1
ATOM 4820 N N . ARG B 1 75 ? -28.906 41.219 -25.453 1 20.75 75 ARG B N 1
ATOM 4821 C CA . ARG B 1 75 ? -29.531 41.656 -24.203 1 20.75 75 ARG B CA 1
ATOM 4822 C C . ARG B 1 75 ? -29.594 43.156 -24.141 1 20.75 75 ARG B C 1
ATOM 4824 O O . ARG B 1 75 ? -28.562 43.844 -24.219 1 20.75 75 ARG B O 1
ATOM 4831 N N . SER B 1 76 ? -30.688 43.812 -24.891 1 21.72 76 SER B N 1
ATOM 4832 C CA . SER B 1 76 ? -31.25 45.094 -24.453 1 21.72 76 SER B CA 1
ATOM 4833 C C . SER B 1 76 ? -31.219 45.219 -22.938 1 21.72 76 SER B C 1
ATOM 4835 O O . SER B 1 76 ? -31.172 44.219 -22.219 1 21.72 76 SER B O 1
ATOM 4837 N N . PRO B 1 77 ? -31.344 46.562 -22.359 1 23.69 77 PRO B N 1
ATOM 4838 C CA . PRO B 1 77 ? -31.062 47.125 -21.031 1 23.69 77 PRO B CA 1
ATOM 4839 C C . PRO B 1 77 ? -32 46.562 -19.953 1 23.69 77 PRO B C 1
ATOM 4841 O O . PRO B 1 77 ? -31.797 46.844 -18.766 1 23.69 77 PRO B O 1
ATOM 4844 N N . THR B 1 78 ? -33.125 45.938 -20.281 1 20.98 78 THR B N 1
ATOM 4845 C CA . THR B 1 78 ? -34.219 46.188 -19.328 1 20.98 78 THR B CA 1
ATOM 4846 C C . THR B 1 78 ? -33.812 45.719 -17.922 1 20.98 78 THR B C 1
ATOM 4848 O O . THR B 1 78 ? -33.219 44.656 -17.75 1 20.98 78 THR B O 1
ATOM 4851 N N . THR B 1 79 ? -33.875 46.656 -16.844 1 21.58 79 THR B N 1
ATOM 4852 C CA . THR B 1 79 ? -33.531 46.906 -15.453 1 21.58 79 THR B CA 1
ATOM 4853 C C . THR B 1 79 ? -34.188 45.906 -14.523 1 21.58 79 THR B C 1
ATOM 4855 O O . THR B 1 79 ? -34.094 46 -13.305 1 21.58 79 THR B O 1
ATOM 4858 N N . SER B 1 80 ? -34.875 44.875 -15.008 1 21.77 80 SER B N 1
ATOM 4859 C CA . SER B 1 80 ? -35.906 44.406 -14.102 1 21.77 80 SER B CA 1
ATOM 4860 C C . SER B 1 80 ? -35.344 44 -12.742 1 21.77 80 SER B C 1
ATOM 4862 O O . SER B 1 80 ? -34.312 43.344 -12.672 1 21.77 80 SER B O 1
ATOM 4864 N N . ASP B 1 81 ? -35.75 44.75 -11.594 1 21.45 81 ASP B N 1
ATOM 4865 C CA . ASP B 1 81 ? -35.562 45 -10.172 1 21.45 81 ASP B CA 1
ATOM 4866 C C . ASP B 1 81 ? -35.844 43.75 -9.344 1 21.45 81 ASP B C 1
ATOM 4868 O O . ASP B 1 81 ? -36.938 43.594 -8.789 1 21.45 81 ASP B O 1
ATOM 4872 N N . VAL B 1 82 ? -35.625 42.625 -9.812 1 23.38 82 VAL B N 1
ATOM 4873 C CA . VAL B 1 82 ? -36.219 41.531 -9.078 1 23.38 82 VAL B CA 1
ATOM 4874 C C . VAL B 1 82 ? -35.719 41.531 -7.641 1 23.38 82 VAL B C 1
ATOM 4876 O O . VAL B 1 82 ? -34.531 41.344 -7.391 1 23.38 82 VAL B O 1
ATOM 4879 N N . SER B 1 83 ? -36.438 42.344 -6.742 1 21.22 83 SER B N 1
ATOM 4880 C CA . SER B 1 83 ? -36.188 42.625 -5.332 1 21.22 83 SER B CA 1
ATOM 4881 C C . SER B 1 83 ? -36.188 41.344 -4.496 1 21.22 83 SER B C 1
ATOM 4883 O O . SER B 1 83 ? -37.219 40.688 -4.359 1 21.22 83 SER B O 1
ATOM 4885 N N . LEU B 1 84 ? -35.438 40.562 -4.797 1 22.17 84 LEU B N 1
ATOM 4886 C CA . LEU B 1 84 ? -35.469 39.312 -4.031 1 22.17 84 LEU B CA 1
ATOM 4887 C C . LEU B 1 84 ? -35.25 39.594 -2.547 1 22.17 84 LEU B C 1
ATOM 4889 O O . LEU B 1 84 ? -34.25 40.188 -2.156 1 22.17 84 LEU B O 1
ATOM 4893 N N . GLU B 1 85 ? -36.406 40.031 -1.915 1 22.33 85 GLU B N 1
ATOM 4894 C CA . GLU B 1 85 ? -36.406 40.438 -0.51 1 22.33 85 GLU B CA 1
ATOM 4895 C C . GLU B 1 85 ? -35.938 39.281 0.388 1 22.33 85 GLU B C 1
ATOM 4897 O O . GLU B 1 85 ? -36.438 38.156 0.277 1 22.33 85 GLU B O 1
ATOM 4902 N N . TYR B 1 86 ? -34.812 39.375 0.664 1 23.59 86 TYR B N 1
ATOM 4903 C CA . TYR B 1 86 ? -34.094 38.5 1.599 1 23.59 86 TYR B CA 1
ATOM 4904 C C . TYR B 1 86 ? -34.75 38.562 2.977 1 23.59 86 TYR B C 1
ATOM 4906 O O . TYR B 1 86 ? -34.812 39.594 3.607 1 23.59 86 TYR B O 1
ATOM 4914 N N . VAL B 1 87 ? -35.969 37.938 3.045 1 26.19 87 VAL B N 1
ATOM 4915 C CA . VAL B 1 87 ? -36.562 38.094 4.363 1 26.19 87 VAL B CA 1
ATOM 4916 C C . VAL B 1 87 ? -35.656 37.5 5.43 1 26.19 87 VAL B C 1
ATOM 4918 O O . VAL B 1 87 ? -35.219 36.375 5.328 1 26.19 87 VAL B O 1
ATOM 4921 N N . ASP B 1 88 ? -34.969 38.375 6.066 1 26.36 88 ASP B N 1
ATOM 4922 C CA . ASP B 1 88 ? -34.094 38.344 7.223 1 26.36 88 ASP B CA 1
ATOM 4923 C C . ASP B 1 88 ? -34.75 37.656 8.414 1 26.36 88 ASP B C 1
ATOM 4925 O O . ASP B 1 88 ? -35.625 38.25 9.055 1 26.36 88 ASP B O 1
ATOM 4929 N N . GLU B 1 89 ? -35.281 36.469 8.094 1 27.2 89 GLU B N 1
ATOM 4930 C CA . GLU B 1 89 ? -36.125 36 9.195 1 27.2 89 GLU B CA 1
ATOM 4931 C C . GLU B 1 89 ? -35.281 35.812 10.469 1 27.2 89 GLU B C 1
ATOM 4933 O O . GLU B 1 89 ? -35.719 35.125 11.398 1 27.2 89 GLU B O 1
ATOM 4938 N N . THR B 1 90 ? -34.281 36.562 10.562 1 27.36 90 THR B N 1
ATOM 4939 C CA . THR B 1 90 ? -33.438 36.594 11.758 1 27.36 90 THR B CA 1
ATOM 4940 C C . THR B 1 90 ? -34.312 36.781 13.008 1 27.36 90 THR B C 1
ATOM 4942 O O . THR B 1 90 ? -33.938 36.312 14.094 1 27.36 90 THR B O 1
ATOM 4945 N N . PRO B 1 91 ? -35.281 37.719 12.719 1 25.59 91 PRO B N 1
ATOM 4946 C CA . PRO B 1 91 ? -35.781 38.156 14.023 1 25.59 91 PRO B CA 1
ATOM 4947 C C . PRO B 1 91 ? -36.5 37 14.766 1 25.59 91 PRO B C 1
ATOM 4949 O O . PRO B 1 91 ? -36.438 36.938 15.992 1 25.59 91 PRO B O 1
ATOM 4952 N N . ALA B 1 92 ? -37.219 36.281 13.891 1 26.19 92 ALA B N 1
ATOM 4953 C CA . ALA B 1 92 ? -38.219 35.469 14.57 1 26.19 92 ALA B CA 1
ATOM 4954 C C . ALA B 1 92 ? -37.562 34.344 15.367 1 26.19 92 ALA B C 1
ATOM 4956 O O . ALA B 1 92 ? -38.062 33.938 16.422 1 26.19 92 ALA B O 1
ATOM 4957 N N . LEU B 1 93 ? -36.531 33.781 14.672 1 24.95 93 LEU B N 1
ATOM 4958 C CA . LEU B 1 93 ? -35.969 32.688 15.453 1 24.95 93 LEU B CA 1
ATOM 4959 C C . LEU B 1 93 ? -35.344 33.188 16.734 1 24.95 93 LEU B C 1
ATOM 4961 O O . LEU B 1 93 ? -35.125 32.406 17.672 1 24.95 93 LEU B O 1
ATOM 4965 N N . ALA B 1 94 ? -34.938 34.438 16.578 1 24.42 94 ALA B N 1
ATOM 4966 C CA . ALA B 1 94 ? -34.438 35.094 17.797 1 24.42 94 ALA B CA 1
ATOM 4967 C C . ALA B 1 94 ? -35.5 35.125 18.875 1 24.42 94 ALA B C 1
ATOM 4969 O O . ALA B 1 94 ? -35.188 35.062 20.062 1 24.42 94 ALA B O 1
ATOM 4970 N N . ALA B 1 95 ? -36.719 35.438 18.25 1 24.33 95 ALA B N 1
ATOM 4971 C CA . ALA B 1 95 ? -37.812 35.688 19.188 1 24.33 95 ALA B CA 1
ATOM 4972 C C . ALA B 1 95 ? -38.156 34.438 20 1 24.33 95 ALA B C 1
ATOM 4974 O O . ALA B 1 95 ? -38.812 34.531 21.031 1 24.33 95 ALA B O 1
ATOM 4975 N N . LEU B 1 96 ? -37.969 33.406 19.141 1 24.59 96 LEU B N 1
ATOM 4976 C CA . LEU B 1 96 ? -38.5 32.219 19.812 1 24.59 96 LEU B CA 1
ATOM 4977 C C . LEU B 1 96 ? -37.719 31.953 21.109 1 24.59 96 LEU B C 1
ATOM 4979 O O . LEU B 1 96 ? -38.219 31.234 21.984 1 24.59 96 LEU B O 1
ATOM 4983 N N . TYR B 1 97 ? -36.375 32.281 20.891 1 23.88 97 TYR B N 1
ATOM 4984 C CA . TYR B 1 97 ? -35.688 31.953 22.125 1 23.88 97 TYR B CA 1
ATOM 4985 C C . TYR B 1 97 ? -36.125 32.875 23.266 1 23.88 97 TYR B C 1
ATOM 4987 O O . TYR B 1 97 ? -35.594 32.812 24.375 1 23.88 97 TYR B O 1
ATOM 4995 N N . GLN B 1 98 ? -36.656 34 22.688 1 22.84 98 GLN B N 1
ATOM 4996 C CA . GLN B 1 98 ? -36.875 34.906 23.797 1 22.84 98 GLN B CA 1
ATOM 4997 C C . GLN B 1 98 ? -37.969 34.406 24.734 1 22.84 98 GLN B C 1
ATOM 4999 O O . GLN B 1 98 ? -38.406 35.156 25.609 1 22.84 98 GLN B O 1
ATOM 5004 N N . HIS B 1 99 ? -38.719 33.375 24.141 1 22.23 99 HIS B N 1
ATOM 5005 C CA . HIS B 1 99 ? -40 33.281 24.875 1 22.23 99 HIS B CA 1
ATOM 5006 C C . HIS B 1 99 ? -39.75 33.062 26.359 1 22.23 99 HIS B C 1
ATOM 5008 O O . HIS B 1 99 ? -39.094 32.094 26.75 1 22.23 99 HIS B O 1
ATOM 5014 N N . GLY B 1 100 ? -39.531 34.094 27.016 1 20.62 100 GLY B N 1
ATOM 5015 C CA . GLY B 1 100 ? -39.531 34.188 28.469 1 20.62 100 GLY B CA 1
ATOM 5016 C C . GLY B 1 100 ? -40.688 33.406 29.109 1 20.62 100 GLY B C 1
ATOM 5017 O O . GLY B 1 100 ? -41.781 33.375 28.578 1 20.62 100 GLY B O 1
ATOM 5018 N N . PRO B 1 101 ? -40.312 32.156 29.672 1 22.58 101 PRO B N 1
ATOM 5019 C CA . PRO B 1 101 ? -41.312 31.312 30.312 1 22.58 101 PRO B CA 1
ATOM 5020 C C . PRO B 1 101 ? -42.406 32.094 31.047 1 22.58 101 PRO B C 1
ATOM 5022 O O . PRO B 1 101 ? -42.094 32.875 31.953 1 22.58 101 PRO B O 1
ATOM 5025 N N . SER B 1 102 ? -43.219 32.781 30.312 1 19.73 102 SER B N 1
ATOM 5026 C CA . SER B 1 102 ? -44.281 33.312 31.156 1 19.73 102 SER B CA 1
ATOM 5027 C C . SER B 1 102 ? -44.875 32.25 32.031 1 19.73 102 SER B C 1
ATOM 5029 O O . SER B 1 102 ? -44.969 31.078 31.656 1 19.73 102 SER B O 1
ATOM 5031 N N . HIS B 1 103 ? -45.062 32.562 33.344 1 19.55 103 HIS B N 1
ATOM 5032 C CA . HIS B 1 103 ? -45.469 31.875 34.562 1 19.55 103 HIS B CA 1
ATOM 5033 C C . HIS B 1 103 ? -46.844 31.234 34.406 1 19.55 103 HIS B C 1
ATOM 5035 O O . HIS B 1 103 ? -47.438 30.797 35.406 1 19.55 103 HIS B O 1
ATOM 5041 N N . PRO B 1 104 ? -47.219 30.766 33.125 1 19.97 104 PRO B N 1
ATOM 5042 C CA . PRO B 1 104 ? -48.656 30.641 33.281 1 19.97 104 PRO B CA 1
ATOM 5043 C C . PRO B 1 104 ? -49.031 29.828 34.531 1 19.97 104 PRO B C 1
ATOM 5045 O O . PRO B 1 104 ? -48.25 29.016 35 1 19.97 104 PRO B O 1
ATOM 5048 N N . ALA B 1 105 ? -50.25 30.203 35.094 1 19.16 105 ALA B N 1
ATOM 5049 C CA . ALA B 1 105 ? -50.969 29.875 36.312 1 19.16 105 ALA B CA 1
ATOM 5050 C C . ALA B 1 105 ? -51.281 28.391 36.406 1 19.16 105 ALA B C 1
ATOM 5052 O O . ALA B 1 105 ? -51.375 27.703 35.375 1 19.16 105 ALA B O 1
ATOM 5053 N N . THR B 1 106 ? -51.219 27.781 37.594 1 19.55 106 THR B N 1
ATOM 5054 C CA . THR B 1 106 ? -51.188 26.531 38.312 1 19.55 106 THR B CA 1
ATOM 5055 C C . THR B 1 106 ? -52.469 25.719 38.062 1 19.55 106 THR B C 1
ATOM 5057 O O . THR B 1 106 ? -52.688 24.672 38.656 1 19.55 106 THR B O 1
ATOM 5060 N N . SER B 1 107 ? -53.219 25.906 36.875 1 18.97 107 SER B N 1
ATOM 5061 C CA . SER B 1 107 ? -54.531 25.406 37.188 1 18.97 107 SER B CA 1
ATOM 5062 C C . SER B 1 107 ? -54.5 23.922 37.531 1 18.97 107 SER B C 1
ATOM 5064 O O . SER B 1 107 ? -53.625 23.188 37.094 1 18.97 107 SER B O 1
ATOM 5066 N N . THR B 1 108 ? -55.406 23.531 38.5 1 19.86 108 THR B N 1
ATOM 5067 C CA . THR B 1 108 ? -55.625 22.469 39.469 1 19.86 108 THR B CA 1
ATOM 5068 C C . THR B 1 108 ? -56.062 21.188 38.781 1 19.86 108 THR B C 1
ATOM 5070 O O . THR B 1 108 ? -56.312 20.172 39.438 1 19.86 108 THR B O 1
ATOM 5073 N N . PRO B 1 109 ? -55.531 20.906 37.531 1 20.05 109 PRO B N 1
ATOM 5074 C CA . PRO B 1 109 ? -56.438 19.953 36.875 1 20.05 109 PRO B CA 1
ATOM 5075 C C . PRO B 1 109 ? -56.719 18.719 37.75 1 20.05 109 PRO B C 1
ATOM 5077 O O . PRO B 1 109 ? -55.906 18.359 38.594 1 20.05 109 PRO B O 1
ATOM 5080 N N . GLN B 1 110 ? -58 18.234 37.75 1 19.88 110 GLN B N 1
ATOM 5081 C CA . GLN B 1 110 ? -58.812 17.312 38.5 1 19.88 110 GLN B CA 1
ATOM 5082 C C . GLN B 1 110 ? -58.281 15.891 38.438 1 19.88 110 GLN B C 1
ATOM 5084 O O . GLN B 1 110 ? -57.562 15.531 37.5 1 19.88 110 GLN B O 1
ATOM 5089 N N . PRO B 1 111 ? -58.531 15.086 39.531 1 20.14 111 PRO B N 1
ATOM 5090 C CA . PRO B 1 111 ? -58.031 13.844 40.125 1 20.14 111 PRO B CA 1
ATOM 5091 C C . PRO B 1 111 ? -58.312 12.617 39.281 1 20.14 111 PRO B C 1
ATOM 5093 O O . PRO B 1 111 ? -59.5 12.281 39.062 1 20.14 111 PRO B O 1
ATOM 5096 N N . ILE B 1 112 ? -57.938 12.625 37.938 1 20.05 112 ILE B N 1
ATOM 5097 C CA . ILE B 1 112 ? -58.562 11.562 37.156 1 20.05 112 ILE B CA 1
ATOM 5098 C C . ILE B 1 112 ? -58.406 10.234 37.906 1 20.05 112 ILE B C 1
ATOM 5100 O O . ILE B 1 112 ? -57.344 9.922 38.438 1 20.05 112 ILE B O 1
ATOM 5104 N N . THR B 1 113 ? -59.531 9.523 38 1 19.42 113 THR B N 1
ATOM 5105 C CA . THR B 1 113 ? -60.094 8.367 38.688 1 19.42 113 THR B CA 1
ATOM 5106 C C . THR B 1 113 ? -59.219 7.121 38.438 1 19.42 113 THR B C 1
ATOM 5108 O O . THR B 1 113 ? -58.531 7.043 37.406 1 19.42 113 THR B O 1
ATOM 5111 N N . SER B 1 114 ? -59.188 6.223 39.438 1 19.22 114 SER B N 1
ATOM 5112 C CA . SER B 1 114 ? -58.406 5.113 40 1 19.22 114 SER B CA 1
ATOM 5113 C C . SER B 1 114 ? -58.531 3.867 39.125 1 19.22 114 SER B C 1
ATOM 5115 O O . SER B 1 114 ? -59.375 3.006 39.375 1 19.22 114 SER B O 1
ATOM 5117 N N . PRO B 1 115 ? -58.188 4.008 37.75 1 20.44 115 PRO B N 1
ATOM 5118 C CA . PRO B 1 115 ? -58.625 2.814 37.031 1 20.44 115 PRO B CA 1
ATOM 5119 C C . PRO B 1 115 ? -58.281 1.517 37.75 1 20.44 115 PRO B C 1
ATOM 5121 O O . PRO B 1 115 ? -57.312 1.493 38.531 1 20.44 115 PRO B O 1
ATOM 5124 N N . THR B 1 116 ? -59.156 0.528 37.656 1 20.06 116 THR B N 1
ATOM 5125 C CA . THR B 1 116 ? -59.5 -0.766 38.25 1 20.06 116 THR B CA 1
ATOM 5126 C C . THR B 1 116 ? -58.375 -1.772 38.031 1 20.06 116 THR B C 1
ATOM 5128 O O . THR B 1 116 ? -57.781 -1.807 36.938 1 20.06 116 THR B O 1
ATOM 5131 N N . THR B 1 117 ? -58 -2.439 39.125 1 20.11 117 THR B N 1
ATOM 5132 C CA . THR B 1 117 ? -56.938 -3.34 39.562 1 20.11 117 THR B CA 1
ATOM 5133 C C . THR B 1 117 ? -56.969 -4.648 38.781 1 20.11 117 THR B C 1
ATOM 5135 O O . THR B 1 117 ? -57.844 -5.492 39 1 20.11 117 THR B O 1
ATOM 5138 N N . THR B 1 118 ? -57.188 -4.633 37.375 1 22.05 118 THR B N 1
ATOM 5139 C CA . THR B 1 118 ? -57.531 -5.965 36.906 1 22.05 118 THR B CA 1
ATOM 5140 C C . THR B 1 118 ? -56.5 -6.992 37.375 1 22.05 118 THR B C 1
ATOM 5142 O O . THR B 1 118 ? -55.281 -6.742 37.312 1 22.05 118 THR B O 1
ATOM 5145 N N . PRO B 1 119 ? -57 -8.109 37.969 1 21.55 119 PRO B N 1
ATOM 5146 C CA . PRO B 1 119 ? -56.375 -9.195 38.75 1 21.55 119 PRO B CA 1
ATOM 5147 C C . PRO B 1 119 ? -55.25 -9.906 38 1 21.55 119 PRO B C 1
ATOM 5149 O O . PRO B 1 119 ? -55.281 -9.984 36.781 1 21.55 119 PRO B O 1
ATOM 5152 N N . LEU B 1 120 ? -54.125 -9.914 38.625 1 20.94 120 LEU B N 1
ATOM 5153 C CA . LEU B 1 120 ? -52.812 -10.422 38.219 1 20.94 120 LEU B CA 1
ATOM 5154 C C . LEU B 1 120 ? -52.875 -11.914 37.906 1 20.94 120 LEU B C 1
ATOM 5156 O O . LEU B 1 120 ? -53.188 -12.719 38.812 1 20.94 120 LEU B O 1
ATOM 5160 N N . ILE B 1 121 ? -53.594 -12.312 36.812 1 22.48 121 ILE B N 1
ATOM 5161 C CA . ILE B 1 121 ? -53.781 -13.734 36.562 1 22.48 121 ILE B CA 1
ATOM 5162 C C . ILE B 1 121 ? -52.469 -14.477 36.781 1 22.48 121 ILE B C 1
ATOM 5164 O O . ILE B 1 121 ? -51.406 -14.031 36.312 1 22.48 121 ILE B O 1
ATOM 5168 N N . PRO B 1 122 ? -52.469 -15.469 37.688 1 21.56 122 PRO B N 1
ATOM 5169 C CA . PRO B 1 122 ? -51.344 -16.25 38.25 1 21.56 122 PRO B CA 1
ATOM 5170 C C . PRO B 1 122 ? -50.5 -16.938 37.188 1 21.56 122 PRO B C 1
ATOM 5172 O O . PRO B 1 122 ? -51.031 -17.484 36.219 1 21.56 122 PRO B O 1
ATOM 5175 N N . CYS B 1 123 ? -49.375 -16.359 36.844 1 20.2 123 CYS B N 1
ATOM 5176 C CA . CYS B 1 123 ? -48.5 -16.797 35.781 1 20.2 123 CYS B CA 1
ATOM 5177 C C . CYS B 1 123 ? -48.125 -18.266 35.938 1 20.2 123 CYS B C 1
ATOM 5179 O O . CYS B 1 123 ? -47.531 -18.641 36.938 1 20.2 123 CYS B O 1
ATOM 5181 N N . ALA B 1 124 ? -49 -19.141 35.5 1 21.94 124 ALA B N 1
ATOM 5182 C CA . ALA B 1 124 ? -48.812 -20.594 35.562 1 21.94 124 ALA B CA 1
ATOM 5183 C C . ALA B 1 124 ? -47.344 -20.953 35.25 1 21.94 124 ALA B C 1
ATOM 5185 O O . ALA B 1 124 ? -46.656 -20.234 34.531 1 21.94 124 ALA B O 1
ATOM 5186 N N . ALA B 1 125 ? -46.781 -21.875 35.969 1 23.34 125 ALA B N 1
ATOM 5187 C CA . ALA B 1 125 ? -45.438 -22.438 36.188 1 23.34 125 ALA B CA 1
ATOM 5188 C C . ALA B 1 125 ? -44.875 -23 34.906 1 23.34 125 ALA B C 1
ATOM 5190 O O . ALA B 1 125 ? -45.469 -23.891 34.281 1 23.34 125 ALA B O 1
ATOM 5191 N N . PRO B 1 126 ? -44.25 -22.203 34.031 1 21.36 126 PRO B N 1
ATOM 5192 C CA . PRO B 1 126 ? -43.969 -22.766 32.688 1 21.36 126 PRO B CA 1
ATOM 5193 C C . PRO B 1 126 ? -43.219 -24.109 32.75 1 21.36 126 PRO B C 1
ATOM 5195 O O . PRO B 1 126 ? -42.531 -24.375 33.75 1 21.36 126 PRO B O 1
ATOM 5198 N N . SER B 1 127 ? -43.75 -25.141 32.281 1 23.5 127 SER B N 1
ATOM 5199 C CA . SER B 1 127 ? -43.312 -26.547 32.188 1 23.5 127 SER B CA 1
ATOM 5200 C C . SER B 1 127 ? -41.875 -26.656 31.719 1 23.5 127 SER B C 1
ATOM 5202 O O . SER B 1 127 ? -41.344 -25.766 31.062 1 23.5 127 SER B O 1
ATOM 5204 N N . PRO B 1 128 ? -41.094 -27.812 32.156 1 25.22 128 PRO B N 1
ATOM 5205 C CA . PRO B 1 128 ? -39.656 -28.125 32.031 1 25.22 128 PRO B CA 1
ATOM 5206 C C . PRO B 1 128 ? -39.156 -28.156 30.594 1 25.22 128 PRO B C 1
ATOM 5208 O O . PRO B 1 128 ? -39.688 -28.922 29.781 1 25.22 128 PRO B O 1
ATOM 5211 N N . ASN B 1 129 ? -38.875 -27.109 29.969 1 23.16 129 ASN B N 1
ATOM 5212 C CA . ASN B 1 129 ? -38.625 -27.031 28.531 1 23.16 129 ASN B CA 1
ATOM 5213 C C . ASN B 1 129 ? -37.5 -27.984 28.125 1 23.16 129 ASN B C 1
ATOM 5215 O O . ASN B 1 129 ? -36.438 -28.031 28.75 1 23.16 129 ASN B O 1
ATOM 5219 N N . THR B 1 130 ? -37.812 -29.125 27.656 1 25.53 130 THR B N 1
ATOM 5220 C CA . THR B 1 130 ? -37 -30.125 26.969 1 25.53 130 THR B CA 1
ATOM 5221 C C . THR B 1 130 ? -36 -29.469 26.016 1 25.53 130 THR B C 1
ATOM 5223 O O . THR B 1 130 ? -36.406 -28.766 25.078 1 25.53 130 THR B O 1
ATOM 5226 N N . PHE B 1 131 ? -34.781 -29.234 26.438 1 25 131 PHE B N 1
ATOM 5227 C CA . PHE B 1 131 ? -33.625 -28.641 25.781 1 25 131 PHE B CA 1
ATOM 5228 C C . PHE B 1 131 ? -33.344 -29.328 24.453 1 25 131 PHE B C 1
ATOM 5230 O O . PHE B 1 131 ? -32.875 -30.469 24.422 1 25 131 PHE B O 1
ATOM 5237 N N . LEU B 1 132 ? -34.281 -29.359 23.531 1 25.86 132 LEU B N 1
ATOM 5238 C CA . LEU B 1 132 ? -33.844 -29.859 22.25 1 25.86 132 LEU B CA 1
ATOM 5239 C C . LEU B 1 132 ? -32.531 -29.203 21.828 1 25.86 132 LEU B C 1
ATOM 5241 O O . LEU B 1 132 ? -32.438 -27.969 21.812 1 25.86 132 LEU B O 1
ATOM 5245 N N . GLU B 1 133 ? -31.438 -29.875 22 1 27.89 133 GLU B N 1
ATOM 5246 C CA . GLU B 1 133 ? -30.094 -29.594 21.5 1 27.89 133 GLU B CA 1
ATOM 5247 C C . GLU B 1 133 ? -30.125 -29.125 20.047 1 27.89 133 GLU B C 1
ATOM 5249 O O . GLU B 1 133 ? -30.328 -29.922 19.141 1 27.89 133 GLU B O 1
ATOM 5254 N N . THR B 1 134 ? -30.844 -28.062 19.766 1 28.48 134 THR B N 1
ATOM 5255 C CA . THR B 1 134 ? -30.875 -27.609 18.375 1 28.48 134 THR B CA 1
ATOM 5256 C C . THR B 1 134 ? -29.453 -27.375 17.859 1 28.48 134 THR B C 1
ATOM 5258 O O . THR B 1 134 ? -28.719 -26.547 18.406 1 28.48 134 THR B O 1
ATOM 5261 N N . ASN B 1 135 ? -28.797 -28.344 17.344 1 28.19 135 ASN B N 1
ATOM 5262 C CA . ASN B 1 135 ? -27.594 -28.328 16.531 1 28.19 135 ASN B CA 1
ATOM 5263 C C . ASN B 1 135 ? -27.609 -27.172 15.531 1 28.19 135 ASN B C 1
ATOM 5265 O O . ASN B 1 135 ? -28.078 -27.328 14.398 1 28.19 135 ASN B O 1
ATOM 5269 N N . THR B 1 136 ? -28.109 -26.031 15.969 1 30.66 136 THR B N 1
ATOM 5270 C CA . THR B 1 136 ? -28.062 -24.875 15.078 1 30.66 136 THR B CA 1
ATOM 5271 C C . THR B 1 136 ? -26.641 -24.609 14.594 1 30.66 136 THR B C 1
ATOM 5273 O O . THR B 1 136 ? -25.766 -24.266 15.391 1 30.66 136 THR B O 1
ATOM 5276 N N . SER B 1 137 ? -26.203 -25.328 13.656 1 33.44 137 SER B N 1
ATOM 5277 C CA . SER B 1 137 ? -25 -24.906 12.953 1 33.44 137 SER B CA 1
ATOM 5278 C C . SER B 1 137 ? -24.969 -23.391 12.773 1 33.44 137 SER B C 1
ATOM 5280 O O . SER B 1 137 ? -25.906 -22.797 12.242 1 33.44 137 SER B O 1
ATOM 5282 N N . PRO B 1 138 ? -24.516 -22.656 13.734 1 35.22 138 PRO B N 1
ATOM 5283 C CA . PRO B 1 138 ? -24.484 -21.188 13.578 1 35.22 138 PRO B CA 1
ATOM 5284 C C . PRO B 1 138 ? -24.172 -20.766 12.141 1 35.22 138 PRO B C 1
ATOM 5286 O O . PRO B 1 138 ? -23.094 -21.062 11.617 1 35.22 138 PRO B O 1
ATOM 5289 N N . THR B 1 139 ? -25.062 -20.828 11.25 1 36.09 139 THR B N 1
ATOM 5290 C CA . THR B 1 139 ? -24.906 -20.156 9.969 1 36.09 139 THR B CA 1
ATOM 5291 C C . THR B 1 139 ? -24.219 -18.797 10.156 1 36.09 139 THR B C 1
ATOM 5293 O O . THR B 1 139 ? -24.75 -17.906 10.82 1 36.09 139 THR B O 1
ATOM 5296 N N . THR B 1 140 ? -22.984 -18.734 10.305 1 39.62 140 THR B N 1
ATOM 5297 C CA . THR B 1 140 ? -22.25 -17.469 10.242 1 39.62 140 THR B CA 1
ATOM 5298 C C . THR B 1 140 ? -22.891 -16.516 9.234 1 39.62 140 THR B C 1
ATOM 5300 O O . THR B 1 140 ? -22.844 -16.766 8.023 1 39.62 140 THR B O 1
ATOM 5303 N N . ILE B 1 141 ? -24.047 -15.914 9.539 1 37.91 141 ILE B N 1
ATOM 5304 C CA . ILE B 1 141 ? -24.672 -14.898 8.711 1 37.91 141 ILE B CA 1
ATOM 5305 C C . ILE B 1 141 ? -23.672 -13.789 8.406 1 37.91 141 ILE B C 1
ATOM 5307 O O . ILE B 1 141 ? -23.266 -13.047 9.297 1 37.91 141 ILE B O 1
ATOM 5311 N N . HIS B 1 142 ? -22.906 -13.945 7.434 1 52.19 142 HIS B N 1
ATOM 5312 C CA . HIS B 1 142 ? -22.094 -12.836 6.941 1 52.19 142 HIS B CA 1
ATOM 5313 C C . HIS B 1 142 ? -22.984 -11.656 6.527 1 52.19 142 HIS B C 1
ATOM 5315 O O . HIS B 1 142 ? -24.031 -11.852 5.91 1 52.19 142 HIS B O 1
ATOM 5321 N N . PRO B 1 143 ? -22.906 -10.508 7.168 1 54.09 143 PRO B N 1
ATOM 5322 C CA . PRO B 1 143 ? -23.703 -9.367 6.715 1 54.09 143 PRO B CA 1
ATOM 5323 C C . PRO B 1 143 ? -23.75 -9.234 5.195 1 54.09 143 PRO B C 1
ATOM 5325 O O . PRO B 1 143 ? -22.766 -9.57 4.516 1 54.09 143 PRO B O 1
ATOM 5328 N N . PRO B 1 144 ? -24.922 -9.078 4.676 1 58.44 144 PRO B N 1
ATOM 5329 C CA . PRO B 1 144 ? -25.062 -9.016 3.219 1 58.44 144 PRO B CA 1
ATOM 5330 C C . PRO B 1 144 ? -24.234 -7.887 2.602 1 58.44 144 PRO B C 1
ATOM 5332 O O . PRO B 1 144 ? -24.125 -6.801 3.184 1 58.44 144 PRO B O 1
ATOM 5335 N N . GLN B 1 145 ? -23.453 -8.172 1.573 1 70.38 145 GLN B N 1
ATOM 5336 C CA . GLN B 1 145 ? -22.672 -7.199 0.818 1 70.38 145 GLN B CA 1
ATOM 5337 C C . GLN B 1 145 ? -23.578 -6.242 0.052 1 70.38 145 GLN B C 1
ATOM 5339 O O . GLN B 1 145 ? -24.641 -6.641 -0.435 1 70.38 145 GLN B O 1
ATOM 5344 N N . ALA B 1 146 ? -23.25 -4.996 0.038 1 75.12 146 ALA B N 1
ATOM 5345 C CA . ALA B 1 146 ? -24.016 -3.975 -0.672 1 75.12 146 ALA B CA 1
ATOM 5346 C C . ALA B 1 146 ? -24.094 -4.285 -2.164 1 75.12 146 ALA B C 1
ATOM 5348 O O . ALA B 1 146 ? -23.109 -4.746 -2.76 1 75.12 146 ALA B O 1
ATOM 5349 N N . HIS B 1 147 ? -25.219 -4.203 -2.693 1 82.75 147 HIS B N 1
ATOM 5350 C CA . HIS B 1 147 ? -25.375 -4.223 -4.145 1 82.75 147 HIS B CA 1
ATOM 5351 C C . HIS B 1 147 ? -25.047 -2.867 -4.754 1 82.75 147 HIS B C 1
ATOM 5353 O O . HIS B 1 147 ? -25.766 -1.888 -4.523 1 82.75 147 HIS B O 1
ATOM 5359 N N . LEU B 1 148 ? -23.984 -2.789 -5.422 1 91.25 148 LEU B N 1
ATOM 5360 C CA . LEU B 1 148 ? -23.5 -1.516 -5.941 1 91.25 148 LEU B CA 1
ATOM 5361 C C . LEU B 1 148 ? -23.859 -1.35 -7.414 1 91.25 148 LEU B C 1
ATOM 5363 O O . LEU B 1 148 ? -23.797 -2.311 -8.188 1 91.25 148 LEU B O 1
ATOM 5367 N N . THR B 1 149 ? -24.359 -0.162 -7.734 1 91.94 149 THR B N 1
ATOM 5368 C CA . THR B 1 149 ? -24.438 0.19 -9.148 1 91.94 149 THR B CA 1
ATOM 5369 C C . THR B 1 149 ? -23.047 0.29 -9.758 1 91.94 149 THR B C 1
ATOM 5371 O O . THR B 1 149 ? -22.047 0.336 -9.031 1 91.94 149 THR B O 1
ATOM 5374 N N . LEU B 1 150 ? -22.984 0.308 -11.062 1 92.5 150 LEU B N 1
ATOM 5375 C CA . LEU B 1 150 ? -21.688 0.435 -11.734 1 92.5 150 LEU B CA 1
ATOM 5376 C C . LEU B 1 150 ? -20.984 1.715 -11.312 1 92.5 150 LEU B C 1
ATOM 5378 O O . LEU B 1 150 ? -19.781 1.703 -11.062 1 92.5 150 LEU B O 1
ATOM 5382 N N . GLU B 1 151 ? -21.734 2.814 -11.219 1 94.06 151 GLU B N 1
ATOM 5383 C CA . GLU B 1 151 ? -21.172 4.094 -10.805 1 94.06 151 GLU B CA 1
ATOM 5384 C C . GLU B 1 151 ? -20.609 4.016 -9.383 1 94.06 151 GLU B C 1
ATOM 5386 O O . GLU B 1 151 ? -19.5 4.492 -9.125 1 94.06 151 GLU B O 1
ATOM 5391 N N . GLU B 1 152 ? -21.375 3.416 -8.531 1 95.5 152 GLU B N 1
ATOM 5392 C CA . GLU B 1 152 ? -20.953 3.273 -7.141 1 95.5 152 GLU B CA 1
ATOM 5393 C C . GLU B 1 152 ? -19.719 2.375 -7.035 1 95.5 152 GLU B C 1
ATOM 5395 O O . GLU B 1 152 ? -18.797 2.66 -6.266 1 95.5 152 GLU B O 1
ATOM 5400 N N . ALA B 1 153 ? -19.703 1.313 -7.82 1 95.44 153 ALA B N 1
ATOM 5401 C CA . ALA B 1 153 ? -18.547 0.415 -7.832 1 95.44 153 ALA B CA 1
ATOM 5402 C C . ALA B 1 153 ? -17.297 1.137 -8.32 1 95.44 153 ALA B C 1
ATOM 5404 O O . ALA B 1 153 ? -16.203 0.941 -7.773 1 95.44 153 ALA B O 1
ATOM 5405 N N . CYS B 1 154 ? -17.469 1.989 -9.305 1 95.38 154 CYS B N 1
ATOM 5406 C CA . CYS B 1 154 ? -16.359 2.771 -9.836 1 95.38 154 CYS B CA 1
ATOM 5407 C C . CYS B 1 154 ? -15.805 3.727 -8.781 1 95.38 154 CYS B C 1
ATOM 5409 O O . CYS B 1 154 ? -14.586 3.854 -8.625 1 95.38 154 CYS B O 1
ATOM 5411 N N . LEU B 1 155 ? -16.719 4.352 -8.086 1 96.25 155 LEU B N 1
ATOM 5412 C CA . LEU B 1 155 ? -16.312 5.328 -7.074 1 96.25 155 LEU B CA 1
ATOM 5413 C C . LEU B 1 155 ? -15.633 4.637 -5.895 1 96.25 155 LEU B C 1
ATOM 5415 O O . LEU B 1 155 ? -14.656 5.156 -5.34 1 96.25 155 LEU B O 1
ATOM 5419 N N . LEU B 1 156 ? -16.203 3.494 -5.52 1 97 156 LEU B N 1
ATOM 5420 C CA . LEU B 1 156 ? -15.57 2.715 -4.457 1 97 156 LEU B CA 1
ATOM 5421 C C . LEU B 1 156 ? -14.172 2.268 -4.867 1 97 156 LEU B C 1
ATOM 5423 O O . LEU B 1 156 ? -13.234 2.33 -4.066 1 97 156 LEU B O 1
ATOM 5427 N N . ARG B 1 157 ? -14.016 1.822 -6.078 1 96.06 157 ARG B N 1
ATOM 5428 C CA . ARG B 1 157 ? -12.727 1.414 -6.613 1 96.06 157 ARG B CA 1
ATOM 5429 C C . ARG B 1 157 ? -11.766 2.596 -6.684 1 96.06 157 ARG B C 1
ATOM 5431 O O . ARG B 1 157 ? -10.578 2.463 -6.359 1 96.06 157 ARG B O 1
ATOM 5438 N N . TYR B 1 158 ? -12.258 3.699 -7.137 1 95.94 158 TYR B N 1
ATOM 5439 C CA . TYR B 1 158 ? -11.453 4.914 -7.188 1 95.94 158 TYR B CA 1
ATOM 5440 C C . TYR B 1 158 ? -10.914 5.27 -5.805 1 95.94 158 TYR B C 1
ATOM 5442 O O . TYR B 1 158 ? -9.766 5.684 -5.668 1 95.94 158 TYR B O 1
ATOM 5450 N N . PHE B 1 159 ? -11.773 5.141 -4.785 1 96.5 159 PHE B N 1
ATOM 5451 C CA . PHE B 1 159 ? -11.336 5.387 -3.416 1 96.5 159 PHE B CA 1
ATOM 5452 C C . PHE B 1 159 ? -10.195 4.445 -3.037 1 96.5 159 PHE B C 1
ATOM 5454 O O . PHE B 1 159 ? -9.172 4.883 -2.518 1 96.5 159 PHE B O 1
ATOM 5461 N N . SER B 1 160 ? -10.344 3.219 -3.293 1 94.94 160 SER B N 1
ATOM 5462 C CA . SER B 1 160 ? -9.383 2.191 -2.898 1 94.94 160 SER B CA 1
ATOM 5463 C C . SER B 1 160 ? -8.055 2.377 -3.613 1 94.94 160 SER B C 1
ATOM 5465 O O . SER B 1 160 ? -6.992 2.154 -3.025 1 94.94 160 SER B O 1
ATOM 5467 N N . GLU B 1 161 ? -8.07 2.809 -4.816 1 93.31 161 GLU B N 1
ATOM 5468 C CA . GLU B 1 161 ? -6.855 2.852 -5.621 1 93.31 161 GLU B CA 1
ATOM 5469 C C . GLU B 1 161 ? -6.176 4.215 -5.512 1 93.31 161 GLU B C 1
ATOM 5471 O O . GLU B 1 161 ? -4.957 4.316 -5.684 1 93.31 161 GLU B O 1
ATOM 5476 N N . THR B 1 162 ? -6.957 5.246 -5.199 1 92.38 162 THR B N 1
ATOM 5477 C CA . THR B 1 162 ? -6.379 6.578 -5.328 1 92.38 162 THR B CA 1
ATOM 5478 C C . THR B 1 162 ? -6.512 7.352 -4.02 1 92.38 162 THR B C 1
ATOM 5480 O O . THR B 1 162 ? -5.516 7.824 -3.465 1 92.38 162 THR B O 1
ATOM 5483 N N . LEU B 1 163 ? -7.691 7.449 -3.469 1 92.69 163 LEU B N 1
ATOM 5484 C CA . LEU B 1 163 ? -7.938 8.391 -2.385 1 92.69 163 LEU B CA 1
ATOM 5485 C C . LEU B 1 163 ? -7.5 7.812 -1.046 1 92.69 163 LEU B C 1
ATOM 5487 O O . LEU B 1 163 ? -7.102 8.555 -0.143 1 92.69 163 LEU B O 1
ATOM 5491 N N . GLY B 1 164 ? -7.68 6.473 -0.92 1 93.5 164 GLY B N 1
ATOM 5492 C CA . GLY B 1 164 ? -7.297 5.852 0.337 1 93.5 164 GLY B CA 1
ATOM 5493 C C . GLY B 1 164 ? -5.895 6.215 0.785 1 93.5 164 GLY B C 1
ATOM 5494 O O . GLY B 1 164 ? -5.652 6.422 1.976 1 93.5 164 GLY B O 1
ATOM 5495 N N . LYS B 1 165 ? -4.98 6.418 -0.114 1 90.5 165 LYS B N 1
ATOM 5496 C CA . LYS B 1 165 ? -3.574 6.699 0.154 1 90.5 165 LYS B CA 1
ATOM 5497 C C . LYS B 1 165 ? -3.402 8.07 0.812 1 90.5 165 LYS B C 1
ATOM 5499 O O . LYS B 1 165 ? -2.424 8.297 1.522 1 90.5 165 LYS B O 1
ATOM 5504 N N . TRP B 1 166 ? -4.316 8.922 0.574 1 89.56 166 TRP B N 1
ATOM 5505 C CA . TRP B 1 166 ? -4.266 10.258 1.165 1 89.56 166 TRP B CA 1
ATOM 5506 C C . TRP B 1 166 ? -4.406 10.188 2.682 1 89.56 166 TRP B C 1
ATOM 5508 O O . TRP B 1 166 ? -3.842 11.008 3.404 1 89.56 166 TRP B O 1
ATOM 5518 N N . PHE B 1 167 ? -5.137 9.203 3.076 1 92.56 167 PHE B N 1
ATOM 5519 C CA . PHE B 1 167 ? -5.406 9.055 4.5 1 92.56 167 PHE B CA 1
ATOM 5520 C C . PHE B 1 167 ? -4.316 8.227 5.172 1 92.56 167 PHE B C 1
ATOM 5522 O O . PHE B 1 167 ? -4.066 8.367 6.371 1 92.56 167 PHE B O 1
ATOM 5529 N N . ASP B 1 168 ? -3.631 7.402 4.395 1 92.12 168 ASP B N 1
ATOM 5530 C CA . ASP B 1 168 ? -2.789 6.348 4.949 1 92.12 168 ASP B CA 1
ATOM 5531 C C . ASP B 1 168 ? -1.354 6.832 5.141 1 92.12 168 ASP B C 1
ATOM 5533 O O . ASP B 1 168 ? -0.488 6.07 5.574 1 92.12 168 ASP B O 1
ATOM 5537 N N . ILE B 1 169 ? -0.906 7.996 4.801 1 89.19 169 ILE B N 1
ATOM 5538 C CA . ILE B 1 169 ? 0.477 8.461 4.816 1 89.19 169 ILE B CA 1
ATOM 5539 C C . ILE B 1 169 ? 1.084 8.227 6.195 1 89.19 169 ILE B C 1
ATOM 5541 O O . ILE B 1 169 ? 2.271 7.918 6.316 1 89.19 169 ILE B O 1
ATOM 5545 N N . GLY B 1 170 ? 0.453 8.18 7.285 1 86.56 170 GLY B N 1
ATOM 5546 C CA . GLY B 1 170 ? 0.979 7.934 8.617 1 86.56 170 GLY B CA 1
ATOM 5547 C C . GLY B 1 170 ? 0.451 6.656 9.242 1 86.56 170 GLY B C 1
ATOM 5548 O O . GLY B 1 170 ? 0.644 6.418 10.438 1 86.56 170 GLY B O 1
ATOM 5549 N N . ASP B 1 171 ? -0.183 5.859 8.422 1 88.12 171 ASP B N 1
ATOM 5550 C CA . ASP B 1 171 ? -0.834 4.648 8.914 1 88.12 171 ASP B CA 1
ATOM 5551 C C . ASP B 1 171 ? -0.028 3.406 8.547 1 88.12 171 ASP B C 1
ATOM 5553 O O . ASP B 1 171 ? 0.122 3.082 7.367 1 88.12 171 ASP B O 1
ATOM 5557 N N . PRO B 1 172 ? 0.381 2.668 9.523 1 82.62 172 PRO B N 1
ATOM 5558 C CA . PRO B 1 172 ? 1.197 1.487 9.234 1 82.62 172 PRO B CA 1
ATOM 5559 C C . PRO B 1 172 ? 0.412 0.389 8.516 1 82.62 172 PRO B C 1
ATOM 5561 O O . PRO B 1 172 ? 1.002 -0.453 7.836 1 82.62 172 PRO B O 1
ATOM 5564 N N . SER B 1 173 ? -0.905 0.391 8.602 1 83.81 173 SER B N 1
ATOM 5565 C CA . SER B 1 173 ? -1.716 -0.693 8.055 1 83.81 173 SER B CA 1
ATOM 5566 C C . SER B 1 173 ? -2.42 -0.264 6.777 1 83.81 173 SER B C 1
ATOM 5568 O O . SER B 1 173 ? -3.162 -1.046 6.176 1 83.81 173 SER B O 1
ATOM 5570 N N . GLN B 1 174 ? -2.229 0.91 6.352 1 89.19 174 GLN B N 1
ATOM 5571 C CA . GLN B 1 174 ? -2.912 1.433 5.176 1 89.19 174 GLN B CA 1
ATOM 5572 C C . GLN B 1 174 ? -4.395 1.083 5.199 1 89.19 174 GLN B C 1
ATOM 5574 O O . GLN B 1 174 ? -4.926 0.535 4.23 1 89.19 174 GLN B O 1
ATOM 5579 N N . SER B 1 175 ? -5.035 1.383 6.262 1 92.62 175 SER B N 1
ATOM 5580 C CA . SER B 1 175 ? -6.391 0.934 6.566 1 92.62 175 SER B CA 1
ATOM 5581 C C . SER B 1 175 ? -7.406 1.552 5.613 1 92.62 175 SER B C 1
ATOM 5583 O O . SER B 1 175 ? -8.398 0.915 5.258 1 92.62 175 SER B O 1
ATOM 5585 N N . PHE B 1 176 ? -7.215 2.684 5.191 1 95 176 PHE B N 1
ATOM 5586 C CA . PHE B 1 176 ? -8.203 3.342 4.348 1 95 176 PHE B CA 1
ATOM 5587 C C . PHE B 1 176 ? -8.141 2.812 2.92 1 95 176 PHE B C 1
ATOM 5589 O O . PHE B 1 176 ? -9.125 2.861 2.188 1 95 176 PHE B O 1
ATOM 5596 N N . THR B 1 177 ? -7.035 2.289 2.559 1 92.44 177 THR B N 1
ATOM 5597 C CA . THR B 1 177 ? -6.895 1.671 1.245 1 92.44 177 THR B CA 1
ATOM 5598 C C . THR B 1 177 ? -7.383 0.225 1.273 1 92.44 177 THR B C 1
ATOM 5600 O O . THR B 1 177 ? -7.988 -0.25 0.311 1 92.44 177 THR B O 1
ATOM 5603 N N . THR B 1 178 ? -7.16 -0.42 2.396 1 89.12 178 THR B N 1
ATOM 5604 C CA . THR B 1 178 ? -7.34 -1.867 2.375 1 89.12 178 THR B CA 1
ATOM 5605 C C . THR B 1 178 ? -8.57 -2.273 3.182 1 89.12 178 THR B C 1
ATOM 5607 O O . THR B 1 178 ? -9.281 -3.207 2.809 1 89.12 178 THR B O 1
ATOM 5610 N N . ILE B 1 179 ? -8.852 -1.599 4.25 1 92.19 179 ILE B N 1
ATOM 5611 C CA . ILE B 1 179 ? -9.891 -2.043 5.176 1 92.19 179 ILE B CA 1
ATOM 5612 C C . ILE B 1 179 ? -11.18 -1.272 4.914 1 92.19 179 ILE B C 1
ATOM 5614 O O . ILE B 1 179 ? -12.258 -1.866 4.836 1 92.19 179 ILE B O 1
ATOM 5618 N N . VAL B 1 180 ? -11.117 -0.025 4.723 1 96.19 180 VAL B N 1
ATOM 5619 C CA . VAL B 1 180 ? -12.289 0.841 4.629 1 96.19 180 VAL B CA 1
ATOM 5620 C C . VAL B 1 180 ? -13.141 0.423 3.434 1 96.19 180 VAL B C 1
ATOM 5622 O O . VAL B 1 180 ? -14.359 0.263 3.561 1 96.19 180 VAL B O 1
ATOM 5625 N N . PRO B 1 181 ? -12.523 0.17 2.262 1 95.06 181 PRO B N 1
ATOM 5626 C CA . PRO B 1 181 ? -13.375 -0.237 1.144 1 95.06 181 PRO B CA 1
ATOM 5627 C C . PRO B 1 181 ? -14.109 -1.549 1.408 1 95.06 181 PRO B C 1
ATOM 5629 O O . PRO B 1 181 ? -15.266 -1.705 1.005 1 95.06 181 PRO B O 1
ATOM 5632 N N . GLN B 1 182 ? -13.492 -2.428 2.094 1 91.75 182 GLN B N 1
ATOM 5633 C CA . GLN B 1 182 ? -14.133 -3.697 2.424 1 91.75 182 GLN B CA 1
ATOM 5634 C C . GLN B 1 182 ? -15.258 -3.5 3.434 1 91.75 182 GLN B C 1
ATOM 5636 O O . GLN B 1 182 ? -16.344 -4.066 3.281 1 91.75 182 GLN B O 1
ATOM 5641 N N . ARG B 1 183 ? -14.984 -2.705 4.422 1 93.56 183 ARG B N 1
ATOM 5642 C CA . ARG B 1 183 ? -15.992 -2.426 5.441 1 93.56 183 ARG B CA 1
ATOM 5643 C C . ARG B 1 183 ? -17.172 -1.645 4.855 1 93.56 183 ARG B C 1
ATOM 5645 O O . ARG B 1 183 ? -18.297 -1.798 5.301 1 93.56 183 ARG B O 1
ATOM 5652 N N . ALA B 1 184 ? -16.875 -0.799 3.92 1 95.56 184 ALA B N 1
ATOM 5653 C CA . ALA B 1 184 ? -17.906 0.024 3.283 1 95.56 184 ALA B CA 1
ATOM 5654 C C . ALA B 1 184 ? -18.969 -0.843 2.613 1 95.56 184 ALA B C 1
ATOM 5656 O O . ALA B 1 184 ? -20.109 -0.432 2.482 1 95.56 184 ALA B O 1
ATOM 5657 N N . ARG B 1 185 ? -18.578 -2.021 2.213 1 93.25 185 ARG B N 1
ATOM 5658 C CA . ARG B 1 185 ? -19.516 -2.912 1.546 1 93.25 185 ARG B CA 1
ATOM 5659 C C . ARG B 1 185 ? -20.594 -3.395 2.512 1 93.25 185 ARG B C 1
ATOM 5661 O O . ARG B 1 185 ? -21.672 -3.836 2.088 1 93.25 185 ARG B O 1
ATOM 5668 N N . THR B 1 186 ? -20.359 -3.352 3.848 1 91.62 186 THR B N 1
ATOM 5669 C CA . THR B 1 186 ? -21.312 -3.857 4.836 1 91.62 186 THR B CA 1
ATOM 5670 C C . THR B 1 186 ? -21.766 -2.742 5.77 1 91.62 186 THR B C 1
ATOM 5672 O O . THR B 1 186 ? -22.516 -2.984 6.715 1 91.62 186 THR B O 1
ATOM 5675 N N . SER B 1 187 ? -21.266 -1.529 5.668 1 91.69 187 SER B N 1
ATOM 5676 C CA . SER B 1 187 ? -21.656 -0.36 6.453 1 91.69 187 SER B CA 1
ATOM 5677 C C . SER B 1 187 ? -22.141 0.771 5.559 1 91.69 187 SER B C 1
ATOM 5679 O O . SER B 1 187 ? -21.344 1.537 5.02 1 91.69 187 SER B O 1
ATOM 5681 N N . PRO B 1 188 ? -23.438 0.954 5.551 1 91.62 188 PRO B N 1
ATOM 5682 C CA . PRO B 1 188 ? -24 1.951 4.637 1 91.62 188 PRO B CA 1
ATOM 5683 C C . PRO B 1 188 ? -23.469 3.359 4.902 1 91.62 188 PRO B C 1
ATOM 5685 O O . PRO B 1 188 ? -23.109 4.078 3.967 1 91.62 188 PRO B O 1
ATOM 5688 N N . PRO B 1 189 ? -23.375 3.799 6.176 1 90.25 189 PRO B N 1
ATOM 5689 C CA . PRO B 1 189 ? -22.844 5.148 6.387 1 90.25 189 PRO B CA 1
ATOM 5690 C C . PRO B 1 189 ? -21.406 5.297 5.887 1 90.25 189 PRO B C 1
ATOM 5692 O O . PRO B 1 189 ? -21.047 6.344 5.344 1 90.25 189 PRO B O 1
ATOM 5695 N N . LEU B 1 190 ? -20.594 4.289 6.109 1 94.5 190 LEU B N 1
ATOM 5696 C CA . LEU B 1 190 ? -19.219 4.332 5.625 1 94.5 190 LEU B CA 1
ATOM 5697 C C . LEU B 1 190 ? -19.172 4.309 4.102 1 94.5 190 LEU B C 1
ATOM 5699 O O . LEU B 1 190 ? -18.391 5.031 3.488 1 94.5 190 LEU B O 1
ATOM 5703 N N . LEU B 1 191 ? -20.062 3.498 3.496 1 96.5 191 LEU B N 1
ATOM 5704 C CA . LEU B 1 191 ? -20.156 3.451 2.041 1 96.5 191 LEU B CA 1
ATOM 5705 C C . LEU B 1 191 ? -20.516 4.82 1.474 1 96.5 191 LEU B C 1
ATOM 5707 O O . LEU B 1 191 ? -19.875 5.293 0.528 1 96.5 191 LEU B O 1
ATOM 5711 N N . ASP B 1 192 ? -21.438 5.445 2.074 1 94.62 192 ASP B N 1
ATOM 5712 C CA . ASP B 1 192 ? -21.906 6.742 1.583 1 94.62 192 ASP B CA 1
ATOM 5713 C C . ASP B 1 192 ? -20.812 7.801 1.718 1 94.62 192 ASP B C 1
ATOM 5715 O O . ASP B 1 192 ? -20.672 8.672 0.857 1 94.62 192 ASP B O 1
ATOM 5719 N N . ALA B 1 193 ? -20.078 7.754 2.801 1 94.06 193 ALA B N 1
ATOM 5720 C CA . ALA B 1 193 ? -18.984 8.695 2.982 1 94.06 193 ALA B CA 1
ATOM 5721 C C . ALA B 1 193 ? -17.922 8.508 1.908 1 94.06 193 ALA B C 1
ATOM 5723 O O . ALA B 1 193 ? -17.406 9.484 1.349 1 94.06 193 ALA B O 1
ATOM 5724 N N . VAL B 1 194 ? -17.594 7.242 1.635 1 96.31 194 VAL B N 1
ATOM 5725 C CA . VAL B 1 194 ? -16.594 6.902 0.63 1 96.31 194 VAL B CA 1
ATOM 5726 C C . VAL B 1 194 ? -17.062 7.355 -0.748 1 96.31 194 VAL B C 1
ATOM 5728 O O . VAL B 1 194 ? -16.312 7.984 -1.495 1 96.31 194 VAL B O 1
ATOM 5731 N N . LEU B 1 195 ? -18.328 7.117 -1.025 1 96.12 195 LEU B N 1
ATOM 5732 C CA . LEU B 1 195 ? -18.891 7.496 -2.32 1 96.12 195 LEU B CA 1
ATOM 5733 C C . LEU B 1 195 ? -18.938 9.016 -2.471 1 96.12 195 LEU B C 1
ATOM 5735 O O . LEU B 1 195 ? -18.609 9.547 -3.531 1 96.12 195 LEU B O 1
ATOM 5739 N N . SER B 1 196 ? -19.344 9.656 -1.431 1 93.25 196 SER B N 1
ATOM 5740 C CA . SER B 1 196 ? -19.422 11.117 -1.456 1 93.25 196 SER B CA 1
ATOM 5741 C C . SER B 1 196 ? -18.047 11.742 -1.713 1 93.25 196 SER B C 1
ATOM 5743 O O . SER B 1 196 ? -17.906 12.594 -2.588 1 93.25 196 SER B O 1
ATOM 5745 N N . THR B 1 197 ? -17.078 11.32 -0.995 1 92.5 197 THR B N 1
ATOM 5746 C CA . THR B 1 197 ? -15.734 11.867 -1.107 1 92.5 197 THR B CA 1
ATOM 5747 C C . THR B 1 197 ? -15.133 11.547 -2.471 1 92.5 197 THR B C 1
ATOM 5749 O O . THR B 1 197 ? -14.508 12.406 -3.098 1 92.5 197 THR B O 1
ATOM 5752 N N . SER B 1 198 ? -15.312 10.312 -2.926 1 94.31 198 SER B N 1
ATOM 5753 C CA . SER B 1 198 ? -14.805 9.898 -4.23 1 94.31 198 SER B CA 1
ATOM 5754 C C . SER B 1 198 ? -15.469 10.695 -5.355 1 94.31 198 SER B C 1
ATOM 5756 O O . SER B 1 198 ? -14.789 11.141 -6.289 1 94.31 198 SER B O 1
ATOM 5758 N N . ALA B 1 199 ? -16.781 10.844 -5.23 1 93.31 199 ALA B N 1
ATOM 5759 C CA . ALA B 1 199 ? -17.5 11.57 -6.266 1 93.31 199 ALA B CA 1
ATOM 5760 C C . ALA B 1 199 ? -17.031 13.023 -6.352 1 93.31 199 ALA B C 1
ATOM 5762 O O . ALA B 1 199 ? -16.875 13.562 -7.449 1 93.31 199 ALA B O 1
ATOM 5763 N N . ARG B 1 200 ? -16.812 13.602 -5.246 1 88.88 200 ARG B N 1
ATOM 5764 C CA . ARG B 1 200 ? -16.375 14.992 -5.215 1 88.88 200 ARG B CA 1
ATOM 5765 C C . ARG B 1 200 ? -15.008 15.148 -5.871 1 88.88 200 ARG B C 1
ATOM 5767 O O . ARG B 1 200 ? -14.828 16 -6.742 1 88.88 200 ARG B O 1
ATOM 5774 N N . HIS B 1 201 ? -14.039 14.398 -5.492 1 89.62 201 HIS B N 1
ATOM 5775 C CA . HIS B 1 201 ? -12.703 14.516 -6.07 1 89.62 201 HIS B CA 1
ATOM 5776 C C . HIS B 1 201 ? -12.711 14.133 -7.547 1 89.62 201 HIS B C 1
ATOM 5778 O O . HIS B 1 201 ? -12.07 14.789 -8.367 1 89.62 201 HIS B O 1
ATOM 5784 N N . PHE B 1 202 ? -13.43 13.047 -7.816 1 92.06 202 PHE B N 1
ATOM 5785 C CA . PHE B 1 202 ? -13.484 12.555 -9.188 1 92.06 202 PHE B CA 1
ATOM 5786 C C . PHE B 1 202 ? -14.07 13.602 -10.125 1 92.06 202 PHE B C 1
ATOM 5788 O O . PHE B 1 202 ? -13.617 13.758 -11.258 1 92.06 202 PHE B O 1
ATOM 5795 N N . SER B 1 203 ? -15.023 14.328 -9.664 1 89.38 203 SER B N 1
ATOM 5796 C CA . SER B 1 203 ? -15.719 15.312 -10.477 1 89.38 203 SER B CA 1
ATOM 5797 C C . SER B 1 203 ? -14.82 16.516 -10.781 1 89.38 203 SER B C 1
ATOM 5799 O O . SER B 1 203 ? -15.086 17.266 -11.719 1 89.38 203 SER B O 1
ATOM 5801 N N . THR B 1 204 ? -13.805 16.688 -9.977 1 83.88 204 THR B N 1
ATOM 5802 C CA . THR B 1 204 ? -12.898 17.812 -10.188 1 83.88 204 THR B CA 1
ATOM 5803 C C . THR B 1 204 ? -11.867 17.484 -11.266 1 83.88 204 THR B C 1
ATOM 5805 O O . THR B 1 204 ? -11.195 18.375 -11.789 1 83.88 204 THR B O 1
ATOM 5808 N N . LEU B 1 205 ? -11.719 16.203 -11.57 1 89.62 205 LEU B N 1
ATOM 5809 C CA . LEU B 1 205 ? -10.781 15.805 -12.617 1 89.62 205 LEU B CA 1
ATOM 5810 C C . LEU B 1 205 ? -11.273 16.25 -13.984 1 89.62 205 LEU B C 1
ATOM 5812 O O . LEU B 1 205 ? -12.477 16.25 -14.242 1 89.62 205 LEU B O 1
ATOM 5816 N N . PRO B 1 206 ? -10.289 16.609 -14.836 1 88.62 206 PRO B N 1
ATOM 5817 C CA . PRO B 1 206 ? -10.703 16.828 -16.219 1 88.62 206 PRO B CA 1
ATOM 5818 C C . PRO B 1 206 ? -11.438 15.641 -16.828 1 88.62 206 PRO B C 1
ATOM 5820 O O . PRO B 1 206 ? -11.133 14.492 -16.484 1 88.62 206 PRO B O 1
ATOM 5823 N N . ARG B 1 207 ? -12.359 15.906 -17.703 1 90.38 207 ARG B N 1
ATOM 5824 C CA . ARG B 1 207 ? -13.211 14.875 -18.297 1 90.38 207 ARG B CA 1
ATOM 5825 C C . ARG B 1 207 ? -12.367 13.781 -18.953 1 90.38 207 ARG B C 1
ATOM 5827 O O . ARG B 1 207 ? -12.688 12.594 -18.828 1 90.38 207 ARG B O 1
ATOM 5834 N N . ASP B 1 208 ? -11.352 14.172 -19.594 1 92.56 208 ASP B N 1
ATOM 5835 C CA . ASP B 1 208 ? -10.492 13.203 -20.266 1 92.56 208 ASP B CA 1
ATOM 5836 C C . ASP B 1 208 ? -9.836 12.258 -19.266 1 92.56 208 ASP B C 1
ATOM 5838 O O . ASP B 1 208 ? -9.664 11.07 -19.531 1 92.56 208 ASP B O 1
ATOM 5842 N N . GLN B 1 209 ? -9.477 12.758 -18.141 1 92.75 209 GLN B N 1
ATOM 5843 C CA . GLN B 1 209 ? -8.859 11.938 -17.094 1 92.75 209 GLN B CA 1
ATOM 5844 C C . GLN B 1 209 ? -9.875 10.977 -16.484 1 92.75 209 GLN B C 1
ATOM 5846 O O . GLN B 1 209 ? -9.531 9.836 -16.156 1 92.75 209 GLN B O 1
ATOM 5851 N N . GLN B 1 210 ? -11.078 11.453 -16.281 1 93.88 210 GLN B N 1
ATOM 5852 C CA . GLN B 1 210 ? -12.133 10.578 -15.789 1 93.88 210 GLN B CA 1
ATOM 5853 C C . GLN B 1 210 ? -12.336 9.383 -16.719 1 93.88 210 GLN B C 1
ATOM 5855 O O . GLN B 1 210 ? -12.406 8.242 -16.25 1 93.88 210 GLN B O 1
ATOM 5860 N N . LEU B 1 211 ? -12.375 9.68 -18 1 94.56 211 LEU B N 1
ATOM 5861 C CA . LEU B 1 211 ? -12.594 8.633 -19 1 94.56 211 LEU B CA 1
ATOM 5862 C C . LEU B 1 211 ? -11.414 7.668 -19.031 1 94.56 211 LEU B C 1
ATOM 5864 O O . LEU B 1 211 ? -11.602 6.453 -19.141 1 94.56 211 LEU B O 1
ATOM 5868 N N . GLN B 1 212 ? -10.258 8.188 -18.969 1 92.75 212 GLN B N 1
ATOM 5869 C CA . GLN B 1 212 ? -9.062 7.344 -18.984 1 92.75 212 GLN B CA 1
ATOM 5870 C C . GLN B 1 212 ? -9.047 6.395 -17.797 1 92.75 212 GLN B C 1
ATOM 5872 O O . GLN B 1 212 ? -8.727 5.211 -17.938 1 92.75 212 GLN B O 1
ATOM 5877 N N . ILE B 1 213 ? -9.406 6.902 -16.609 1 93.31 213 ILE B N 1
ATOM 5878 C CA . ILE B 1 213 ? -9.414 6.102 -15.391 1 93.31 213 ILE B CA 1
ATOM 5879 C C . ILE B 1 213 ? -10.438 4.973 -15.523 1 93.31 213 ILE B C 1
ATOM 5881 O O . ILE B 1 213 ? -10.133 3.814 -15.234 1 93.31 213 ILE B O 1
ATOM 5885 N N . THR B 1 214 ? -11.602 5.219 -16.031 1 92.81 214 THR B N 1
ATOM 5886 C CA . THR B 1 214 ? -12.656 4.215 -16.078 1 92.81 214 THR B CA 1
ATOM 5887 C C . THR B 1 214 ? -12.438 3.252 -17.234 1 92.81 214 THR B C 1
ATOM 5889 O O . THR B 1 214 ? -12.883 2.104 -17.203 1 92.81 214 THR B O 1
ATOM 5892 N N . ARG B 1 215 ? -11.742 3.705 -18.234 1 89.5 215 ARG B N 1
ATOM 5893 C CA . ARG B 1 215 ? -11.344 2.781 -19.297 1 89.5 215 ARG B CA 1
ATOM 5894 C C . ARG B 1 215 ? -10.328 1.768 -18.781 1 89.5 215 ARG B C 1
ATOM 5896 O O . ARG B 1 215 ? -10.352 0.601 -19.188 1 89.5 215 ARG B O 1
ATOM 5903 N N . ARG B 1 216 ? -9.539 2.203 -17.922 1 88 216 ARG B N 1
ATOM 5904 C CA . ARG B 1 216 ? -8.57 1.301 -17.312 1 88 216 ARG B CA 1
ATOM 5905 C C . ARG B 1 216 ? -9.266 0.264 -16.438 1 88 216 ARG B C 1
ATOM 5907 O O . ARG B 1 216 ? -8.719 -0.815 -16.203 1 88 216 ARG B O 1
ATOM 5914 N N . TYR B 1 217 ? -10.477 0.641 -16 1 89.06 217 TYR B N 1
ATOM 5915 C CA . TYR B 1 217 ? -11.266 -0.314 -15.234 1 89.06 217 TYR B CA 1
ATOM 5916 C C . TYR B 1 217 ? -11.891 -1.368 -16.141 1 89.06 217 TYR B C 1
ATOM 5918 O O . TYR B 1 217 ? -12.516 -2.314 -15.672 1 89.06 217 TYR B O 1
ATOM 5926 N N . GLY B 1 218 ? -11.75 -1.204 -17.438 1 85.25 218 GLY B N 1
ATOM 5927 C CA . GLY B 1 218 ? -12.305 -2.146 -18.406 1 85.25 218 GLY B CA 1
ATOM 5928 C C . GLY B 1 218 ? -13.602 -1.666 -19.031 1 85.25 218 GLY B C 1
ATOM 5929 O O . GLY B 1 218 ? -14.281 -2.428 -19.719 1 85.25 218 GLY B O 1
ATOM 5930 N N . LEU B 1 219 ? -13.945 -0.389 -18.766 1 87.56 219 LEU B N 1
ATOM 5931 C CA . LEU B 1 219 ? -15.164 0.167 -19.344 1 87.56 219 LEU B CA 1
ATOM 5932 C C . LEU B 1 219 ? -14.867 0.846 -20.672 1 87.56 219 LEU B C 1
ATOM 5934 O O . LEU B 1 219 ? -14.312 1.948 -20.703 1 87.56 219 LEU B O 1
ATOM 5938 N N . SER B 1 220 ? -15.203 0.229 -21.703 1 82.88 220 SER B N 1
ATOM 5939 C CA . SER B 1 220 ? -14.859 0.674 -23.047 1 82.88 220 SER B CA 1
ATOM 5940 C C . SER B 1 220 ? -15.375 2.082 -23.328 1 82.88 220 SER B C 1
ATOM 5942 O O . SER B 1 220 ? -14.688 2.895 -23.953 1 82.88 220 SER B O 1
ATOM 5944 N N . HIS B 1 221 ? -16.562 2.357 -22.859 1 86.06 221 HIS B N 1
ATOM 5945 C CA . HIS B 1 221 ? -17.156 3.664 -23.125 1 86.06 221 HIS B CA 1
ATOM 5946 C C . HIS B 1 221 ? -16.844 4.656 -22.016 1 86.06 221 HIS B C 1
ATOM 5948 O O . HIS B 1 221 ? -17.188 5.836 -22.109 1 86.06 221 HIS B O 1
ATOM 5954 N N . GLY B 1 222 ? -16.172 4.211 -21.016 1 86.5 222 GLY B N 1
ATOM 5955 C CA . GLY B 1 222 ? -15.828 5.055 -19.875 1 86.5 222 GLY B CA 1
ATOM 5956 C C . GLY B 1 222 ? -17.047 5.512 -19.078 1 86.5 222 GLY B C 1
ATOM 5957 O O . GLY B 1 222 ? -18.172 5.137 -19.391 1 86.5 222 GLY B O 1
ATOM 5958 N N . LEU B 1 223 ? -16.844 6.199 -17.984 1 89.44 223 LEU B N 1
ATOM 5959 C CA . LEU B 1 223 ? -17.875 6.766 -17.109 1 89.44 223 LEU B CA 1
ATOM 5960 C C . LEU B 1 223 ? -17.422 8.102 -16.531 1 89.44 223 LEU B C 1
ATOM 5962 O O . LEU B 1 223 ? -16.25 8.266 -16.172 1 89.44 223 LEU B O 1
ATOM 5966 N N . THR B 1 224 ? -18.344 9.047 -16.562 1 89.81 224 THR B N 1
ATOM 5967 C CA . THR B 1 224 ? -18.047 10.352 -15.969 1 89.81 224 THR B CA 1
ATOM 5968 C C . THR B 1 224 ? -19.031 10.656 -14.844 1 89.81 224 THR B C 1
ATOM 5970 O O . THR B 1 224 ? -20.156 10.148 -14.828 1 89.81 224 THR B O 1
ATOM 5973 N N . ILE B 1 225 ? -18.531 11.344 -13.922 1 90.5 225 ILE B N 1
ATOM 5974 C CA . ILE B 1 225 ? -19.344 11.781 -12.797 1 90.5 225 ILE B CA 1
ATOM 5975 C C . ILE B 1 225 ? -19.484 13.297 -12.805 1 90.5 225 ILE B C 1
ATOM 5977 O O . ILE B 1 225 ? -18.484 14.016 -12.938 1 90.5 225 ILE B O 1
ATOM 5981 N N . ASP B 1 226 ? -20.719 13.734 -12.648 1 85.19 226 ASP B N 1
ATOM 5982 C CA . ASP B 1 226 ? -21 15.164 -12.711 1 85.19 226 ASP B CA 1
ATOM 5983 C C . ASP B 1 226 ? -21.375 15.711 -11.336 1 85.19 226 ASP B C 1
ATOM 5985 O O . ASP B 1 226 ? -21.375 14.977 -10.352 1 85.19 226 ASP B O 1
ATOM 5989 N N . GLU B 1 227 ? -21.625 16.984 -11.289 1 85.38 227 GLU B N 1
ATOM 5990 C CA . GLU B 1 227 ? -21.891 17.703 -10.039 1 85.38 227 GLU B CA 1
ATOM 5991 C C . GLU B 1 227 ? -23.188 17.219 -9.391 1 85.38 227 GLU B C 1
ATOM 5993 O O . GLU B 1 227 ? -23.25 17.047 -8.172 1 85.38 227 GLU B O 1
ATOM 5998 N N . PRO B 1 228 ? -24.188 16.906 -10.117 1 85.88 228 PRO B N 1
ATOM 5999 C CA . PRO B 1 228 ? -25.406 16.391 -9.492 1 85.88 228 PRO B CA 1
ATOM 6000 C C . PRO B 1 228 ? -25.188 15.062 -8.773 1 85.88 228 PRO B C 1
ATOM 6002 O O . PRO B 1 228 ? -25.734 14.844 -7.688 1 85.88 228 PRO B O 1
ATOM 6005 N N . SER B 1 229 ? -24.422 14.25 -9.398 1 88.44 229 SER B N 1
ATOM 6006 C CA . SER B 1 229 ? -24.109 12.984 -8.742 1 88.44 229 SER B CA 1
ATOM 6007 C C . SER B 1 229 ? -23.359 13.211 -7.434 1 88.44 229 SER B C 1
ATOM 6009 O O . SER B 1 229 ? -23.594 12.516 -6.445 1 88.44 229 SER B O 1
ATOM 6011 N N . THR B 1 230 ? -22.5 14.102 -7.469 1 88.88 230 THR B N 1
ATOM 6012 C CA . THR B 1 230 ? -21.719 14.422 -6.277 1 88.88 230 THR B CA 1
ATOM 6013 C C . THR B 1 230 ? -22.625 14.883 -5.145 1 88.88 230 THR B C 1
ATOM 6015 O O . THR B 1 230 ? -22.484 14.453 -4 1 88.88 230 THR B O 1
ATOM 6018 N N . LEU B 1 231 ? -23.562 15.734 -5.473 1 88.88 231 LEU B N 1
ATOM 6019 C CA . LEU B 1 231 ? -24.5 16.25 -4.484 1 88.88 231 LEU B CA 1
ATOM 6020 C C . LEU B 1 231 ? -25.391 15.133 -3.961 1 88.88 231 LEU B C 1
ATOM 6022 O O . LEU B 1 231 ? -25.734 15.102 -2.775 1 88.88 231 LEU B O 1
ATOM 6026 N N . HIS B 1 232 ? -25.719 14.297 -4.844 1 91.88 232 HIS B N 1
ATOM 6027 C CA . HIS B 1 232 ? -26.562 13.164 -4.469 1 91.88 232 HIS B CA 1
ATOM 6028 C C . HIS B 1 232 ? -25.875 12.312 -3.4 1 91.88 232 HIS B C 1
ATOM 6030 O O . HIS B 1 232 ? -26.484 12.008 -2.369 1 91.88 232 HIS B O 1
ATOM 6036 N N . TYR B 1 233 ? -24.672 11.906 -3.645 1 91.19 233 TYR B N 1
ATOM 6037 C CA . TYR B 1 233 ? -23.953 11.055 -2.699 1 91.19 233 TYR B CA 1
ATOM 6038 C C . TYR B 1 233 ? -23.703 11.797 -1.39 1 91.19 233 TYR B C 1
ATOM 6040 O O . TYR B 1 233 ? -23.75 11.188 -0.314 1 91.19 233 TYR B O 1
ATOM 6048 N N . HIS B 1 234 ? -23.438 13.031 -1.466 1 87.5 234 HIS B N 1
ATOM 6049 C CA . HIS B 1 234 ? -23.219 13.82 -0.26 1 87.5 234 HIS B CA 1
ATOM 6050 C C . HIS B 1 234 ? -24.469 13.867 0.609 1 87.5 234 HIS B C 1
ATOM 6052 O O . HIS B 1 234 ? -24.391 13.641 1.819 1 87.5 234 HIS B O 1
ATOM 6058 N N . ASN B 1 235 ? -25.562 14.141 -0.034 1 87.88 235 ASN B N 1
ATOM 6059 C CA . ASN B 1 235 ? -26.828 14.203 0.692 1 87.88 235 ASN B CA 1
ATOM 6060 C C . ASN B 1 235 ? -27.188 12.859 1.317 1 87.88 235 ASN B C 1
ATOM 6062 O O . ASN B 1 235 ? -27.688 12.812 2.445 1 87.88 235 ASN B O 1
ATOM 6066 N N . ARG B 1 236 ? -26.938 11.891 0.577 1 90.19 236 ARG B N 1
ATOM 6067 C CA . ARG B 1 236 ? -27.172 10.547 1.089 1 90.19 236 ARG B CA 1
ATOM 6068 C C . ARG B 1 236 ? -26.312 10.266 2.314 1 90.19 236 ARG B C 1
ATOM 6070 O O . ARG B 1 236 ? -26.781 9.664 3.283 1 90.19 236 ARG B O 1
ATOM 6077 N N . CYS B 1 237 ? -25.109 10.664 2.256 1 87.69 237 CYS B N 1
ATOM 6078 C CA . CYS B 1 237 ? -24.172 10.469 3.361 1 87.69 237 CYS B CA 1
ATOM 6079 C C . CYS B 1 237 ? -24.641 11.211 4.609 1 87.69 237 CYS B C 1
ATOM 6081 O O . CYS B 1 237 ? -24.688 10.633 5.695 1 87.69 237 CYS B O 1
ATOM 6083 N N . ILE B 1 238 ? -25 12.398 4.441 1 84 238 ILE B N 1
ATOM 6084 C CA . ILE B 1 238 ? -25.438 13.227 5.559 1 84 238 ILE B CA 1
ATOM 6085 C C . ILE B 1 238 ? -26.703 12.633 6.168 1 84 238 ILE B C 1
ATOM 6087 O O . ILE B 1 238 ? -26.844 12.562 7.395 1 84 238 ILE B O 1
ATOM 6091 N N . ALA B 1 239 ? -27.625 12.211 5.301 1 83.81 239 ALA B N 1
ATOM 6092 C CA . ALA B 1 239 ? -28.891 11.625 5.758 1 83.81 239 ALA B CA 1
ATOM 6093 C C . ALA B 1 239 ? -28.625 10.375 6.594 1 83.81 239 ALA B C 1
ATOM 6095 O O . ALA B 1 239 ? -29.234 10.188 7.648 1 83.81 239 ALA B O 1
ATOM 6096 N N . HIS B 1 240 ? -27.734 9.586 6.133 1 83.62 240 HIS B N 1
ATOM 6097 C CA . HIS B 1 240 ? -27.422 8.352 6.844 1 83.62 240 HIS B CA 1
ATOM 6098 C C . HIS B 1 240 ? -26.734 8.641 8.172 1 83.62 240 HIS B C 1
ATOM 6100 O O . HIS B 1 240 ? -27.016 7.992 9.18 1 83.62 240 HIS B O 1
ATOM 6106 N N . LEU B 1 241 ? -25.781 9.508 8.164 1 80.75 241 LEU B N 1
ATOM 6107 C CA . LEU B 1 241 ? -25.078 9.852 9.391 1 80.75 241 LEU B CA 1
ATOM 6108 C C . LEU B 1 241 ? -26.031 10.438 10.43 1 80.75 241 LEU B C 1
ATOM 6110 O O . LEU B 1 241 ? -25.922 10.141 11.617 1 80.75 241 LEU B O 1
ATOM 6114 N N . ARG B 1 242 ? -26.984 11.164 9.977 1 77.06 242 ARG B N 1
ATOM 6115 C CA . ARG B 1 242 ? -28 11.734 10.859 1 77.06 242 ARG B CA 1
ATOM 6116 C C . ARG B 1 242 ? -28.859 10.641 11.484 1 77.06 242 ARG B C 1
ATOM 6118 O O . ARG B 1 242 ? -29.188 10.711 12.664 1 77.06 242 ARG B O 1
ATOM 6125 N N . SER B 1 243 ? -29.156 9.742 10.688 1 81.56 243 SER B N 1
ATOM 6126 C CA . SER B 1 243 ? -30.031 8.664 11.141 1 81.56 243 SER B CA 1
ATOM 6127 C C . SER B 1 243 ? -29.359 7.824 12.227 1 81.56 243 SER B C 1
ATOM 6129 O O . SER B 1 243 ? -30.016 7.344 13.148 1 81.56 243 SER B O 1
ATOM 6131 N N . VAL B 1 244 ? -28.016 7.648 12.156 1 79.06 244 VAL B N 1
ATOM 6132 C CA . VAL B 1 244 ? -27.328 6.762 13.086 1 79.06 244 VAL B CA 1
ATOM 6133 C C . VAL B 1 244 ? -26.828 7.562 14.289 1 79.06 244 VAL B C 1
ATOM 6135 O O . VAL B 1 244 ? -26.516 6.992 15.336 1 79.06 244 VAL B O 1
ATOM 6138 N N . SER B 1 245 ? -26.781 8.836 14.133 1 72.56 245 SER B N 1
ATOM 6139 C CA . SER B 1 245 ? -26.234 9.695 15.18 1 72.56 245 SER B CA 1
ATOM 6140 C C . SER B 1 245 ? -27.078 9.625 16.453 1 72.56 245 SER B C 1
ATOM 6142 O O . SER B 1 245 ? -26.609 9.945 17.547 1 72.56 245 SER B O 1
ATOM 6144 N N . THR B 1 246 ? -28.266 9.109 16.266 1 70.94 246 THR B N 1
ATOM 6145 C CA . THR B 1 246 ? -29.188 9.047 17.406 1 70.94 246 THR B CA 1
ATOM 6146 C C . THR B 1 246 ? -29 7.746 18.172 1 70.94 246 THR B C 1
ATOM 6148 O O . THR B 1 246 ? -29.5 7.605 19.297 1 70.94 246 THR B O 1
ATOM 6151 N N . GLU B 1 247 ? -28.203 6.91 17.625 1 74.94 247 GLU B N 1
ATOM 6152 C CA . GLU B 1 247 ? -27.984 5.633 18.297 1 74.94 247 GLU B CA 1
ATOM 6153 C C . GLU B 1 247 ? -26.922 5.77 19.391 1 74.94 247 GLU B C 1
ATOM 6155 O O . GLU B 1 247 ? -25.859 6.355 19.172 1 74.94 247 GLU B O 1
ATOM 6160 N N . PRO B 1 248 ? -27.219 5.352 20.594 1 69.31 248 PRO B N 1
ATOM 6161 C CA . PRO B 1 248 ? -26.312 5.555 21.734 1 69.31 248 PRO B CA 1
ATOM 6162 C C . PRO B 1 248 ? -24.922 5.004 21.484 1 69.31 248 PRO B C 1
ATOM 6164 O O . PRO B 1 248 ? -23.922 5.645 21.844 1 69.31 248 PRO B O 1
ATOM 6167 N N . ASN B 1 249 ? -24.75 3.859 20.875 1 79.5 249 ASN B N 1
ATOM 6168 C CA . ASN B 1 249 ? -23.422 3.27 20.734 1 79.5 249 ASN B CA 1
ATOM 6169 C C . ASN B 1 249 ? -22.766 3.645 19.406 1 79.5 249 ASN B C 1
ATOM 6171 O O . ASN B 1 249 ? -21.672 3.156 19.094 1 79.5 249 ASN B O 1
ATOM 6175 N N . ALA B 1 250 ? -23.297 4.617 18.859 1 79.88 250 ALA B N 1
ATOM 6176 C CA . ALA B 1 250 ? -22.812 5.012 17.531 1 79.88 250 ALA B CA 1
ATOM 6177 C C . ALA B 1 250 ? -21.484 5.762 17.641 1 79.88 250 ALA B C 1
ATOM 6179 O O . ALA B 1 250 ? -20.609 5.633 16.781 1 79.88 250 ALA B O 1
ATOM 6180 N N . ILE B 1 251 ? -21.344 6.41 18.766 1 79.06 251 ILE B N 1
ATOM 6181 C CA . ILE B 1 251 ? -20.188 7.266 18.922 1 79.06 251 ILE B CA 1
ATOM 6182 C C . ILE B 1 251 ? -18.938 6.406 19.125 1 79.06 251 ILE B C 1
ATOM 6184 O O . ILE B 1 251 ? -17.812 6.863 18.875 1 79.06 251 ILE B O 1
ATOM 6188 N N . LEU B 1 252 ? -19.125 5.188 19.438 1 83.44 252 LEU B N 1
ATOM 6189 C CA . LEU B 1 252 ? -17.984 4.309 19.641 1 83.44 252 LEU B CA 1
ATOM 6190 C C . LEU B 1 252 ? -17.75 3.418 18.438 1 83.44 252 LEU B C 1
ATOM 6192 O O . LEU B 1 252 ? -16.812 2.617 18.422 1 83.44 252 LEU B O 1
ATOM 6196 N N . ASP B 1 253 ? -18.547 3.578 17.469 1 87.62 253 ASP B N 1
ATOM 6197 C CA . ASP B 1 253 ? -18.438 2.768 16.266 1 87.62 253 ASP B CA 1
ATOM 6198 C C . ASP B 1 253 ? -17.266 3.24 15.398 1 87.62 253 ASP B C 1
ATOM 6200 O O . ASP B 1 253 ? -17.25 4.383 14.938 1 87.62 253 ASP B O 1
ATOM 6204 N N . GLU B 1 254 ? -16.312 2.326 15.141 1 89.88 254 GLU B N 1
ATOM 6205 C CA . GLU B 1 254 ? -15.125 2.688 14.383 1 89.88 254 GLU B CA 1
ATOM 6206 C C . GLU B 1 254 ? -15.469 2.977 12.922 1 89.88 254 GLU B C 1
ATOM 6208 O O . GLU B 1 254 ? -14.805 3.785 12.266 1 89.88 254 GLU B O 1
ATOM 6213 N N . ASN B 1 255 ? -16.547 2.373 12.367 1 91.69 255 ASN B N 1
ATOM 6214 C CA . ASN B 1 255 ? -16.969 2.643 10.992 1 91.69 255 ASN B CA 1
ATOM 6215 C C . ASN B 1 255 ? -17.531 4.055 10.844 1 91.69 255 ASN B C 1
ATOM 6217 O O . ASN B 1 255 ? -17.297 4.711 9.828 1 91.69 255 ASN B O 1
ATOM 6221 N N . LEU B 1 256 ? -18.188 4.488 11.883 1 90 256 LEU B N 1
ATOM 6222 C CA . LEU B 1 256 ? -18.734 5.84 11.844 1 90 256 LEU B CA 1
ATOM 6223 C C . LEU B 1 256 ? -17.625 6.879 11.992 1 90 256 LEU B C 1
ATOM 6225 O O . LEU B 1 256 ? -17.672 7.934 11.352 1 90 256 LEU B O 1
ATOM 6229 N N . LEU B 1 257 ? -16.672 6.57 12.805 1 90.38 257 LEU B N 1
ATOM 6230 C CA . LEU B 1 257 ? -15.531 7.465 12.898 1 90.38 257 LEU B CA 1
ATOM 6231 C C . LEU B 1 257 ? -14.82 7.586 11.555 1 90.38 257 LEU B C 1
ATOM 6233 O O . LEU B 1 257 ? -14.492 8.695 11.125 1 90.38 257 LEU B O 1
ATOM 6237 N N . ALA B 1 258 ? -14.602 6.426 10.922 1 93.31 258 ALA B N 1
ATOM 6238 C CA . ALA B 1 258 ? -13.969 6.426 9.609 1 93.31 258 ALA B CA 1
ATOM 6239 C C . ALA B 1 258 ? -14.805 7.215 8.602 1 93.31 258 ALA B C 1
ATOM 6241 O O . ALA B 1 258 ? -14.258 7.91 7.742 1 93.31 258 ALA B O 1
ATOM 6242 N N . ALA B 1 259 ? -16.125 7.133 8.734 1 92.31 259 ALA B N 1
ATOM 6243 C CA . ALA B 1 259 ? -17.031 7.859 7.84 1 92.31 259 ALA B CA 1
ATOM 6244 C C . ALA B 1 259 ? -16.891 9.367 8.031 1 92.31 259 ALA B C 1
ATOM 6246 O O . ALA B 1 259 ? -16.781 10.117 7.055 1 92.31 259 ALA B O 1
ATOM 6247 N N . VAL B 1 260 ? -16.812 9.789 9.203 1 89.31 260 VAL B N 1
ATOM 6248 C CA . VAL B 1 260 ? -16.734 11.219 9.508 1 89.31 260 VAL B CA 1
ATOM 6249 C C . VAL B 1 260 ? -15.391 11.773 9.07 1 89.31 260 VAL B C 1
ATOM 6251 O O . VAL B 1 260 ? -15.32 12.867 8.492 1 89.31 260 VAL B O 1
ATOM 6254 N N . VAL B 1 261 ? -14.344 11.016 9.344 1 90.94 261 VAL B N 1
ATOM 6255 C CA . VAL B 1 261 ? -13 11.422 8.93 1 90.94 261 VAL B CA 1
ATOM 6256 C C . VAL B 1 261 ? -12.938 11.531 7.41 1 90.94 261 VAL B C 1
ATOM 6258 O O . VAL B 1 261 ? -12.328 12.461 6.871 1 90.94 261 VAL B O 1
ATOM 6261 N N . THR B 1 262 ? -13.539 10.609 6.723 1 92.06 262 THR B N 1
ATOM 6262 C CA . THR B 1 262 ? -13.562 10.586 5.262 1 92.06 262 THR B CA 1
ATOM 6263 C C . THR B 1 262 ? -14.352 11.773 4.723 1 92.06 262 THR B C 1
ATOM 6265 O O . THR B 1 262 ? -13.906 12.445 3.783 1 92.06 262 THR B O 1
ATOM 6268 N N . LEU B 1 263 ? -15.422 12.039 5.359 1 87.31 263 LEU B N 1
ATOM 6269 C CA . LEU B 1 263 ? -16.266 13.148 4.922 1 87.31 263 LEU B CA 1
ATOM 6270 C C . LEU B 1 263 ? -15.586 14.492 5.188 1 87.31 263 LEU B C 1
ATOM 6272 O O . LEU B 1 263 ? -15.727 15.43 4.402 1 87.31 263 LEU B O 1
ATOM 6276 N N . ARG B 1 264 ? -14.883 14.562 6.301 1 83.94 264 ARG B N 1
ATOM 6277 C CA . ARG B 1 264 ? -14.18 15.789 6.656 1 83.94 264 ARG B CA 1
ATOM 6278 C C . ARG B 1 264 ? -13.133 16.141 5.609 1 83.94 264 ARG B C 1
ATOM 6280 O O . ARG B 1 264 ? -12.883 17.312 5.344 1 83.94 264 ARG B O 1
ATOM 6287 N N . PHE B 1 265 ? -12.461 15.203 5.148 1 79.44 265 PHE B N 1
ATOM 6288 C CA . PHE B 1 265 ? -11.508 15.43 4.066 1 79.44 265 PHE B CA 1
ATOM 6289 C C . PHE B 1 265 ? -12.156 16.219 2.934 1 79.44 265 PHE B C 1
ATOM 6291 O O . PHE B 1 265 ? -11.539 17.125 2.375 1 79.44 265 PHE B O 1
ATOM 6298 N N . TYR B 1 266 ? -13.359 15.93 2.773 1 66.19 266 TYR B N 1
ATOM 6299 C CA . TYR B 1 266 ? -14.148 16.594 1.746 1 66.19 266 TYR B CA 1
ATOM 6300 C C . TYR B 1 266 ? -14.359 18.062 2.086 1 66.19 266 TYR B C 1
ATOM 6302 O O . TYR B 1 266 ? -14.195 18.938 1.229 1 66.19 266 TYR B O 1
ATOM 6310 N N . GLU B 1 267 ? -14.695 18.219 3.283 1 66.5 267 GLU B N 1
ATOM 6311 C CA . GLU B 1 267 ? -15 19.578 3.707 1 66.5 267 GLU B CA 1
ATOM 6312 C C . GLU B 1 267 ? -13.75 20.438 3.74 1 66.5 267 GLU B C 1
ATOM 6314 O O . GLU B 1 267 ? -13.812 21.641 3.488 1 66.5 267 GLU B O 1
ATOM 6319 N N . GLU B 1 268 ? -12.656 19.734 4.035 1 63.41 268 GLU B N 1
ATOM 6320 C CA . GLU B 1 268 ? -11.367 20.422 3.988 1 63.41 268 GLU B CA 1
ATOM 6321 C C . GLU B 1 268 ? -11 20.812 2.559 1 63.41 268 GLU B C 1
ATOM 6323 O O . GLU B 1 268 ? -10.398 21.859 2.326 1 63.41 268 GLU B O 1
ATOM 6328 N N . LEU B 1 269 ? -11.359 19.984 1.729 1 58.22 269 LEU B N 1
ATOM 6329 C CA . LEU B 1 269 ? -11.07 20.234 0.319 1 58.22 269 LEU B CA 1
ATOM 6330 C C . LEU B 1 269 ? -11.836 21.453 -0.182 1 58.22 269 LEU B C 1
ATOM 6332 O O . LEU B 1 269 ? -11.375 22.156 -1.083 1 58.22 269 LEU B O 1
ATOM 6336 N N . ASP B 1 270 ? -12.812 21.781 0.552 1 58.19 270 ASP B N 1
ATOM 6337 C CA . ASP B 1 270 ? -13.625 22.891 0.03 1 58.19 270 ASP B CA 1
ATOM 6338 C C . ASP B 1 270 ? -13.211 24.219 0.655 1 58.19 270 ASP B C 1
ATOM 6340 O O . ASP B 1 270 ? -13.219 25.25 -0.014 1 58.19 270 ASP B O 1
ATOM 6344 N N . THR B 1 271 ? -12.836 24.234 1.949 1 61.62 271 THR B N 1
ATOM 6345 C CA . THR B 1 271 ? -12.562 25.562 2.514 1 61.62 271 THR B CA 1
ATOM 6346 C C . THR B 1 271 ? -11.523 25.469 3.627 1 61.62 271 THR B C 1
ATOM 6348 O O . THR B 1 271 ? -11.805 25.797 4.777 1 61.62 271 THR B O 1
ATOM 6351 N N . PRO B 1 272 ? -10.25 25.156 3.203 1 55.62 272 PRO B N 1
ATOM 6352 C CA . PRO B 1 272 ? -9.281 24.953 4.285 1 55.62 272 PRO B CA 1
ATOM 6353 C C . PRO B 1 272 ? -8.938 26.234 5.031 1 55.62 272 PRO B C 1
ATOM 6355 O O . PRO B 1 272 ? -8.461 26.188 6.168 1 55.62 272 PRO B O 1
ATOM 6358 N N . PHE B 1 273 ? -9.195 27.328 4.477 1 56.94 273 PHE B N 1
ATOM 6359 C CA . PHE B 1 273 ? -8.695 28.562 5.051 1 56.94 273 PHE B CA 1
ATOM 6360 C C . PHE B 1 273 ? -9.844 29.391 5.633 1 56.94 273 PHE B C 1
ATOM 6362 O O . PHE B 1 273 ? -9.641 30.531 6.039 1 56.94 273 PHE B O 1
ATOM 6369 N N . HIS B 1 274 ? -11.062 28.75 5.637 1 58.09 274 HIS B N 1
ATOM 6370 C CA . HIS B 1 274 ? -12.172 29.484 6.23 1 58.09 274 HIS B CA 1
ATOM 6371 C C . HIS B 1 274 ? -12.32 29.156 7.711 1 58.09 274 HIS B C 1
ATOM 6373 O O . HIS B 1 274 ? -12.461 27.984 8.078 1 58.09 274 HIS B O 1
ATOM 6379 N N . PRO B 1 275 ? -11.953 30.094 8.656 1 55.19 275 PRO B N 1
ATOM 6380 C CA . PRO B 1 275 ? -11.898 29.875 10.102 1 55.19 275 PRO B CA 1
ATOM 6381 C C . PRO B 1 275 ? -13.18 29.25 10.648 1 55.19 275 PRO B C 1
ATOM 6383 O O . PRO B 1 275 ? -13.156 28.609 11.703 1 55.19 275 PRO B O 1
ATOM 6386 N N . HIS B 1 276 ? -14.406 29.656 10.227 1 52.31 276 HIS B N 1
ATOM 6387 C CA . HIS B 1 276 ? -15.664 29.234 10.836 1 52.31 276 HIS B CA 1
ATOM 6388 C C . HIS B 1 276 ? -16.359 28.172 9.984 1 52.31 276 HIS B C 1
ATOM 6390 O O . HIS B 1 276 ? -17.359 28.469 9.328 1 52.31 276 HIS B O 1
ATOM 6396 N N . PRO B 1 277 ? -15.578 27.047 9.883 1 52.38 277 PRO B N 1
ATOM 6397 C CA . PRO B 1 277 ? -16.266 26.125 8.984 1 52.38 277 PRO B CA 1
ATOM 6398 C C . PRO B 1 277 ? -17.594 25.609 9.555 1 52.38 277 PRO B C 1
ATOM 6400 O O . PRO B 1 277 ? -17.641 25.188 10.719 1 52.38 277 PRO B O 1
ATOM 6403 N N . THR B 1 278 ? -18.75 26.172 9.281 1 47.47 278 THR B N 1
ATOM 6404 C CA . THR B 1 278 ? -20.094 25.75 9.711 1 47.47 278 THR B CA 1
ATOM 6405 C C . THR B 1 278 ? -20.359 24.312 9.312 1 47.47 278 THR B C 1
ATOM 6407 O O . THR B 1 278 ? -21.516 23.875 9.266 1 47.47 278 THR B O 1
ATOM 6410 N N . THR B 1 279 ? -19.266 23.469 9.047 1 56.59 279 THR B N 1
ATOM 6411 C CA . THR B 1 279 ? -19.75 22.281 8.359 1 56.59 279 THR B CA 1
ATOM 6412 C C . THR B 1 279 ? -19.938 21.125 9.344 1 56.59 279 THR B C 1
ATOM 6414 O O . THR B 1 279 ? -19.266 21.062 10.367 1 56.59 279 THR B O 1
ATOM 6417 N N . THR B 1 280 ? -21.078 20.406 9.234 1 56.41 280 THR B N 1
ATOM 6418 C CA . THR B 1 280 ? -21.641 19.266 9.961 1 56.41 280 THR B CA 1
ATOM 6419 C C . THR B 1 280 ? -20.547 18.234 10.266 1 56.41 280 THR B C 1
ATOM 6421 O O . THR B 1 280 ? -20.469 17.719 11.383 1 56.41 280 THR B O 1
ATOM 6424 N N . ALA B 1 281 ? -19.656 18.016 9.391 1 59.78 281 ALA B N 1
ATOM 6425 C CA . ALA B 1 281 ? -18.734 16.906 9.586 1 59.78 281 ALA B CA 1
ATOM 6426 C C . ALA B 1 281 ? -17.609 17.281 10.539 1 59.78 281 ALA B C 1
ATOM 6428 O O . ALA B 1 281 ? -17.109 16.438 11.289 1 59.78 281 ALA B O 1
ATOM 6429 N N . ILE B 1 282 ? -17.438 18.516 10.695 1 60.56 282 ILE B N 1
ATOM 6430 C CA . ILE B 1 282 ? -16.344 18.969 11.555 1 60.56 282 ILE B CA 1
ATOM 6431 C C . ILE B 1 282 ? -16.75 18.828 13.016 1 60.56 282 ILE B C 1
ATOM 6433 O O . ILE B 1 282 ? -15.992 18.297 13.828 1 60.56 282 ILE B O 1
ATOM 6437 N N . ARG B 1 283 ? -17.969 19.266 13.25 1 65.44 283 ARG B N 1
ATOM 6438 C CA . ARG B 1 283 ? -18.438 19.125 14.625 1 65.44 283 ARG B CA 1
ATOM 6439 C C . ARG B 1 283 ? -18.625 17.656 14.992 1 65.44 283 ARG B C 1
ATOM 6441 O O . ARG B 1 283 ? -18.312 17.234 16.109 1 65.44 283 ARG B O 1
ATOM 6448 N N . GLY B 1 284 ? -19.078 16.984 14.047 1 65.25 284 GLY B N 1
ATOM 6449 C CA . GLY B 1 284 ? -19.219 15.555 14.258 1 65.25 284 GLY B CA 1
ATOM 6450 C C . GLY B 1 284 ? -17.906 14.852 14.555 1 65.25 284 GLY B C 1
ATOM 6451 O O . GLY B 1 284 ? -17.844 14.008 15.445 1 65.25 284 GLY B O 1
ATOM 6452 N N . LEU B 1 285 ? -16.953 15.258 13.914 1 71.75 285 LEU B N 1
ATOM 6453 C CA . LEU B 1 285 ? -15.656 14.617 14.094 1 71.75 285 LEU B CA 1
ATOM 6454 C C . LEU B 1 285 ? -15.141 14.805 15.516 1 71.75 285 LEU B C 1
ATOM 6456 O O . LEU B 1 285 ? -14.602 13.875 16.125 1 71.75 285 LEU B O 1
ATOM 6460 N N . GLN B 1 286 ? -15.359 15.984 16.016 1 74.88 286 GLN B N 1
ATOM 6461 C CA . GLN B 1 286 ? -14.867 16.281 17.344 1 74.88 286 GLN B CA 1
ATOM 6462 C C . GLN B 1 286 ? -15.516 15.359 18.391 1 74.88 286 GLN B C 1
ATOM 6464 O O . GLN B 1 286 ? -14.836 14.836 19.266 1 74.88 286 GLN B O 1
ATOM 6469 N N . VAL B 1 287 ? -16.766 15.188 18.172 1 75.56 287 VAL B N 1
ATOM 6470 C CA . VAL B 1 287 ? -17.5 14.359 19.125 1 75.56 287 VAL B CA 1
ATOM 6471 C C . VAL B 1 287 ? -17.016 12.914 19.047 1 75.56 287 VAL B C 1
ATOM 6473 O O . VAL B 1 287 ? -16.797 12.266 20.078 1 75.56 287 VAL B O 1
ATOM 6476 N N . PHE B 1 288 ? -16.781 12.484 17.875 1 77.69 288 PHE B N 1
ATOM 6477 C CA . PHE B 1 288 ? -16.328 11.117 17.688 1 77.69 288 PHE B CA 1
ATOM 6478 C C . PHE B 1 288 ? -14.906 10.938 18.219 1 77.69 288 PHE B C 1
ATOM 6480 O O . PHE B 1 288 ? -14.602 9.93 18.859 1 77.69 288 PHE B O 1
ATOM 6487 N N . LEU B 1 289 ? -14.102 11.844 18 1 77.06 289 LEU B N 1
ATOM 6488 C CA . LEU B 1 289 ? -12.711 11.758 18.438 1 77.06 289 LEU B CA 1
ATOM 6489 C C . LEU B 1 289 ? -12.625 11.742 19.969 1 77.06 289 LEU B C 1
ATOM 6491 O O . LEU B 1 289 ? -11.883 10.945 20.547 1 77.06 289 LEU B O 1
ATOM 6495 N N . GLU B 1 290 ? -13.367 12.586 20.484 1 77.62 290 GLU B N 1
ATOM 6496 C CA . GLU B 1 290 ? -13.352 12.648 21.953 1 77.62 290 GLU B CA 1
ATOM 6497 C C . GLU B 1 290 ? -13.859 11.336 22.562 1 77.62 290 GLU B C 1
ATOM 6499 O O . GLU B 1 290 ? -13.266 10.828 23.516 1 77.62 290 GLU B O 1
ATOM 6504 N N . ALA B 1 291 ? -14.875 10.859 21.969 1 76.56 291 ALA B N 1
ATOM 6505 C CA . ALA B 1 291 ? -15.492 9.648 22.5 1 76.56 291 ALA B CA 1
ATOM 6506 C C . ALA B 1 291 ? -14.57 8.445 22.328 1 76.56 291 ALA B C 1
ATOM 6508 O O . ALA B 1 291 ? -14.523 7.562 23.188 1 76.56 291 ALA B O 1
ATOM 6509 N N . GLN B 1 292 ? -13.852 8.453 21.297 1 77.75 292 GLN B N 1
ATOM 6510 C CA . GLN B 1 292 ? -13.07 7.262 20.969 1 77.75 292 GLN B CA 1
ATOM 6511 C C . GLN B 1 292 ? -11.617 7.422 21.422 1 77.75 292 GLN B C 1
ATOM 6513 O O . GLN B 1 292 ? -10.828 6.484 21.312 1 77.75 292 GLN B O 1
ATOM 6518 N N . ALA B 1 293 ? -11.289 8.461 21.938 1 79.5 293 ALA B N 1
ATOM 6519 C CA . ALA B 1 293 ? -9.906 8.742 22.312 1 79.5 293 ALA B CA 1
ATOM 6520 C C . ALA B 1 293 ? -9.438 7.805 23.422 1 79.5 293 ALA B C 1
ATOM 6522 O O . ALA B 1 293 ? -8.391 7.16 23.297 1 79.5 293 ALA B O 1
ATOM 6523 N N . ARG B 1 294 ? -10.188 7.684 24.406 1 77 294 ARG B N 1
ATOM 6524 C CA . ARG B 1 294 ? -9.758 6.902 25.562 1 77 294 ARG B CA 1
ATOM 6525 C C . ARG B 1 294 ? -9.594 5.43 25.203 1 77 294 ARG B C 1
ATOM 6527 O O . ARG B 1 294 ? -8.555 4.832 25.484 1 77 294 ARG B O 1
ATOM 6534 N N . PRO B 1 295 ? -10.578 4.902 24.578 1 76.56 295 PRO B N 1
ATOM 6535 C CA . PRO B 1 295 ? -10.391 3.494 24.219 1 76.56 295 PRO B CA 1
ATOM 6536 C C . PRO B 1 295 ? -9.234 3.281 23.25 1 76.56 295 PRO B C 1
ATOM 6538 O O . PRO B 1 295 ? -8.641 2.201 23.219 1 76.56 295 PRO B O 1
ATOM 6541 N N . THR B 1 296 ? -8.938 4.246 22.438 1 79.19 296 THR B N 1
ATOM 6542 C CA . THR B 1 296 ? -7.891 4.125 21.438 1 79.19 296 THR B CA 1
ATOM 6543 C C . THR B 1 296 ? -6.512 4.312 22.062 1 79.19 296 THR B C 1
ATOM 6545 O O . THR B 1 296 ? -5.562 3.617 21.703 1 79.19 296 THR B O 1
ATOM 6548 N N . LEU B 1 297 ? -6.449 5.223 23.016 1 79.88 297 LEU B N 1
ATOM 6549 C CA . LEU B 1 297 ? -5.152 5.629 23.531 1 79.88 297 LEU B CA 1
ATOM 6550 C C . LEU B 1 297 ? -4.762 4.777 24.734 1 79.88 297 LEU B C 1
ATOM 6552 O O . LEU B 1 297 ? -3.578 4.629 25.047 1 79.88 297 LEU B O 1
ATOM 6556 N N . SER B 1 298 ? -5.758 4.395 25.625 1 62.22 298 SER B N 1
ATOM 6557 C CA . SER B 1 298 ? -5.477 3.6 26.812 1 62.22 298 SER B CA 1
ATOM 6558 C C . SER B 1 298 ? -4.984 2.205 26.438 1 62.22 298 SER B C 1
ATOM 6560 O O . SER B 1 298 ? -4.367 1.519 27.266 1 62.22 298 SER B O 1
ATOM 6562 N N . LEU B 1 299 ? -5.363 1.657 25.453 1 52.09 299 LEU B N 1
ATOM 6563 C CA . LEU B 1 299 ? -5.098 0.268 25.094 1 52.09 299 LEU B CA 1
ATOM 6564 C C . LEU B 1 299 ? -3.621 0.06 24.781 1 52.09 299 LEU B C 1
ATOM 6566 O O . LEU B 1 299 ? -3.189 -1.067 24.531 1 52.09 299 LEU B O 1
ATOM 6570 N N . THR B 1 300 ? -2.867 1.068 24.484 1 48.81 300 THR B N 1
ATOM 6571 C CA . THR B 1 300 ? -1.486 0.736 24.156 1 48.81 300 THR B CA 1
ATOM 6572 C C . THR B 1 300 ? -0.793 0.068 25.344 1 48.81 300 THR B C 1
ATOM 6574 O O . THR B 1 300 ? 0.37 -0.33 25.25 1 48.81 300 THR B O 1
ATOM 6577 N N . GLY B 1 301 ? -1.154 0.237 26.594 1 40 301 GLY B N 1
ATOM 6578 C CA . GLY B 1 301 ? -0.371 -0.458 27.609 1 40 301 GLY B CA 1
ATOM 6579 C C . GLY B 1 301 ? -0.202 -1.938 27.312 1 40 301 GLY B C 1
ATOM 6580 O O . GLY B 1 301 ? -0.201 -2.352 26.156 1 40 301 GLY B O 1
ATOM 6581 N N . GLY B 1 302 ? -0.74 -2.865 28.344 1 39.38 302 GLY B N 1
ATOM 6582 C CA . GLY B 1 302 ? -0.373 -4.266 28.484 1 39.38 302 GLY B CA 1
ATOM 6583 C C . GLY B 1 302 ? -0.62 -5.078 27.219 1 39.38 302 GLY B C 1
ATOM 6584 O O . GLY B 1 302 ? 0.171 -5.961 26.875 1 39.38 302 GLY B O 1
ATOM 6585 N N . GLY B 1 303 ? -1.922 -5.422 26.859 1 39.09 303 GLY B N 1
ATOM 6586 C CA . GLY B 1 303 ? -2.186 -6.512 25.938 1 39.09 303 GLY B CA 1
ATOM 6587 C C . GLY B 1 303 ? -1.978 -6.117 24.484 1 39.09 303 GLY B C 1
ATOM 6588 O O . GLY B 1 303 ? -1.912 -4.934 24.156 1 39.09 303 GLY B O 1
ATOM 6589 N N . SER B 1 304 ? -1.304 -6.832 23.656 1 45.16 304 SER B N 1
ATOM 6590 C CA . SER B 1 304 ? -0.936 -6.906 22.25 1 45.16 304 SER B CA 1
ATOM 6591 C C . SER B 1 304 ? -2.035 -6.336 21.359 1 45.16 304 SER B C 1
ATOM 6593 O O . SER B 1 304 ? -2.908 -7.07 20.891 1 45.16 304 SER B O 1
ATOM 6595 N N . THR B 1 305 ? -2.832 -5.215 21.719 1 51.09 305 THR B N 1
ATOM 6596 C CA . THR B 1 305 ? -3.984 -4.957 20.859 1 51.09 305 THR B CA 1
ATOM 6597 C C . THR B 1 305 ? -3.541 -4.613 19.438 1 51.09 305 THR B C 1
ATOM 6599 O O . THR B 1 305 ? -2.635 -3.799 19.25 1 51.09 305 THR B O 1
ATOM 6602 N N . SER B 1 306 ? -3.758 -5.441 18.438 1 62.94 306 SER B N 1
ATOM 6603 C CA . SER B 1 306 ? -3.535 -5.367 17 1 62.94 306 SER B CA 1
ATOM 6604 C C . SER B 1 306 ? -4.062 -4.059 16.422 1 62.94 306 SER B C 1
ATOM 6606 O O . SER B 1 306 ? -5.09 -3.547 16.875 1 62.94 306 SER B O 1
ATOM 6608 N N . TRP B 1 307 ? -3.26 -3.111 15.852 1 71.06 307 TRP B N 1
ATOM 6609 C CA . TRP B 1 307 ? -3.625 -1.894 15.133 1 71.06 307 TRP B CA 1
ATOM 6610 C C . TRP B 1 307 ? -4.777 -2.152 14.172 1 71.06 307 TRP B C 1
ATOM 6612 O O . TRP B 1 307 ? -4.66 -2.979 13.258 1 71.06 307 TRP B O 1
ATOM 6622 N N . GLY B 1 308 ? -5.969 -1.605 14.547 1 82.19 308 GLY B N 1
ATOM 6623 C CA . GLY B 1 308 ? -7.145 -1.791 13.711 1 82.19 308 GLY B CA 1
ATOM 6624 C C . GLY B 1 308 ? -7.66 -0.497 13.109 1 82.19 308 GLY B C 1
ATOM 6625 O O . GLY B 1 308 ? -6.961 0.519 13.117 1 82.19 308 GLY B O 1
ATOM 6626 N N . LEU B 1 309 ? -8.758 -0.5 12.555 1 89.44 309 LEU B N 1
ATOM 6627 C CA . LEU B 1 309 ? -9.375 0.628 11.859 1 89.44 309 LEU B CA 1
ATOM 6628 C C . LEU B 1 309 ? -9.625 1.783 12.82 1 89.44 309 LEU B C 1
ATOM 6630 O O . LEU B 1 309 ? -9.492 2.949 12.445 1 89.44 309 LEU B O 1
ATOM 6634 N N . ARG B 1 310 ? -9.938 1.533 14.031 1 90.44 310 ARG B N 1
ATOM 6635 C CA . ARG B 1 310 ? -10.203 2.57 15.023 1 90.44 310 ARG B CA 1
ATOM 6636 C C . ARG B 1 310 ? -8.977 3.453 15.234 1 90.44 310 ARG B C 1
ATOM 6638 O O . ARG B 1 310 ? -9.078 4.68 15.219 1 90.44 310 ARG B O 1
ATOM 6645 N N . GLN B 1 311 ? -7.867 2.76 15.445 1 90.88 311 GLN B N 1
ATOM 6646 C CA . GLN B 1 311 ? -6.625 3.502 15.648 1 90.88 311 GLN B CA 1
ATOM 6647 C C . GLN B 1 311 ? -6.273 4.336 14.422 1 90.88 311 GLN B C 1
ATOM 6649 O O . GLN B 1 311 ? -5.906 5.508 14.547 1 90.88 311 GLN B O 1
ATOM 6654 N N . SER B 1 312 ? -6.418 3.732 13.297 1 93.06 312 SER B N 1
ATOM 6655 C CA . SER B 1 312 ? -6.086 4.43 12.055 1 93.06 312 SER B CA 1
ATOM 6656 C C . SER B 1 312 ? -6.965 5.66 11.859 1 93.06 312 SER B C 1
ATOM 6658 O O . SER B 1 312 ? -6.461 6.754 11.602 1 93.06 312 SER B O 1
ATOM 6660 N N . ALA B 1 313 ? -8.297 5.469 12.039 1 93.12 313 ALA B N 1
ATOM 6661 C CA . ALA B 1 313 ? -9.234 6.57 11.844 1 93.12 313 ALA B CA 1
ATOM 6662 C C . ALA B 1 313 ? -9.008 7.676 12.867 1 93.12 313 ALA B C 1
ATOM 6664 O O . ALA B 1 313 ? -9.078 8.859 12.539 1 93.12 313 ALA B O 1
ATOM 6665 N N . PHE B 1 314 ? -8.719 7.336 14.062 1 92.88 314 PHE B N 1
ATOM 6666 C CA . PHE B 1 314 ? -8.484 8.305 15.133 1 92.88 314 PHE B CA 1
ATOM 6667 C C . PHE B 1 314 ? -7.301 9.203 14.797 1 92.88 314 PHE B C 1
ATOM 6669 O O . PHE B 1 314 ? -7.406 10.43 14.883 1 92.88 314 PHE B O 1
ATOM 6676 N N . TRP B 1 315 ? -6.242 8.625 14.43 1 93.56 315 TRP B N 1
ATOM 6677 C CA . TRP B 1 315 ? -5.023 9.398 14.211 1 93.56 315 TRP B CA 1
ATOM 6678 C C . TRP B 1 315 ? -5.102 10.188 12.914 1 93.56 315 TRP B C 1
ATOM 6680 O O . TRP B 1 315 ? -4.492 11.25 12.781 1 93.56 315 TRP B O 1
ATOM 6690 N N . VAL B 1 316 ? -5.824 9.688 11.906 1 93.06 316 VAL B N 1
ATOM 6691 C CA . VAL B 1 316 ? -6.105 10.508 10.734 1 93.06 316 VAL B CA 1
ATOM 6692 C C . VAL B 1 316 ? -6.871 11.758 11.148 1 93.06 316 VAL B C 1
ATOM 6694 O O . VAL B 1 316 ? -6.57 12.859 10.68 1 93.06 316 VAL B O 1
ATOM 6697 N N . GLY B 1 317 ? -7.852 11.555 12.062 1 91 317 GLY B N 1
ATOM 6698 C CA . GLY B 1 317 ? -8.602 12.688 12.586 1 91 317 GLY B CA 1
ATOM 6699 C C . GLY B 1 317 ? -7.73 13.703 13.305 1 91 317 GLY B C 1
ATOM 6700 O O . GLY B 1 317 ? -7.891 14.906 13.125 1 91 317 GLY B O 1
ATOM 6701 N N . VAL B 1 318 ? -6.801 13.219 14.055 1 92.31 318 VAL B N 1
ATOM 6702 C CA . VAL B 1 318 ? -5.898 14.086 14.805 1 92.31 318 VAL B CA 1
ATOM 6703 C C . VAL B 1 318 ? -5.023 14.875 13.828 1 92.31 318 VAL B C 1
ATOM 6705 O O . VAL B 1 318 ? -4.816 16.078 14.008 1 92.31 318 VAL B O 1
ATOM 6708 N N . ARG B 1 319 ? -4.465 14.211 12.867 1 92.81 319 ARG B N 1
ATOM 6709 C CA . ARG B 1 319 ? -3.623 14.867 11.875 1 92.81 319 ARG B CA 1
ATOM 6710 C C . ARG B 1 319 ? -4.406 15.93 11.109 1 92.81 319 ARG B C 1
ATOM 6712 O O . ARG B 1 319 ? -3.902 17.031 10.875 1 92.81 319 ARG B O 1
ATOM 6719 N N . GLN B 1 320 ? -5.621 15.602 10.734 1 89.44 320 GLN B N 1
ATOM 6720 C CA . GLN B 1 320 ? -6.477 16.562 10.047 1 89.44 320 GLN B CA 1
ATOM 6721 C C . GLN B 1 320 ? -6.734 17.781 10.922 1 89.44 320 GLN B C 1
ATOM 6723 O O . GLN B 1 320 ? -6.691 18.922 10.445 1 89.44 320 GLN B O 1
ATOM 6728 N N . GLU B 1 321 ? -7.008 17.5 12.148 1 89.12 321 GLU B N 1
ATOM 6729 C CA . GLU B 1 321 ? -7.238 18.594 13.086 1 89.12 321 GLU B CA 1
ATOM 6730 C C . GLU B 1 321 ? -6.004 19.484 13.211 1 89.12 321 GLU B C 1
ATOM 6732 O O . GLU B 1 321 ? -6.117 20.719 13.258 1 89.12 321 GLU B O 1
ATOM 6737 N N . PHE B 1 322 ? -4.887 18.891 13.305 1 92.88 322 PHE B N 1
ATOM 6738 C CA . PHE B 1 322 ? -3.645 19.656 13.391 1 92.88 322 PHE B CA 1
ATOM 6739 C C . PHE B 1 322 ? -3.5 20.594 12.203 1 92.88 322 PHE B C 1
ATOM 6741 O O . PHE B 1 322 ? -3.215 21.781 12.375 1 92.88 322 PHE B O 1
ATOM 6748 N N . HIS B 1 323 ? -3.648 20.094 11.016 1 90.69 323 HIS B N 1
ATOM 6749 C CA . HIS B 1 323 ? -3.465 20.906 9.812 1 90.69 323 HIS B CA 1
ATOM 6750 C C . HIS B 1 323 ? -4.512 22.016 9.734 1 90.69 323 HIS B C 1
ATOM 6752 O O . HIS B 1 323 ? -4.199 23.141 9.352 1 90.69 323 HIS B O 1
ATOM 6758 N N . MET B 1 324 ? -5.711 21.703 10.148 1 87.56 324 MET B N 1
ATOM 6759 C CA . MET B 1 324 ? -6.754 22.719 10.125 1 87.56 324 MET B CA 1
ATOM 6760 C C . MET B 1 324 ? -6.48 23.797 11.164 1 87.56 324 MET B C 1
ATOM 6762 O O . MET B 1 324 ? -6.656 24.984 10.891 1 87.56 324 MET B O 1
ATOM 6766 N N . ALA B 1 325 ? -6.117 23.312 12.32 1 90.12 325 ALA B N 1
ATOM 6767 C CA . ALA B 1 325 ? -5.785 24.297 13.359 1 90.12 325 ALA B CA 1
ATOM 6768 C C . ALA B 1 325 ? -4.625 25.188 12.93 1 90.12 325 ALA B C 1
ATOM 6770 O O . ALA B 1 325 ? -4.617 26.375 13.219 1 90.12 325 ALA B O 1
ATOM 6771 N N . PHE B 1 326 ? -3.66 24.672 12.273 1 93.12 326 PHE B N 1
ATOM 6772 C CA . PHE B 1 326 ? -2.518 25.438 11.773 1 93.12 326 PHE B CA 1
ATOM 6773 C C . PHE B 1 326 ? -2.959 26.469 10.742 1 93.12 326 PHE B C 1
ATOM 6775 O O . PHE B 1 326 ? -2.588 27.641 10.828 1 93.12 326 PHE B O 1
ATOM 6782 N N . THR B 1 327 ? -3.764 26 9.781 1 88.69 327 THR B N 1
ATOM 6783 C CA . THR B 1 327 ? -4.145 26.859 8.656 1 88.69 327 THR B CA 1
ATOM 6784 C C . THR B 1 327 ? -5.129 27.938 9.109 1 88.69 327 THR B C 1
ATOM 6786 O O . THR B 1 327 ? -5.066 29.078 8.648 1 88.69 327 THR B O 1
ATOM 6789 N N . GLN B 1 328 ? -5.992 27.547 10.047 1 86.5 328 GLN B N 1
ATOM 6790 C CA . GLN B 1 328 ? -7.008 28.484 10.516 1 86.5 328 GLN B CA 1
ATOM 6791 C C . GLN B 1 328 ? -6.5 29.297 11.703 1 86.5 328 GLN B C 1
ATOM 6793 O O . GLN B 1 328 ? -7.176 30.219 12.172 1 86.5 328 GLN B O 1
ATOM 6798 N N . GLN B 1 329 ? -5.352 28.922 12.227 1 90 329 GLN B N 1
ATOM 6799 C CA . GLN B 1 329 ? -4.73 29.609 13.352 1 90 329 GLN B CA 1
ATOM 6800 C C . GLN B 1 329 ? -5.688 29.688 14.539 1 90 329 GLN B C 1
ATOM 6802 O O . GLN B 1 329 ? -5.938 30.766 15.07 1 90 329 GLN B O 1
ATOM 6807 N N . ARG B 1 330 ? -6.141 28.562 14.914 1 89.81 330 ARG B N 1
ATOM 6808 C CA . ARG B 1 330 ? -7.047 28.422 16.047 1 89.81 330 ARG B CA 1
ATOM 6809 C C . ARG B 1 330 ? -6.566 27.328 17 1 89.81 330 ARG B C 1
ATOM 6811 O O . ARG B 1 330 ? -5.715 26.516 16.641 1 89.81 330 ARG B O 1
ATOM 6818 N N . PRO B 1 331 ? -7.07 27.344 18.188 1 91.12 331 PRO B N 1
ATOM 6819 C CA . PRO B 1 331 ? -6.652 26.312 19.141 1 91.12 331 PRO B CA 1
ATOM 6820 C C . PRO B 1 331 ? -7.09 24.906 18.734 1 91.12 331 PRO B C 1
ATOM 6822 O O . PRO B 1 331 ? -7.93 24.75 17.844 1 91.12 331 PRO B O 1
ATOM 6825 N N . PHE B 1 332 ? -6.457 23.969 19.344 1 88.75 332 PHE B N 1
ATOM 6826 C CA . PHE B 1 332 ? -6.73 22.578 19.062 1 88.75 332 PHE B CA 1
ATOM 6827 C C . PHE B 1 332 ? -8.07 22.156 19.656 1 88.75 332 PHE B C 1
ATOM 6829 O O . PHE B 1 332 ? -8.359 22.453 20.812 1 88.75 332 PHE B O 1
ATOM 6836 N N . ARG B 1 333 ? -8.945 21.484 18.906 1 82.38 333 ARG B N 1
ATOM 6837 C CA . ARG B 1 333 ? -10.305 21.203 19.344 1 82.38 333 ARG B CA 1
ATOM 6838 C C . ARG B 1 333 ? -10.359 19.953 20.219 1 82.38 333 ARG B C 1
ATOM 6840 O O . ARG B 1 333 ? -11.266 19.797 21.031 1 82.38 333 ARG B O 1
ATOM 6847 N N . ILE B 1 334 ? -9.469 19.047 20 1 83.69 334 ILE B N 1
ATOM 6848 C CA . ILE B 1 334 ? -9.414 17.844 20.828 1 83.69 334 ILE B CA 1
ATOM 6849 C C . ILE B 1 334 ? -8.742 18.156 22.156 1 83.69 334 ILE B C 1
ATOM 6851 O O . ILE B 1 334 ? -7.656 18.75 22.203 1 83.69 334 ILE B O 1
ATOM 6855 N N . PRO B 1 335 ? -9.375 17.781 23.266 1 85.75 335 PRO B N 1
ATOM 6856 C CA . PRO B 1 335 ? -8.758 18.062 24.562 1 85.75 335 PRO B CA 1
ATOM 6857 C C . PRO B 1 335 ? -7.387 17.422 24.719 1 85.75 335 PRO B C 1
ATOM 6859 O O . PRO B 1 335 ? -7.25 16.203 24.562 1 85.75 335 PRO B O 1
ATOM 6862 N N . LEU B 1 336 ? -6.434 18.219 25.109 1 90.62 336 LEU B N 1
ATOM 6863 C CA . LEU B 1 336 ? -5.047 17.766 25.188 1 90.62 336 LEU B CA 1
ATOM 6864 C C . LEU B 1 336 ? -4.852 16.781 26.328 1 90.62 336 LEU B C 1
ATOM 6866 O O . LEU B 1 336 ? -3.979 15.914 26.266 1 90.62 336 LEU B O 1
ATOM 6870 N N . GLY B 1 337 ? -5.688 16.969 27.359 1 87.12 337 GLY B N 1
ATOM 6871 C CA . GLY B 1 337 ? -5.609 16.031 28.484 1 87.12 337 GLY B CA 1
ATOM 6872 C C . GLY B 1 337 ? -5.832 14.594 28.062 1 87.12 337 GLY B C 1
ATOM 6873 O O . GLY B 1 337 ? -5.191 13.688 28.594 1 87.12 337 GLY B O 1
ATOM 6874 N N . ILE B 1 338 ? -6.648 14.445 27.078 1 85.75 338 ILE B N 1
ATOM 6875 C CA . ILE B 1 338 ? -6.945 13.102 26.594 1 85.75 338 ILE B CA 1
ATOM 6876 C C . ILE B 1 338 ? -5.793 12.594 25.734 1 85.75 338 ILE B C 1
ATOM 6878 O O . ILE B 1 338 ? -5.402 11.43 25.828 1 85.75 338 ILE B O 1
ATOM 6882 N N . LEU B 1 339 ? -5.242 13.422 24.859 1 90.5 339 LEU B N 1
ATOM 6883 C CA . LEU B 1 339 ? -4.141 13.039 23.984 1 90.5 339 LEU B CA 1
ATOM 6884 C C . LEU B 1 339 ? -2.904 12.664 24.797 1 90.5 339 LEU B C 1
ATOM 6886 O O . LEU B 1 339 ? -2.117 11.812 24.375 1 90.5 339 LEU B O 1
ATOM 6890 N N . ASP B 1 340 ? -2.818 13.258 25.984 1 91.12 340 ASP B N 1
ATOM 6891 C CA . ASP B 1 340 ? -1.647 13.047 26.828 1 91.12 340 ASP B CA 1
ATOM 6892 C C . ASP B 1 340 ? -1.675 11.656 27.469 1 91.12 340 ASP B C 1
ATOM 6894 O O . ASP B 1 340 ? -0.688 11.227 28.078 1 91.12 340 ASP B O 1
ATOM 6898 N N . LEU B 1 341 ? -2.764 10.977 27.266 1 86.62 341 LEU B N 1
ATOM 6899 C CA . LEU B 1 341 ? -2.846 9.602 27.766 1 86.62 341 LEU B CA 1
ATOM 6900 C C . LEU B 1 341 ? -1.991 8.672 26.906 1 86.62 341 LEU B C 1
ATOM 6902 O O . LEU B 1 341 ? -1.702 7.543 27.312 1 86.62 341 LEU B O 1
ATOM 6906 N N . TYR B 1 342 ? -1.637 9.117 25.734 1 89.88 342 TYR B N 1
ATOM 6907 C CA . TYR B 1 342 ? -0.798 8.32 24.859 1 89.88 342 TYR B CA 1
ATOM 6908 C C . TYR B 1 342 ? 0.577 8.086 25.469 1 89.88 342 TYR B C 1
ATOM 6910 O O . TYR B 1 342 ? 1.252 9.031 25.875 1 89.88 342 TYR B O 1
ATOM 6918 N N . PRO B 1 343 ? 1.003 6.895 25.531 1 88.12 343 PRO B N 1
ATOM 6919 C CA . PRO B 1 343 ? 2.297 6.617 26.156 1 88.12 343 PRO B CA 1
ATOM 6920 C C . PRO B 1 343 ? 3.473 7.168 25.344 1 88.12 343 PRO B C 1
ATOM 6922 O O . PRO B 1 343 ? 3.424 7.188 24.125 1 88.12 343 PRO B O 1
ATOM 6925 N N . ALA B 1 344 ? 4.488 7.609 26.078 1 89.25 344 ALA B N 1
ATOM 6926 C CA . ALA B 1 344 ? 5.715 8.047 25.406 1 89.25 344 ALA B CA 1
ATOM 6927 C C . ALA B 1 344 ? 6.379 6.895 24.672 1 89.25 344 ALA B C 1
ATOM 6929 O O . ALA B 1 344 ? 6.441 5.77 25.172 1 89.25 344 ALA B O 1
ATOM 6930 N N . PRO B 1 345 ? 6.758 7.246 23.438 1 91.94 345 PRO B N 1
ATOM 6931 C CA . PRO B 1 345 ? 7.395 6.172 22.688 1 91.94 345 PRO B CA 1
ATOM 6932 C C . PRO B 1 345 ? 8.719 5.719 23.297 1 91.94 345 PRO B C 1
ATOM 6934 O O . PRO B 1 345 ? 9.438 6.523 23.891 1 91.94 345 PRO B O 1
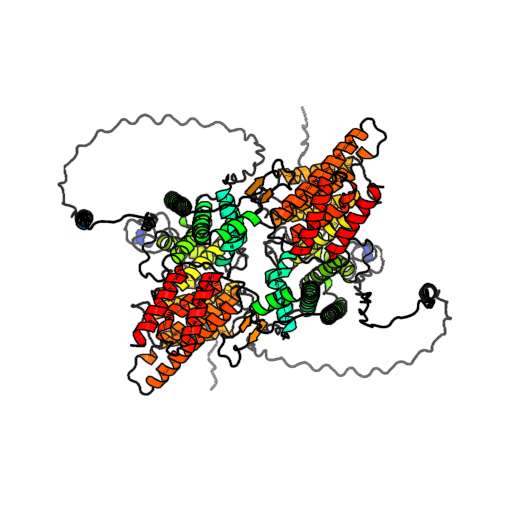ATOM 6937 N N . ARG B 1 346 ? 8.969 4.402 23.156 1 88.06 346 ARG B N 1
ATOM 6938 C CA . ARG B 1 346 ? 10.203 3.76 23.594 1 88.06 346 ARG B CA 1
ATOM 6939 C C . ARG B 1 346 ? 11.031 3.287 22.406 1 88.06 346 ARG B C 1
ATOM 6941 O O . ARG B 1 346 ? 10.609 3.432 21.25 1 88.06 346 ARG B O 1
ATOM 6948 N N . ALA B 1 347 ? 12.148 2.764 22.703 1 83.12 347 ALA B N 1
ATOM 6949 C CA . ALA B 1 347 ? 13.062 2.307 21.672 1 83.12 347 ALA B CA 1
ATOM 6950 C C . ALA B 1 347 ? 12.445 1.176 20.844 1 83.12 347 ALA B C 1
ATOM 6952 O O . ALA B 1 347 ? 12.734 1.029 19.656 1 83.12 347 ALA B O 1
ATOM 6953 N N . THR B 1 348 ? 11.57 0.458 21.422 1 84.06 348 THR B N 1
ATOM 6954 C CA . THR B 1 348 ? 10.969 -0.698 20.766 1 84.06 348 THR B CA 1
ATOM 6955 C C . THR B 1 348 ? 9.68 -0.305 20.062 1 84.06 348 THR B C 1
ATOM 6957 O O . THR B 1 348 ? 9.062 -1.128 19.375 1 84.06 348 THR B O 1
ATOM 6960 N N . SER B 1 349 ? 9.312 1.008 20.25 1 89.12 349 SER B N 1
ATOM 6961 C CA . SER B 1 349 ? 8.086 1.472 19.625 1 89.12 349 SER B CA 1
ATOM 6962 C C . SER B 1 349 ? 8.242 1.555 18.109 1 89.12 349 SER B C 1
ATOM 6964 O O . SER B 1 349 ? 9.336 1.831 17.609 1 89.12 349 SER B O 1
ATOM 6966 N N . GLY B 1 350 ? 7.164 1.257 17.438 1 87.94 350 GLY B N 1
ATOM 6967 C CA . GLY B 1 350 ? 7.176 1.423 15.992 1 87.94 350 GLY B CA 1
ATOM 6968 C C . GLY B 1 350 ? 7.242 2.875 15.562 1 87.94 350 GLY B C 1
ATOM 6969 O O . GLY B 1 350 ? 6.996 3.779 16.359 1 87.94 350 GLY B O 1
ATOM 6970 N N . ASP B 1 351 ? 7.602 3.123 14.383 1 91.75 351 ASP B N 1
ATOM 6971 C CA . ASP B 1 351 ? 7.754 4.477 13.859 1 91.75 351 ASP B CA 1
ATOM 6972 C C . ASP B 1 351 ? 6.441 5.25 13.953 1 91.75 351 ASP B C 1
ATOM 6974 O O . ASP B 1 351 ? 6.445 6.461 14.203 1 91.75 351 ASP B O 1
ATOM 6978 N N . HIS B 1 352 ? 5.312 4.547 13.68 1 92.38 352 HIS B N 1
ATOM 6979 C CA . HIS B 1 352 ? 4.023 5.227 13.734 1 92.38 352 HIS B CA 1
ATOM 6980 C C . HIS B 1 352 ? 3.74 5.758 15.141 1 92.38 352 HIS B C 1
ATOM 6982 O O . HIS B 1 352 ? 3.104 6.805 15.297 1 92.38 352 HIS B O 1
ATOM 6988 N N . GLU B 1 353 ? 4.199 5.105 16.141 1 93.5 353 GLU B N 1
ATOM 6989 C CA . GLU B 1 353 ? 4.016 5.566 17.516 1 93.5 353 GLU B CA 1
ATOM 6990 C C . GLU B 1 353 ? 4.801 6.848 17.781 1 93.5 353 GLU B C 1
ATOM 6992 O O . GLU B 1 353 ? 4.332 7.734 18.5 1 93.5 353 GLU B O 1
ATOM 6997 N N . TRP B 1 354 ? 5.992 6.902 17.219 1 95.88 354 TRP B N 1
ATOM 6998 C CA . TRP B 1 354 ? 6.805 8.109 17.328 1 95.88 354 TRP B CA 1
ATOM 6999 C C . TRP B 1 354 ? 6.125 9.289 16.625 1 95.88 354 TRP B C 1
ATOM 7001 O O . TRP B 1 354 ? 6.141 10.414 17.125 1 95.88 354 TRP B O 1
ATOM 7011 N N . VAL B 1 355 ? 5.555 9.008 15.492 1 96.56 355 VAL B N 1
ATOM 7012 C CA . VAL B 1 355 ? 4.863 10.062 14.75 1 96.56 355 VAL B CA 1
ATOM 7013 C C . VAL B 1 355 ? 3.652 10.547 15.539 1 96.56 355 VAL B C 1
ATOM 7015 O O . VAL B 1 355 ? 3.383 11.742 15.602 1 96.56 355 VAL B O 1
ATOM 7018 N N . ASN B 1 356 ? 2.904 9.594 16.125 1 94.94 356 ASN B N 1
ATOM 7019 C CA . ASN B 1 356 ? 1.763 9.977 16.953 1 94.94 356 ASN B CA 1
ATOM 7020 C C . ASN B 1 356 ? 2.184 10.875 18.109 1 94.94 356 ASN B C 1
ATOM 7022 O O . ASN B 1 356 ? 1.51 11.859 18.422 1 94.94 356 ASN B O 1
ATOM 7026 N N . ALA B 1 357 ? 3.244 10.555 18.734 1 96.69 357 ALA B N 1
ATOM 7027 C CA . ALA B 1 357 ? 3.762 11.383 19.828 1 96.69 357 ALA B CA 1
ATOM 7028 C C . ALA B 1 357 ? 4.125 12.781 19.328 1 96.69 357 ALA B C 1
ATOM 7030 O O . ALA B 1 357 ? 3.926 13.766 20.031 1 96.69 357 ALA B O 1
ATOM 7031 N N . LEU B 1 358 ? 4.723 12.82 18.203 1 97.94 358 LEU B N 1
ATOM 7032 C CA . LEU B 1 358 ? 5.062 14.109 17.594 1 97.94 358 LEU B CA 1
ATOM 7033 C C . LEU B 1 358 ? 3.809 14.93 17.328 1 97.94 358 LEU B C 1
ATOM 7035 O O . LEU B 1 358 ? 3.807 16.156 17.531 1 97.94 358 LEU B O 1
ATOM 7039 N N . LEU B 1 359 ? 2.76 14.297 16.891 1 97.06 359 LEU B N 1
ATOM 7040 C CA . LEU B 1 359 ? 1.499 14.984 16.625 1 97.06 359 LEU B CA 1
ATOM 7041 C C . LEU B 1 359 ? 0.904 15.539 17.922 1 97.06 359 LEU B C 1
ATOM 7043 O O . LEU B 1 359 ? 0.298 16.609 17.922 1 97.06 359 LEU B O 1
ATOM 7047 N N . ILE B 1 360 ? 1.037 14.828 18.953 1 96.88 360 ILE B N 1
ATOM 7048 C CA . ILE B 1 360 ? 0.577 15.312 20.25 1 96.88 360 ILE B CA 1
ATOM 7049 C C . ILE B 1 360 ? 1.386 16.547 20.656 1 96.88 360 ILE B C 1
ATOM 7051 O O . ILE B 1 360 ? 0.826 17.531 21.141 1 96.88 360 ILE B O 1
ATOM 7055 N N . LEU B 1 361 ? 2.691 16.453 20.484 1 98.06 361 LEU B N 1
ATOM 7056 C CA . LEU B 1 361 ? 3.52 17.625 20.734 1 98.06 361 LEU B CA 1
ATOM 7057 C C . LEU B 1 361 ? 3.055 18.797 19.875 1 98.06 361 LEU B C 1
ATOM 7059 O O . LEU B 1 361 ? 2.982 19.938 20.359 1 98.06 361 LEU B O 1
ATOM 7063 N N . ALA B 1 362 ? 2.758 18.516 18.641 1 98.19 362 ALA B N 1
ATOM 7064 C CA . ALA B 1 362 ? 2.264 19.547 17.734 1 98.19 362 ALA B CA 1
ATOM 7065 C C . ALA B 1 362 ? 0.967 20.172 18.25 1 98.19 362 ALA B C 1
ATOM 7067 O O . ALA B 1 362 ? 0.753 21.375 18.141 1 98.19 362 ALA B O 1
ATOM 7068 N N . ALA B 1 363 ? 0.14 19.328 18.781 1 97 363 ALA B N 1
ATOM 7069 C CA . ALA B 1 363 ? -1.103 19.812 19.375 1 97 363 ALA B CA 1
ATOM 7070 C C . ALA B 1 363 ? -0.822 20.781 20.531 1 97 363 ALA B C 1
ATOM 7072 O O . ALA B 1 363 ? -1.473 21.828 20.641 1 97 363 ALA B O 1
ATOM 7073 N N . HIS B 1 364 ? 0.078 20.469 21.344 1 97.06 364 HIS B N 1
ATOM 7074 C CA . HIS B 1 364 ? 0.465 21.344 22.438 1 97.06 364 HIS B CA 1
ATOM 7075 C C . HIS B 1 364 ? 1.019 22.672 21.922 1 97.06 364 HIS B C 1
ATOM 7077 O O . HIS B 1 364 ? 0.756 23.719 22.5 1 97.06 364 HIS B O 1
ATOM 7083 N N . VAL B 1 365 ? 1.787 22.594 20.906 1 97.75 365 VAL B N 1
ATOM 7084 C CA . VAL B 1 365 ? 2.355 23.797 20.312 1 97.75 365 VAL B CA 1
ATOM 7085 C C . VAL B 1 365 ? 1.239 24.672 19.75 1 97.75 365 VAL B C 1
ATOM 7087 O O . VAL B 1 365 ? 1.241 25.891 19.938 1 97.75 365 VAL B O 1
ATOM 7090 N N . ILE B 1 366 ? 0.298 24.047 19.094 1 97.12 366 ILE B N 1
ATOM 7091 C CA . ILE B 1 366 ? -0.851 24.766 18.562 1 97.12 366 ILE B CA 1
ATOM 7092 C C . ILE B 1 366 ? -1.593 25.469 19.703 1 97.12 366 ILE B C 1
ATOM 7094 O O . ILE B 1 366 ? -1.961 26.641 19.578 1 97.12 366 ILE B O 1
ATOM 7098 N N . GLN B 1 367 ? -1.733 24.75 20.734 1 95.12 367 GLN B N 1
ATOM 7099 C CA . GLN B 1 367 ? -2.439 25.297 21.891 1 95.12 367 GLN B CA 1
ATOM 7100 C C . GLN B 1 367 ? -1.694 26.484 22.469 1 95.12 367 GLN B C 1
ATOM 7102 O O . GLN B 1 367 ? -2.309 27.5 22.828 1 95.12 367 GLN B O 1
ATOM 7107 N N . PHE B 1 368 ? -0.48 26.422 22.578 1 95.94 368 PHE B N 1
ATOM 7108 C CA . PHE B 1 368 ? 0.352 27.516 23.094 1 95.94 368 PHE B CA 1
ATOM 7109 C C . PHE B 1 368 ? 0.243 28.75 22.203 1 95.94 368 PHE B C 1
ATOM 7111 O O . PHE B 1 368 ? 0.14 29.859 22.703 1 95.94 368 PHE B O 1
ATOM 7118 N N . CYS B 1 369 ? 0.187 28.531 20.953 1 94.94 369 CYS B N 1
ATOM 7119 C CA . CYS B 1 369 ? 0.235 29.625 19.984 1 94.94 369 CYS B CA 1
ATOM 7120 C C . CYS B 1 369 ? -1.123 30.312 19.859 1 94.94 369 CYS B C 1
ATOM 7122 O O . CYS B 1 369 ? -1.201 31.531 19.766 1 94.94 369 CYS B O 1
ATOM 7124 N N . PHE B 1 370 ? -2.201 29.562 19.953 1 93.75 370 PHE B N 1
ATOM 7125 C CA . PHE B 1 370 ? -3.451 30.141 19.469 1 93.75 370 PHE B CA 1
ATOM 7126 C C . PHE B 1 370 ? -4.484 30.188 20.594 1 93.75 370 PHE B C 1
ATOM 7128 O O . PHE B 1 370 ? -5.551 30.781 20.422 1 93.75 370 PHE B O 1
ATOM 7135 N N . ASP B 1 371 ? -4.172 29.531 21.625 1 90.44 371 ASP B N 1
ATOM 7136 C CA . ASP B 1 371 ? -5.098 29.641 22.75 1 90.44 371 ASP B CA 1
ATOM 7137 C C . ASP B 1 371 ? -4.934 30.969 23.469 1 90.44 371 ASP B C 1
ATOM 7139 O O . ASP B 1 371 ? -3.891 31.234 24.078 1 90.44 371 ASP B O 1
ATOM 7143 N N . GLU B 1 372 ? -5.895 31.781 23.453 1 83 372 GLU B N 1
ATOM 7144 C CA . GLU B 1 372 ? -5.848 33.125 24.047 1 83 372 GLU B CA 1
ATOM 7145 C C . GLU B 1 372 ? -5.695 33.031 25.562 1 83 372 GLU B C 1
ATOM 7147 O O . GLU B 1 372 ? -5.129 33.938 26.188 1 83 372 GLU B O 1
ATOM 7152 N N . GLY B 1 373 ? -6.18 32 26.109 1 76.38 373 GLY B N 1
ATOM 7153 C CA . GLY B 1 373 ? -6.117 31.828 27.547 1 76.38 373 GLY B CA 1
ATOM 7154 C C . GLY B 1 373 ? -4.797 31.25 28.031 1 76.38 373 GLY B C 1
ATOM 7155 O O . GLY B 1 373 ? -4.508 31.25 29.219 1 76.38 373 GLY B O 1
ATOM 7156 N N . ALA B 1 374 ? -4.062 30.812 27.156 1 68.75 374 ALA B N 1
ATOM 7157 C CA . ALA B 1 374 ? -2.816 30.156 27.547 1 68.75 374 ALA B CA 1
ATOM 7158 C C . ALA B 1 374 ? -1.741 31.188 27.875 1 68.75 374 ALA B C 1
ATOM 7160 O O . ALA B 1 374 ? -1.688 32.25 27.266 1 68.75 374 ALA B O 1
ATOM 7161 N N . ALA B 1 375 ? -1.194 31.047 28.969 1 69.06 375 ALA B N 1
ATOM 7162 C CA . ALA B 1 375 ? -0.07 31.906 29.359 1 69.06 375 ALA B CA 1
ATOM 7163 C C . ALA B 1 375 ? 1.114 31.703 28.406 1 69.06 375 ALA B C 1
ATOM 7165 O O . ALA B 1 375 ? 1.64 30.594 28.297 1 69.06 375 ALA B O 1
ATOM 7166 N N . ARG B 1 376 ? 1.363 32.562 27.547 1 82.56 376 ARG B N 1
ATOM 7167 C CA . ARG B 1 376 ? 2.525 32.531 26.656 1 82.56 376 ARG B CA 1
ATOM 7168 C C . ARG B 1 376 ? 3.789 32.969 27.391 1 82.56 376 ARG B C 1
ATOM 7170 O O . ARG B 1 376 ? 4.426 33.938 27.031 1 82.56 376 ARG B O 1
ATOM 7177 N N . SER B 1 377 ? 4.043 32.031 28.344 1 89.62 377 SER B N 1
ATOM 7178 C CA . SER B 1 377 ? 5.219 32.312 29.172 1 89.62 377 SER B CA 1
ATOM 7179 C C . SER B 1 377 ? 6.488 31.797 28.5 1 89.62 377 SER B C 1
ATOM 7181 O O . SER B 1 377 ? 6.434 30.891 27.672 1 89.62 377 SER B O 1
ATOM 7183 N N . VAL B 1 378 ? 7.539 32.438 28.859 1 91.88 378 VAL B N 1
ATOM 7184 C CA . VAL B 1 378 ? 8.844 32 28.344 1 91.88 378 VAL B CA 1
ATOM 7185 C C . VAL B 1 378 ? 9.156 30.594 28.812 1 91.88 378 VAL B C 1
ATOM 7187 O O . VAL B 1 378 ? 9.742 29.797 28.062 1 91.88 378 VAL B O 1
ATOM 7190 N N . SER B 1 379 ? 8.781 30.281 29.984 1 94.25 379 SER B N 1
ATOM 7191 C CA . SER B 1 379 ? 9.023 28.938 30.531 1 94.25 379 SER B CA 1
ATOM 7192 C C . SER B 1 379 ? 8.281 27.875 29.734 1 94.25 379 SER B C 1
ATOM 7194 O O . SER B 1 379 ? 8.836 26.828 29.422 1 94.25 379 SER B O 1
ATOM 7196 N N . ALA B 1 380 ? 7.02 28.141 29.422 1 94.75 380 ALA B N 1
ATOM 7197 C CA . ALA B 1 380 ? 6.23 27.203 28.625 1 94.75 380 ALA B CA 1
ATOM 7198 C C . ALA B 1 380 ? 6.828 27.031 27.234 1 94.75 380 ALA B C 1
ATOM 7200 O O . ALA B 1 380 ? 6.879 25.906 26.703 1 94.75 380 ALA B O 1
ATOM 7201 N N . TYR B 1 381 ? 7.238 28.109 26.688 1 95.69 381 TYR B N 1
ATOM 7202 C CA . TYR B 1 381 ? 7.887 28.094 25.375 1 95.69 381 TYR B CA 1
ATOM 7203 C C . TYR B 1 381 ? 9.141 27.219 25.391 1 95.69 381 TYR B C 1
ATOM 7205 O O . TYR B 1 381 ? 9.328 26.359 24.531 1 95.69 381 TYR B O 1
ATOM 7213 N N . LYS B 1 382 ? 9.984 27.469 26.344 1 96.38 382 LYS B N 1
ATOM 7214 C CA . LYS B 1 382 ? 11.242 26.734 26.453 1 96.38 382 LYS B CA 1
ATOM 7215 C C . LYS B 1 382 ? 10.992 25.234 26.641 1 96.38 382 LYS B C 1
ATOM 7217 O O . LYS B 1 382 ? 11.742 24.406 26.141 1 96.38 382 LYS B O 1
ATOM 7222 N N . ARG B 1 383 ? 9.977 24.906 27.344 1 96.88 383 ARG B N 1
ATOM 7223 C CA . ARG B 1 383 ? 9.617 23.516 27.562 1 96.88 383 ARG B CA 1
ATOM 7224 C C . ARG B 1 383 ? 9.234 22.844 26.25 1 96.88 383 ARG B C 1
ATOM 7226 O O . ARG B 1 383 ? 9.609 21.688 25.984 1 96.88 383 ARG B O 1
ATOM 7233 N N . LEU B 1 384 ? 8.438 23.531 25.438 1 97.75 384 LEU B N 1
ATOM 7234 C CA . LEU B 1 384 ? 8.016 23 24.141 1 97.75 384 LEU B CA 1
ATOM 7235 C C . LEU B 1 384 ? 9.211 22.812 23.219 1 97.75 384 LEU B C 1
ATOM 7237 O O . LEU B 1 384 ? 9.305 21.812 22.5 1 97.75 384 LEU B O 1
ATOM 7241 N N . VAL B 1 385 ? 10.109 23.781 23.234 1 97.88 385 VAL B N 1
ATOM 7242 C CA . VAL B 1 385 ? 11.32 23.688 22.422 1 97.88 385 VAL B CA 1
ATOM 7243 C C . VAL B 1 385 ? 12.148 22.484 22.875 1 97.88 385 VAL B C 1
ATOM 7245 O O . VAL B 1 385 ? 12.664 21.734 22.047 1 97.88 385 VAL B O 1
ATOM 7248 N N . GLU B 1 386 ? 12.242 22.328 24.109 1 98.06 386 GLU B N 1
ATOM 7249 C CA . GLU B 1 386 ? 13 21.203 24.656 1 98.06 386 GLU B CA 1
ATOM 7250 C C . GLU B 1 386 ? 12.367 19.859 24.266 1 98.06 386 GLU B C 1
ATOM 7252 O O . GLU B 1 386 ? 13.07 18.906 23.953 1 98.06 386 GLU B O 1
ATOM 7257 N N . ARG B 1 387 ? 11.094 19.797 24.344 1 97.69 387 ARG B N 1
ATOM 7258 C CA . ARG B 1 387 ? 10.383 18.578 23.969 1 97.69 387 ARG B CA 1
ATOM 7259 C C . ARG B 1 387 ? 10.609 18.25 22.484 1 97.69 387 ARG B C 1
ATOM 7261 O O . ARG B 1 387 ? 10.789 17.094 22.125 1 97.69 387 ARG B O 1
ATOM 7268 N N . ARG B 1 388 ? 10.547 19.266 21.656 1 98.19 388 ARG B N 1
ATOM 7269 C CA . ARG B 1 388 ? 10.836 19.078 20.25 1 98.19 388 ARG B CA 1
ATOM 7270 C C . ARG B 1 388 ? 12.25 18.547 20.047 1 98.19 388 ARG B C 1
ATOM 7272 O O . ARG B 1 388 ? 12.453 17.578 19.297 1 98.19 388 ARG B O 1
ATOM 7279 N N . ASP B 1 389 ? 13.195 19.172 20.703 1 97.94 389 ASP B N 1
ATOM 7280 C CA . ASP B 1 389 ? 14.594 18.781 20.562 1 97.94 389 ASP B CA 1
ATOM 7281 C C . ASP B 1 389 ? 14.812 17.359 21.078 1 97.94 389 ASP B C 1
ATOM 7283 O O . ASP B 1 389 ? 15.609 16.609 20.516 1 97.94 389 ASP B O 1
ATOM 7287 N N . GLU B 1 390 ? 14.148 17.062 22.109 1 96.88 390 GLU B N 1
ATOM 7288 C CA . GLU B 1 390 ? 14.242 15.719 22.656 1 96.88 390 GLU B CA 1
ATOM 7289 C C . GLU B 1 390 ? 13.688 14.688 21.688 1 96.88 390 GLU B C 1
ATOM 7291 O O . GLU B 1 390 ? 14.273 13.617 21.516 1 96.88 390 GLU B O 1
ATOM 7296 N N . TRP B 1 391 ? 12.562 14.945 21.109 1 97.19 391 TRP B N 1
ATOM 7297 C CA . TRP B 1 391 ? 11.992 14.039 20.109 1 97.19 391 TRP B CA 1
ATOM 7298 C C . TRP B 1 391 ? 12.969 13.797 18.969 1 97.19 391 TRP B C 1
ATOM 7300 O O . TRP B 1 391 ? 13.188 12.656 18.547 1 97.19 391 TRP B O 1
ATOM 7310 N N . VAL B 1 392 ? 13.625 14.844 18.453 1 96.75 392 VAL B N 1
ATOM 7311 C CA . VAL B 1 392 ? 14.562 14.75 17.328 1 96.75 392 VAL B CA 1
ATOM 7312 C C . VAL B 1 392 ? 15.773 13.906 17.734 1 96.75 392 VAL B C 1
ATOM 7314 O O . VAL B 1 392 ? 16.266 13.102 16.953 1 96.75 392 VAL B O 1
ATOM 7317 N N . ARG B 1 393 ? 16.156 14.078 18.922 1 95.19 393 ARG B N 1
ATOM 7318 C CA . ARG B 1 393 ? 17.328 13.375 19.406 1 95.19 393 ARG B CA 1
ATOM 7319 C C . ARG B 1 393 ? 17.031 11.898 19.641 1 95.19 393 ARG B C 1
ATOM 7321 O O . ARG B 1 393 ? 17.891 11.047 19.391 1 95.19 393 ARG B O 1
ATOM 7328 N N . MET B 1 394 ? 15.828 11.594 20.031 1 94.88 394 MET B N 1
ATOM 7329 C CA . MET B 1 394 ? 15.516 10.25 20.5 1 94.88 394 MET B CA 1
ATOM 7330 C C . MET B 1 394 ? 14.891 9.414 19.391 1 94.88 394 MET B C 1
ATOM 7332 O O . MET B 1 394 ? 14.812 8.188 19.5 1 94.88 394 MET B O 1
ATOM 7336 N N . CYS B 1 395 ? 14.391 10.047 18.328 1 93.75 395 CYS B N 1
ATOM 7337 C CA . CYS B 1 395 ? 13.703 9.273 17.297 1 93.75 395 CYS B CA 1
ATOM 7338 C C . CYS B 1 395 ? 14.648 8.273 16.656 1 93.75 395 CYS B C 1
ATOM 7340 O O . CYS B 1 395 ? 15.852 8.523 16.547 1 93.75 395 CYS B O 1
ATOM 7342 N N . PRO B 1 396 ? 14.148 7.098 16.266 1 92.12 396 PRO B N 1
ATOM 7343 C CA . PRO B 1 396 ? 14.969 6.043 15.672 1 92.12 396 PRO B CA 1
ATOM 7344 C C . PRO B 1 396 ? 15.656 6.48 14.383 1 92.12 396 PRO B C 1
ATOM 7346 O O . PRO B 1 396 ? 15.234 7.457 13.75 1 92.12 396 PRO B O 1
ATOM 7349 N N . GLY B 1 397 ? 16.656 5.723 13.992 1 90.38 397 GLY B N 1
ATOM 7350 C CA . GLY B 1 397 ? 17.422 6.008 12.781 1 90.38 397 GLY B CA 1
ATOM 7351 C C . GLY B 1 397 ? 16.594 5.852 11.516 1 90.38 397 GLY B C 1
ATOM 7352 O O . GLY B 1 397 ? 16.969 6.383 10.461 1 90.38 397 GLY B O 1
ATOM 7353 N N . SER B 1 398 ? 15.5 5.156 11.625 1 90.19 398 SER B N 1
ATOM 7354 C CA . SER B 1 398 ? 14.625 4.949 10.469 1 90.19 398 SER B CA 1
ATOM 7355 C C . SER B 1 398 ? 14.078 6.273 9.945 1 90.19 398 SER B C 1
ATOM 7357 O O . SER B 1 398 ? 13.641 6.355 8.797 1 90.19 398 SER B O 1
ATOM 7359 N N . PHE B 1 399 ? 14.109 7.336 10.773 1 94.25 399 PHE B N 1
ATOM 7360 C CA . PHE B 1 399 ? 13.547 8.625 10.391 1 94.25 399 PHE B CA 1
ATOM 7361 C C . PHE B 1 399 ? 14.531 9.422 9.547 1 94.25 399 PHE B C 1
ATOM 7363 O O . PHE B 1 399 ? 14.188 10.477 9.016 1 94.25 399 PHE B O 1
ATOM 7370 N N . GLU B 1 400 ? 15.688 8.891 9.367 1 91.88 400 GLU B N 1
ATOM 7371 C CA . GLU B 1 400 ? 16.656 9.531 8.484 1 91.88 400 GLU B CA 1
ATOM 7372 C C . GLU B 1 400 ? 16.406 9.172 7.023 1 91.88 400 GLU B C 1
ATOM 7374 O O . GLU B 1 400 ? 16.188 8 6.699 1 91.88 400 GLU B O 1
ATOM 7379 N N . GLY B 1 401 ? 16.438 10.156 6.18 1 92.12 401 GLY B N 1
ATOM 7380 C CA . GLY B 1 401 ? 16.25 9.898 4.758 1 92.12 401 GLY B CA 1
ATOM 7381 C C . GLY B 1 401 ? 17.328 9 4.168 1 92.12 401 GLY B C 1
ATOM 7382 O O . GLY B 1 401 ? 18.469 9.008 4.625 1 92.12 401 GLY B O 1
ATOM 7383 N N . VAL B 1 402 ? 17 8.234 3.16 1 92.75 402 VAL B N 1
ATOM 7384 C CA . VAL B 1 402 ? 17.953 7.324 2.521 1 92.75 402 VAL B CA 1
ATOM 7385 C C . VAL B 1 402 ? 18.891 8.117 1.613 1 92.75 402 VAL B C 1
ATOM 7387 O O . VAL B 1 402 ? 19.969 7.637 1.268 1 92.75 402 VAL B O 1
ATOM 7390 N N . TYR B 1 403 ? 18.391 9.25 1.217 1 91.69 403 TYR B N 1
ATOM 7391 C CA . TYR B 1 403 ? 19.172 10.18 0.417 1 91.69 403 TYR B CA 1
ATOM 7392 C C . TYR B 1 403 ? 18.812 11.625 0.765 1 91.69 403 TYR B C 1
ATOM 7394 O O . TYR B 1 403 ? 17.656 11.945 1.035 1 91.69 403 TYR B O 1
ATOM 7402 N N . SER B 1 404 ? 19.844 12.469 0.832 1 90.75 404 SER B N 1
ATOM 7403 C CA . SER B 1 404 ? 19.641 13.891 1.11 1 90.75 404 SER B CA 1
ATOM 7404 C C . SER B 1 404 ? 20.594 14.758 0.293 1 90.75 404 SER B C 1
ATOM 7406 O O . SER B 1 404 ? 21.766 14.422 0.137 1 90.75 404 SER B O 1
ATOM 7408 N N . ASP B 1 405 ? 19.938 15.781 -0.287 1 87.12 405 ASP B N 1
ATOM 7409 C CA . ASP B 1 405 ? 20.688 16.797 -1.036 1 87.12 405 ASP B CA 1
ATOM 7410 C C . ASP B 1 405 ? 20.094 18.188 -0.804 1 87.12 405 ASP B C 1
ATOM 7412 O O . ASP B 1 405 ? 18.875 18.375 -0.872 1 87.12 405 ASP B O 1
ATOM 7416 N N . ASP B 1 406 ? 20.859 19.188 -0.489 1 83.31 406 ASP B N 1
ATOM 7417 C CA . ASP B 1 406 ? 20.375 20.516 -0.109 1 83.31 406 ASP B CA 1
ATOM 7418 C C . ASP B 1 406 ? 20.016 21.344 -1.339 1 83.31 406 ASP B C 1
ATOM 7420 O O . ASP B 1 406 ? 19.734 22.531 -1.23 1 83.31 406 ASP B O 1
ATOM 7424 N N . GLY B 1 407 ? 19.703 20.766 -2.535 1 72.5 407 GLY B N 1
ATOM 7425 C CA . GLY B 1 407 ? 19.156 21.438 -3.697 1 72.5 407 GLY B CA 1
ATOM 7426 C C . GLY B 1 407 ? 20.203 22.172 -4.516 1 72.5 407 GLY B C 1
ATOM 7427 O O . GLY B 1 407 ? 19.906 22.703 -5.586 1 72.5 407 GLY B O 1
ATOM 7428 N N . GLY B 1 408 ? 21.391 22.047 -4.273 1 64.56 408 GLY B N 1
ATOM 7429 C CA . GLY B 1 408 ? 22.5 22.625 -5.02 1 64.56 408 GLY B CA 1
ATOM 7430 C C . GLY B 1 408 ? 22.453 24.141 -5.047 1 64.56 408 GLY B C 1
ATOM 7431 O O . GLY B 1 408 ? 21.688 24.766 -4.309 1 64.56 408 GLY B O 1
ATOM 7432 N N . ASP B 1 409 ? 23.203 24.766 -5.891 1 61.97 409 ASP B N 1
ATOM 7433 C CA . ASP B 1 409 ? 23.438 26.203 -6.012 1 61.97 409 ASP B CA 1
ATOM 7434 C C . ASP B 1 409 ? 22.25 26.906 -6.68 1 61.97 409 ASP B C 1
ATOM 7436 O O . ASP B 1 409 ? 22.125 28.125 -6.621 1 61.97 409 ASP B O 1
ATOM 7440 N N . GLY B 1 410 ? 21.344 26.234 -7.309 1 62.22 410 GLY B N 1
ATOM 7441 C CA . GLY B 1 410 ? 20.344 26.906 -8.117 1 62.22 410 GLY B CA 1
ATOM 7442 C C . GLY B 1 410 ? 19.078 27.234 -7.348 1 62.22 410 GLY B C 1
ATOM 7443 O O . GLY B 1 410 ? 18.078 27.672 -7.93 1 62.22 410 GLY B O 1
ATOM 7444 N N . GLY B 1 411 ? 19.188 27.172 -6.047 1 66.81 411 GLY B N 1
ATOM 7445 C CA . GLY B 1 411 ? 18.062 27.625 -5.25 1 66.81 411 GLY B CA 1
ATOM 7446 C C . GLY B 1 411 ? 16.891 26.656 -5.242 1 66.81 411 GLY B C 1
ATOM 7447 O O . GLY B 1 411 ? 15.75 27.047 -5.023 1 66.81 411 GLY B O 1
ATOM 7448 N N . GLY B 1 412 ? 17.031 25.469 -5.562 1 84.62 412 GLY B N 1
ATOM 7449 C CA . GLY B 1 412 ? 15.953 24.5 -5.559 1 84.62 412 GLY B CA 1
ATOM 7450 C C . GLY B 1 412 ? 15.641 23.969 -4.172 1 84.62 412 GLY B C 1
ATOM 7451 O O . GLY B 1 412 ? 16.359 24.25 -3.215 1 84.62 412 GLY B O 1
ATOM 7452 N N . PHE B 1 413 ? 14.445 23.438 -4 1 92.31 413 PHE B N 1
ATOM 7453 C CA . PHE B 1 413 ? 14.07 22.812 -2.734 1 92.31 413 PHE B CA 1
ATOM 7454 C C . PHE B 1 413 ? 15.023 21.672 -2.389 1 92.31 413 PHE B C 1
ATOM 7456 O O . PHE B 1 413 ? 15.547 21 -3.281 1 92.31 413 PHE B O 1
ATOM 7463 N N . PRO B 1 414 ? 15.367 21.484 -1.151 1 92.62 414 PRO B N 1
ATOM 7464 C CA . PRO B 1 414 ? 16.203 20.344 -0.775 1 92.62 414 PRO B CA 1
ATOM 7465 C C . PRO B 1 414 ? 15.57 19.016 -1.128 1 92.62 414 PRO B C 1
ATOM 7467 O O . PRO B 1 414 ? 14.344 18.891 -1.135 1 92.62 414 PRO B O 1
ATOM 7470 N N . ASN B 1 415 ? 16.406 18.047 -1.451 1 91.06 415 ASN B N 1
ATOM 7471 C CA . ASN B 1 415 ? 15.938 16.703 -1.771 1 91.06 415 ASN B CA 1
ATOM 7472 C C . ASN B 1 415 ? 16.125 15.75 -0.593 1 91.06 415 ASN B C 1
ATOM 7474 O O . ASN B 1 415 ? 17.234 15.602 -0.08 1 91.06 415 ASN B O 1
ATOM 7478 N N . ARG B 1 416 ? 15.078 15.219 -0.095 1 93.75 416 ARG B N 1
ATOM 7479 C CA . ARG B 1 416 ? 15.078 14.219 0.969 1 93.75 416 ARG B CA 1
ATOM 7480 C C . ARG B 1 416 ? 14.195 13.031 0.607 1 93.75 416 ARG B C 1
ATOM 7482 O O . ARG B 1 416 ? 12.984 13.188 0.434 1 93.75 416 ARG B O 1
ATOM 7489 N N . TRP B 1 417 ? 14.812 11.805 0.497 1 95.19 417 TRP B N 1
ATOM 7490 C CA . TRP B 1 417 ? 14.055 10.609 0.124 1 95.19 417 TRP B CA 1
ATOM 7491 C C . TRP B 1 417 ? 13.664 9.805 1.359 1 95.19 417 TRP B C 1
ATOM 7493 O O . TRP B 1 417 ? 14.531 9.398 2.139 1 95.19 417 TRP B O 1
ATOM 7503 N N . TYR B 1 418 ? 12.375 9.625 1.521 1 94.38 418 TYR B N 1
ATOM 7504 C CA . TYR B 1 418 ? 11.867 8.766 2.586 1 94.38 418 TYR B CA 1
ATOM 7505 C C . TYR B 1 418 ? 11.203 7.523 2.012 1 94.38 418 TYR B C 1
ATOM 7507 O O . TYR B 1 418 ? 10.562 7.582 0.956 1 94.38 418 TYR B O 1
ATOM 7515 N N . LEU B 1 419 ? 11.312 6.395 2.693 1 91.56 419 LEU B N 1
ATOM 7516 C CA . LEU B 1 419 ? 10.781 5.129 2.195 1 91.56 419 LEU B CA 1
ATOM 7517 C C . LEU B 1 419 ? 9.391 4.859 2.764 1 91.56 419 LEU B C 1
ATOM 7519 O O . LEU B 1 419 ? 8.68 3.98 2.277 1 91.56 419 LEU B O 1
ATOM 7523 N N . ASP B 1 420 ? 9.047 5.637 3.777 1 91.12 420 ASP B N 1
ATOM 7524 C CA . ASP B 1 420 ? 7.773 5.418 4.453 1 91.12 420 ASP B CA 1
ATOM 7525 C C . ASP B 1 420 ? 7.035 6.738 4.676 1 91.12 420 ASP B C 1
ATOM 7527 O O . ASP B 1 420 ? 7.656 7.762 4.969 1 91.12 420 ASP B O 1
ATOM 7531 N N . GLY B 1 421 ? 5.715 6.652 4.57 1 92.62 421 GLY B N 1
ATOM 7532 C CA . GLY B 1 421 ? 4.898 7.844 4.754 1 92.62 421 GLY B CA 1
ATOM 7533 C C . GLY B 1 421 ? 5.004 8.43 6.152 1 92.62 421 GLY B C 1
ATOM 7534 O O . GLY B 1 421 ? 4.883 9.641 6.332 1 92.62 421 GLY B O 1
ATOM 7535 N N . CYS B 1 422 ? 5.273 7.578 7.141 1 92.94 422 CYS B N 1
ATOM 7536 C CA . CYS B 1 422 ? 5.434 8.047 8.516 1 92.94 422 CYS B CA 1
ATOM 7537 C C . CYS B 1 422 ? 6.57 9.055 8.617 1 92.94 422 CYS B C 1
ATOM 7539 O O . CYS B 1 422 ? 6.465 10.039 9.359 1 92.94 422 CYS B O 1
ATOM 7541 N N . HIS B 1 423 ? 7.555 8.844 7.898 1 95.62 423 HIS B N 1
ATOM 7542 C CA . HIS B 1 423 ? 8.719 9.719 7.965 1 95.62 423 HIS B CA 1
ATOM 7543 C C . HIS B 1 423 ? 8.445 11.055 7.266 1 95.62 423 HIS B C 1
ATOM 7545 O O . HIS B 1 423 ? 8.953 12.094 7.691 1 95.62 423 HIS B O 1
ATOM 7551 N N . ILE B 1 424 ? 7.672 10.984 6.215 1 96.31 424 ILE B N 1
ATOM 7552 C CA . ILE B 1 424 ? 7.266 12.203 5.527 1 96.31 424 ILE B CA 1
ATOM 7553 C C . ILE B 1 424 ? 6.426 13.07 6.469 1 96.31 424 ILE B C 1
ATOM 7555 O O . ILE B 1 424 ? 6.684 14.266 6.621 1 96.31 424 ILE B O 1
ATOM 7559 N N . VAL B 1 425 ? 5.43 12.398 7.129 1 96.81 425 VAL B N 1
ATOM 7560 C CA . VAL B 1 425 ? 4.555 13.094 8.062 1 96.81 425 VAL B CA 1
ATOM 7561 C C . VAL B 1 425 ? 5.387 13.703 9.195 1 96.81 425 VAL B C 1
ATOM 7563 O O . VAL B 1 425 ? 5.148 14.844 9.609 1 96.81 425 VAL B O 1
ATOM 7566 N N . ALA B 1 426 ? 6.312 12.945 9.672 1 97.81 426 ALA B N 1
ATOM 7567 C CA . ALA B 1 426 ? 7.156 13.43 10.758 1 97.81 426 ALA B CA 1
ATOM 7568 C C . ALA B 1 426 ? 7.961 14.656 10.328 1 97.81 426 ALA B C 1
ATOM 7570 O O . ALA B 1 426 ? 7.996 15.664 11.031 1 97.81 426 ALA B O 1
ATOM 7571 N N . ALA B 1 427 ? 8.602 14.586 9.195 1 97.5 427 ALA B N 1
ATOM 7572 C CA . ALA B 1 427 ? 9.43 15.68 8.703 1 97.5 427 ALA B CA 1
ATOM 7573 C C . ALA B 1 427 ? 8.602 16.938 8.492 1 97.5 427 ALA B C 1
ATOM 7575 O O . ALA B 1 427 ? 9.031 18.047 8.867 1 97.5 427 ALA B O 1
ATOM 7576 N N . GLN B 1 428 ? 7.477 16.781 7.945 1 97.56 428 GLN B N 1
ATOM 7577 C CA . GLN B 1 428 ? 6.629 17.938 7.688 1 97.56 428 GLN B CA 1
ATOM 7578 C C . GLN B 1 428 ? 6.059 18.5 8.984 1 97.56 428 GLN B C 1
ATOM 7580 O O . GLN B 1 428 ? 5.996 19.719 9.164 1 97.56 428 GLN B O 1
ATOM 7585 N N . SER B 1 429 ? 5.617 17.625 9.883 1 98.12 429 SER B N 1
ATOM 7586 C CA . SER B 1 429 ? 5.109 18.078 11.172 1 98.12 429 SER B CA 1
ATOM 7587 C C . SER B 1 429 ? 6.18 18.844 11.953 1 98.12 429 SER B C 1
ATOM 7589 O O . SER B 1 429 ? 5.887 19.859 12.594 1 98.12 429 SER B O 1
ATOM 7591 N N . LEU B 1 430 ? 7.375 18.344 11.891 1 98.25 430 LEU B N 1
ATOM 7592 C CA . LEU B 1 430 ? 8.477 19.062 12.523 1 98.25 430 LEU B CA 1
ATOM 7593 C C . LEU B 1 430 ? 8.656 20.453 11.898 1 98.25 430 LEU B C 1
ATOM 7595 O O . LEU B 1 430 ? 8.938 21.422 12.609 1 98.25 430 LEU B O 1
ATOM 7599 N N . GLY B 1 431 ? 8.547 20.484 10.602 1 98.31 431 GLY B N 1
ATOM 7600 C CA . GLY B 1 431 ? 8.594 21.781 9.93 1 98.31 431 GLY B CA 1
ATOM 7601 C C . GLY B 1 431 ? 7.543 22.75 10.422 1 98.31 431 GLY B C 1
ATOM 7602 O O . GLY B 1 431 ? 7.844 23.922 10.688 1 98.31 431 GLY B O 1
ATOM 7603 N N . PHE B 1 432 ? 6.324 22.297 10.602 1 98.38 432 PHE B N 1
ATOM 7604 C CA . PHE B 1 432 ? 5.23 23.125 11.094 1 98.38 432 PHE B CA 1
ATOM 7605 C C . PHE B 1 432 ? 5.496 23.578 12.523 1 98.38 432 PHE B C 1
ATOM 7607 O O . PHE B 1 432 ? 5.246 24.734 12.867 1 98.38 432 PHE B O 1
ATOM 7614 N N . ILE B 1 433 ? 5.988 22.656 13.312 1 98.5 433 ILE B N 1
ATOM 7615 C CA . ILE B 1 433 ? 6.316 22.984 14.695 1 98.5 433 ILE B CA 1
ATOM 7616 C C . ILE B 1 433 ? 7.391 24.078 14.727 1 98.5 433 ILE B C 1
ATOM 7618 O O . ILE B 1 433 ? 7.285 25.031 15.5 1 98.5 433 ILE B O 1
ATOM 7622 N N . ARG B 1 434 ? 8.398 23.969 13.875 1 98.06 434 ARG B N 1
ATOM 7623 C CA . ARG B 1 434 ? 9.461 24.969 13.781 1 98.06 434 ARG B CA 1
ATOM 7624 C C . ARG B 1 434 ? 8.906 26.328 13.391 1 98.06 434 ARG B C 1
ATOM 7626 O O . ARG B 1 434 ? 9.297 27.344 13.961 1 98.06 434 ARG B O 1
ATOM 7633 N N . ILE B 1 435 ? 8.047 26.344 12.484 1 98 435 ILE B N 1
ATOM 7634 C CA . ILE B 1 435 ? 7.418 27.578 12.023 1 98 435 ILE B CA 1
ATOM 7635 C C . ILE B 1 435 ? 6.676 28.25 13.18 1 98 435 ILE B C 1
ATOM 7637 O O . ILE B 1 435 ? 6.891 29.422 13.469 1 98 435 ILE B O 1
ATOM 7641 N N . LEU B 1 436 ? 5.875 27.484 13.898 1 97.69 436 LEU B N 1
ATOM 7642 C CA . LEU B 1 436 ? 5.035 28 14.969 1 97.69 436 LEU B CA 1
ATOM 7643 C C . LEU B 1 436 ? 5.883 28.5 16.141 1 97.69 436 LEU B C 1
ATOM 7645 O O . LEU B 1 436 ? 5.656 29.594 16.656 1 97.69 436 LEU B O 1
ATOM 7649 N N . LEU B 1 437 ? 6.848 27.703 16.5 1 97.06 437 LEU B N 1
ATOM 7650 C CA . LEU B 1 437 ? 7.688 28.094 17.625 1 97.06 437 LEU B CA 1
ATOM 7651 C C . LEU B 1 437 ? 8.516 29.328 17.297 1 97.06 437 LEU B C 1
ATOM 7653 O O . LEU B 1 437 ? 8.789 30.156 18.172 1 97.06 437 LEU B O 1
ATOM 7657 N N . ALA B 1 438 ? 8.922 29.438 16.062 1 95.94 438 ALA B N 1
ATOM 7658 C CA . ALA B 1 438 ? 9.664 30.625 15.648 1 95.94 438 ALA B CA 1
ATOM 7659 C C . ALA B 1 438 ? 8.781 31.859 15.664 1 95.94 438 ALA B C 1
ATOM 7661 O O . ALA B 1 438 ? 9.156 32.906 16.219 1 95.94 438 ALA B O 1
ATOM 7662 N N . MET B 1 439 ? 7.609 31.797 15.18 1 93.56 439 MET B N 1
ATOM 7663 C CA . MET B 1 439 ? 6.707 32.938 15.016 1 93.56 439 MET B CA 1
ATOM 7664 C C . MET B 1 439 ? 6.148 33.375 16.359 1 93.56 439 MET B C 1
ATOM 7666 O O . MET B 1 439 ? 5.898 34.562 16.562 1 93.56 439 MET B O 1
ATOM 7670 N N . TYR B 1 440 ? 6.016 32.469 17.281 1 93.06 440 TYR B N 1
ATOM 7671 C CA . TYR B 1 440 ? 5.328 32.812 18.531 1 93.06 440 TYR B CA 1
ATOM 7672 C C . TYR B 1 440 ? 6.281 32.75 19.719 1 93.06 440 TYR B C 1
ATOM 7674 O O . TYR B 1 440 ? 5.859 32.5 20.844 1 93.06 440 TYR B O 1
ATOM 7682 N N . ASN B 1 441 ? 7.492 32.906 19.406 1 91.62 441 ASN B N 1
ATOM 7683 C CA . ASN B 1 441 ? 8.5 33.031 20.453 1 91.62 441 ASN B CA 1
ATOM 7684 C C . ASN B 1 441 ? 8.242 34.281 21.312 1 91.62 441 ASN B C 1
ATOM 7686 O O . ASN B 1 441 ? 8.328 35.406 20.828 1 91.62 441 ASN B O 1
ATOM 7690 N N . PRO B 1 442 ? 7.977 34.062 22.594 1 90 442 PRO B N 1
ATOM 7691 C CA . PRO B 1 442 ? 7.652 35.219 23.438 1 90 442 PRO B CA 1
ATOM 7692 C C . PRO B 1 442 ? 8.82 36.188 23.594 1 90 442 PRO B C 1
ATOM 7694 O O . PRO B 1 442 ? 8.625 37.344 23.969 1 90 442 PRO B O 1
ATOM 7697 N N . LEU B 1 443 ? 9.969 35.781 23.312 1 85.19 443 LEU B N 1
ATOM 7698 C CA . LEU B 1 443 ? 11.148 36.625 23.422 1 85.19 443 LEU B CA 1
ATOM 7699 C C . LEU B 1 443 ? 11.148 37.719 22.359 1 85.19 443 LEU B C 1
ATOM 7701 O O . LEU B 1 443 ? 11.875 38.719 22.469 1 85.19 443 LEU B O 1
ATOM 7705 N N . LEU B 1 444 ? 10.383 37.531 21.344 1 84.69 444 LEU B N 1
ATOM 7706 C CA . LEU B 1 444 ? 10.281 38.531 20.266 1 84.69 444 LEU B CA 1
ATOM 7707 C C . LEU B 1 444 ? 9.461 39.719 20.719 1 84.69 444 LEU B C 1
ATOM 7709 O O . LEU B 1 444 ? 9.562 40.812 20.109 1 84.69 444 LEU B O 1
ATOM 7713 N N . LEU B 1 445 ? 8.492 39.75 21.609 1 74.12 445 LEU B N 1
ATOM 7714 C CA . LEU B 1 445 ? 7.598 40.812 22.031 1 74.12 445 LEU B CA 1
ATOM 7715 C C . LEU B 1 445 ? 8.328 41.812 22.906 1 74.12 445 LEU B C 1
ATOM 7717 O O . LEU B 1 445 ? 7.961 43 22.953 1 74.12 445 LEU B O 1
ATOM 7721 N N . GLY B 1 446 ? 9.406 41.625 23.547 1 60.44 446 GLY B N 1
ATOM 7722 C CA . GLY B 1 446 ? 10.031 42.562 24.469 1 60.44 446 GLY B CA 1
ATOM 7723 C C . GLY B 1 446 ? 10.969 43.531 23.781 1 60.44 446 GLY B C 1
ATOM 7724 O O . GLY B 1 446 ? 11.352 43.312 22.625 1 60.44 446 GLY B O 1
ATOM 7725 N N . VAL B 1 447 ? 10.789 45 24.047 1 56.5 447 VAL B N 1
ATOM 7726 C CA . VAL B 1 447 ? 11.547 46.188 23.625 1 56.5 447 VAL B CA 1
ATOM 7727 C C . VAL B 1 447 ? 13.047 45.906 23.719 1 56.5 447 VAL B C 1
ATOM 7729 O O . VAL B 1 447 ? 13.867 46.812 23.625 1 56.5 447 VAL B O 1
ATOM 7732 N N . ARG B 1 448 ? 13.461 44.812 23.766 1 57.59 448 ARG B N 1
ATOM 7733 C CA . ARG B 1 448 ? 14.844 44.625 24.188 1 57.59 448 ARG B CA 1
ATOM 7734 C C . ARG B 1 448 ? 15.812 44.875 23.047 1 57.59 448 ARG B C 1
ATOM 7736 O O . ARG B 1 448 ? 15.445 44.781 21.875 1 57.59 448 ARG B O 1
ATOM 7743 N N . VAL B 1 449 ? 16.828 45.312 23.25 1 62.03 449 VAL B N 1
ATOM 7744 C CA . VAL B 1 449 ? 18.078 45.375 22.5 1 62.03 449 VAL B CA 1
ATOM 7745 C C . VAL B 1 449 ? 18.281 44.031 21.766 1 62.03 449 VAL B C 1
ATOM 7747 O O . VAL B 1 449 ? 18.25 42.969 22.375 1 62.03 449 VAL B O 1
ATOM 7750 N N . GLY B 1 450 ? 18.172 43.969 20.375 1 72.06 450 GLY B N 1
ATOM 7751 C CA . GLY B 1 450 ? 18.453 42.781 19.578 1 72.06 450 GLY B CA 1
ATOM 7752 C C . GLY B 1 450 ? 17.234 42.219 18.875 1 72.06 450 GLY B C 1
ATOM 7753 O O . GLY B 1 450 ? 17.312 41.219 18.188 1 72.06 450 GLY B O 1
ATOM 7754 N N . ARG B 1 451 ? 16.047 42.906 19.188 1 76.81 451 ARG B N 1
ATOM 7755 C CA . ARG B 1 451 ? 14.789 42.469 18.594 1 76.81 451 ARG B CA 1
ATOM 7756 C C . ARG B 1 451 ? 14.914 42.344 17.078 1 76.81 451 ARG B C 1
ATOM 7758 O O . ARG B 1 451 ? 14.391 41.406 16.484 1 76.81 451 ARG B O 1
ATOM 7765 N N . SER B 1 452 ? 15.68 43.312 16.562 1 82 452 SER B N 1
ATOM 7766 C CA . SER B 1 452 ? 15.844 43.281 15.117 1 82 452 SER B CA 1
ATOM 7767 C C . SER B 1 452 ? 16.562 42.031 14.664 1 82 452 SER B C 1
ATOM 7769 O O . SER B 1 452 ? 16.172 41.406 13.68 1 82 452 SER B O 1
ATOM 7771 N N . VAL B 1 453 ? 17.562 41.75 15.43 1 84.81 453 VAL B N 1
ATOM 7772 C CA . VAL B 1 453 ? 18.328 40.562 15.094 1 84.81 453 VAL B CA 1
ATOM 7773 C C . VAL B 1 453 ? 17.469 39.312 15.281 1 84.81 453 VAL B C 1
ATOM 7775 O O . VAL B 1 453 ? 17.516 38.375 14.469 1 84.81 453 VAL B O 1
ATOM 7778 N N . MET B 1 454 ? 16.672 39.344 16.297 1 85.94 454 MET B N 1
ATOM 7779 C CA . MET B 1 454 ? 15.812 38.188 16.594 1 85.94 454 MET B CA 1
ATOM 7780 C C . MET B 1 454 ? 14.727 38.031 15.523 1 85.94 454 MET B C 1
ATOM 7782 O O . MET B 1 454 ? 14.344 36.938 15.172 1 85.94 454 MET B O 1
ATOM 7786 N N . MET B 1 455 ? 14.328 39.156 15.078 1 88 455 MET B N 1
ATOM 7787 C CA . MET B 1 455 ? 13.305 39.125 14.031 1 88 455 MET B CA 1
ATOM 7788 C C . MET B 1 455 ? 13.875 38.594 12.727 1 88 455 MET B C 1
ATOM 7790 O O . MET B 1 455 ? 13.188 37.844 12.016 1 88 455 MET B O 1
ATOM 7794 N N . VAL B 1 456 ? 15.07 38.938 12.477 1 90.38 456 VAL B N 1
ATOM 7795 C CA . VAL B 1 456 ? 15.727 38.438 11.273 1 90.38 456 VAL B CA 1
ATOM 7796 C C . VAL B 1 456 ? 15.938 36.938 11.391 1 90.38 456 VAL B C 1
ATOM 7798 O O . VAL B 1 456 ? 15.734 36.188 10.422 1 90.38 456 VAL B O 1
ATOM 7801 N N . GLU B 1 457 ? 16.328 36.531 12.523 1 91.06 457 GLU B N 1
ATOM 7802 C CA . GLU B 1 457 ? 16.547 35.125 12.766 1 91.06 457 GLU B CA 1
ATOM 7803 C C . GLU B 1 457 ? 15.234 34.344 12.664 1 91.06 457 GLU B C 1
ATOM 7805 O O . GLU B 1 457 ? 15.211 33.219 12.156 1 91.06 457 GLU B O 1
ATOM 7810 N N . MET B 1 458 ? 14.211 34.906 13.219 1 92.44 458 MET B N 1
ATOM 7811 C CA . MET B 1 458 ? 12.883 34.312 13.141 1 92.44 458 MET B CA 1
ATOM 7812 C C . MET B 1 458 ? 12.445 34.156 11.688 1 92.44 458 MET B C 1
ATOM 7814 O O . MET B 1 458 ? 11.961 33.094 11.281 1 92.44 458 MET B O 1
ATOM 7818 N N . GLU B 1 459 ? 12.617 35.188 10.914 1 93.19 459 GLU B N 1
ATOM 7819 C CA . GLU B 1 459 ? 12.258 35.156 9.5 1 93.19 459 GLU B CA 1
ATOM 7820 C C . GLU B 1 459 ? 13.039 34.094 8.75 1 93.19 459 GLU B C 1
ATOM 7822 O O . GLU B 1 459 ? 12.484 33.375 7.926 1 93.19 459 GLU B O 1
ATOM 7827 N N . LYS B 1 460 ? 14.281 34.031 9.062 1 95 460 LYS B N 1
ATOM 7828 C CA . LYS B 1 460 ? 15.133 33 8.438 1 95 460 LYS B CA 1
ATOM 7829 C C . LYS B 1 460 ? 14.672 31.609 8.789 1 95 460 LYS B C 1
ATOM 7831 O O . LYS B 1 460 ? 14.641 30.719 7.926 1 95 460 LYS B O 1
ATOM 7836 N N . GLU B 1 461 ? 14.312 31.406 10.023 1 95.94 461 GLU B N 1
ATOM 7837 C CA . GLU B 1 461 ? 13.852 30.109 10.492 1 95.94 461 GLU B CA 1
ATOM 7838 C C . GLU B 1 461 ? 12.555 29.703 9.805 1 95.94 461 GLU B C 1
ATOM 7840 O O . GLU B 1 461 ? 12.406 28.547 9.375 1 95.94 461 GLU B O 1
ATOM 7845 N N . VAL B 1 462 ? 11.656 30.609 9.711 1 96.81 462 VAL B N 1
ATOM 7846 C CA . VAL B 1 462 ? 10.367 30.344 9.078 1 96.81 462 VAL B CA 1
ATOM 7847 C C . VAL B 1 462 ? 10.57 30.016 7.602 1 96.81 462 VAL B C 1
ATOM 7849 O O . VAL B 1 462 ? 10.023 29.031 7.098 1 96.81 462 VAL B O 1
ATOM 7852 N N . LYS B 1 463 ? 11.375 30.797 6.906 1 96.25 463 LYS B N 1
ATOM 7853 C CA . LYS B 1 463 ? 11.633 30.578 5.488 1 96.25 463 LYS B CA 1
ATOM 7854 C C . LYS B 1 463 ? 12.312 29.234 5.246 1 96.25 463 LYS B C 1
ATOM 7856 O O . LYS B 1 463 ? 11.938 28.5 4.332 1 96.25 463 LYS B O 1
ATOM 7861 N N . GLN B 1 464 ? 13.266 28.953 6.105 1 95.62 464 GLN B N 1
ATOM 7862 C CA . GLN B 1 464 ? 13.977 27.688 5.969 1 95.62 464 GLN B CA 1
ATOM 7863 C C . GLN B 1 464 ? 13.055 26.5 6.215 1 95.62 464 GLN B C 1
ATOM 7865 O O . GLN B 1 464 ? 13.133 25.484 5.52 1 95.62 464 GLN B O 1
ATOM 7870 N N . ALA B 1 465 ? 12.227 26.594 7.18 1 97.56 465 ALA B N 1
ATOM 7871 C CA . ALA B 1 465 ? 11.289 25.531 7.504 1 97.56 465 ALA B CA 1
ATOM 7872 C C . ALA B 1 465 ? 10.312 25.281 6.352 1 97.56 465 ALA B C 1
ATOM 7874 O O . ALA B 1 465 ? 10.039 24.141 5.992 1 97.56 465 ALA B O 1
ATOM 7875 N N . VAL B 1 466 ? 9.773 26.375 5.793 1 97.88 466 VAL B N 1
ATOM 7876 C CA . VAL B 1 466 ? 8.852 26.25 4.668 1 97.88 466 VAL B CA 1
ATOM 7877 C C . VAL B 1 466 ? 9.562 25.609 3.484 1 97.88 466 VAL B C 1
ATOM 7879 O O . VAL B 1 466 ? 9.008 24.734 2.822 1 97.88 466 VAL B O 1
ATOM 7882 N N . TRP B 1 467 ? 10.805 26.047 3.25 1 96.12 467 TRP B N 1
ATOM 7883 C CA . TRP B 1 467 ? 11.594 25.516 2.141 1 96.12 467 TRP B CA 1
ATOM 7884 C C . TRP B 1 467 ? 11.828 24.016 2.311 1 96.12 467 TRP B C 1
ATOM 7886 O O . TRP B 1 467 ? 11.742 23.25 1.346 1 96.12 467 TRP B O 1
ATOM 7896 N N . GLU B 1 468 ? 12.094 23.609 3.494 1 96.12 468 GLU B N 1
ATOM 7897 C CA . GLU B 1 468 ? 12.336 22.188 3.795 1 96.12 468 GLU B CA 1
ATOM 7898 C C . GLU B 1 468 ? 11.062 21.375 3.654 1 96.12 468 GLU B C 1
ATOM 7900 O O . GLU B 1 468 ? 11.094 20.25 3.133 1 96.12 468 GLU B O 1
ATOM 7905 N N . VAL B 1 469 ? 9.961 21.891 4.145 1 97.62 469 VAL B N 1
ATOM 7906 C CA . VAL B 1 469 ? 8.68 21.203 4.043 1 97.62 469 VAL B CA 1
ATOM 7907 C C . VAL B 1 469 ? 8.32 20.984 2.572 1 97.62 469 VAL B C 1
ATOM 7909 O O . VAL B 1 469 ? 7.855 19.906 2.188 1 97.62 469 VAL B O 1
ATOM 7912 N N . CYS B 1 470 ? 8.555 22.016 1.759 1 96.94 470 CYS B N 1
ATOM 7913 C CA . CYS B 1 470 ? 8.32 21.906 0.325 1 96.94 470 CYS B CA 1
ATOM 7914 C C . CYS B 1 470 ? 9.273 20.891 -0.305 1 96.94 470 CYS B C 1
ATOM 7916 O O . CYS B 1 470 ? 8.867 20.094 -1.155 1 96.94 470 CYS B O 1
ATOM 7918 N N . GLY B 1 471 ? 10.539 20.969 0.105 1 95.62 471 GLY B N 1
ATOM 7919 C CA . GLY B 1 471 ? 11.516 20 -0.392 1 95.62 471 GLY B CA 1
ATOM 7920 C C . GLY B 1 471 ? 11.133 18.562 -0.104 1 95.62 471 GLY B C 1
ATOM 7921 O O . GLY B 1 471 ? 11.273 17.688 -0.969 1 95.62 471 GLY B O 1
ATOM 7922 N N . VAL B 1 472 ? 10.656 18.25 1.081 1 96.12 472 VAL B N 1
ATOM 7923 C CA . VAL B 1 472 ? 10.203 16.922 1.459 1 96.12 472 VAL B CA 1
ATOM 7924 C C . VAL B 1 472 ? 9.055 16.484 0.55 1 96.12 472 VAL B C 1
ATOM 7926 O O . VAL B 1 472 ? 9.016 15.344 0.092 1 96.12 472 VAL B O 1
ATOM 7929 N N . ALA B 1 473 ? 8.148 17.359 0.251 1 95.56 473 ALA B N 1
ATOM 7930 C CA . ALA B 1 473 ? 6.988 17.062 -0.584 1 95.56 473 ALA B CA 1
ATOM 7931 C C . ALA B 1 473 ? 7.41 16.75 -2.02 1 95.56 473 ALA B C 1
ATOM 7933 O O . ALA B 1 473 ? 7.016 15.734 -2.586 1 95.56 473 ALA B O 1
ATOM 7934 N N . VAL B 1 474 ? 8.289 17.594 -2.609 1 93.38 474 VAL B N 1
ATOM 7935 C CA . VAL B 1 474 ? 8.695 17.469 -4.008 1 93.38 474 VAL B CA 1
ATOM 7936 C C . VAL B 1 474 ? 9.547 16.219 -4.184 1 93.38 474 VAL B C 1
ATOM 7938 O O . VAL B 1 474 ? 9.484 15.547 -5.223 1 93.38 474 VAL B O 1
ATOM 7941 N N . SER B 1 475 ? 10.297 15.898 -3.119 1 93.25 475 SER B N 1
ATOM 7942 C CA . SER B 1 475 ? 11.195 14.75 -3.184 1 93.25 475 SER B CA 1
ATOM 7943 C C . SER B 1 475 ? 10.422 13.445 -3.02 1 93.25 475 SER B C 1
ATOM 7945 O O . SER B 1 475 ? 10.938 12.367 -3.336 1 93.25 475 SER B O 1
ATOM 7947 N N . ASN B 1 476 ? 9.281 13.477 -2.49 1 93.62 476 ASN B N 1
ATOM 7948 C CA . ASN B 1 476 ? 8.469 12.289 -2.225 1 93.62 476 ASN B CA 1
ATOM 7949 C C . ASN B 1 476 ? 7.086 12.398 -2.857 1 93.62 476 ASN B C 1
ATOM 7951 O O . ASN B 1 476 ? 6.074 12.211 -2.18 1 93.62 476 ASN B O 1
ATOM 7955 N N . ARG B 1 477 ? 7.027 12.508 -4.137 1 89.19 477 ARG B N 1
ATOM 7956 C CA . ARG B 1 477 ? 5.824 12.828 -4.898 1 89.19 477 ARG B CA 1
ATOM 7957 C C . ARG B 1 477 ? 4.863 11.648 -4.926 1 89.19 477 ARG B C 1
ATOM 7959 O O . ARG B 1 477 ? 3.684 11.805 -5.25 1 89.19 477 ARG B O 1
ATOM 7966 N N . GLN B 1 478 ? 5.395 10.492 -4.535 1 87.12 478 GLN B N 1
ATOM 7967 C CA . GLN B 1 478 ? 4.516 9.336 -4.5 1 87.12 478 GLN B CA 1
ATOM 7968 C C . GLN B 1 478 ? 3.453 9.477 -3.414 1 87.12 478 GLN B C 1
ATOM 7970 O O . GLN B 1 478 ? 2.463 8.742 -3.404 1 87.12 478 GLN B O 1
ATOM 7975 N N . SER B 1 479 ? 3.637 10.469 -2.531 1 88.62 479 SER B N 1
ATOM 7976 C CA . SER B 1 479 ? 2.66 10.781 -1.493 1 88.62 479 SER B CA 1
ATOM 7977 C C . SER B 1 479 ? 1.948 12.102 -1.783 1 88.62 479 SER B C 1
ATOM 7979 O O . SER B 1 479 ? 2.383 13.156 -1.326 1 88.62 479 SER B O 1
ATOM 7981 N N . PRO B 1 480 ? 0.822 12.023 -2.359 1 87.06 480 PRO B N 1
ATOM 7982 C CA . PRO B 1 480 ? 0.113 13.258 -2.703 1 87.06 480 PRO B CA 1
ATOM 7983 C C . PRO B 1 480 ? -0.279 14.078 -1.475 1 87.06 480 PRO B C 1
ATOM 7985 O O . PRO B 1 480 ? -0.286 15.312 -1.526 1 87.06 480 PRO B O 1
ATOM 7988 N N . ALA B 1 481 ? -0.582 13.438 -0.427 1 90 481 ALA B N 1
ATOM 7989 C CA . ALA B 1 481 ? -0.934 14.141 0.805 1 90 481 ALA B CA 1
ATOM 7990 C C . ALA B 1 481 ? 0.194 15.07 1.25 1 90 481 ALA B C 1
ATOM 7992 O O . ALA B 1 481 ? -0.057 16.172 1.754 1 90 481 ALA B O 1
ATOM 7993 N N . GLY B 1 482 ? 1.437 14.617 1.009 1 92.75 482 GLY B N 1
ATOM 7994 C CA . GLY B 1 482 ? 2.576 15.445 1.379 1 92.75 482 GLY B CA 1
ATOM 7995 C C . GLY B 1 482 ? 2.627 16.766 0.636 1 92.75 482 GLY B C 1
ATOM 7996 O O . GLY B 1 482 ? 3.008 17.781 1.205 1 92.75 482 GLY B O 1
ATOM 7997 N N . MET B 1 483 ? 2.238 16.781 -0.624 1 92.88 483 MET B N 1
ATOM 7998 C CA . MET B 1 483 ? 2.213 17.984 -1.44 1 92.88 483 MET B CA 1
ATOM 7999 C C . MET B 1 483 ? 1.163 18.969 -0.929 1 92.88 483 MET B C 1
ATOM 8001 O O . MET B 1 483 ? 1.429 20.156 -0.816 1 92.88 483 MET B O 1
ATOM 8005 N N . VAL B 1 484 ? 0.051 18.438 -0.61 1 90.75 484 VAL B N 1
ATOM 8006 C CA . VAL B 1 484 ? -1.048 19.266 -0.134 1 90.75 484 VAL B CA 1
ATOM 8007 C C . VAL B 1 484 ? -0.685 19.875 1.218 1 90.75 484 VAL B C 1
ATOM 8009 O O . VAL B 1 484 ? -0.868 21.078 1.434 1 90.75 484 VAL B O 1
ATOM 8012 N N . ILE B 1 485 ? -0.179 19.094 2.076 1 92.19 485 ILE B N 1
ATOM 8013 C CA . ILE B 1 485 ? 0.187 19.547 3.416 1 92.19 485 ILE B CA 1
ATOM 8014 C C . ILE B 1 485 ? 1.247 20.641 3.324 1 92.19 485 ILE B C 1
ATOM 8016 O O . ILE B 1 485 ? 1.165 21.656 4.023 1 92.19 485 ILE B O 1
ATOM 8020 N N . ALA B 1 486 ? 2.229 20.453 2.473 1 95.94 486 ALA B N 1
ATOM 8021 C CA . ALA B 1 486 ? 3.283 21.438 2.299 1 95.94 486 ALA B CA 1
ATOM 8022 C C . ALA B 1 486 ? 2.713 22.766 1.8 1 95.94 486 ALA B C 1
ATOM 8024 O O . ALA B 1 486 ? 3.221 23.828 2.143 1 95.94 486 ALA B O 1
ATOM 8025 N N . SER B 1 487 ? 1.691 22.719 1.02 1 94.38 487 SER B N 1
ATOM 8026 C CA . SER B 1 487 ? 1.084 23.922 0.466 1 94.38 487 SER B CA 1
ATOM 8027 C C . SER B 1 487 ? 0.453 24.781 1.561 1 94.38 487 SER B C 1
ATOM 8029 O O . SER B 1 487 ? 0.375 26 1.434 1 94.38 487 SER B O 1
ATOM 8031 N N . PHE B 1 488 ? -0.013 24.141 2.633 1 92.69 488 PHE B N 1
ATOM 8032 C CA . PHE B 1 488 ? -0.545 24.891 3.764 1 92.69 488 PHE B CA 1
ATOM 8033 C C . PHE B 1 488 ? 0.517 25.812 4.352 1 92.69 488 PHE B C 1
ATOM 8035 O O . PHE B 1 488 ? 0.234 26.969 4.676 1 92.69 488 PHE B O 1
ATOM 8042 N N . ALA B 1 489 ? 1.707 25.266 4.492 1 95.81 489 ALA B N 1
ATOM 8043 C CA . ALA B 1 489 ? 2.801 26.062 5.031 1 95.81 489 ALA B CA 1
ATOM 8044 C C . ALA B 1 489 ? 3.121 27.25 4.113 1 95.81 489 ALA B C 1
ATOM 8046 O O . ALA B 1 489 ? 3.391 28.344 4.586 1 95.81 489 ALA B O 1
ATOM 8047 N N . VAL B 1 490 ? 3.07 27 2.836 1 96.38 490 VAL B N 1
ATOM 8048 C CA . VAL B 1 490 ? 3.369 28.031 1.855 1 96.38 490 VAL B CA 1
ATOM 8049 C C . VAL B 1 490 ? 2.359 29.172 1.987 1 96.38 490 VAL B C 1
ATOM 8051 O O . VAL B 1 490 ? 2.74 30.344 2.041 1 96.38 490 VAL B O 1
ATOM 8054 N N . VAL B 1 491 ? 1.113 28.859 2.1 1 93.44 491 VAL B N 1
ATOM 8055 C CA . VAL B 1 491 ? 0.051 29.859 2.117 1 93.44 491 VAL B CA 1
ATOM 8056 C C . VAL B 1 491 ? 0.078 30.625 3.441 1 93.44 491 VAL B C 1
ATOM 8058 O O . VAL B 1 491 ? 0.001 31.844 3.459 1 93.44 491 VAL B O 1
ATOM 8061 N N . VAL B 1 492 ? 0.191 29.953 4.52 1 93.38 492 VAL B N 1
ATOM 8062 C CA . VAL B 1 492 ? 0.15 30.547 5.848 1 93.38 492 VAL B CA 1
ATOM 8063 C C . VAL B 1 492 ? 1.357 31.469 6.035 1 93.38 492 VAL B C 1
ATOM 8065 O O . VAL B 1 492 ? 1.252 32.531 6.668 1 93.38 492 VAL B O 1
ATOM 8068 N N . CYS B 1 493 ? 2.545 31.109 5.465 1 95.81 493 CYS B N 1
ATOM 8069 C CA . CYS B 1 493 ? 3.775 31.859 5.695 1 95.81 493 CYS B CA 1
ATOM 8070 C C . CYS B 1 493 ? 4.09 32.781 4.516 1 95.81 493 CYS B C 1
ATOM 8072 O O . CYS B 1 493 ? 5.195 33.312 4.414 1 95.81 493 CYS B O 1
ATOM 8074 N N . ALA B 1 494 ? 3.203 33 3.631 1 95.12 494 ALA B N 1
ATOM 8075 C CA . ALA B 1 494 ? 3.422 33.719 2.387 1 95.12 494 ALA B CA 1
ATOM 8076 C C . ALA B 1 494 ? 3.963 35.125 2.664 1 95.12 494 ALA B C 1
ATOM 8078 O O . ALA B 1 494 ? 4.809 35.625 1.921 1 95.12 494 ALA B O 1
ATOM 8079 N N . GLU B 1 495 ? 3.602 35.75 3.721 1 92.12 495 GLU B N 1
ATOM 8080 C CA . GLU B 1 495 ? 3.928 37.156 4.012 1 92.12 495 GLU B CA 1
ATOM 8081 C C . GLU B 1 495 ? 5.414 37.312 4.316 1 92.12 495 GLU B C 1
ATOM 8083 O O . GLU B 1 495 ? 5.953 38.438 4.203 1 92.12 495 GLU B O 1
ATOM 8088 N N . TRP B 1 496 ? 6.051 36.281 4.594 1 93.06 496 TRP B N 1
ATOM 8089 C CA . TRP B 1 496 ? 7.441 36.375 5.023 1 93.06 496 TRP B CA 1
ATOM 8090 C C . TRP B 1 496 ? 8.391 36.281 3.832 1 93.06 496 TRP B C 1
ATOM 8092 O O . TRP B 1 496 ? 9.602 36.469 3.979 1 93.06 496 TRP B O 1
ATOM 8102 N N . PHE B 1 497 ? 7.824 36.031 2.695 1 94.12 497 PHE B N 1
ATOM 8103 C CA . PHE B 1 497 ? 8.664 35.906 1.509 1 94.12 497 PHE B CA 1
ATOM 8104 C C . PHE B 1 497 ? 8.594 37.188 0.662 1 94.12 497 PHE B C 1
ATOM 8106 O O . PHE B 1 497 ? 7.559 37.469 0.07 1 94.12 497 PHE B O 1
ATOM 8113 N N . ASP B 1 498 ? 9.797 37.812 0.583 1 90.31 498 ASP B N 1
ATOM 8114 C CA . ASP B 1 498 ? 9.852 39.094 -0.143 1 90.31 498 ASP B CA 1
ATOM 8115 C C . ASP B 1 498 ? 10.68 38.938 -1.423 1 90.31 498 ASP B C 1
ATOM 8117 O O . ASP B 1 498 ? 10.555 39.781 -2.336 1 90.31 498 ASP B O 1
ATOM 8121 N N . ASP B 1 499 ? 11.461 38 -1.499 1 91.69 499 ASP B N 1
ATOM 8122 C CA . ASP B 1 499 ? 12.273 37.781 -2.691 1 91.69 499 ASP B CA 1
ATOM 8123 C C . ASP B 1 499 ? 11.43 37.219 -3.84 1 91.69 499 ASP B C 1
ATOM 8125 O O . ASP B 1 499 ? 10.727 36.219 -3.68 1 91.69 499 ASP B O 1
ATOM 8129 N N . GLU B 1 500 ? 11.523 37.875 -4.977 1 92.12 500 GLU B N 1
ATOM 8130 C CA . GLU B 1 500 ? 10.688 37.531 -6.117 1 92.12 500 GLU B CA 1
ATOM 8131 C C . GLU B 1 500 ? 11.023 36.125 -6.621 1 92.12 500 GLU B C 1
ATOM 8133 O O . GLU B 1 500 ? 10.133 35.375 -7.066 1 92.12 500 GLU B O 1
ATOM 8138 N N . GLY B 1 501 ? 12.266 35.781 -6.594 1 92.12 501 GLY B N 1
ATOM 8139 C CA . GLY B 1 501 ? 12.641 34.438 -6.984 1 92.12 501 GLY B CA 1
ATOM 8140 C C . GLY B 1 501 ? 12 33.375 -6.129 1 92.12 501 GLY B C 1
ATOM 8141 O O . GLY B 1 501 ? 11.531 32.344 -6.645 1 92.12 501 GLY B O 1
ATOM 8142 N N . GLU B 1 502 ? 12 33.625 -4.824 1 93.44 502 GLU B N 1
ATOM 8143 C CA . GLU B 1 502 ? 11.367 32.688 -3.893 1 93.44 502 GLU B CA 1
ATOM 8144 C C . GLU B 1 502 ? 9.859 32.625 -4.121 1 93.44 502 GLU B C 1
ATOM 8146 O O . GLU B 1 502 ? 9.273 31.531 -4.102 1 93.44 502 GLU B O 1
ATOM 8151 N N . ARG B 1 503 ? 9.266 33.781 -4.359 1 94.81 503 ARG B N 1
ATOM 8152 C CA . ARG B 1 503 ? 7.82 33.844 -4.586 1 94.81 503 ARG B CA 1
ATOM 8153 C C . ARG B 1 503 ? 7.426 33.062 -5.836 1 94.81 503 ARG B C 1
ATOM 8155 O O . ARG B 1 503 ? 6.43 32.344 -5.836 1 94.81 503 ARG B O 1
ATOM 8162 N N . VAL B 1 504 ? 8.234 33.188 -6.871 1 94.5 504 VAL B N 1
ATOM 8163 C CA . VAL B 1 504 ? 7.965 32.5 -8.125 1 94.5 504 VAL B CA 1
ATOM 8164 C C . VAL B 1 504 ? 8.055 30.984 -7.914 1 94.5 504 VAL B C 1
ATOM 8166 O O . VAL B 1 504 ? 7.223 30.219 -8.422 1 94.5 504 VAL B O 1
ATOM 8169 N N . ARG B 1 505 ? 8.969 30.547 -7.184 1 94.56 505 ARG B N 1
ATOM 8170 C CA . ARG B 1 505 ? 9.156 29.125 -6.914 1 94.56 505 ARG B CA 1
ATOM 8171 C C . ARG B 1 505 ? 8.008 28.578 -6.074 1 94.56 505 ARG B C 1
ATOM 8173 O O . ARG B 1 505 ? 7.52 27.469 -6.324 1 94.56 505 ARG B O 1
ATOM 8180 N N . LEU B 1 506 ? 7.629 29.297 -5.078 1 96.69 506 LEU B N 1
ATOM 8181 C CA . LEU B 1 506 ? 6.543 28.875 -4.207 1 96.69 506 LEU B CA 1
ATOM 8182 C C . LEU B 1 506 ? 5.215 28.859 -4.961 1 96.69 506 LEU B C 1
ATOM 8184 O O . LEU B 1 506 ? 4.398 27.953 -4.773 1 96.69 506 LEU B O 1
ATOM 8188 N N . ARG B 1 507 ? 4.984 29.859 -5.832 1 95.31 507 ARG B N 1
ATOM 8189 C CA . ARG B 1 507 ? 3.809 29.859 -6.695 1 95.31 507 ARG B CA 1
ATOM 8190 C C . ARG B 1 507 ? 3.805 28.625 -7.605 1 95.31 507 ARG B C 1
ATOM 8192 O O . ARG B 1 507 ? 2.76 28.016 -7.809 1 95.31 507 ARG B O 1
ATOM 8199 N N . GLY B 1 508 ? 4.973 28.375 -8.133 1 94.94 508 GLY B N 1
ATOM 8200 C CA . GLY B 1 508 ? 5.117 27.203 -8.969 1 94.94 508 GLY B CA 1
ATOM 8201 C C . GLY B 1 508 ? 4.824 25.906 -8.234 1 94.94 508 GLY B C 1
ATOM 8202 O O . GLY B 1 508 ? 4.211 25 -8.789 1 94.94 508 GLY B O 1
ATOM 8203 N N . PHE B 1 509 ? 5.219 25.859 -6.992 1 95.44 509 PHE B N 1
ATOM 8204 C CA . PHE B 1 509 ? 4.965 24.703 -6.16 1 95.44 509 PHE B CA 1
ATOM 8205 C C . PHE B 1 509 ? 3.469 24.469 -5.992 1 95.44 509 PHE B C 1
ATOM 8207 O O . PHE B 1 509 ? 2.984 23.344 -6.164 1 95.44 509 PHE B O 1
ATOM 8214 N N . VAL B 1 510 ? 2.738 25.484 -5.656 1 95.5 510 VAL B N 1
ATOM 8215 C CA . VAL B 1 510 ? 1.303 25.375 -5.41 1 95.5 510 VAL B CA 1
ATOM 8216 C C . VAL B 1 510 ? 0.584 25.016 -6.711 1 95.5 510 VAL B C 1
ATOM 8218 O O . VAL B 1 510 ? -0.342 24.203 -6.711 1 95.5 510 VAL B O 1
ATOM 8221 N N . ARG B 1 511 ? 1.024 25.547 -7.805 1 94.25 511 ARG B N 1
ATOM 8222 C CA . ARG B 1 511 ? 0.449 25.219 -9.109 1 94.25 511 ARG B CA 1
ATOM 8223 C C . ARG B 1 511 ? 0.667 23.75 -9.461 1 94.25 511 ARG B C 1
ATOM 8225 O O . ARG B 1 511 ? -0.24 23.094 -9.969 1 94.25 511 ARG B O 1
ATOM 8232 N N . GLU B 1 512 ? 1.829 23.328 -9.18 1 92.75 512 GLU B N 1
ATOM 8233 C CA . GLU B 1 512 ? 2.154 21.922 -9.445 1 92.75 512 GLU B CA 1
ATOM 8234 C C . GLU B 1 512 ? 1.329 20.984 -8.57 1 92.75 512 GLU B C 1
ATOM 8236 O O . GLU B 1 512 ? 0.852 19.953 -9.039 1 92.75 512 GLU B O 1
ATOM 8241 N N . MET B 1 513 ? 1.272 21.328 -7.328 1 92.44 513 MET B N 1
ATOM 8242 C CA . MET B 1 513 ? 0.448 20.562 -6.406 1 92.44 513 MET B CA 1
ATOM 8243 C C . MET B 1 513 ? -0.991 20.469 -6.902 1 92.44 513 MET B C 1
ATOM 8245 O O . MET B 1 513 ? -1.576 19.391 -6.934 1 92.44 513 MET B O 1
ATOM 8249 N N . ARG B 1 514 ? -1.575 21.578 -7.34 1 89.75 514 ARG B N 1
ATOM 8250 C CA . ARG B 1 514 ? -2.945 21.625 -7.84 1 89.75 514 ARG B CA 1
ATOM 8251 C C . ARG B 1 514 ? -3.105 20.734 -9.07 1 89.75 514 ARG B C 1
ATOM 8253 O O . ARG B 1 514 ? -4.062 19.969 -9.172 1 89.75 514 ARG B O 1
ATOM 8260 N N . ARG B 1 515 ? -2.188 20.781 -9.906 1 88.31 515 ARG B N 1
ATOM 8261 C CA . ARG B 1 515 ? -2.254 20.047 -11.172 1 88.31 515 ARG B CA 1
ATOM 8262 C C . ARG B 1 515 ? -2.088 18.562 -10.938 1 88.31 515 ARG B C 1
ATOM 8264 O O . ARG B 1 515 ? -2.861 17.75 -11.461 1 88.31 515 ARG B O 1
ATOM 8271 N N . GLU B 1 516 ? -1.118 18.234 -10.141 1 86.44 516 GLU B N 1
ATOM 8272 C CA . GLU B 1 516 ? -0.77 16.828 -9.961 1 86.44 516 GLU B CA 1
ATOM 8273 C C . GLU B 1 516 ? -1.771 16.125 -9.047 1 86.44 516 GLU B C 1
ATOM 8275 O O . GLU B 1 516 ? -2.068 14.945 -9.242 1 86.44 516 GLU B O 1
ATOM 8280 N N . CYS B 1 517 ? -2.227 16.812 -8.039 1 82.81 517 CYS B N 1
ATOM 8281 C CA . CYS B 1 517 ? -3.1 16.188 -7.051 1 82.81 517 CYS B CA 1
ATOM 8282 C C . CYS B 1 517 ? -4.562 16.484 -7.355 1 82.81 517 CYS B C 1
ATOM 8284 O O . CYS B 1 517 ? -5.457 15.93 -6.719 1 82.81 517 CYS B O 1
ATOM 8286 N N . ASN B 1 518 ? -4.828 17.312 -8.406 1 75.06 518 ASN B N 1
ATOM 8287 C CA . ASN B 1 518 ? -6.18 17.766 -8.711 1 75.06 518 ASN B CA 1
ATOM 8288 C C . ASN B 1 518 ? -6.902 18.25 -7.457 1 75.06 518 ASN B C 1
ATOM 8290 O O . ASN B 1 518 ? -8.039 17.859 -7.195 1 75.06 518 ASN B O 1
ATOM 8294 N N . TYR B 1 519 ? -6.16 18.969 -6.68 1 75.81 519 TYR B N 1
ATOM 8295 C CA . TYR B 1 519 ? -6.66 19.578 -5.453 1 75.81 519 TYR B CA 1
ATOM 8296 C C . TYR B 1 519 ? -7.254 20.953 -5.727 1 75.81 519 TYR B C 1
ATOM 8298 O O . TYR B 1 519 ? -6.527 21.938 -5.809 1 75.81 519 TYR B O 1
ATOM 8306 N N . TRP B 1 520 ? -8.523 21.062 -5.797 1 72.25 520 TRP B N 1
ATOM 8307 C CA . TRP B 1 520 ? -9.195 22.234 -6.34 1 72.25 520 TRP B CA 1
ATOM 8308 C C . TRP B 1 520 ? -9.047 23.422 -5.402 1 72.25 520 TRP B C 1
ATOM 8310 O O . TRP B 1 520 ? -9 24.578 -5.852 1 72.25 520 TRP B O 1
ATOM 8320 N N . PRO B 1 521 ? -8.953 23.156 -4.164 1 76 521 PRO B N 1
ATOM 8321 C CA . PRO B 1 521 ? -8.719 24.359 -3.346 1 76 521 PRO B CA 1
ATOM 8322 C C . PRO B 1 521 ? -7.402 25.047 -3.678 1 76 521 PRO B C 1
ATOM 8324 O O . PRO B 1 521 ? -7.152 26.156 -3.213 1 76 521 PRO B O 1
ATOM 8327 N N . GLY B 1 522 ? -6.68 24.391 -4.469 1 82.81 522 GLY B N 1
ATOM 8328 C CA . GLY B 1 522 ? -5.434 24.969 -4.934 1 82.81 522 GLY B CA 1
ATOM 8329 C C . GLY B 1 522 ? -5.629 26.281 -5.668 1 82.81 522 GLY B C 1
ATOM 8330 O O . GLY B 1 522 ? -4.742 27.141 -5.656 1 82.81 522 GLY B O 1
ATOM 8331 N N . VAL B 1 523 ? -6.801 26.422 -6.234 1 84.12 523 VAL B N 1
ATOM 8332 C CA . VAL B 1 523 ? -7.094 27.656 -6.938 1 84.12 523 VAL B CA 1
ATOM 8333 C C . VAL B 1 523 ? -7.172 28.812 -5.934 1 84.12 523 VAL B C 1
ATOM 8335 O O . VAL B 1 523 ? -6.602 29.875 -6.164 1 84.12 523 VAL B O 1
ATOM 8338 N N . GLU B 1 524 ? -7.875 28.531 -4.875 1 85.12 524 GLU B N 1
ATOM 8339 C CA . GLU B 1 524 ? -7.988 29.547 -3.834 1 85.12 524 GLU B CA 1
ATOM 8340 C C . GLU B 1 524 ? -6.637 29.828 -3.182 1 85.12 524 GLU B C 1
ATOM 8342 O O . GLU B 1 524 ? -6.352 30.953 -2.785 1 85.12 524 GLU B O 1
ATOM 8347 N N . MET B 1 525 ? -5.836 28.844 -3.078 1 89.25 525 MET B N 1
ATOM 8348 C CA . MET B 1 525 ? -4.504 29 -2.506 1 89.25 525 MET B CA 1
ATOM 8349 C C . MET B 1 525 ? -3.648 29.922 -3.377 1 89.25 525 MET B C 1
ATOM 8351 O O . MET B 1 525 ? -2.953 30.797 -2.867 1 89.25 525 MET B O 1
ATOM 8355 N N . GLU B 1 526 ? -3.758 29.734 -4.645 1 91.5 526 GLU B N 1
ATOM 8356 C CA . GLU B 1 526 ? -3.021 30.578 -5.574 1 91.5 526 GLU B CA 1
ATOM 8357 C C . GLU B 1 526 ? -3.504 32.031 -5.496 1 91.5 526 GLU B C 1
ATOM 8359 O O . GLU B 1 526 ? -2.697 32.969 -5.543 1 91.5 526 GLU B O 1
ATOM 8364 N N . ARG B 1 527 ? -4.762 32.219 -5.359 1 89.69 527 ARG B N 1
ATOM 8365 C CA . ARG B 1 527 ? -5.332 33.562 -5.258 1 89.69 527 ARG B CA 1
ATOM 8366 C C . ARG B 1 527 ? -4.863 34.25 -3.984 1 89.69 527 ARG B C 1
ATOM 8368 O O . ARG B 1 527 ? -4.578 35.469 -3.996 1 89.69 527 ARG B O 1
ATOM 8375 N N . ARG B 1 528 ? -4.824 33.531 -2.998 1 89.12 528 ARG B N 1
ATOM 8376 C CA . ARG B 1 528 ? -4.383 34.094 -1.726 1 89.12 528 ARG B CA 1
ATOM 8377 C C . ARG B 1 528 ? -2.924 34.531 -1.799 1 89.12 528 ARG B C 1
ATOM 8379 O O . ARG B 1 528 ? -2.557 35.562 -1.248 1 89.12 528 ARG B O 1
ATOM 8386 N N . LEU B 1 529 ? -2.111 33.688 -2.449 1 93.31 529 LEU B N 1
ATOM 8387 C CA . LEU B 1 529 ? -0.71 34.062 -2.623 1 93.31 529 LEU B CA 1
ATOM 8388 C C . LEU B 1 529 ? -0.582 35.344 -3.443 1 93.31 529 LEU B C 1
ATOM 8390 O O . LEU B 1 529 ? 0.199 36.219 -3.096 1 93.31 529 LEU B O 1
ATOM 8394 N N . GLU B 1 530 ? -1.401 35.438 -4.438 1 91.94 530 GLU B N 1
ATOM 8395 C CA . GLU B 1 530 ? -1.367 36.625 -5.301 1 91.94 530 GLU B CA 1
ATOM 8396 C C . GLU B 1 530 ? -1.806 37.875 -4.543 1 91.94 530 GLU B C 1
ATOM 8398 O O . GLU B 1 530 ? -1.196 38.938 -4.688 1 91.94 530 GLU B O 1
ATOM 8403 N N . ARG B 1 531 ? -2.818 37.781 -3.795 1 90.38 531 ARG B N 1
ATOM 8404 C CA . ARG B 1 531 ? -3.303 38.906 -3.01 1 90.38 531 ARG B CA 1
ATOM 8405 C C . ARG B 1 531 ? -2.25 39.344 -2.006 1 90.38 531 ARG B C 1
ATOM 8407 O O . ARG B 1 531 ? -2.029 40.562 -1.837 1 90.38 531 ARG B O 1
ATOM 8414 N N . MET B 1 532 ? -1.604 38.406 -1.438 1 90.5 532 MET B N 1
ATOM 8415 C CA . MET B 1 532 ? -0.611 38.719 -0.412 1 90.5 532 MET B CA 1
ATOM 8416 C C . MET B 1 532 ? 0.63 39.344 -1.03 1 90.5 532 MET B C 1
ATOM 8418 O O . MET B 1 532 ? 1.226 40.25 -0.446 1 90.5 532 MET B O 1
ATOM 8422 N N . TRP B 1 533 ? 1.002 38.938 -2.17 1 91.81 533 TRP B N 1
ATOM 8423 C CA . TRP B 1 533 ? 2.254 39.375 -2.77 1 91.81 533 TRP B CA 1
ATOM 8424 C C . TRP B 1 533 ? 2.023 40.594 -3.684 1 91.81 533 TRP B C 1
ATOM 8426 O O . TRP B 1 533 ? 2.959 41.312 -3.992 1 91.81 533 TRP B O 1
ATOM 8436 N N . SER B 1 534 ? 0.854 40.812 -4.262 1 84.5 534 SER B N 1
ATOM 8437 C CA . SER B 1 534 ? 0.554 42 -5.023 1 84.5 534 SER B CA 1
ATOM 8438 C C . SER B 1 534 ? 0.421 43.219 -4.109 1 84.5 534 SER B C 1
ATOM 8440 O O . SER B 1 534 ? 0.714 44.344 -4.52 1 84.5 534 SER B O 1
ATOM 8442 N N . SER B 1 535 ? -0.164 43.125 -3 1 70.25 535 SER B N 1
ATOM 8443 C CA . SER B 1 535 ? -0.34 44.219 -2.064 1 70.25 535 SER B CA 1
ATOM 8444 C C . SER B 1 535 ? 1.004 44.75 -1.577 1 70.25 535 SER B C 1
ATOM 8446 O O . SER B 1 535 ? 1.129 45.938 -1.256 1 70.25 535 SER B O 1
ATOM 8448 N N . ARG B 1 536 ? 2.057 44.062 -1.552 1 59.34 536 ARG B N 1
ATOM 8449 C CA . ARG B 1 536 ? 3.34 44.531 -1.026 1 59.34 536 ARG B CA 1
ATOM 8450 C C . ARG B 1 536 ? 4.199 45.125 -2.131 1 59.34 536 ARG B C 1
ATOM 8452 O O . ARG B 1 536 ? 5.207 45.781 -1.853 1 59.34 536 ARG B O 1
ATOM 8459 N N . GLY B 1 537 ? 4.062 44.938 -3.379 1 49.44 537 GLY B N 1
ATOM 8460 C CA . GLY B 1 537 ? 4.754 45.656 -4.43 1 49.44 537 GLY B CA 1
ATOM 8461 C C . GLY B 1 537 ? 4.238 47.062 -4.609 1 49.44 537 GLY B C 1
ATOM 8462 O O . GLY B 1 537 ? 4.77 47.844 -5.414 1 49.44 537 GLY B O 1
ATOM 8463 N N . GLY B 1 538 ? 3.027 47.438 -4.199 1 38.47 538 GLY B N 1
ATOM 8464 C CA . GLY B 1 538 ? 2.793 48.875 -4.273 1 38.47 538 GLY B CA 1
ATOM 8465 C C . GLY B 1 538 ? 3.406 49.656 -3.117 1 38.47 538 GLY B C 1
ATOM 8466 O O . GLY B 1 538 ? 3.688 49.062 -2.064 1 38.47 538 GLY B O 1
#

InterPro domains:
  IPR001138 Zn(2)Cys(6) fungal-type DNA-binding domain [cd00067] (23-49)
  IPR021858 Fungal transcription factor [PF11951] (155-267)

Solvent-accessible surface area (backbone atoms only — not comparable to full-atom values): 62240 Å² total; per-residue (Å²): 136,82,81,80,74,76,78,77,76,85,82,89,63,84,72,76,73,77,72,77,86,51,88,66,43,30,72,84,68,69,54,56,65,47,80,95,44,24,60,58,32,62,72,67,72,49,87,54,47,60,77,76,86,80,59,80,69,64,87,79,84,76,84,79,78,84,80,88,79,82,81,79,79,86,79,74,83,77,75,81,73,76,75,74,74,74,78,70,64,62,60,57,70,54,49,60,69,54,66,64,81,70,75,76,79,77,76,75,78,77,82,78,76,81,79,77,82,73,78,79,73,78,80,72,76,80,71,85,73,78,76,69,80,70,82,63,69,76,70,78,75,67,75,69,69,61,86,57,54,74,68,53,36,50,27,46,48,47,26,38,76,55,52,14,58,54,64,21,40,58,36,87,66,33,41,45,28,60,45,43,55,60,49,23,38,65,30,67,49,28,30,26,16,47,36,17,37,28,34,49,52,51,43,64,42,54,68,69,56,34,31,52,55,31,35,60,56,64,32,88,85,36,56,81,61,49,70,68,57,22,52,49,31,40,51,51,21,52,53,41,46,42,64,44,40,72,42,85,70,40,56,68,32,46,57,52,44,39,18,30,46,44,39,31,55,43,55,43,50,68,44,58,69,49,72,76,69,80,49,44,43,56,60,49,37,52,54,30,46,61,61,37,38,5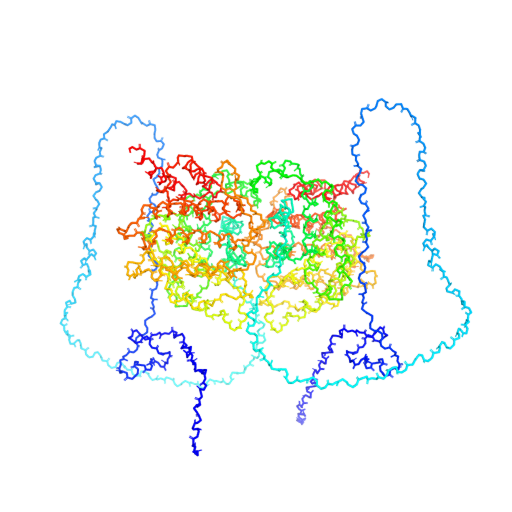6,72,58,36,59,49,67,58,91,62,86,68,75,90,49,62,48,52,48,37,48,51,44,43,51,53,52,46,50,54,41,23,62,56,40,62,35,44,56,85,67,63,59,76,62,61,62,54,43,73,78,66,54,91,84,48,54,69,49,50,46,38,52,50,49,51,50,52,44,42,53,51,38,29,54,70,39,28,83,83,45,78,70,40,62,66,58,50,52,50,52,53,50,51,52,52,47,48,67,70,64,51,63,75,81,65,54,54,67,41,78,42,76,33,67,92,80,72,46,56,30,36,37,36,62,86,44,44,39,45,51,51,40,54,39,51,51,25,53,46,50,32,50,54,44,74,60,37,57,79,65,74,53,93,49,91,56,41,68,57,50,49,53,51,32,52,50,49,36,52,49,28,45,43,46,25,42,7,40,16,61,24,35,60,91,38,58,47,43,36,55,56,30,42,48,50,49,60,73,51,44,85,77,58,79,50,64,72,58,48,52,52,52,51,50,48,44,52,47,39,24,64,76,62,53,38,69,45,36,57,58,49,51,50,50,50,47,55,60,57,55,63,66,74,105,143,74,86,75,81,88,77,86,75,81,76,81,78,78,76,75,76,76,73,77,87,48,90,65,42,28,73,83,68,73,54,58,66,48,80,95,44,23,61,57,31,61,73,68,71,48,85,52,46,57,75,76,87,81,56,78,67,61,87,74,83,74,83,78,78,82,77,87,77,82,77,77,73,87,72,72,81,82,73,81,73,78,73,73,74,73,76,68,61,62,59,56,66,53,47,60,70,51,60,63,82,67,76,76,80,78,76,75,78,76,84,80,77,79,80,78,81,75,75,79,73,76,79,71,77,81,72,87,74,78,77,71,79,70,81,64,70,76,69,79,76,68,75,69,68,61,85,55,52,72,68,54,36,50,27,46,48,46,26,37,75,55,52,13,56,54,63,20,40,59,36,85,64,32,39,46,28,59,44,44,54,60,49,23,36,65,31,67,48,30,31,26,17,46,37,18,37,28,33,48,52,54,43,64,41,56,69,69,56,34,31,52,55,30,36,60,57,64,32,89,84,37,55,82,62,50,69,68,58,23,52,48,32,40,52,51,21,52,54,42,47,39,66,44,39,71,41,85,69,40,53,67,32,47,59,53,42,39,18,31,47,45,38,32,54,44,54,44,49,67,45,56,70,50,72,77,69,79,48,44,42,57,60,48,38,52,55,27,46,62,60,38,39,56,72,59,35,62,49,67,58,90,64,86,70,75,90,46,61,50,53,48,35,49,52,44,44,51,53,51,47,50,54,43,22,62,56,38,62,36,44,57,86,68,64,60,77,63,60,63,54,43,72,81,68,54,93,85,46,54,68,50,50,47,38,52,50,50,50,48,52,46,44,53,51,36,29,54,69,40,30,85,84,45,78,70,40,64,68,58,49,51,51,53,52,47,52,53,52,47,49,67,70,65,53,63,76,81,65,53,53,65,40,79,44,77,32,68,91,80,72,46,55,28,37,34,35,62,84,45,43,40,42,51,51,40,53,40,50,51,24,52,46,50,32,50,55,45,74,61,37,57,78,64,76,52,92,50,90,57,38,69,57,49,49,51,50,32,50,52,49,35,52,49,27,44,43,46,26,41,7,42,16,59,24,34,60,90,39,56,46,43,35,57,56,28,43,48,50,50,59,73,50,45,86,76,58,78,50,64,70,59,47,52,51,53,53,49,48,44,52,48,39,23,66,74,60,51,40,69,45,35,58,58,50,52,49,50,49,47,56,60,57,56,62,66,73,104

pLDDT: mean 71.93, std 27.52, range [18.97, 98.5]

Organism: Aspergillus tubingensis (strain CBS 134.48) (NCBI:txid767770)

Sequence (1076 aa):
MSTLCSTCPHQSHKHLLLMPTRRDPCQHCRSDDNRPACTRCRTSGRKCIRSRPKLRFLNSTSAEYEHASGGQKHRSPTTSDVSLEYVDETPALAALYQHGPSHPATSTPQPITSPTTTPLIPCAAPSPNTFLETNTSPTTIHPPQAHLTLEEACLLRYFSETLGKWFDIGDPSQSFTTIVPQRARTSPPLLDAVLSTSARHFSTLPRDQQLQITRRYGLSHGLTIDEPSTLHYHNRCIAHLRSVSTEPNAILDENLLAAVVTLRFYEELDTPFHPHPTTTAIRGLQVFLEAQARPTLSLTGGGSTSWGLRQSAFWVGVRQEFHMAFTQQRPFRIPLGILDLYPAPRATSGDHEWVNALLILAAHVIQFCFDEGAARSVSAYKRLVERRDEWVRMCPGSFEGVYSDDGGDGGGFPNRWYLDGCHIVAAQSLGFIRILLAMYNPLLLGVRVGRSVMMVEMEKEVKQAVWEVCGVAVSNRQSPAGMVIASFAVVVCAEWFDDEGERVRLRGFVREMRRECNYWPGVEMERRLERMWSSRGGMSTLCSTCPHQSHKHLLLMPTRRDPCQHCRSDDNRPACTRCRTSGRKCIRSRPKLRFLNSTSAEYEHASGGQKHRSPTTSDVSLEYVDETPALAALYQHGPSHPATSTPQPITSPTTTPLIPCAAPSPNTFLETNTSPTTIHPPQAHLTLEEACLLRYFSETLGKWFDIGDPSQSFTTIVPQRARTSPPLLDAVLSTSARHFSTLPRDQQLQITRRYGLSHGLTIDEPSTLHYHNRCIAHLRSVSTEPNAILDENLLAAVVTLRFYEELDTPFHPHPTTTAIRGLQVFLEAQARPTLSLTGGGSTSWGLRQSAFWVGVRQEFHMAFTQQRPFRIPLGILDLYPAPRATSGDHEWVNALLILAAHVIQFCFDEGAARSVSAYKRLVERRDEWVRMCPGSFEGVYSDDGGDGGGFPNRWYLDGCHIVAAQSLGFIRILLAMYNPLLLGVRVGRSVMMVEMEKEVKQAVWEVCGVAVSNRQSPAGMVIASFAVVVCAEWFDDEGERVRLRGFVREMRRECNYWPGVEMERRLERMWSSRGG

Secondary structure (DSSP, 8-state):
----------------------SS--TTT-----SSS-HHHHHHT--------------------------------------------HHHHHHHTT---------------------------------------------PPP---HHHHHHHHHIIIIIHHHHHTT-TT-HHHHTHHHHHTT-HHHHHHHHHHHHHHHHHS-HHHHHHHHHHTT-TT-----HHHHHHHHHHHHHHHHHHTTSGGGGG-HHHHHHHHHHHHHHHHH-TT-S----HHHHHHHHHHHHHHHHHHGGGSSS-----HHHHHHHHHHHHHHHHHHHHT---SS-HHHHTTSPPP-TTS-HHHHHHHHHHHHHHHHHHHH-TTS---HHHHHHHHHHHHHHHHHS-GGGS-SEEE--GGGTPPPEEE-SSHHHHHHHHHHHHHHHHHHHT-GGGTS--TTHHHHHHHHHHHHHHHHHHHHHHHHHTTT-HHHHHHHHHHHHHTGGG---HHHHHHHHHHHHHHHHHHT-THHHHHHHHHHHHHHSS--/----------------------SS--TTT-----SSS-HHHHHHT--------------------------------------------HHHHHHHTT---------------------------------------------PPP---HHHHHHHHHIIIIIHHHHHTT-TT-HHHHTHHHHHTT-HHHHHHHHHHHHHHHHHS-HHHHHHHHHHTT-TT-----HHHHHHHHHHHHHHHHHHTTSGGGGG-HHHHHHHHHHHHHHHHH-TT-SS---HHHHHHHHHHHHHHHHHHGGGSSS-----HHHHHHHHHHHHHHHHHHHHT---SS-HHHHTTSPPP-TTS-HHHHHHHHHHHHHHHHHHHH-TTS---HHHHHHHHHHHHHHHHHS-GGGS-SEEE--GGGTPPPEEE-SSHHHHHHHHHHHHHHHHHHHT-GGGTS--TTHHHHHHHHHHHHHHHHHHHHHHHHHTTT-HHHHHHHHHHHHHTGGG---HHHHHHHHHHHHHHHHHHT-THHHHHHHHHHHHHHSS--

Nearest PDB structures (foldseek):
  6f08-assembly1_B  TM=3.312E-01  e=6.306E+00  Homo sapiens
  6f08-assembly1_B  TM=4.013E-01  e=4.920E+00  Homo sapiens